Protein AF-0000000082914386 (afdb_homodimer)

Organism: Haematococcus lacustris (NCBI:txid44745)

InterPro domains:
  IPR003439 ABC transporter-like, ATP-binding domain [PF00005] (17-137)
  IPR003439 ABC transporter-like, ATP-binding domain [PS50893] (1-210)
  IPR003593 AAA+ ATPase domain [SM00382] (25-195)
  IPR013525 ABC-2 type transporter, transmembrane domain [PF01061] (303-513)
  IPR017871 ABC transporter-like, conserved site [PS00211] (109-123)
  IPR027417 P-loop containing nucleoside triphosphate hydrolase [G3DSA:3.40.50.300] (3-51)
  IPR027417 P-loop containing nucleoside triphosphate hydrolase [G3DSA:3.40.50.300] (52-200)
  IPR027417 P-loop containing nucleoside triphosphate hydrolase [SSF52540] (7-219)
  IPR043926 ABC transporter family G domain [PF19055] (167-224)
  IPR050352 ATP-binding cassette subfamily G transporters [PTHR48041] (13-537)

pLDDT: mean 77.69, std 16.59, range [28.55, 98.38]

Solvent-accessible surface area (backbone atoms only — not comparable to full-atom values): 60391 Å² total; per-residue (Å²): 114,84,72,77,80,77,82,77,78,65,83,61,80,71,49,66,54,85,63,83,65,89,76,61,71,31,31,31,31,36,38,34,49,56,83,84,15,30,64,65,62,50,39,52,71,68,23,71,66,73,78,60,75,65,37,73,36,25,46,46,55,49,31,42,50,36,20,62,28,41,30,60,77,84,55,52,66,70,57,41,47,49,50,29,50,45,43,32,52,66,57,70,36,63,89,42,29,83,35,34,43,29,49,99,86,38,88,41,51,50,73,61,53,49,52,41,47,55,48,40,40,54,53,50,47,60,52,65,64,42,64,37,79,42,80,46,57,86,35,26,57,46,58,28,37,50,48,51,50,50,51,41,47,46,9,54,75,68,47,15,21,34,40,30,36,48,58,59,56,51,57,72,45,51,64,65,33,49,26,33,37,31,31,47,85,16,28,64,47,43,75,47,46,45,84,50,49,62,59,53,41,34,75,71,71,47,74,72,63,87,64,52,42,64,61,51,38,42,36,42,52,64,75,39,64,58,59,75,73,56,60,76,59,57,66,53,62,70,54,77,49,71,70,48,54,55,52,48,52,50,49,49,49,50,50,50,51,51,52,50,51,47,35,52,50,31,69,67,29,68,66,48,49,52,53,48,44,49,64,65,71,49,67,59,65,76,60,72,67,55,72,71,75,48,78,49,51,43,54,61,69,59,43,21,53,53,46,26,50,50,50,43,49,44,55,65,69,40,49,67,56,54,52,39,49,51,49,37,42,52,52,50,24,50,50,53,13,60,59,42,48,54,52,64,48,38,66,71,31,50,51,35,51,53,25,49,50,43,48,51,41,51,48,35,24,50,51,31,18,45,41,36,31,48,55,50,37,61,46,46,58,39,45,56,33,41,45,68,64,58,48,61,57,68,68,30,49,54,53,21,55,51,57,61,49,43,59,59,46,45,51,47,33,39,53,30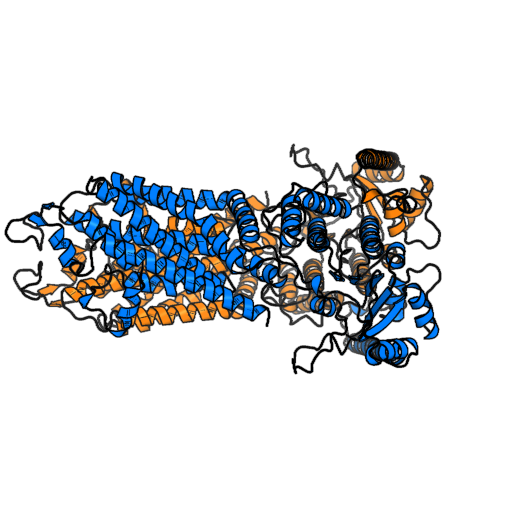,36,60,49,27,45,63,35,22,44,54,72,91,43,72,70,47,48,53,50,49,26,49,41,40,22,38,32,20,41,30,18,31,20,47,17,46,24,47,35,32,69,35,93,44,63,60,52,34,47,45,41,42,52,64,64,47,49,61,27,53,47,47,28,46,83,31,31,58,74,84,70,54,53,79,87,56,48,67,56,38,75,69,16,54,48,18,36,40,32,52,24,47,48,52,56,53,26,54,88,34,71,28,49,33,56,87,82,45,73,60,41,50,96,85,32,56,39,48,21,58,54,52,39,47,73,60,64,46,70,85,63,62,52,49,67,53,26,46,51,49,34,52,48,50,24,51,49,32,42,50,50,17,50,52,33,40,52,52,50,52,52,53,73,75,98,116,83,73,78,80,77,82,79,77,65,83,60,80,71,48,66,54,85,67,82,67,87,76,59,72,31,33,31,31,37,38,33,49,54,83,85,14,31,66,64,62,51,39,53,72,67,21,72,68,74,77,61,74,64,35,73,38,25,46,46,52,50,30,43,50,37,21,62,28,42,31,59,78,85,54,52,67,69,57,41,47,48,50,30,52,43,44,31,54,68,58,71,35,62,90,43,29,82,36,34,43,29,50,98,86,38,89,40,51,51,74,63,53,48,51,42,48,54,47,38,40,54,53,51,48,61,51,64,65,43,63,39,80,41,81,45,57,85,34,26,56,47,58,30,36,50,47,51,50,49,51,40,47,48,8,54,74,66,47,14,21,34,39,31,36,49,60,57,59,51,56,71,44,50,65,65,34,49,27,32,36,33,30,47,85,16,28,64,48,43,76,45,45,46,82,50,49,61,59,54,40,34,75,72,69,48,74,71,62,88,64,51,42,63,62,52,39,43,36,40,53,64,74,38,64,59,59,75,73,56,60,77,58,56,68,52,62,69,54,78,50,71,70,48,54,54,53,48,52,48,51,47,50,51,51,50,51,51,52,50,50,47,35,52,50,31,70,68,28,69,66,48,48,51,52,49,45,49,64,66,71,49,68,60,64,76,60,72,68,53,73,72,76,47,78,49,50,44,56,62,68,58,42,21,53,53,47,25,51,50,50,44,50,44,53,66,70,41,47,66,56,55,50,39,49,50,49,38,43,54,52,49,24,48,49,53,13,60,58,42,48,54,51,64,48,37,66,72,32,49,51,35,52,53,24,49,50,45,48,52,42,51,47,36,24,50,50,32,16,43,42,35,29,47,55,50,36,61,47,47,56,39,44,58,34,42,46,69,65,58,48,61,57,69,68,31,48,54,52,21,56,52,56,59,48,44,59,60,45,44,48,49,34,41,53,31,36,60,46,27,46,63,37,23,43,55,74,91,42,70,70,47,48,53,50,49,26,49,41,41,22,38,31,20,41,30,18,32,20,47,18,46,24,46,35,34,68,34,94,46,61,62,52,33,48,46,41,43,54,64,64,48,49,62,25,54,47,45,27,44,84,32,30,58,73,84,68,53,52,79,88,56,49,66,55,39,75,70,17,53,47,17,37,39,32,50,24,48,48,53,57,54,26,56,86,33,69,29,50,32,55,87,83,44,72,60,41,51,97,83,31,55,39,48,21,58,56,54,38,49,72,60,64,46,70,84,62,64,52,48,67,54,26,46,51,49,33,51,48,49,24,52,49,32,42,50,49,18,50,52,32,38,53,51,49,52,53,54,72,76,97

Structure (mmCIF, N/CA/C/O backbone):
data_AF-0000000082914386-model_v1
#
loop_
_entity.id
_entity.type
_entity.pdbx_description
1 polymer 'ABC transporter domain-containing protein'
#
loop_
_atom_site.group_PDB
_atom_site.id
_atom_site.type_symbol
_atom_site.label_atom_id
_atom_site.label_alt_id
_atom_site.label_comp_id
_atom_site.label_asym_id
_atom_site.label_entity_id
_atom_site.label_seq_id
_atom_site.pdbx_PDB_ins_code
_atom_site.Cartn_x
_atom_site.Cartn_y
_atom_site.Cartn_z
_atom_site.occupancy
_atom_site.B_iso_or_equiv
_atom_site.auth_seq_id
_atom_site.auth_comp_id
_atom_site.auth_asym_id
_atom_site.auth_atom_id
_atom_site.pdbx_PDB_model_num
ATOM 1 N N . MET A 1 1 ? -27.891 19.359 19.094 1 28.77 1 MET A N 1
ATOM 2 C CA . MET A 1 1 ? -27.453 17.969 19.047 1 28.77 1 MET A CA 1
ATOM 3 C C . MET A 1 1 ? -26.906 17.516 20.391 1 28.77 1 MET A C 1
ATOM 5 O O . MET A 1 1 ? -25.969 18.125 20.922 1 28.77 1 MET A O 1
ATOM 9 N N . VAL A 1 2 ? -27.875 16.953 21.188 1 31.83 2 VAL A N 1
ATOM 10 C CA . VAL A 1 2 ? -27.516 16.344 22.469 1 31.83 2 VAL A CA 1
ATOM 11 C C . VAL A 1 2 ? -27.031 14.922 22.234 1 31.83 2 VAL A C 1
ATOM 13 O O . VAL A 1 2 ? -27.781 14.07 21.75 1 31.83 2 VAL A O 1
ATOM 16 N N . LYS A 1 3 ? -25.812 14.648 21.812 1 35.03 3 LYS A N 1
ATOM 17 C CA . LYS A 1 3 ? -25.422 13.234 21.844 1 35.03 3 LYS A CA 1
ATOM 18 C C . LYS A 1 3 ? -25.078 12.797 23.266 1 35.03 3 LYS A C 1
ATOM 20 O O . LYS A 1 3 ? -24.172 13.352 23.891 1 35.03 3 LYS A O 1
ATOM 25 N N . GLU A 1 4 ? -26.047 12.211 24.031 1 33.31 4 GLU A N 1
ATOM 26 C CA . GLU A 1 4 ? -25.797 11.586 25.328 1 33.31 4 GLU A CA 1
ATOM 27 C C . GLU A 1 4 ? -24.969 10.312 25.172 1 33.31 4 GLU A C 1
ATOM 29 O O . GLU A 1 4 ? -25.297 9.445 24.344 1 33.31 4 GLU A O 1
ATOM 34 N N . LYS A 1 5 ? -23.688 10.289 25.484 1 35.47 5 LYS A N 1
ATOM 35 C CA . LYS A 1 5 ? -22.844 9.094 25.516 1 35.47 5 LYS A CA 1
ATOM 36 C C . LYS A 1 5 ? -23.406 8.047 26.469 1 35.47 5 LYS A C 1
ATOM 38 O O . LYS A 1 5 ? -23.594 8.305 27.656 1 35.47 5 LYS A O 1
ATOM 43 N N . GLY A 1 6 ? -24.125 6.988 26.062 1 30.95 6 GLY A N 1
ATOM 44 C CA . GLY A 1 6 ? -24.25 5.797 26.891 1 30.95 6 GLY A CA 1
ATOM 45 C C . GLY A 1 6 ? -22.922 5.285 27.422 1 30.95 6 GLY A C 1
ATOM 46 O O . GLY A 1 6 ? -21.875 5.602 26.859 1 30.95 6 GLY A O 1
ATOM 47 N N . SER A 1 7 ? -22.781 4.617 28.766 1 31.14 7 SER A N 1
ATOM 48 C CA . SER A 1 7 ? -21.781 4.078 29.672 1 31.14 7 SER A CA 1
ATOM 49 C C . SER A 1 7 ? -20.859 3.1 28.953 1 31.14 7 SER A C 1
ATOM 51 O O . SER A 1 7 ? -20.703 1.952 29.375 1 31.14 7 SER A O 1
ATOM 53 N N . LYS A 1 8 ? -20.75 2.744 27.797 1 30.36 8 LYS A N 1
ATOM 54 C CA . LYS A 1 8 ? -19.969 1.549 27.5 1 30.36 8 LYS A CA 1
ATOM 55 C C . LYS A 1 8 ? -18.547 1.675 28.047 1 30.36 8 LYS A C 1
ATOM 57 O O . LYS A 1 8 ? -17.938 2.748 27.984 1 30.36 8 LYS A O 1
ATOM 62 N N . SER A 1 9 ? -18.062 0.615 28.938 1 31.48 9 SER A N 1
ATOM 63 C CA . SER A 1 9 ? -16.859 0.272 29.703 1 31.48 9 SER A CA 1
ATOM 64 C C . SER A 1 9 ? -15.602 0.466 28.859 1 31.48 9 SER A C 1
ATOM 66 O O . SER A 1 9 ? -14.531 -0.014 29.219 1 31.48 9 SER A O 1
ATOM 68 N N . LEU A 1 10 ? -15.562 1.048 27.828 1 29.44 10 LEU A N 1
ATOM 69 C CA . LEU A 1 10 ? -14.32 0.945 27.062 1 29.44 10 LEU A CA 1
ATOM 70 C C . LEU A 1 10 ? -13.125 1.352 27.922 1 29.44 10 LEU A C 1
ATOM 72 O O . LEU A 1 10 ? -13.141 2.408 28.547 1 29.44 10 LEU A O 1
ATOM 76 N N . THR A 1 11 ? -12.406 0.432 28.469 1 32.06 11 THR A N 1
ATOM 77 C CA . THR A 1 11 ? -11.086 0.618 29.047 1 32.06 11 THR A CA 1
ATOM 78 C C . THR A 1 11 ? -10.312 1.713 28.312 1 32.06 11 THR A C 1
ATOM 80 O O . THR A 1 11 ? -9.164 1.997 28.641 1 32.06 11 THR A O 1
ATOM 83 N N . LYS A 1 12 ? -10.547 1.866 27.031 1 34.22 12 LYS A N 1
ATOM 84 C CA . LYS A 1 12 ? -9.781 2.877 26.312 1 34.22 12 LYS A CA 1
ATOM 85 C C . LYS A 1 12 ? -9.961 4.254 26.938 1 34.22 12 LYS A C 1
ATOM 87 O O . LYS A 1 12 ? -11.031 4.57 27.469 1 34.22 12 LYS A O 1
ATOM 92 N N . ARG A 1 13 ? -8.898 5.016 27.281 1 38.97 13 ARG A N 1
ATOM 93 C CA . ARG A 1 13 ? -8.82 6.355 27.859 1 38.97 13 ARG A CA 1
ATOM 94 C C . ARG A 1 13 ? -9.984 7.223 27.406 1 38.97 13 ARG A C 1
ATOM 96 O O . ARG A 1 13 ? -10.203 7.398 26.203 1 38.97 13 ARG A O 1
ATOM 103 N N . ASP A 1 14 ? -10.969 7.254 28.078 1 43.19 14 ASP A N 1
ATOM 104 C CA . ASP A 1 14 ? -12.133 8.117 27.906 1 43.19 14 ASP A CA 1
ATOM 105 C C . ASP A 1 14 ? -11.711 9.555 27.594 1 43.19 14 ASP A C 1
ATOM 107 O O . ASP A 1 14 ? -11.266 10.281 28.469 1 43.19 14 ASP A O 1
ATOM 111 N N . ILE A 1 15 ? -11.18 9.789 26.453 1 47.94 15 ILE A N 1
ATOM 112 C CA . ILE A 1 15 ? -10.68 11.102 26.062 1 47.94 15 ILE A CA 1
ATOM 113 C C . ILE A 1 15 ? -11.766 12.148 26.266 1 47.94 15 ILE A C 1
ATOM 115 O O . ILE A 1 15 ? -11.484 13.281 26.688 1 47.94 15 ILE A O 1
ATOM 119 N N . ILE A 1 16 ? -13.133 11.773 26.047 1 53 16 ILE A N 1
ATOM 120 C CA . ILE A 1 16 ? -14.172 12.789 26.156 1 53 16 ILE A CA 1
ATOM 121 C C . ILE A 1 16 ? -15.117 12.43 27.312 1 53 16 ILE A C 1
ATOM 123 O O . ILE A 1 16 ? -15.609 11.305 27.375 1 53 16 ILE A O 1
ATOM 127 N N . LYS A 1 17 ? -15.109 13.078 28.375 1 54.31 17 LYS A N 1
ATOM 128 C CA . LYS A 1 17 ? -15.961 12.875 29.547 1 54.31 17 LYS A CA 1
ATOM 129 C C . LYS A 1 17 ? -17.203 13.742 29.469 1 54.31 17 LYS A C 1
ATOM 131 O O . LYS A 1 17 ? -17.141 14.953 29.703 1 54.31 17 LYS A O 1
ATOM 136 N N . GLY A 1 18 ? -18.359 13.242 29.125 1 53.09 18 GLY A N 1
ATOM 137 C CA . GLY A 1 18 ? -19.688 13.836 29.219 1 53.09 18 GLY A CA 1
ATOM 138 C C . GLY A 1 18 ? -19.75 15.258 28.703 1 53.09 18 GLY A C 1
ATOM 139 O O . GLY A 1 18 ? -20.125 16.172 29.422 1 53.09 18 GLY A O 1
ATOM 140 N N . VAL A 1 19 ? -19.297 15.578 27.531 1 57.41 19 VAL A N 1
ATOM 141 C CA . VAL A 1 19 ? -19.266 16.938 26.984 1 57.41 19 VAL A CA 1
ATOM 142 C C . VAL A 1 19 ? -20.641 17.312 26.453 1 57.41 19 VAL A C 1
ATOM 144 O O . VAL A 1 19 ? -21.25 16.562 25.688 1 57.41 19 VAL A O 1
ATOM 147 N N . THR A 1 20 ? -21.375 18.219 27.312 1 56.41 20 THR A N 1
ATOM 148 C CA . THR A 1 20 ? -22.641 18.766 26.844 1 56.41 20 THR A CA 1
ATOM 149 C C . THR A 1 20 ? -22.422 20.156 26.25 1 56.41 20 THR A C 1
ATOM 151 O O . THR A 1 20 ? -21.609 20.938 26.734 1 56.41 20 THR A O 1
ATOM 154 N N . GLY A 1 21 ? -22.641 20.359 25.047 1 61.62 21 GLY A N 1
ATOM 155 C CA . GLY A 1 21 ? -22.578 21.672 24.453 1 61.62 21 GLY A CA 1
ATOM 156 C C . GLY A 1 21 ? -23.766 22 23.578 1 61.62 21 GLY A C 1
ATOM 157 O O . GLY A 1 21 ? -24.547 21.109 23.219 1 61.62 21 GLY A O 1
ATOM 158 N N . LEU A 1 22 ? -24.219 23.312 23.641 1 63.5 22 LEU A N 1
ATOM 159 C CA . LEU A 1 22 ? -25.297 23.781 22.781 1 63.5 22 LEU A CA 1
ATOM 160 C C . LEU A 1 22 ? -24.734 24.594 21.609 1 63.5 22 LEU A C 1
ATOM 162 O O . LEU A 1 22 ? -23.953 25.531 21.812 1 63.5 22 LEU A O 1
ATOM 166 N N . ILE A 1 23 ? -24.891 24.047 20.438 1 72.19 23 ILE A N 1
ATOM 167 C CA . ILE A 1 23 ? -24.469 24.797 19.25 1 72.19 23 ILE A CA 1
ATOM 168 C C . ILE A 1 23 ? -25.703 25.297 18.5 1 72.19 23 ILE A C 1
ATOM 170 O O . ILE A 1 23 ? -26.594 24.516 18.156 1 72.19 23 ILE A O 1
ATOM 174 N N . GLU A 1 24 ? -25.797 26.625 18.344 1 70.75 24 GLU A N 1
ATOM 175 C CA . GLU A 1 24 ? -26.922 27.234 17.656 1 70.75 24 GLU A CA 1
ATOM 176 C C . GLU A 1 24 ? -26.719 27.219 16.141 1 70.75 24 GLU A C 1
ATOM 178 O O . GLU A 1 24 ? -25.594 27.297 15.664 1 70.75 24 GLU A O 1
ATOM 183 N N . PRO A 1 25 ? -27.828 27.094 15.484 1 78.06 25 PRO A N 1
ATOM 184 C CA . PRO A 1 25 ? -27.734 27.125 14.023 1 78.06 25 PRO A CA 1
ATOM 185 C C . PRO A 1 25 ? -27.297 28.484 13.484 1 78.06 25 PRO A C 1
ATOM 187 O O . PRO A 1 25 ? -27.594 29.516 14.086 1 78.06 25 PRO A O 1
ATOM 190 N N . GLY A 1 26 ? -26.656 28.516 12.414 1 79.75 26 GLY A N 1
ATOM 191 C CA . GLY A 1 26 ? -26.266 29.734 11.727 1 79.75 26 GLY A CA 1
ATOM 192 C C . GLY A 1 26 ? -25.094 30.438 12.367 1 79.75 26 GLY A C 1
ATOM 193 O O . GLY A 1 26 ? -24.922 31.641 12.219 1 79.75 26 GLY A O 1
ATOM 194 N N . ARG A 1 27 ? -24.422 29.672 13.188 1 87.25 27 ARG A N 1
ATOM 195 C CA . ARG A 1 27 ? -23.281 30.266 13.883 1 87.25 27 ARG A CA 1
ATOM 196 C C . ARG A 1 27 ? -22.016 29.469 13.625 1 87.25 27 ARG A C 1
ATOM 198 O O . ARG A 1 27 ? -22.062 28.281 13.328 1 87.25 27 ARG A O 1
ATOM 205 N N . LEU A 1 28 ? -20.953 30.156 13.609 1 91.31 28 LEU A N 1
ATOM 206 C CA . LEU A 1 28 ? -19.625 29.578 13.461 1 91.31 28 LEU A CA 1
ATOM 207 C C . LEU A 1 28 ? -18.938 29.438 14.82 1 91.31 28 LEU A C 1
ATOM 209 O O . LEU A 1 28 ? -18.703 30.422 15.516 1 91.31 28 LEU A O 1
ATOM 213 N N . THR A 1 29 ? -18.75 28.141 15.195 1 90.81 29 THR A N 1
ATOM 214 C CA . THR A 1 29 ? -18.188 27.875 16.516 1 90.81 29 THR A CA 1
ATOM 215 C C . THR A 1 29 ? -16.766 27.328 16.406 1 90.81 29 THR A C 1
ATOM 217 O O . THR A 1 29 ? -16.5 26.422 15.617 1 90.81 29 THR A O 1
ATOM 220 N N . ALA A 1 30 ? -15.82 27.859 17.172 1 91.31 30 ALA A N 1
ATOM 221 C CA . ALA A 1 30 ? -14.43 27.406 17.219 1 91.31 30 ALA A CA 1
ATOM 222 C C . ALA A 1 30 ? -14.219 26.453 18.391 1 91.31 30 ALA A C 1
ATOM 224 O O . ALA A 1 30 ? -14.555 26.781 19.531 1 91.31 30 ALA A O 1
ATOM 225 N N . LEU A 1 31 ? -13.812 25.297 18.109 1 88.81 31 LEU A N 1
ATOM 226 C CA . LEU A 1 31 ? -13.406 24.344 19.141 1 88.81 31 LEU A CA 1
ATOM 227 C C . LEU A 1 31 ? -11.906 24.438 19.406 1 88.81 31 LEU A C 1
ATOM 229 O O . LEU A 1 31 ? -11.102 24.188 18.516 1 88.81 31 LEU A O 1
ATOM 233 N N . MET A 1 32 ? -11.547 24.844 20.578 1 89.06 32 MET A N 1
ATOM 234 C CA . MET A 1 32 ? -10.141 25.062 20.922 1 89.06 32 MET A CA 1
ATOM 235 C C . MET A 1 32 ? -9.758 24.281 22.172 1 89.06 32 MET A C 1
ATOM 237 O O . MET A 1 32 ? -10.633 23.859 22.938 1 89.06 32 MET A O 1
ATOM 241 N N . GLY A 1 33 ? -8.555 24.047 22.375 1 84.19 33 GLY A N 1
ATOM 242 C CA . GLY A 1 33 ? -7.996 23.328 23.5 1 84.19 33 GLY A CA 1
ATOM 243 C C . GLY A 1 33 ? -6.543 22.938 23.297 1 84.19 33 GLY A C 1
ATOM 244 O O . GLY A 1 33 ? -6.031 22.984 22.188 1 84.19 33 GLY A O 1
ATOM 245 N N . ALA A 1 34 ? -5.957 22.641 24.406 1 75.75 34 ALA A N 1
ATOM 246 C CA . ALA A 1 34 ? -4.559 22.219 24.344 1 75.75 34 ALA A CA 1
ATOM 247 C C . ALA A 1 34 ? -4.402 20.906 23.578 1 75.75 34 ALA A C 1
ATOM 249 O O . ALA A 1 34 ? -5.391 20.234 23.281 1 75.75 34 ALA A O 1
ATOM 250 N N . SER A 1 35 ? -3.166 20.734 23.109 1 67.56 35 SER A N 1
ATOM 251 C CA . SER A 1 35 ? -2.893 19.484 22.391 1 67.56 35 SER A CA 1
ATOM 252 C C . SER A 1 35 ? -3.277 18.266 23.25 1 67.56 35 SER A C 1
ATOM 254 O O . SER A 1 35 ? -2.928 18.188 24.422 1 67.56 35 SER A O 1
ATOM 256 N N . GLY A 1 36 ? -4.074 17.344 22.75 1 64.62 36 GLY A N 1
ATOM 257 C CA . GLY A 1 36 ? -4.5 16.141 23.469 1 64.62 36 GLY A CA 1
ATOM 258 C C . GLY A 1 36 ? -5.758 16.359 24.281 1 64.62 36 GLY A C 1
ATOM 259 O O . GLY A 1 36 ? -6.172 15.469 25.031 1 64.62 36 GLY A O 1
ATOM 260 N N . ALA A 1 37 ? -6.293 17.547 24.141 1 67.19 37 ALA A N 1
ATOM 261 C CA . ALA A 1 37 ? -7.461 17.875 24.969 1 67.19 37 ALA A CA 1
ATOM 262 C C . ALA A 1 37 ? -8.68 17.062 24.516 1 67.19 37 ALA A C 1
ATOM 264 O O . ALA A 1 37 ? -9.688 17.016 25.234 1 67.19 37 ALA A O 1
ATOM 265 N N . GLY A 1 38 ? -8.617 16.359 23.328 1 65.12 38 GLY A N 1
ATOM 266 C CA . GLY A 1 38 ? -9.734 15.562 22.859 1 65.12 38 GLY A CA 1
ATOM 267 C C . GLY A 1 38 ? -10.5 16.219 21.719 1 65.12 38 GLY A C 1
ATOM 268 O O . GLY A 1 38 ? -11.617 15.82 21.406 1 65.12 38 GLY A O 1
ATOM 269 N N . LYS A 1 39 ? -9.883 17.234 21.109 1 69.88 39 LYS A N 1
ATOM 270 C CA . LYS A 1 39 ? -10.57 18 20.062 1 69.88 39 LYS A CA 1
ATOM 271 C C . LYS A 1 39 ? -10.977 17.094 18.906 1 69.88 39 LYS A C 1
ATOM 273 O O . LYS A 1 39 ? -12.156 17.062 18.531 1 69.88 39 LYS A O 1
ATOM 278 N N . THR A 1 40 ? -9.953 16.375 18.391 1 64.5 40 THR A N 1
ATOM 279 C CA . THR A 1 40 ? -10.18 15.508 17.25 1 64.5 40 THR A CA 1
ATOM 280 C C . THR A 1 40 ? -11.125 14.367 17.609 1 64.5 40 THR A C 1
ATOM 282 O O . THR A 1 40 ? -11.969 13.977 16.797 1 64.5 40 THR A O 1
ATOM 285 N N . SER A 1 41 ? -10.945 13.836 18.797 1 62.62 41 SER A N 1
ATOM 286 C CA . SER A 1 41 ? -11.844 12.781 19.266 1 62.62 41 SER A CA 1
ATOM 287 C C . SER A 1 41 ? -13.281 13.273 19.328 1 62.62 41 SER A C 1
ATOM 289 O O . SER A 1 41 ? -14.211 12.547 18.969 1 62.62 41 SER A O 1
ATOM 291 N N . MET A 1 42 ? -13.398 14.492 19.734 1 64.56 42 MET A N 1
ATOM 292 C CA . MET A 1 42 ? -14.727 15.078 19.812 1 64.56 42 MET A CA 1
ATOM 293 C C . MET A 1 42 ? -15.305 15.305 18.422 1 64.56 42 MET A C 1
ATOM 295 O O . MET A 1 42 ? -16.469 15.016 18.172 1 64.56 42 MET A O 1
ATOM 299 N N . LEU A 1 43 ? -14.414 15.797 17.547 1 64.69 43 LEU A N 1
ATOM 300 C CA . LEU A 1 43 ? -14.875 16.062 16.188 1 64.69 43 LEU A CA 1
ATOM 301 C C . LEU A 1 43 ? -15.211 14.773 15.461 1 64.69 43 LEU A C 1
ATOM 303 O O . LEU A 1 43 ? -16.188 14.719 14.695 1 64.69 43 LEU A O 1
ATOM 307 N N . ASN A 1 44 ? -14.328 13.82 15.656 1 59.09 44 ASN A N 1
ATOM 308 C CA . ASN A 1 44 ? -14.594 12.523 15.031 1 59.09 44 ASN A CA 1
ATOM 309 C C . ASN A 1 44 ? -15.93 11.945 15.508 1 59.09 44 ASN A C 1
ATOM 311 O O . ASN A 1 44 ? -16.609 11.266 14.742 1 59.09 44 ASN A O 1
ATOM 315 N N . LEU A 1 45 ? -16.078 12.188 16.703 1 51.09 45 LEU A N 1
ATOM 316 C CA . LEU A 1 45 ? -17.359 11.734 17.25 1 51.09 45 LEU A CA 1
ATOM 317 C C . LEU A 1 45 ? -18.516 12.461 16.578 1 51.09 45 LEU A C 1
ATOM 319 O O . LEU A 1 45 ? -19.594 11.891 16.406 1 51.09 45 LEU A O 1
ATOM 323 N N . LEU A 1 46 ? -18.062 13.656 16.266 1 53.31 46 LEU A N 1
ATOM 324 C CA . LEU A 1 46 ? -19.125 14.484 15.711 1 53.31 46 LEU A CA 1
ATOM 325 C C . LEU A 1 46 ? -19.172 14.367 14.195 1 53.31 46 LEU A C 1
ATOM 327 O O . LEU A 1 46 ? -20.234 14.445 13.586 1 53.31 46 LEU A O 1
ATOM 331 N N . ALA A 1 47 ? -17.766 14.57 13.68 1 52.34 47 ALA A N 1
ATOM 332 C CA . ALA A 1 47 ? -17.641 14.602 12.227 1 52.34 47 ALA A CA 1
ATOM 333 C C . ALA A 1 47 ? -17.5 13.195 11.656 1 52.34 47 ALA A C 1
ATOM 335 O O . ALA A 1 47 ? -16.984 12.297 12.32 1 52.34 47 ALA A O 1
ATOM 336 N N . GLY A 1 48 ? -18.312 12.719 10.961 1 45.69 48 GLY A N 1
ATOM 337 C CA . GLY A 1 48 ? -18.031 11.5 10.211 1 45.69 48 GLY A CA 1
ATOM 338 C C . GLY A 1 48 ? -16.625 11.453 9.664 1 45.69 48 GLY A C 1
ATOM 339 O O . GLY A 1 48 ? -15.836 12.391 9.867 1 45.69 48 GLY A O 1
ATOM 340 N N . ASN A 1 49 ? -16.109 10.422 9.008 1 47.06 49 ASN A N 1
ATOM 341 C CA . ASN A 1 49 ? -14.828 9.859 8.594 1 47.06 49 ASN A CA 1
ATOM 342 C C . ASN A 1 49 ? -14.133 10.75 7.562 1 47.06 49 ASN A C 1
ATOM 344 O O . ASN A 1 49 ? -14.797 11.484 6.824 1 47.06 49 ASN A O 1
ATOM 348 N N . GLU A 1 50 ? -12.852 11.156 7.832 1 49.78 50 GLU A N 1
ATOM 349 C CA . GLU A 1 50 ? -11.922 11.766 6.895 1 49.78 50 GLU A CA 1
ATOM 350 C C . GLU A 1 50 ? -12.102 11.203 5.488 1 49.78 50 GLU A C 1
ATOM 352 O O . GLU A 1 50 ? -12.234 9.984 5.312 1 49.78 50 GLU A O 1
ATOM 357 N N . ASP A 1 51 ? -12.453 12.086 4.516 1 54.12 51 ASP A N 1
ATOM 358 C CA . ASP A 1 51 ? -12.68 11.703 3.127 1 54.12 51 ASP A CA 1
ATOM 359 C C . ASP A 1 51 ? -11.383 11.258 2.461 1 54.12 51 ASP A C 1
ATOM 361 O O . ASP A 1 51 ? -10.328 11.859 2.688 1 54.12 51 ASP A O 1
ATOM 365 N N . VAL A 1 52 ? -11.289 10.039 2.172 1 59.34 52 VAL A N 1
ATOM 366 C CA . VAL A 1 52 ? -10.211 9.594 1.296 1 59.34 52 VAL A CA 1
ATOM 367 C C . VAL A 1 52 ? -10.594 9.836 -0.162 1 59.34 52 VAL A C 1
ATOM 369 O O . VAL A 1 52 ? -11.703 9.508 -0.58 1 59.34 52 VAL A O 1
ATOM 372 N N . ILE A 1 53 ? -9.898 10.797 -0.935 1 73 53 ILE A N 1
ATOM 373 C CA . ILE A 1 53 ? -10.109 11.141 -2.336 1 73 53 ILE A CA 1
ATOM 374 C C . ILE A 1 53 ? -9.227 10.266 -3.225 1 73 53 ILE A C 1
ATOM 376 O O . ILE A 1 53 ? -8.078 9.977 -2.873 1 73 53 ILE A O 1
ATOM 380 N N . LEU A 1 54 ? -9.805 9.773 -4.23 1 75.12 54 LEU A N 1
ATOM 381 C CA . LEU A 1 54 ? -9.008 9.016 -5.188 1 75.12 54 LEU A CA 1
ATOM 382 C C . LEU A 1 54 ? -7.902 9.875 -5.785 1 75.12 54 LEU A C 1
ATOM 384 O O . LEU A 1 54 ? -8.148 11 -6.219 1 75.12 54 LEU A O 1
ATOM 388 N N . ASP A 1 55 ? -6.746 9.359 -5.895 1 77 55 ASP A N 1
ATOM 389 C CA . ASP A 1 55 ? -5.547 10.094 -6.289 1 77 55 ASP A CA 1
ATOM 390 C C . ASP A 1 55 ? -5.629 10.531 -7.75 1 77 55 ASP A C 1
ATOM 392 O O . ASP A 1 55 ? -5.039 11.547 -8.133 1 77 55 ASP A O 1
ATOM 396 N N . THR A 1 56 ? -6.449 9.82 -8.523 1 79.75 56 THR A N 1
ATOM 397 C CA . THR A 1 56 ? -6.41 10.07 -9.961 1 79.75 56 THR A CA 1
ATOM 398 C C . THR A 1 56 ? -7.492 11.07 -10.359 1 79.75 56 THR A C 1
ATOM 400 O O . THR A 1 56 ? -7.512 11.539 -11.5 1 79.75 56 THR A O 1
ATOM 403 N N . MET A 1 57 ? -8.289 11.453 -9.461 1 85.38 57 MET A N 1
ATOM 404 C CA . MET A 1 57 ? -9.352 12.398 -9.773 1 85.38 57 MET A CA 1
ATOM 405 C C . MET A 1 57 ? -8.828 13.828 -9.75 1 85.38 57 MET A C 1
ATOM 407 O O . MET A 1 57 ? -7.934 14.156 -8.969 1 85.38 57 MET A O 1
ATOM 411 N N . THR A 1 58 ? -9.422 14.555 -10.672 1 90.94 58 THR A N 1
ATOM 412 C CA . THR A 1 58 ? -9.133 15.977 -10.617 1 90.94 58 THR A CA 1
ATOM 413 C C . THR A 1 58 ? -9.969 16.672 -9.547 1 90.94 58 THR A C 1
ATOM 415 O O . THR A 1 58 ? -10.977 16.109 -9.094 1 90.94 58 THR A O 1
ATOM 418 N N . VAL A 1 59 ? -9.492 17.828 -9.234 1 91.88 59 VAL A N 1
ATOM 419 C CA . VAL A 1 59 ? -10.227 18.625 -8.258 1 91.88 59 VAL A CA 1
ATOM 420 C C . VAL A 1 59 ? -11.656 18.859 -8.742 1 91.88 59 VAL A C 1
ATOM 422 O O . VAL A 1 59 ? -12.617 18.703 -7.98 1 91.88 59 VAL A O 1
ATOM 425 N N . ARG A 1 60 ? -11.805 19.109 -9.969 1 91.62 60 ARG A N 1
ATOM 426 C CA . ARG A 1 60 ? -13.109 19.344 -10.578 1 91.62 60 ARG A CA 1
ATOM 427 C C . ARG A 1 60 ? -13.992 18.109 -10.492 1 91.62 60 ARG A C 1
ATOM 429 O O . ARG A 1 60 ? -15.148 18.188 -10.086 1 91.62 60 ARG A O 1
ATOM 436 N N . GLU A 1 61 ? -13.469 17.062 -10.875 1 90.38 61 GLU A N 1
ATOM 437 C CA . GLU A 1 61 ? -14.219 15.812 -10.891 1 90.38 61 GLU A CA 1
ATOM 438 C C . GLU A 1 61 ? -14.656 15.414 -9.484 1 90.38 61 GLU A C 1
ATOM 440 O O . GLU A 1 61 ? -15.773 14.922 -9.297 1 90.38 61 GLU A O 1
ATOM 445 N N . ALA A 1 62 ? -13.734 15.555 -8.57 1 88.25 62 ALA A N 1
ATOM 446 C CA . ALA A 1 62 ? -14.039 15.188 -7.188 1 88.25 62 ALA A CA 1
ATOM 447 C C . ALA A 1 62 ? -15.195 16.031 -6.648 1 88.25 62 ALA A C 1
ATOM 449 O O . ALA A 1 62 ? -16.109 15.492 -6.008 1 88.25 62 ALA A O 1
ATOM 450 N N . LEU A 1 63 ? -15.195 17.297 -6.949 1 88.69 63 LEU A N 1
ATOM 451 C CA . LEU A 1 63 ? -16.25 18.188 -6.473 1 88.69 63 LEU A CA 1
ATOM 452 C C . LEU A 1 63 ? -17.578 17.891 -7.16 1 88.69 63 LEU A C 1
ATOM 454 O O . LEU A 1 63 ? -18.625 17.891 -6.52 1 88.69 63 LEU A O 1
ATOM 458 N N . LEU A 1 64 ? -17.516 17.672 -8.43 1 89.12 64 LEU A N 1
ATOM 459 C CA . LEU A 1 64 ? -18.719 17.375 -9.188 1 89.12 64 LEU A CA 1
ATOM 460 C C . LEU A 1 64 ? -19.328 16.047 -8.758 1 89.12 64 LEU A C 1
ATOM 462 O O . LEU A 1 64 ? -20.547 15.891 -8.727 1 89.12 64 LEU A O 1
ATOM 466 N N . PHE A 1 65 ? -18.438 15.117 -8.484 1 87.38 65 PHE A N 1
ATOM 467 C CA . PHE A 1 65 ? -18.859 13.812 -7.996 1 87.38 65 PHE A CA 1
ATOM 468 C C . PHE A 1 65 ? -19.625 13.945 -6.684 1 87.38 65 PHE A C 1
ATOM 470 O O . PHE A 1 65 ? -20.703 13.375 -6.527 1 87.38 65 PHE A O 1
ATOM 477 N N . ALA A 1 66 ? -19.016 14.664 -5.836 1 81.75 66 ALA A N 1
ATOM 478 C CA . ALA A 1 66 ? -19.672 14.891 -4.543 1 81.75 66 ALA A CA 1
ATOM 479 C C . ALA A 1 66 ? -21 15.625 -4.711 1 81.75 66 ALA A C 1
ATOM 481 O O . ALA A 1 66 ? -21.984 15.281 -4.066 1 81.75 66 ALA A O 1
ATOM 482 N N . ALA A 1 67 ? -21.047 16.578 -5.602 1 83.69 67 ALA A N 1
ATOM 483 C CA . ALA A 1 67 ? -22.25 17.359 -5.844 1 83.69 67 ALA A CA 1
ATOM 484 C C . ALA A 1 67 ? -23.359 16.5 -6.418 1 83.69 67 ALA A C 1
ATOM 486 O O . ALA A 1 67 ? -24.531 16.625 -6.02 1 83.69 67 ALA A O 1
ATOM 487 N N . GLN A 1 68 ? -23 15.672 -7.34 1 85.44 68 GLN A N 1
ATOM 488 C CA . GLN A 1 68 ? -23.984 14.844 -8.023 1 85.44 68 GLN A CA 1
ATOM 489 C C . GLN A 1 68 ? -24.547 13.766 -7.094 1 85.44 68 GLN A C 1
ATOM 491 O O . GLN A 1 68 ? -25.703 13.375 -7.215 1 85.44 68 GLN A O 1
ATOM 496 N N . LEU A 1 69 ? -23.781 13.359 -6.164 1 81.69 69 LEU A N 1
ATOM 497 C CA . LEU A 1 69 ? -24.188 12.266 -5.289 1 81.69 69 LEU A CA 1
ATOM 498 C C . LEU A 1 69 ? -24.969 12.789 -4.09 1 81.69 69 LEU A C 1
ATOM 500 O O . LEU A 1 69 ? -25.891 12.133 -3.611 1 81.69 69 LEU A O 1
ATOM 504 N N . LYS A 1 70 ? -24.547 13.914 -3.633 1 76.06 70 LYS A N 1
ATOM 505 C CA . LYS A 1 70 ? -25.062 14.352 -2.338 1 76.06 70 LYS A CA 1
ATOM 506 C C . LYS A 1 70 ? -26.203 15.352 -2.508 1 76.06 70 LYS A C 1
ATOM 508 O O . LYS A 1 70 ? -27.016 15.523 -1.603 1 76.06 70 LYS A O 1
ATOM 513 N N . LEU A 1 71 ? -26.266 15.992 -3.633 1 77.38 71 LEU A N 1
ATOM 514 C CA . LEU A 1 71 ? -27.328 16.953 -3.867 1 77.38 71 LEU A CA 1
ATOM 515 C C . LEU A 1 71 ? -28.578 16.25 -4.402 1 77.38 71 LEU A C 1
ATOM 517 O O . LEU A 1 71 ? -28.484 15.164 -4.98 1 77.38 71 LEU A O 1
ATOM 521 N N . PRO A 1 72 ? -29.703 16.844 -4.117 1 75.38 72 PRO A N 1
ATOM 522 C CA . PRO A 1 72 ? -30.953 16.203 -4.516 1 75.38 72 PRO A CA 1
ATOM 523 C C . PRO A 1 72 ? -31 15.898 -6.012 1 75.38 72 PRO A C 1
ATOM 525 O O . PRO A 1 72 ? -30.5 16.672 -6.824 1 75.38 72 PRO A O 1
ATOM 528 N N . ASN A 1 73 ? -31.641 14.844 -6.293 1 77.19 73 ASN A N 1
ATOM 529 C CA . ASN A 1 73 ? -31.734 14.367 -7.668 1 77.19 73 ASN A CA 1
ATOM 530 C C . ASN A 1 73 ? -32.562 15.32 -8.539 1 77.19 73 ASN A C 1
ATOM 532 O O . ASN A 1 73 ? -32.438 15.305 -9.766 1 77.19 73 ASN A O 1
ATOM 536 N N . ASP A 1 74 ? -33.344 16.062 -7.863 1 79.44 74 ASP A N 1
ATOM 537 C CA . ASP A 1 74 ? -34.25 16.953 -8.602 1 79.44 74 ASP A CA 1
ATOM 538 C C . ASP A 1 74 ? -33.5 18.203 -9.062 1 79.44 74 ASP A C 1
ATOM 540 O O . ASP A 1 74 ? -33.969 18.922 -9.953 1 79.44 74 ASP A O 1
ATOM 544 N N . MET A 1 75 ? -32.406 18.344 -8.555 1 81.62 75 MET A N 1
ATOM 545 C CA . MET A 1 75 ? -31.578 19.5 -8.945 1 81.62 75 MET A CA 1
ATOM 546 C C . MET A 1 75 ? -30.922 19.25 -10.297 1 81.62 75 MET A C 1
ATOM 548 O O . MET A 1 75 ? -30.328 18.188 -10.523 1 81.62 75 MET A O 1
ATOM 552 N N . PRO A 1 76 ? -31.141 20.188 -11.219 1 87.75 76 PRO A N 1
ATOM 553 C CA . PRO A 1 76 ? -30.5 20.031 -12.531 1 87.75 76 PRO A CA 1
ATOM 554 C C . PRO A 1 76 ? -28.984 20 -12.438 1 87.75 76 PRO A C 1
ATOM 556 O O . PRO A 1 76 ? -28.406 20.609 -11.539 1 87.75 76 PRO A O 1
ATOM 559 N N . TYR A 1 77 ? -28.391 19.344 -13.375 1 87.81 77 TYR A N 1
ATOM 560 C CA . TYR A 1 77 ? -26.953 19.156 -13.414 1 87.81 77 TYR A CA 1
ATOM 561 C C . TYR A 1 77 ? -26.234 20.5 -13.469 1 87.81 77 TYR A C 1
ATOM 563 O O . TYR A 1 77 ? -25.203 20.688 -12.82 1 87.81 77 TYR A O 1
ATOM 571 N N . ALA A 1 78 ? -26.812 21.406 -14.211 1 89.5 78 ALA A N 1
ATOM 572 C CA . ALA A 1 78 ? -26.172 22.703 -14.383 1 89.5 78 ALA A CA 1
ATOM 573 C C . ALA A 1 78 ? -26.094 23.453 -13.047 1 89.5 78 ALA A C 1
ATOM 575 O O . ALA A 1 78 ? -25.109 24.141 -12.781 1 89.5 78 ALA A O 1
ATOM 576 N N . GLU A 1 79 ? -27.078 23.25 -12.289 1 84.81 79 GLU A N 1
ATOM 577 C CA . GLU A 1 79 ? -27.078 23.891 -10.977 1 84.81 79 GLU A CA 1
ATOM 578 C C . GLU A 1 79 ? -26.078 23.234 -10.031 1 84.81 79 GLU A C 1
ATOM 580 O O . GLU A 1 79 ? -25.438 23.922 -9.234 1 84.81 79 GLU A O 1
ATOM 585 N N . LYS A 1 80 ? -26.016 21.984 -10.117 1 86 80 LYS A N 1
ATOM 586 C CA . LYS A 1 80 ? -25.047 21.266 -9.297 1 86 80 LYS A CA 1
ATOM 587 C C . LYS A 1 80 ? -23.625 21.656 -9.641 1 86 80 LYS A C 1
ATOM 589 O O . LYS A 1 80 ? -22.781 21.828 -8.758 1 86 80 LYS A O 1
ATOM 594 N N . GLU A 1 81 ? -23.422 21.797 -10.945 1 89.44 81 GLU A N 1
ATOM 595 C CA . GLU A 1 81 ? -22.094 22.188 -11.414 1 89.44 81 GLU A CA 1
ATOM 596 C C . GLU A 1 81 ? -21.75 23.609 -10.953 1 89.44 81 GLU A C 1
ATOM 598 O O . GLU A 1 81 ? -20.609 23.859 -10.539 1 89.44 81 GLU A O 1
ATOM 603 N N . ARG A 1 82 ? -22.672 24.391 -11.023 1 83.44 82 ARG A N 1
ATOM 604 C CA . ARG A 1 82 ? -22.469 25.766 -10.578 1 83.44 82 ARG A CA 1
ATOM 605 C C . ARG A 1 82 ? -22.125 25.812 -9.094 1 83.44 82 ARG A C 1
ATOM 607 O O . ARG A 1 82 ? -21.234 26.547 -8.68 1 83.44 82 ARG A O 1
ATOM 614 N N . ARG A 1 83 ? -22.828 25.078 -8.375 1 79.25 83 ARG A N 1
ATOM 615 C CA . ARG A 1 83 ? -22.594 25.047 -6.938 1 79.25 83 ARG A CA 1
ATOM 616 C C . ARG A 1 83 ? -21.188 24.531 -6.633 1 79.25 83 ARG A C 1
ATOM 618 O O . ARG A 1 83 ? -20.5 25.062 -5.766 1 79.25 83 ARG A O 1
ATOM 625 N N . ALA A 1 84 ? -20.828 23.484 -7.305 1 86.75 84 ALA A N 1
ATOM 626 C CA . ALA A 1 84 ? -19.5 22.906 -7.117 1 86.75 84 ALA A CA 1
ATOM 627 C C . ALA A 1 84 ? -18.406 23.906 -7.473 1 86.75 84 ALA A C 1
ATOM 629 O O . ALA A 1 84 ? -17.406 24.031 -6.758 1 86.75 84 ALA A O 1
ATOM 630 N N . MET A 1 85 ? -18.609 24.641 -8.547 1 84.38 85 MET A N 1
ATOM 631 C CA . MET A 1 85 ? -17.609 25.609 -8.992 1 84.38 85 MET A CA 1
ATOM 632 C C . MET A 1 85 ? -17.547 26.797 -8.055 1 84.38 85 MET A C 1
ATOM 634 O O . MET A 1 85 ? -16.469 27.359 -7.82 1 84.38 85 MET A O 1
ATOM 638 N N . ASP A 1 86 ? -18.672 27.047 -7.535 1 75.06 86 ASP A N 1
ATOM 639 C CA . ASP A 1 86 ? -18.734 28.141 -6.559 1 75.06 86 ASP A CA 1
ATOM 640 C C . ASP A 1 86 ? -17.906 27.797 -5.316 1 75.06 86 ASP A C 1
ATOM 642 O O . ASP A 1 86 ? -17.188 28.656 -4.793 1 75.06 86 ASP A O 1
ATOM 646 N N . ILE A 1 87 ? -18.047 26.672 -4.91 1 76.06 87 ILE A N 1
ATOM 647 C CA . ILE A 1 87 ? -17.312 26.219 -3.732 1 76.06 87 ILE A CA 1
ATOM 648 C C . ILE A 1 87 ? -15.82 26.172 -4.039 1 76.06 87 ILE A C 1
ATOM 650 O O . ILE A 1 87 ? -15 26.531 -3.195 1 76.06 87 ILE A O 1
ATOM 654 N N . ALA A 1 88 ? -15.477 25.734 -5.227 1 83.19 88 ALA A N 1
ATOM 655 C CA . ALA A 1 88 ? -14.078 25.703 -5.641 1 83.19 88 ALA A CA 1
ATOM 656 C C . ALA A 1 88 ? -13.469 27.094 -5.613 1 83.19 88 ALA A C 1
ATOM 658 O O . ALA A 1 88 ? -12.32 27.266 -5.199 1 83.19 88 ALA A O 1
ATOM 659 N N . HIS A 1 89 ? -14.234 27.938 -6.035 1 70.75 89 HIS A N 1
ATOM 660 C CA . HIS A 1 89 ? -13.789 29.328 -6.055 1 70.75 89 HIS A CA 1
ATOM 661 C C . HIS A 1 89 ? -13.625 29.875 -4.641 1 70.75 89 HIS A C 1
ATOM 663 O O . HIS A 1 89 ? -12.656 30.594 -4.355 1 70.75 89 HIS A O 1
ATOM 669 N N . LEU A 1 90 ? -14.555 29.438 -3.904 1 64.94 90 LEU A N 1
ATOM 670 C CA . LEU A 1 90 ? -14.547 29.875 -2.516 1 64.94 90 LEU A CA 1
ATOM 671 C C . LEU A 1 90 ? -13.305 29.375 -1.792 1 64.94 90 LEU A C 1
ATOM 673 O O . LEU A 1 90 ? -12.742 30.078 -0.946 1 64.94 90 LEU A O 1
ATOM 677 N N . LEU A 1 91 ? -12.875 28.234 -2.141 1 71.5 91 LEU A N 1
ATOM 678 C CA . LEU A 1 91 ? -11.766 27.578 -1.449 1 71.5 91 LEU A CA 1
ATOM 679 C C . LEU A 1 91 ? -10.461 27.781 -2.213 1 71.5 91 LEU A C 1
ATOM 681 O O . LEU A 1 91 ? -9.477 27.094 -1.953 1 71.5 91 LEU A O 1
ATOM 685 N N . ASN A 1 92 ? -10.414 28.672 -3.176 1 68.88 92 ASN A N 1
ATOM 686 C CA . ASN A 1 92 ? -9.234 29 -3.961 1 68.88 92 ASN A CA 1
ATOM 687 C C . ASN A 1 92 ? -8.648 27.781 -4.645 1 68.88 92 ASN A C 1
ATOM 689 O O . ASN A 1 92 ? -7.445 27.531 -4.574 1 68.88 92 ASN A O 1
ATOM 693 N N . LEU A 1 93 ? -9.516 27 -5.164 1 78.94 93 LEU A N 1
ATOM 694 C CA . LEU A 1 93 ? -9.094 25.797 -5.879 1 78.94 93 LEU A CA 1
ATOM 695 C C . LEU A 1 93 ? -9.258 25.984 -7.387 1 78.94 93 LEU A C 1
ATOM 697 O O . LEU A 1 93 ? -9.141 25.016 -8.148 1 78.94 93 LEU A O 1
ATOM 701 N N . ARG A 1 94 ? -9.422 27.156 -7.809 1 75.81 94 ARG A N 1
ATOM 702 C CA . ARG A 1 94 ? -9.711 27.422 -9.211 1 75.81 94 ARG A CA 1
ATOM 703 C C . ARG A 1 94 ? -8.523 27.062 -10.102 1 75.81 94 ARG A C 1
ATOM 705 O O . ARG A 1 94 ? -8.703 26.484 -11.18 1 75.81 94 ARG A O 1
ATOM 712 N N . LYS A 1 95 ? -7.348 27.359 -9.609 1 75.06 95 LYS A N 1
ATOM 713 C CA . LYS A 1 95 ? -6.148 27.109 -10.414 1 75.06 95 LYS A CA 1
ATOM 714 C C . LYS A 1 95 ? -5.836 25.625 -10.492 1 75.06 95 LYS A C 1
ATOM 716 O O . LYS A 1 95 ? -5.164 25.172 -11.422 1 75.06 95 LYS A O 1
ATOM 721 N N . SER A 1 96 ? -6.379 24.922 -9.531 1 83.69 96 SER A N 1
ATOM 722 C CA . SER A 1 96 ? -6.023 23.516 -9.445 1 83.69 96 SER A CA 1
ATOM 723 C C . SER A 1 96 ? -7.184 22.625 -9.883 1 83.69 96 SER A C 1
ATOM 725 O O . SER A 1 96 ? -7.172 21.422 -9.633 1 83.69 96 SER A O 1
ATOM 727 N N . LEU A 1 97 ? -8.117 23.188 -10.57 1 89.5 97 LEU A N 1
ATOM 728 C CA . LEU A 1 97 ? -9.336 22.453 -10.906 1 89.5 97 LEU A CA 1
ATOM 729 C C . LEU A 1 97 ? -9.016 21.25 -11.789 1 89.5 97 LEU A C 1
ATOM 731 O O . LEU A 1 97 ? -9.641 20.203 -11.672 1 89.5 97 LEU A O 1
ATOM 735 N N . ASP A 1 98 ? -8.047 21.422 -12.602 1 89.94 98 ASP A N 1
ATOM 736 C CA . ASP A 1 98 ? -7.762 20.359 -13.562 1 89.94 98 ASP A CA 1
ATOM 737 C C . ASP A 1 98 ? -6.523 19.562 -13.148 1 89.94 98 ASP A C 1
ATOM 739 O O . ASP A 1 98 ? -6.023 18.734 -13.922 1 89.94 98 ASP A O 1
ATOM 743 N N . SER A 1 99 ? -6.102 19.859 -11.977 1 88 99 SER A N 1
ATOM 744 C CA . SER A 1 99 ? -4.977 19.094 -11.445 1 88 99 SER A CA 1
ATOM 745 C C . SER A 1 99 ? -5.449 17.844 -10.711 1 88 99 SER A C 1
ATOM 747 O O . SER A 1 99 ? -6.508 17.859 -10.078 1 88 99 SER A O 1
ATOM 749 N N . ILE A 1 100 ? -4.715 16.797 -10.844 1 88.19 100 ILE A N 1
ATOM 750 C CA . ILE A 1 100 ? -5.051 15.57 -10.148 1 88.19 100 ILE A CA 1
ATOM 751 C C . ILE A 1 100 ? -4.711 15.703 -8.664 1 88.19 100 ILE A C 1
ATOM 753 O O . ILE A 1 100 ? -3.857 16.5 -8.289 1 88.19 100 ILE A O 1
ATOM 757 N N . VAL A 1 101 ? -5.426 14.977 -7.852 1 84.31 101 VAL A N 1
ATOM 758 C CA . VAL A 1 101 ? -5.199 14.984 -6.41 1 84.31 101 VAL A CA 1
ATOM 759 C C . VAL A 1 101 ? -3.807 14.445 -6.102 1 84.31 101 VAL A C 1
ATOM 761 O O . VAL A 1 101 ? -3.061 15.039 -5.32 1 84.31 101 VAL A O 1
ATOM 764 N N . GLY A 1 102 ? -3.404 13.414 -6.766 1 75.88 102 GLY A N 1
ATOM 765 C CA . GLY A 1 102 ? -2.045 12.914 -6.648 1 75.88 102 GLY A CA 1
ATOM 766 C C . GLY A 1 102 ? -1.878 11.898 -5.531 1 75.88 102 GLY A C 1
ATOM 767 O O . GLY A 1 102 ? -2.766 11.734 -4.691 1 75.88 102 GLY A O 1
ATOM 768 N N . SER A 1 103 ? -0.798 11.117 -5.633 1 67.44 103 SER A N 1
ATOM 769 C CA . SER A 1 103 ? -0.4 10.109 -4.652 1 67.44 103 SER A CA 1
ATOM 770 C C . SER A 1 103 ? 1.045 10.305 -4.211 1 67.44 103 SER A C 1
ATOM 772 O O . SER A 1 103 ? 1.666 11.32 -4.535 1 67.44 103 SER A O 1
ATOM 774 N N . ALA A 1 104 ? 1.488 9.453 -3.361 1 56.75 104 ALA A N 1
ATOM 775 C CA . ALA A 1 104 ? 2.883 9.484 -2.928 1 56.75 104 ALA A CA 1
ATOM 776 C C . ALA A 1 104 ? 3.83 9.328 -4.117 1 56.75 104 ALA A C 1
ATOM 778 O O . ALA A 1 104 ? 4.941 9.859 -4.102 1 56.75 104 ALA A O 1
ATOM 779 N N . LEU A 1 105 ? 3.316 8.75 -5.105 1 57.59 105 LEU A N 1
ATOM 780 C CA . LEU A 1 105 ? 4.164 8.438 -6.25 1 57.59 105 LEU A CA 1
ATOM 781 C C . LEU A 1 105 ? 4.02 9.5 -7.336 1 57.59 105 LEU A C 1
ATOM 783 O O . LEU A 1 105 ? 4.945 9.734 -8.117 1 57.59 105 LEU A O 1
ATOM 787 N N . GLU A 1 106 ? 2.803 10.078 -7.359 1 65.19 106 GLU A N 1
ATOM 788 C CA . GLU A 1 106 ? 2.525 11.094 -8.367 1 65.19 106 GLU A CA 1
ATOM 789 C C . GLU A 1 106 ? 2.125 12.422 -7.719 1 65.19 106 GLU A C 1
ATOM 791 O O . GLU A 1 106 ? 1.142 12.477 -6.977 1 65.19 106 GLU A O 1
ATOM 796 N N . LYS A 1 107 ? 2.988 13.352 -8.023 1 68.88 107 LYS A N 1
ATOM 797 C CA . LYS A 1 107 ? 2.752 14.664 -7.422 1 68.88 107 LYS A CA 1
ATOM 798 C C . LYS A 1 107 ? 1.457 15.281 -7.941 1 68.88 107 LYS A C 1
ATOM 800 O O . LYS A 1 107 ? 1.17 15.219 -9.141 1 68.88 107 LYS A O 1
ATOM 805 N N . GLY A 1 108 ? 0.505 15.562 -7.152 1 77.62 108 GLY A N 1
ATOM 806 C CA . GLY A 1 108 ? -0.709 16.312 -7.461 1 77.62 108 GLY A CA 1
ATOM 807 C C . GLY A 1 108 ? -0.812 17.625 -6.711 1 77.62 108 GLY A C 1
ATOM 808 O O . GLY A 1 108 ? 0.162 18.375 -6.625 1 77.62 108 GLY A O 1
ATOM 809 N N . ILE A 1 109 ? -1.931 17.891 -6.324 1 77.5 109 ILE A N 1
ATOM 810 C CA . ILE A 1 109 ? -2.174 19.141 -5.613 1 77.5 109 ILE A CA 1
ATOM 811 C C . ILE A 1 109 ? -1.464 19.109 -4.262 1 77.5 109 ILE A C 1
ATOM 813 O O . ILE A 1 109 ? -1.073 18.047 -3.783 1 77.5 109 ILE A O 1
ATOM 817 N N . SER A 1 110 ? -1.173 20.25 -3.822 1 62.66 110 SER A N 1
ATOM 818 C CA . SER A 1 110 ? -0.467 20.375 -2.551 1 62.66 110 SER A CA 1
ATOM 819 C C . SER A 1 110 ? -1.313 19.859 -1.396 1 62.66 110 SER A C 1
ATOM 821 O O . SER A 1 110 ? -2.514 19.625 -1.553 1 62.66 110 SER A O 1
ATOM 823 N N . GLY A 1 111 ? -0.67 19.531 -0.292 1 64.06 111 GLY A N 1
ATOM 824 C CA . GLY A 1 111 ? -1.388 19.094 0.895 1 64.06 111 GLY A CA 1
ATOM 825 C C . GLY A 1 111 ? -2.469 20.062 1.331 1 64.06 111 GLY A C 1
ATOM 826 O O . GLY A 1 111 ? -3.566 19.656 1.708 1 64.06 111 GLY A O 1
ATOM 827 N N . GLY A 1 112 ? -2.146 21.312 1.214 1 62.25 112 GLY A N 1
ATOM 828 C CA . GLY A 1 112 ? -3.133 22.328 1.547 1 62.25 112 GLY A CA 1
ATOM 829 C C . GLY A 1 112 ? -4.332 22.328 0.619 1 62.25 112 GLY A C 1
ATOM 830 O O . GLY A 1 112 ? -5.473 22.453 1.068 1 62.25 112 GLY A O 1
ATOM 831 N N . GLU A 1 113 ? -4.016 22.172 -0.607 1 70.25 113 GLU A N 1
ATOM 832 C CA . GLU A 1 113 ? -5.098 22.109 -1.586 1 70.25 113 GLU A CA 1
ATOM 833 C C . GLU A 1 113 ? -5.965 20.875 -1.365 1 70.25 113 GLU A C 1
ATOM 835 O O . GLU A 1 113 ? -7.184 20.922 -1.55 1 70.25 113 GLU A O 1
ATOM 840 N N . LYS A 1 114 ? -5.297 19.875 -0.938 1 76.94 114 LYS A N 1
ATOM 841 C CA . LYS A 1 114 ? -6.031 18.641 -0.665 1 76.94 114 LYS A CA 1
ATOM 842 C C . LYS A 1 114 ? -6.988 18.812 0.51 1 76.94 114 LYS A C 1
ATOM 844 O O . LYS A 1 114 ? -8.109 18.297 0.494 1 76.94 114 LYS A O 1
ATOM 849 N N . ARG A 1 115 ? -6.562 19.469 1.413 1 69.19 115 ARG A N 1
ATOM 850 C CA . ARG A 1 115 ? -7.414 19.734 2.568 1 69.19 115 ARG A CA 1
ATOM 851 C C . ARG A 1 115 ? -8.609 20.609 2.18 1 69.19 115 ARG A C 1
ATOM 853 O O . ARG A 1 115 ? -9.727 20.359 2.623 1 69.19 115 ARG A O 1
ATOM 860 N N . ARG A 1 116 ? -8.336 21.609 1.406 1 71.25 116 ARG A N 1
ATOM 861 C CA . ARG A 1 116 ? -9.414 22.484 0.953 1 71.25 116 ARG A CA 1
ATOM 862 C C . ARG A 1 116 ? -10.391 21.719 0.063 1 71.25 116 ARG A C 1
ATOM 864 O O . ARG A 1 116 ? -11.594 21.984 0.095 1 71.25 116 ARG A O 1
ATOM 871 N N . LEU A 1 117 ? -9.859 20.844 -0.689 1 82.06 117 LEU A N 1
ATOM 872 C CA . LEU A 1 117 ? -10.711 20.016 -1.539 1 82.06 117 LEU A CA 1
ATOM 873 C C . LEU A 1 117 ? -11.625 19.141 -0.698 1 82.06 117 LEU A C 1
ATOM 875 O O . LEU A 1 117 ? -12.812 19.016 -1 1 82.06 117 LEU A O 1
ATOM 879 N N . SER A 1 118 ? -11.008 18.516 0.281 1 77.06 118 SER A N 1
ATOM 880 C CA . SER A 1 118 ? -11.812 17.688 1.181 1 77.06 118 SER A CA 1
ATOM 881 C C . SER A 1 118 ? -12.93 18.5 1.824 1 77.06 118 SER A C 1
ATOM 883 O O . SER A 1 118 ? -14.055 18.016 1.951 1 77.06 118 SER A O 1
ATOM 885 N N . LEU A 1 119 ? -12.617 19.672 2.164 1 72.25 119 LEU A N 1
ATOM 886 C CA . LEU A 1 119 ? -13.609 20.578 2.73 1 72.25 119 LEU A CA 1
ATOM 887 C C . LEU A 1 119 ? -14.68 20.922 1.705 1 72.25 119 LEU A C 1
ATOM 889 O O . LEU A 1 119 ? -15.867 21 2.043 1 72.25 119 LEU A O 1
ATOM 893 N N . GLY A 1 120 ? -14.219 21.203 0.576 1 77.62 120 GLY A N 1
ATOM 894 C CA . GLY A 1 120 ? -15.148 21.531 -0.496 1 77.62 120 GLY A CA 1
ATOM 895 C C . GLY A 1 120 ? -16.141 20.422 -0.782 1 77.62 120 GLY A C 1
ATOM 896 O O . GLY A 1 120 ? -17.312 20.688 -1.047 1 77.62 120 GLY A O 1
ATOM 897 N N . MET A 1 121 ? -15.68 19.25 -0.711 1 79.81 121 MET A N 1
ATOM 898 C CA . MET A 1 121 ? -16.547 18.094 -0.967 1 79.81 121 MET A CA 1
ATOM 899 C C . MET A 1 121 ? -17.625 17.984 0.103 1 79.81 121 MET A C 1
ATOM 901 O O . MET A 1 121 ? -18.75 17.578 -0.185 1 79.81 121 MET A O 1
ATOM 905 N N . GLU A 1 122 ? -17.312 18.422 1.23 1 73.38 122 GLU A N 1
ATOM 906 C CA . GLU A 1 122 ? -18.281 18.422 2.32 1 73.38 122 GLU A CA 1
ATOM 907 C C . GLU A 1 122 ? -19.25 19.594 2.203 1 73.38 122 GLU A C 1
ATOM 909 O O . GLU A 1 122 ? -20.438 19.453 2.51 1 73.38 122 GLU A O 1
ATOM 914 N N . MET A 1 123 ? -18.672 20.594 1.715 1 72.19 123 MET A N 1
ATOM 915 C CA . MET A 1 123 ? -19.453 21.828 1.668 1 72.19 123 MET A CA 1
ATOM 916 C C . MET A 1 123 ? -20.453 21.797 0.517 1 72.19 123 MET A C 1
ATOM 918 O O . MET A 1 123 ? -21.438 22.531 0.532 1 72.19 123 MET A O 1
ATOM 922 N N . VAL A 1 124 ? -20.141 21.016 -0.359 1 73.88 124 VAL A N 1
ATOM 923 C CA . VAL A 1 124 ? -21 21 -1.54 1 73.88 124 VAL A CA 1
ATOM 924 C C . VAL A 1 124 ? -22.406 20.516 -1.155 1 73.88 124 VAL A C 1
ATOM 926 O O . VAL A 1 124 ? -23.391 20.922 -1.762 1 73.88 124 VAL A O 1
ATOM 929 N N . THR A 1 125 ? -22.531 19.531 -0.171 1 64.62 125 THR A N 1
ATOM 930 C CA . THR A 1 125 ? -23.812 18.938 0.214 1 64.62 125 THR A CA 1
ATOM 931 C C . THR A 1 125 ? -24.625 19.906 1.062 1 64.62 125 THR A C 1
ATOM 933 O O . THR A 1 125 ? -25.828 19.688 1.285 1 64.62 125 THR A O 1
ATOM 936 N N . ASN A 1 126 ? -24.188 21.031 1.188 1 58.72 126 ASN A N 1
ATOM 937 C CA . ASN A 1 126 ? -24.844 22.031 2.02 1 58.72 126 ASN A CA 1
ATOM 938 C C . ASN A 1 126 ? -25.359 21.422 3.322 1 58.72 126 ASN A C 1
ATOM 940 O O . ASN A 1 126 ? -26.562 21.5 3.621 1 58.72 126 ASN A O 1
ATOM 944 N N . PRO A 1 127 ? -24.531 20.719 4.086 1 62.94 127 PRO A N 1
ATOM 945 C CA . PRO A 1 127 ? -25.016 20.125 5.332 1 62.94 127 PRO A CA 1
ATOM 946 C C . PRO A 1 127 ? -25.484 21.156 6.348 1 62.94 127 PRO A C 1
ATOM 948 O O . PRO A 1 127 ? -25.094 22.328 6.273 1 62.94 127 PRO A O 1
ATOM 951 N N . SER A 1 128 ? -26.562 20.672 7.168 1 67 128 SER A N 1
ATOM 952 C CA . SER A 1 128 ? -27.031 21.562 8.211 1 67 128 SER A CA 1
ATOM 953 C C . SER A 1 128 ? -25.953 21.828 9.258 1 67 128 SER A C 1
ATOM 955 O O . SER A 1 128 ? -25.891 22.922 9.82 1 67 128 SER A O 1
ATOM 957 N N . ILE A 1 129 ? -25.094 20.75 9.477 1 72.62 129 ILE A N 1
ATOM 958 C CA . ILE A 1 129 ? -24.016 20.891 10.438 1 72.62 129 ILE A CA 1
ATOM 959 C C . ILE A 1 129 ? -22.688 20.469 9.789 1 72.62 129 ILE A C 1
ATOM 961 O O . ILE A 1 129 ? -22.625 19.406 9.141 1 72.62 129 ILE A O 1
ATOM 965 N N . LEU A 1 130 ? -21.781 21.281 9.797 1 75.19 130 LEU A N 1
ATOM 966 C CA . LEU A 1 130 ? -20.469 21.016 9.211 1 75.19 130 LEU A CA 1
ATOM 967 C C . LEU A 1 130 ? -19.406 20.969 10.289 1 75.19 130 LEU A C 1
ATOM 969 O O . LEU A 1 130 ? -19.25 21.906 11.062 1 75.19 130 LEU A O 1
ATOM 973 N N . PHE A 1 131 ? -18.828 19.781 10.492 1 76.25 131 PHE A N 1
ATOM 974 C CA . PHE A 1 131 ? -17.688 19.641 11.383 1 76.25 131 PHE A CA 1
ATOM 975 C C . PHE A 1 131 ? -16.375 19.656 10.594 1 76.25 131 PHE A C 1
ATOM 977 O O . PHE A 1 131 ? -16.188 18.859 9.68 1 76.25 131 PHE A O 1
ATOM 984 N N . LEU A 1 132 ? -15.578 20.609 10.867 1 76.69 132 LEU A N 1
ATOM 985 C CA . LEU A 1 132 ? -14.305 20.734 10.156 1 76.69 132 LEU A CA 1
ATOM 986 C C . LEU A 1 132 ? -13.133 20.594 11.109 1 76.69 132 LEU A C 1
ATOM 988 O O . LEU A 1 132 ? -13.078 21.266 12.148 1 76.69 132 LEU A O 1
ATOM 992 N N . ASP A 1 133 ? -12.219 19.672 10.797 1 74.19 133 ASP A N 1
ATOM 993 C CA . ASP A 1 133 ? -11.023 19.484 11.609 1 74.19 133 ASP A CA 1
ATOM 994 C C . ASP A 1 133 ? -9.859 20.312 11.062 1 74.19 133 ASP A C 1
ATOM 996 O O . ASP A 1 133 ? -9.32 20 9.992 1 74.19 133 ASP A O 1
ATOM 1000 N N . GLU A 1 134 ? -9.531 21.266 11.789 1 76.94 134 GLU A N 1
ATOM 1001 C CA . GLU A 1 134 ? -8.375 22.125 11.531 1 76.94 134 GLU A CA 1
ATOM 1002 C C . GLU A 1 134 ? -8.344 22.594 10.078 1 76.94 134 GLU A C 1
ATOM 1004 O O . GLU A 1 134 ? -7.352 22.391 9.383 1 76.94 134 GLU A O 1
ATOM 1009 N N . PRO A 1 135 ? -9.391 23.297 9.688 1 75.88 135 PRO A N 1
ATOM 1010 C CA . PRO A 1 135 ? -9.469 23.734 8.297 1 75.88 135 PRO A CA 1
ATOM 1011 C C . PRO A 1 135 ? -8.391 24.766 7.934 1 75.88 135 PRO A C 1
ATOM 1013 O O . PRO A 1 135 ? -8.125 24.984 6.754 1 75.88 135 PRO A O 1
ATOM 1016 N N . THR A 1 136 ? -7.781 25.422 8.969 1 77 136 THR A N 1
ATOM 1017 C CA . THR A 1 136 ? -6.816 26.469 8.68 1 77 136 THR A CA 1
ATOM 1018 C C . THR A 1 136 ? -5.391 25.969 8.883 1 77 136 THR A C 1
ATOM 1020 O O . THR A 1 136 ? -4.434 26.75 8.773 1 77 136 THR A O 1
ATOM 1023 N N . SER A 1 137 ? -5.254 24.766 9.234 1 71.31 137 SER A N 1
ATOM 1024 C CA . SER A 1 137 ? -3.922 24.234 9.477 1 71.31 137 SER A CA 1
ATOM 1025 C C . SER A 1 137 ? -3.072 24.266 8.211 1 71.31 137 SER A C 1
ATOM 1027 O O . SER A 1 137 ? -3.553 23.938 7.129 1 71.31 137 SER A O 1
ATOM 1029 N N . GLY A 1 138 ? -1.849 24.766 8.328 1 66.06 138 GLY A N 1
ATOM 1030 C CA . GLY A 1 138 ? -0.924 24.797 7.211 1 66.06 138 GLY A CA 1
ATOM 1031 C C . GLY A 1 138 ? -1.169 25.969 6.27 1 66.06 138 GLY A C 1
ATOM 1032 O O . GLY A 1 138 ? -0.543 26.062 5.211 1 66.06 138 GLY A O 1
ATOM 1033 N N . LEU A 1 139 ? -2.168 26.812 6.625 1 70.94 139 LEU A N 1
ATOM 1034 C CA . LEU A 1 139 ? -2.471 27.984 5.805 1 70.94 139 LEU A CA 1
ATOM 1035 C C . LEU A 1 139 ? -1.847 29.25 6.398 1 70.94 139 LEU A C 1
ATOM 1037 O O . LEU A 1 139 ? -1.618 29.312 7.609 1 70.94 139 LEU A O 1
ATOM 1041 N N . ASP A 1 140 ? -1.486 30.125 5.496 1 73.56 140 ASP A N 1
ATOM 1042 C CA . ASP A 1 140 ? -1.026 31.406 6.004 1 73.56 140 ASP A CA 1
ATOM 1043 C C . ASP A 1 140 ? -2.188 32.219 6.578 1 73.56 140 ASP A C 1
ATOM 1045 O O . ASP A 1 140 ? -3.354 31.859 6.379 1 73.56 140 ASP A O 1
ATOM 1049 N N . SER A 1 141 ? -1.898 33.219 7.285 1 76.06 141 SER A N 1
ATOM 1050 C CA . SER A 1 141 ? -2.883 34 8.031 1 76.06 141 SER A CA 1
ATOM 1051 C C . SER A 1 141 ? -3.951 34.562 7.109 1 76.06 141 SER A C 1
ATOM 1053 O O . SER A 1 141 ? -5.125 34.625 7.48 1 76.06 141 SER A O 1
ATOM 1055 N N . PHE A 1 142 ? -3.502 34.938 5.934 1 75.19 142 PHE A N 1
ATOM 1056 C CA . PHE A 1 142 ? -4.457 35.562 5.016 1 75.19 142 PHE A CA 1
ATOM 1057 C C . PHE A 1 142 ? -5.414 34.5 4.457 1 75.19 142 PHE A C 1
ATOM 1059 O O . PHE A 1 142 ? -6.625 34.719 4.418 1 75.19 142 PHE A O 1
ATOM 1066 N N . THR A 1 143 ? -4.871 33.5 4.02 1 74.19 143 THR A N 1
ATOM 1067 C CA . THR A 1 143 ? -5.699 32.438 3.482 1 74.19 143 THR A CA 1
ATOM 1068 C C . THR A 1 143 ? -6.617 31.859 4.562 1 74.19 143 THR A C 1
ATOM 1070 O O . THR A 1 143 ? -7.766 31.5 4.285 1 74.19 143 THR A O 1
ATOM 1073 N N . ALA A 1 144 ? -6.027 31.672 5.75 1 80 144 ALA A N 1
ATOM 1074 C CA . ALA A 1 144 ? -6.852 31.219 6.867 1 80 144 ALA A CA 1
ATOM 1075 C C . ALA A 1 144 ? -8.016 32.156 7.113 1 80 144 ALA A C 1
ATOM 1077 O O . ALA A 1 144 ? -9.148 31.734 7.355 1 80 144 ALA A O 1
ATOM 1078 N N . TYR A 1 145 ? -7.719 33.438 7.105 1 80.62 145 TYR A N 1
ATOM 1079 C CA . TYR A 1 145 ? -8.75 34.469 7.285 1 80.62 145 TYR A CA 1
ATOM 1080 C C . TYR A 1 145 ? -9.828 34.344 6.223 1 80.62 145 TYR A C 1
ATOM 1082 O O . TYR A 1 145 ? -11.023 34.406 6.535 1 80.62 145 TYR A O 1
ATOM 1090 N N . LYS A 1 146 ? -9.414 34.156 5.012 1 73.69 146 LYS A N 1
ATOM 1091 C CA . LYS A 1 146 ? -10.352 34.031 3.9 1 73.69 146 LYS A CA 1
ATOM 1092 C C . LYS A 1 146 ? -11.234 32.781 4.07 1 73.69 146 LYS A C 1
ATOM 1094 O O . LYS A 1 146 ? -12.445 32.844 3.828 1 73.69 146 LYS A O 1
ATOM 1099 N N . VAL A 1 147 ? -10.656 31.766 4.449 1 77.06 147 VAL A N 1
ATOM 1100 C CA . VAL A 1 147 ? -11.383 30.516 4.617 1 77.06 147 VAL A CA 1
ATOM 1101 C C . VAL A 1 147 ? -12.414 30.656 5.73 1 77.06 147 VAL A C 1
ATOM 1103 O O . VAL A 1 147 ? -13.57 30.25 5.57 1 77.06 147 VAL A O 1
ATOM 1106 N N . VAL A 1 148 ? -12.023 31.203 6.84 1 85.25 148 VAL A N 1
ATOM 1107 C CA . VAL A 1 148 ? -12.93 31.328 7.977 1 85.25 148 VAL A CA 1
ATOM 1108 C C . VAL A 1 148 ? -14.039 32.312 7.652 1 85.25 148 VAL A C 1
ATOM 1110 O O . VAL A 1 148 ? -15.18 32.156 8.086 1 85.25 148 VAL A O 1
ATOM 1113 N N . ARG A 1 149 ? -13.688 33.312 6.91 1 81.56 149 ARG A N 1
ATOM 1114 C CA . ARG A 1 149 ? -14.711 34.25 6.488 1 81.56 149 ARG A CA 1
ATOM 1115 C C . ARG A 1 149 ? -15.75 33.594 5.594 1 81.56 149 ARG A C 1
ATOM 1117 O O . ARG A 1 149 ? -16.938 33.906 5.668 1 81.56 149 ARG A O 1
ATOM 1124 N N . ILE A 1 150 ? -15.234 32.812 4.75 1 73.81 150 ILE A N 1
ATOM 1125 C CA . ILE A 1 150 ? -16.125 32.062 3.879 1 73.81 150 ILE A CA 1
ATOM 1126 C C . ILE A 1 150 ? -17.016 31.141 4.719 1 73.81 150 ILE A C 1
ATOM 1128 O O . ILE A 1 150 ? -18.234 31.062 4.477 1 73.81 150 ILE A O 1
ATOM 1132 N N . LEU A 1 151 ? -16.469 30.516 5.645 1 80.81 151 LEU A N 1
ATOM 1133 C CA . LEU A 1 151 ? -17.234 29.641 6.523 1 80.81 151 LEU A CA 1
ATOM 1134 C C . LEU A 1 151 ? -18.297 30.422 7.281 1 80.81 151 LEU A C 1
ATOM 1136 O O . LEU A 1 151 ? -19.422 29.953 7.461 1 80.81 151 LEU A O 1
ATOM 1140 N N . SER A 1 152 ? -17.891 31.594 7.738 1 85.44 152 SER A N 1
ATOM 1141 C CA . SER A 1 152 ? -18.828 32.469 8.453 1 85.44 152 SER A CA 1
ATOM 1142 C C . SER A 1 152 ? -19.984 32.875 7.551 1 85.44 152 SER A C 1
ATOM 1144 O O . SER A 1 152 ? -21.141 32.875 7.984 1 85.44 152 SER A O 1
ATOM 1146 N N . SER A 1 153 ? -19.625 33.188 6.387 1 75.25 153 SER A N 1
ATOM 1147 C CA . SER A 1 153 ? -20.656 33.562 5.43 1 75.25 153 SER A CA 1
ATOM 1148 C C . SER A 1 153 ? -21.609 32.438 5.133 1 75.25 153 SER A C 1
ATOM 1150 O O . SER A 1 153 ? -22.812 32.625 5 1 75.25 153 SER A O 1
ATOM 1152 N N . VAL A 1 154 ? -21.094 31.344 4.973 1 71.31 154 VAL A N 1
ATOM 1153 C CA . VAL A 1 154 ? -21.906 30.156 4.707 1 71.31 154 VAL A CA 1
ATOM 1154 C C . VAL A 1 154 ? -22.812 29.875 5.898 1 71.31 154 VAL A C 1
ATOM 1156 O O . VAL A 1 154 ? -23.984 29.516 5.727 1 71.31 154 VAL A O 1
ATOM 1159 N N . ALA A 1 155 ? -22.281 29.984 7.004 1 79.44 155 ALA A N 1
ATOM 1160 C CA . ALA A 1 155 ? -23.078 29.766 8.211 1 79.44 155 ALA A CA 1
ATOM 1161 C C . ALA A 1 155 ? -24.234 30.75 8.289 1 79.44 155 ALA A C 1
ATOM 1163 O O . ALA A 1 155 ? -25.375 30.359 8.562 1 79.44 155 ALA A O 1
ATOM 1164 N N . TYR A 1 156 ? -24.016 31.984 8.008 1 77.69 156 TYR A N 1
ATOM 1165 C CA . TYR A 1 156 ? -25 33.031 8.164 1 77.69 156 TYR A CA 1
ATOM 1166 C C . TYR A 1 156 ? -26.016 33 7.031 1 77.69 156 TYR A C 1
ATOM 1168 O O . TYR A 1 156 ? -27.219 33.125 7.27 1 77.69 156 TYR A O 1
ATOM 1176 N N . LYS A 1 157 ? -25.484 32.875 5.891 1 70.06 157 LYS A N 1
ATOM 1177 C CA . LYS A 1 157 ? -26.359 32.969 4.723 1 70.06 157 LYS A CA 1
ATOM 1178 C C . LYS A 1 157 ? -27.266 31.75 4.605 1 70.06 157 LYS A C 1
ATOM 1180 O O . LYS A 1 157 ? -28.422 31.875 4.223 1 70.06 157 LYS A O 1
ATOM 1185 N N . TYR A 1 158 ? -26.719 30.703 4.898 1 67.62 158 TYR A N 1
ATOM 1186 C CA . TYR A 1 158 ? -27.484 29.484 4.691 1 67.62 158 TYR A CA 1
ATOM 1187 C C . TYR A 1 158 ? -27.984 28.922 6.016 1 67.62 158 TYR A C 1
ATOM 1189 O O . TYR A 1 158 ? -28.641 27.875 6.047 1 67.62 158 TYR A O 1
ATOM 1197 N N . GLY A 1 159 ? -27.703 29.578 7.035 1 73.25 159 GLY A N 1
ATOM 1198 C CA . GLY A 1 159 ? -28.156 29.141 8.344 1 73.25 159 GLY A CA 1
ATOM 1199 C C . GLY A 1 159 ? -27.547 27.828 8.781 1 73.25 159 GLY A C 1
ATOM 1200 O O . GLY A 1 159 ? -28.234 26.984 9.359 1 73.25 159 GLY A O 1
ATOM 1201 N N . ARG A 1 160 ? -26.328 27.672 8.414 1 75 160 ARG A N 1
ATOM 1202 C CA . ARG A 1 160 ? -25.656 26.406 8.734 1 75 160 ARG A CA 1
ATOM 1203 C C . ARG A 1 160 ? -24.875 26.531 10.039 1 75 160 ARG A C 1
ATOM 1205 O O . ARG A 1 160 ? -24.391 27.609 10.383 1 75 160 ARG A O 1
ATOM 1212 N N . THR A 1 161 ? -24.859 25.312 10.727 1 81.25 161 THR A N 1
ATOM 1213 C CA . THR A 1 161 ? -24.047 25.234 11.938 1 81.25 161 THR A CA 1
ATOM 1214 C C . THR A 1 161 ? -22.656 24.688 11.617 1 81.25 161 THR A C 1
ATOM 1216 O O . THR A 1 161 ? -22.516 23.578 11.102 1 81.25 161 THR A O 1
ATOM 1219 N N . ILE A 1 162 ? -21.688 25.516 11.844 1 83.06 162 ILE A N 1
ATOM 1220 C CA . ILE A 1 162 ? -20.328 25.094 11.508 1 83.06 162 ILE A CA 1
ATOM 1221 C C . ILE A 1 162 ? -19.469 25.062 12.773 1 83.06 162 ILE A C 1
ATOM 1223 O O . ILE A 1 162 ? -19.453 26.031 13.539 1 83.06 162 ILE A O 1
ATOM 1227 N N . ILE A 1 163 ? -18.844 23.953 13.062 1 84.81 163 ILE A N 1
ATOM 1228 C CA . ILE A 1 163 ? -17.891 23.797 14.156 1 84.81 163 ILE A CA 1
ATOM 1229 C C . ILE A 1 163 ? -16.516 23.422 13.602 1 84.81 163 ILE A C 1
ATOM 1231 O O . ILE A 1 163 ? -16.406 22.5 12.805 1 84.81 163 ILE A O 1
ATOM 1235 N N . CYS A 1 164 ? -15.555 24.141 13.914 1 85 164 CYS A N 1
ATOM 1236 C CA . CYS A 1 164 ? -14.219 23.797 13.43 1 85 164 CYS A CA 1
ATOM 1237 C C . CYS A 1 164 ? -13.203 23.859 14.555 1 85 164 CYS A C 1
ATOM 1239 O O . CYS A 1 164 ? -13.328 24.672 15.477 1 85 164 CYS A O 1
ATOM 1241 N N . THR A 1 165 ? -12.281 22.922 14.57 1 83.81 165 THR A N 1
ATOM 1242 C CA . THR A 1 165 ? -11.156 22.984 15.492 1 83.81 165 THR A CA 1
ATOM 1243 C C . THR A 1 165 ? -10.086 23.953 14.984 1 83.81 165 THR A C 1
ATOM 1245 O O . THR A 1 165 ? -9.812 24 13.781 1 83.81 165 THR A O 1
ATOM 1248 N N . ILE A 1 166 ? -9.602 24.781 15.812 1 83 166 ILE A N 1
ATOM 1249 C CA . ILE A 1 166 ? -8.547 25.734 15.453 1 83 166 ILE A CA 1
ATOM 1250 C C . ILE A 1 166 ? -7.445 25.703 16.516 1 83 166 ILE A C 1
ATOM 1252 O O . ILE A 1 166 ? -7.734 25.703 17.719 1 83 166 ILE A O 1
ATOM 1256 N N . HIS A 1 167 ? -6.293 25.641 16.109 1 75.25 167 HIS A N 1
ATOM 1257 C CA . HIS A 1 167 ? -5.184 25.578 17.047 1 75.25 167 HIS A CA 1
ATOM 1258 C C . HIS A 1 167 ? -4.633 26.969 17.344 1 75.25 167 HIS A C 1
ATOM 1260 O O . HIS A 1 167 ? -4.535 27.375 18.5 1 75.25 167 HIS A O 1
ATOM 1266 N N . GLN A 1 168 ? -4.129 27.609 16.234 1 76.69 168 GLN A N 1
ATOM 1267 C CA . GLN A 1 168 ? -3.457 28.906 16.406 1 76.69 168 GLN A CA 1
ATOM 1268 C C . GLN A 1 168 ? -4.07 29.953 15.484 1 76.69 168 GLN A C 1
ATOM 1270 O O . GLN A 1 168 ? -3.408 30.469 14.578 1 76.69 168 GLN A O 1
ATOM 1275 N N . PRO A 1 169 ? -5.297 30.438 16 1 79.81 169 PRO A N 1
ATOM 1276 C CA . PRO A 1 169 ? -5.867 31.469 15.133 1 79.81 169 PRO A CA 1
ATOM 1277 C C . PRO A 1 169 ? -5.273 32.844 15.383 1 79.81 169 PRO A C 1
ATOM 1279 O O . PRO A 1 169 ? -4.906 33.188 16.516 1 79.81 169 PRO A O 1
ATOM 1282 N N . SER A 1 170 ? -5.113 33.562 14.273 1 80.69 170 SER A N 1
ATOM 1283 C CA . SER A 1 170 ? -4.797 35 14.445 1 80.69 170 SER A CA 1
ATOM 1284 C C . SER A 1 170 ? -5.945 35.75 15.109 1 80.69 170 SER A C 1
ATOM 1286 O O . SER A 1 170 ? -7.051 35.219 15.234 1 80.69 170 SER A O 1
ATOM 1288 N N . SER A 1 171 ? -5.695 36.906 15.609 1 78.38 171 SER A N 1
ATOM 1289 C CA . SER A 1 171 ? -6.73 37.688 16.266 1 78.38 171 SER A CA 1
ATOM 1290 C C . SER A 1 171 ? -7.891 37.969 15.312 1 78.38 171 SER A C 1
ATOM 1292 O O . SER A 1 171 ? -9.055 37.969 15.727 1 78.38 171 SER A O 1
ATOM 1294 N N . GLU A 1 172 ? -7.5 38.188 14.055 1 79.75 172 GLU A N 1
ATOM 1295 C CA . GLU A 1 172 ? -8.523 38.469 13.062 1 79.75 172 GLU A CA 1
ATOM 1296 C C . GLU A 1 172 ? -9.414 37.25 12.805 1 79.75 172 GLU A C 1
ATOM 1298 O O . GLU A 1 172 ? -10.633 37.406 12.688 1 79.75 172 GLU A O 1
ATOM 1303 N N . VAL A 1 173 ? -8.789 36.219 12.75 1 86 173 VAL A N 1
ATOM 1304 C CA . VAL A 1 173 ? -9.516 34.969 12.492 1 86 173 VAL A CA 1
ATOM 1305 C C . VAL A 1 173 ? -10.375 34.625 13.703 1 86 173 VAL A C 1
ATOM 1307 O O . VAL A 1 173 ? -11.531 34.188 13.547 1 86 173 VAL A O 1
ATOM 1310 N N . PHE A 1 174 ? -9.812 34.781 14.859 1 87.81 174 PHE A N 1
ATOM 1311 C CA . PHE A 1 174 ? -10.516 34.438 16.094 1 87.81 174 PHE A CA 1
ATOM 1312 C C . PHE A 1 174 ? -11.789 35.25 16.234 1 87.81 174 PHE A C 1
ATOM 1314 O O . PHE A 1 174 ? -12.812 34.781 16.703 1 87.81 174 PHE A O 1
ATOM 1321 N N . ASN A 1 175 ? -11.758 3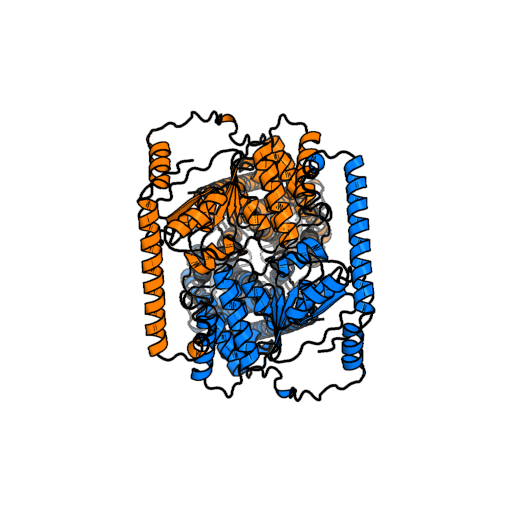6.469 15.797 1 86.94 175 ASN A N 1
ATOM 1322 C CA . ASN A 1 175 ? -12.867 37.406 15.977 1 86.94 175 ASN A CA 1
ATOM 1323 C C . ASN A 1 175 ? -13.992 37.125 14.984 1 86.94 175 ASN A C 1
ATOM 1325 O O . ASN A 1 175 ? -15.109 37.625 15.148 1 86.94 175 ASN A O 1
ATOM 1329 N N . ILE A 1 176 ? -13.672 36.344 14.016 1 89.69 176 ILE A N 1
ATOM 1330 C CA . ILE A 1 176 ? -14.711 36 13.047 1 89.69 176 ILE A CA 1
ATOM 1331 C C . ILE A 1 176 ? -15.664 34.969 13.656 1 89.69 176 ILE A C 1
ATOM 1333 O O . ILE A 1 176 ? -16.844 34.938 13.297 1 89.69 176 ILE A O 1
ATOM 1337 N N . PHE A 1 177 ? -15.234 34.219 14.555 1 93.06 177 PHE A N 1
ATOM 1338 C CA . PHE A 1 177 ? -16.062 33.188 15.164 1 93.06 177 PHE A CA 1
ATOM 1339 C C . PHE A 1 177 ? -17.125 33.781 16.062 1 93.06 177 PHE A C 1
ATOM 1341 O O . PHE A 1 177 ? -16.875 34.812 16.734 1 93.06 177 PHE A O 1
ATOM 1348 N N . ASP A 1 178 ? -18.25 33.156 16.078 1 92.62 178 ASP A N 1
ATOM 1349 C CA . ASP A 1 178 ? -19.344 33.625 16.938 1 92.62 178 ASP A CA 1
ATOM 1350 C C . ASP A 1 178 ? -19.172 33.062 18.359 1 92.62 178 ASP A C 1
ATOM 1352 O O . ASP A 1 178 ? -19.328 33.781 19.328 1 92.62 178 ASP A O 1
ATOM 1356 N N . ASP A 1 179 ? -18.953 31.812 18.359 1 91.62 179 ASP A N 1
ATOM 1357 C CA . ASP A 1 179 ? -18.844 31.094 19.641 1 91.62 179 ASP A CA 1
ATOM 1358 C C . ASP A 1 179 ? -17.547 30.297 19.719 1 91.62 179 ASP A C 1
ATOM 1360 O O . ASP A 1 179 ? -16.922 30.031 18.688 1 91.62 179 ASP A O 1
ATOM 1364 N N . THR A 1 180 ? -17.156 30.016 20.938 1 91.62 180 THR A N 1
ATOM 1365 C CA . THR A 1 180 ? -15.969 29.188 21.141 1 91.62 180 THR A CA 1
ATOM 1366 C C . THR A 1 180 ? -16.203 28.172 22.266 1 91.62 180 THR A C 1
ATOM 1368 O O . THR A 1 180 ? -16.922 28.453 23.219 1 91.62 180 THR A O 1
ATOM 1371 N N . ILE A 1 181 ? -15.766 27 22.016 1 89.56 181 ILE A N 1
ATOM 1372 C CA . ILE A 1 181 ? -15.75 25.938 23.016 1 89.56 181 ILE A CA 1
ATOM 1373 C C . ILE A 1 181 ? -14.305 25.578 23.375 1 89.56 181 ILE A C 1
ATOM 1375 O O . ILE A 1 181 ? -13.508 25.266 22.5 1 89.56 181 ILE A O 1
ATOM 1379 N N . ILE A 1 182 ? -14.008 25.734 24.594 1 90.62 182 ILE A N 1
ATOM 1380 C CA . ILE A 1 182 ? -12.664 25.422 25.062 1 90.62 182 ILE A CA 1
ATOM 1381 C C . ILE A 1 182 ? -12.68 24.094 25.828 1 90.62 182 ILE A C 1
ATOM 1383 O O . ILE A 1 182 ? -13.438 23.953 26.797 1 90.62 182 ILE A O 1
ATOM 1387 N N . LEU A 1 183 ? -11.828 23.234 25.359 1 87.31 183 LEU A N 1
ATOM 1388 C CA . LEU A 1 183 ? -11.734 21.922 25.984 1 87.31 183 LEU A CA 1
ATOM 1389 C C . LEU A 1 183 ? -10.43 21.781 26.766 1 87.31 183 LEU A C 1
ATOM 1391 O O . LEU A 1 183 ? -9.391 22.281 26.328 1 87.31 183 LEU A O 1
ATOM 1395 N N . ALA A 1 184 ? -10.523 21.219 27.859 1 84.12 184 ALA A N 1
ATOM 1396 C CA . ALA A 1 184 ? -9.359 20.859 28.656 1 84.12 184 ALA A CA 1
ATOM 1397 C C . ALA A 1 184 ? -9.555 19.5 29.328 1 84.12 184 ALA A C 1
ATOM 1399 O O . ALA A 1 184 ? -10.562 19.281 29.984 1 84.12 184 ALA A O 1
ATOM 1400 N N . GLU A 1 185 ? -8.617 18.656 29.156 1 78.06 185 GLU A N 1
ATOM 1401 C CA . GLU A 1 185 ? -8.641 17.328 29.734 1 78.06 185 GLU A CA 1
ATOM 1402 C C . GLU A 1 185 ? -9.953 16.609 29.422 1 78.06 185 GLU A C 1
ATOM 1404 O O . GLU A 1 185 ? -10.586 16.047 30.328 1 78.06 185 GLU A O 1
ATOM 1409 N N . GLY A 1 186 ? -10.461 16.859 28.281 1 77 186 GLY A N 1
ATOM 1410 C CA . GLY A 1 186 ? -11.648 16.156 27.812 1 77 186 GLY A CA 1
ATOM 1411 C C . GLY A 1 186 ? -12.938 16.797 28.281 1 77 186 GLY A C 1
ATOM 1412 O O . GLY A 1 186 ? -14.023 16.25 28.078 1 77 186 GLY A O 1
ATOM 1413 N N . GLN A 1 187 ? -12.867 17.906 29.031 1 82.69 187 GLN A N 1
ATOM 1414 C CA . GLN A 1 187 ? -14.039 18.594 29.547 1 82.69 187 GLN A CA 1
ATOM 1415 C C . GLN A 1 187 ? -14.125 20.016 29.016 1 82.69 187 GLN A C 1
ATOM 1417 O O . GLN A 1 187 ? -13.117 20.578 28.594 1 82.69 187 GLN A O 1
ATOM 1422 N N . VAL A 1 188 ? -15.359 20.484 29.078 1 86.94 188 VAL A N 1
ATOM 1423 C CA . VAL A 1 188 ? -15.562 21.844 28.594 1 86.94 188 VAL A CA 1
ATOM 1424 C C . VAL A 1 188 ? -15.148 22.844 29.656 1 86.94 188 VAL A C 1
ATOM 1426 O O . VAL A 1 188 ? -15.617 22.781 30.797 1 86.94 188 VAL A O 1
ATOM 1429 N N . LEU A 1 189 ? -14.281 23.672 29.297 1 89.31 189 LEU A N 1
ATOM 1430 C CA . LEU A 1 189 ? -13.773 24.719 30.188 1 89.31 189 LEU A CA 1
ATOM 1431 C C . LEU A 1 189 ? -14.555 26.016 30 1 89.31 189 LEU A C 1
ATOM 1433 O O . LEU A 1 189 ? -14.641 26.828 30.938 1 89.31 189 LEU A O 1
ATOM 1437 N N . PHE A 1 190 ? -15.016 26.219 28.859 1 89.81 190 PHE A N 1
ATOM 1438 C CA . PHE A 1 190 ? -15.766 27.422 28.516 1 89.81 190 PHE A CA 1
ATOM 1439 C C . PHE A 1 190 ? -16.578 27.188 27.25 1 89.81 190 PHE A C 1
ATOM 1441 O O . PHE A 1 190 ? -16.125 26.516 26.328 1 89.81 190 PHE A O 1
ATOM 1448 N N . HIS A 1 191 ? -17.75 27.578 27.266 1 89.94 191 HIS A N 1
ATOM 1449 C CA . HIS A 1 191 ? -18.625 27.578 26.078 1 89.94 191 HIS A CA 1
ATOM 1450 C C . HIS A 1 191 ? -19.453 28.844 26 1 89.94 191 HIS A C 1
ATOM 1452 O O . HIS A 1 191 ? -20.266 29.125 26.891 1 89.94 191 HIS A O 1
ATOM 1458 N N . GLY A 1 192 ? -19.281 29.625 24.984 1 88.25 192 GLY A N 1
ATOM 1459 C CA . GLY A 1 192 ? -20.047 30.859 24.828 1 88.25 192 GLY A CA 1
ATOM 1460 C C . GLY A 1 192 ? -19.531 31.734 23.703 1 88.25 192 GLY A C 1
ATOM 1461 O O . GLY A 1 192 ? -18.703 31.297 22.891 1 88.25 192 GLY A O 1
ATOM 1462 N N . PRO A 1 193 ? -20.062 32.906 23.609 1 91.06 193 PRO A N 1
ATOM 1463 C CA . PRO A 1 193 ? -19.578 33.844 22.594 1 91.06 193 PRO A CA 1
ATOM 1464 C C . PRO A 1 193 ? -18.094 34.188 22.75 1 91.06 193 PRO A C 1
ATOM 1466 O O . PRO A 1 193 ? -17.609 34.312 23.875 1 91.06 193 PRO A O 1
ATOM 1469 N N . VAL A 1 194 ? -17.406 34.344 21.641 1 92.44 194 VAL A N 1
ATOM 1470 C CA . VAL A 1 194 ? -15.969 34.625 21.609 1 92.44 194 VAL A CA 1
ATOM 1471 C C . VAL A 1 194 ? -15.672 35.875 22.453 1 92.44 194 VAL A C 1
ATOM 1473 O O . VAL A 1 194 ? -14.672 35.906 23.172 1 92.44 194 VAL A O 1
ATOM 1476 N N . GLN A 1 195 ? -16.562 36.875 22.438 1 89.06 195 GLN A N 1
ATOM 1477 C CA . GLN A 1 195 ? -16.344 38.125 23.125 1 89.06 195 GLN A CA 1
ATOM 1478 C C . GLN A 1 195 ? -16.422 37.969 24.641 1 89.06 195 GLN A C 1
ATOM 1480 O O . GLN A 1 195 ? -15.859 38.781 25.391 1 89.06 195 GLN A O 1
ATOM 1485 N N . SER A 1 196 ? -17.094 36.906 25.062 1 90.62 196 SER A N 1
ATOM 1486 C CA . SER A 1 196 ? -17.297 36.688 26.484 1 90.62 196 SER A CA 1
ATOM 1487 C C . SER A 1 196 ? -16.172 35.875 27.109 1 90.62 196 SER A C 1
ATOM 1489 O O . SER A 1 196 ? -16.094 35.719 28.328 1 90.62 196 SER A O 1
ATOM 1491 N N . MET A 1 197 ? -15.305 35.406 26.328 1 91.06 197 MET A N 1
ATOM 1492 C CA . MET A 1 197 ? -14.266 34.5 26.797 1 91.06 197 MET A CA 1
ATOM 1493 C C . MET A 1 197 ? -13.281 35.25 27.703 1 91.06 197 MET A C 1
ATOM 1495 O O . MET A 1 197 ? -12.984 34.781 28.812 1 91.06 197 MET A O 1
ATOM 1499 N N . VAL A 1 198 ? -12.773 36.406 27.219 1 90.06 198 VAL A N 1
ATOM 1500 C CA . VAL A 1 198 ? -11.75 37.156 27.938 1 90.06 198 VAL A CA 1
ATOM 1501 C C . VAL A 1 198 ? -12.32 37.656 29.266 1 90.06 198 VAL A C 1
ATOM 1503 O O . VAL A 1 198 ? -11.695 37.5 30.312 1 90.06 198 VAL A O 1
ATOM 1506 N N . PRO A 1 199 ? -13.562 38.219 29.266 1 90.06 199 PRO A N 1
ATOM 1507 C CA . PRO A 1 199 ? -14.148 38.625 30.547 1 90.06 199 PRO A CA 1
ATOM 1508 C C . PRO A 1 199 ? -14.391 37.469 31.5 1 90.06 199 PRO A C 1
ATOM 1510 O O . PRO A 1 199 ? -14.266 37.625 32.719 1 90.06 199 PRO A O 1
ATOM 1513 N N . TYR A 1 200 ? -14.742 36.406 31 1 91.19 200 TYR A N 1
ATOM 1514 C CA . TYR A 1 200 ? -15.008 35.25 31.844 1 91.19 200 TYR A CA 1
ATOM 1515 C C . TYR A 1 200 ? -13.75 34.812 32.594 1 91.19 200 TYR A C 1
ATOM 1517 O O . TYR A 1 200 ? -13.773 34.656 33.812 1 91.19 200 TYR A O 1
ATOM 1525 N N . PHE A 1 201 ? -12.703 34.625 31.922 1 91.62 201 PHE A N 1
ATOM 1526 C CA . PHE A 1 201 ? -11.469 34.219 32.562 1 91.62 201 PHE A CA 1
ATOM 1527 C C . PHE A 1 201 ? -10.859 35.344 33.375 1 91.62 201 PHE A C 1
ATOM 1529 O O . PHE A 1 201 ? -10.156 35.094 34.375 1 91.62 201 PHE A O 1
ATOM 1536 N N . GLY A 1 202 ? -11.102 36.531 32.875 1 89.38 202 GLY A N 1
ATOM 1537 C CA . GLY A 1 202 ? -10.703 37.688 33.688 1 89.38 202 GLY A CA 1
ATOM 1538 C C . GLY A 1 202 ? -11.328 37.688 35.062 1 89.38 202 GLY A C 1
ATOM 1539 O O . GLY A 1 202 ? -10.672 38.031 36.031 1 89.38 202 GLY A O 1
ATOM 1540 N N . ALA A 1 203 ? -12.594 37.281 35.125 1 89.81 203 ALA A N 1
ATOM 1541 C CA . ALA A 1 203 ? -13.32 37.219 36.406 1 89.81 203 ALA A CA 1
ATOM 1542 C C . ALA A 1 203 ? -12.75 36.125 37.281 1 89.81 203 ALA A C 1
ATOM 1544 O O . ALA A 1 203 ? -12.898 36.188 38.531 1 89.81 203 ALA A O 1
ATOM 1545 N N . LEU A 1 204 ? -12.055 35.25 36.688 1 90.31 204 LEU A N 1
ATOM 1546 C CA . LEU A 1 204 ? -11.477 34.156 37.438 1 90.31 204 LEU A CA 1
ATOM 1547 C C . LEU A 1 204 ? -10.031 34.469 37.844 1 90.31 204 LEU A C 1
ATOM 1549 O O . LEU A 1 204 ? -9.359 33.625 38.438 1 90.31 204 LEU A O 1
ATOM 1553 N N . GLY A 1 205 ? -9.5 35.625 37.406 1 87.25 205 GLY A N 1
ATOM 1554 C CA . GLY A 1 205 ? -8.18 36.031 37.875 1 87.25 205 GLY A CA 1
ATOM 1555 C C . GLY A 1 205 ? -7.141 36 36.75 1 87.25 205 GLY A C 1
ATOM 1556 O O . GLY A 1 205 ? -5.977 36.344 36.969 1 87.25 205 GLY A O 1
ATOM 1557 N N . TYR A 1 206 ? -7.594 35.625 35.594 1 88.44 206 TYR A N 1
ATOM 1558 C CA . TYR A 1 206 ? -6.664 35.594 34.469 1 88.44 206 TYR A CA 1
ATOM 1559 C C . TYR A 1 206 ? -6.871 36.781 33.562 1 88.44 206 TYR A C 1
ATOM 1561 O O . TYR A 1 206 ? -7.824 36.844 32.781 1 88.44 206 TYR A O 1
ATOM 1569 N N . HIS A 1 207 ? -5.945 37.688 33.625 1 85.62 207 HIS A N 1
ATOM 1570 C CA . HIS A 1 207 ? -6.117 38.938 32.875 1 85.62 207 HIS A CA 1
ATOM 1571 C C . HIS A 1 207 ? -5.352 38.875 31.562 1 85.62 207 HIS A C 1
ATOM 1573 O O . HIS A 1 207 ? -4.199 38.438 31.531 1 85.62 207 HIS A O 1
ATOM 1579 N N . CYS A 1 208 ? -6.039 39.156 30.547 1 82.81 208 CYS A N 1
ATOM 1580 C CA . CYS A 1 208 ? -5.445 39.219 29.203 1 82.81 208 CYS A CA 1
ATOM 1581 C C . CYS A 1 208 ? -4.727 40.562 29.016 1 82.81 208 CYS A C 1
ATOM 1583 O O . CYS A 1 208 ? -5.32 41.625 29.203 1 82.81 208 CYS A O 1
ATOM 1585 N N . PRO A 1 209 ? -3.445 40.469 28.797 1 73.94 209 PRO A N 1
ATOM 1586 C CA . PRO A 1 209 ? -2.758 41.719 28.547 1 73.94 209 PRO A CA 1
ATOM 1587 C C . PRO A 1 209 ? -3.369 42.5 27.375 1 73.94 209 PRO A C 1
ATOM 1589 O O . PRO A 1 209 ? -4.043 41.938 26.531 1 73.94 209 PRO A O 1
ATOM 1592 N N . THR A 1 210 ? -3.221 43.781 27.422 1 66.06 210 THR A N 1
ATOM 1593 C CA . THR A 1 210 ? -3.76 44.656 26.375 1 66.06 210 THR A CA 1
ATOM 1594 C C . THR A 1 210 ? -3.08 44.375 25.031 1 66.06 210 THR A C 1
ATOM 1596 O O . THR A 1 210 ? -1.868 44.156 24.984 1 66.06 210 THR A O 1
ATOM 1599 N N . HIS A 1 211 ? -3.85 44.156 23.844 1 62.44 211 HIS A N 1
ATOM 1600 C CA . HIS A 1 211 ? -3.383 44 22.484 1 62.44 211 HIS A CA 1
ATOM 1601 C C . HIS A 1 211 ? -2.809 42.625 22.25 1 62.44 211 HIS A C 1
ATOM 1603 O O . HIS A 1 211 ? -1.846 42.438 21.484 1 62.44 211 HIS A O 1
ATOM 1609 N N . PHE A 1 212 ? -3.238 41.719 23.125 1 72.12 212 PHE A N 1
ATOM 1610 C CA . PHE A 1 212 ? -2.83 40.344 22.984 1 72.12 212 PHE A CA 1
ATOM 1611 C C . PHE A 1 212 ? -3.916 39.531 22.281 1 72.12 212 PHE A C 1
ATOM 1613 O O . PHE A 1 212 ? -5.105 39.812 22.453 1 72.12 212 PHE A O 1
ATOM 1620 N N . ASN A 1 213 ? -3.449 38.719 21.406 1 80.5 213 ASN A N 1
ATOM 1621 C CA . ASN A 1 213 ? -4.398 37.812 20.781 1 80.5 213 ASN A CA 1
ATOM 1622 C C . ASN A 1 213 ? -5.113 36.938 21.828 1 80.5 213 ASN A C 1
ATOM 1624 O O . ASN A 1 213 ? -4.477 36.219 22.578 1 80.5 213 ASN A O 1
ATOM 1628 N N . PRO A 1 214 ? -6.445 37.125 21.938 1 83.88 214 PRO A N 1
ATOM 1629 C CA . PRO A 1 214 ? -7.199 36.375 22.938 1 83.88 214 PRO A CA 1
ATOM 1630 C C . PRO A 1 214 ? -6.938 34.875 22.875 1 83.88 214 PRO A C 1
ATOM 1632 O O . PRO A 1 214 ? -6.914 34.188 23.906 1 83.88 214 PRO A O 1
ATOM 1635 N N . ALA A 1 215 ? -6.793 34.406 21.672 1 86.06 215 ALA A N 1
ATOM 1636 C CA . ALA A 1 215 ? -6.527 33 21.531 1 86.06 215 ALA A CA 1
ATOM 1637 C C . ALA A 1 215 ? -5.184 32.625 22.156 1 86.06 215 ALA A C 1
ATOM 1639 O O . ALA A 1 215 ? -5.055 31.578 22.797 1 86.06 215 ALA A O 1
ATOM 1640 N N . ASP A 1 216 ? -4.227 33.438 21.875 1 82.06 216 ASP A N 1
ATOM 1641 C CA . ASP A 1 216 ? -2.912 33.188 22.453 1 82.06 216 ASP A CA 1
ATOM 1642 C C . ASP A 1 216 ? -2.959 33.312 23.969 1 82.06 216 ASP A C 1
ATOM 1644 O O . ASP A 1 216 ? -2.285 32.562 24.688 1 82.06 216 ASP A O 1
ATOM 1648 N N . TYR A 1 217 ? -3.709 34.281 24.375 1 82.25 217 TYR A N 1
ATOM 1649 C CA . TYR A 1 217 ? -3.928 34.469 25.812 1 82.25 217 TYR A CA 1
ATOM 1650 C C . TYR A 1 217 ? -4.484 33.219 26.453 1 82.25 217 TYR A C 1
ATOM 1652 O O . TYR A 1 217 ? -4.035 32.812 27.531 1 82.25 217 TYR A O 1
ATOM 1660 N N . LEU A 1 218 ? -5.395 32.625 25.891 1 86.75 218 LEU A N 1
ATOM 1661 C CA . LEU A 1 218 ? -6.023 31.406 26.375 1 86.75 218 LEU A CA 1
ATOM 1662 C C . LEU A 1 218 ? -4.988 30.312 26.562 1 86.75 218 LEU A C 1
ATOM 1664 O O . LEU A 1 218 ? -4.949 29.672 27.625 1 86.75 218 LEU A O 1
ATOM 1668 N N . PHE A 1 219 ? -4.117 30.156 25.625 1 84.06 219 PHE A N 1
ATOM 1669 C CA . PHE A 1 219 ? -3.168 29.047 25.656 1 84.06 219 PHE A CA 1
ATOM 1670 C C . PHE A 1 219 ? -1.991 29.359 26.578 1 84.06 219 PHE A C 1
ATOM 1672 O O . PHE A 1 219 ? -1.526 28.5 27.312 1 84.06 219 PHE A O 1
ATOM 1679 N N . MET A 1 220 ? -1.596 30.562 26.516 1 79.12 220 MET A N 1
ATOM 1680 C CA . MET A 1 220 ? -0.358 30.922 27.203 1 79.12 220 MET A CA 1
ATOM 1681 C C . MET A 1 220 ? -0.616 31.219 28.672 1 79.12 220 MET A C 1
ATOM 1683 O O . MET A 1 220 ? 0.243 30.969 29.531 1 79.12 220 MET A O 1
ATOM 1687 N N . GLU A 1 221 ? -1.769 31.734 28.938 1 80.25 221 GLU A N 1
ATOM 1688 C CA . GLU A 1 221 ? -1.998 32.219 30.297 1 80.25 221 GLU A CA 1
ATOM 1689 C C . GLU A 1 221 ? -3.031 31.375 31.031 1 80.25 221 GLU A C 1
ATOM 1691 O O . GLU A 1 221 ? -2.99 31.25 32.25 1 80.25 221 GLU A O 1
ATOM 1696 N N . VAL A 1 222 ? -4.008 30.938 30.328 1 85.5 222 VAL A N 1
ATOM 1697 C CA . VAL A 1 222 ? -5.117 30.25 30.984 1 85.5 222 VAL A CA 1
ATOM 1698 C C . VAL A 1 222 ? -4.832 28.75 31.031 1 85.5 222 VAL A C 1
ATOM 1700 O O . VAL A 1 222 ? -4.805 28.156 32.125 1 85.5 222 VAL A O 1
ATOM 1703 N N . LEU A 1 223 ? -4.562 28.172 29.906 1 82.62 223 LEU A N 1
ATOM 1704 C CA . LEU A 1 223 ? -4.418 26.719 29.844 1 82.62 223 LEU A CA 1
ATOM 1705 C C . LEU A 1 223 ? -3.045 26.297 30.344 1 82.62 223 LEU A C 1
ATOM 1707 O O . LEU A 1 223 ? -2.898 25.203 30.891 1 82.62 223 LEU A O 1
ATOM 1711 N N . HIS A 1 224 ? -1.993 27.094 30.016 1 75.06 224 HIS A N 1
ATOM 1712 C CA . HIS A 1 224 ? -0.643 26.75 30.438 1 75.06 224 HIS A CA 1
ATOM 1713 C C . HIS A 1 224 ? -0.033 27.844 31.312 1 75.06 224 HIS A C 1
ATOM 1715 O O . HIS A 1 224 ? 0.309 28.922 30.812 1 75.06 224 HIS A O 1
ATOM 1721 N N . GLN A 1 225 ? -0.558 28.156 32.531 1 61 225 GLN A N 1
ATOM 1722 C CA . GLN A 1 225 ? -0.122 29.25 33.406 1 61 225 GLN A CA 1
ATOM 1723 C C . GLN A 1 225 ? 1.399 29.281 33.531 1 61 225 GLN A C 1
ATOM 1725 O O . GLN A 1 225 ? 2.033 28.234 33.719 1 61 225 GLN A O 1
ATOM 1730 N N . GLY A 1 226 ? 2.141 30.453 33.438 1 53.34 226 GLY A N 1
ATOM 1731 C CA . GLY A 1 226 ? 3.512 30.75 33.812 1 53.34 226 GLY A CA 1
ATOM 1732 C C . GLY A 1 226 ? 4.523 30.391 32.75 1 53.34 226 GLY A C 1
ATOM 1733 O O . GLY A 1 226 ? 5.719 30.266 33.031 1 53.34 226 GLY A O 1
ATOM 1734 N N . ALA A 1 227 ? 4.148 29.938 31.672 1 48.41 227 ALA A N 1
ATOM 1735 C CA . ALA A 1 227 ? 5.082 29.5 30.641 1 48.41 227 ALA A CA 1
ATOM 1736 C C . ALA A 1 227 ? 6.09 30.594 30.297 1 48.41 227 ALA A C 1
ATOM 1738 O O . ALA A 1 227 ? 7.25 30.312 30 1 48.41 227 ALA A O 1
ATOM 1739 N N . THR A 1 228 ? 5.617 31.875 30.203 1 44.44 228 THR A N 1
ATOM 1740 C CA . THR A 1 228 ? 6.559 32.938 29.906 1 44.44 228 THR A CA 1
ATOM 1741 C C . THR A 1 228 ? 7.516 33.156 31.062 1 44.44 228 THR A C 1
ATOM 1743 O O . THR A 1 228 ? 8.578 33.781 30.906 1 44.44 228 THR A O 1
ATOM 1746 N N . SER A 1 229 ? 7.086 33.156 32.219 1 40.34 229 SER A N 1
ATOM 1747 C CA . SER A 1 229 ? 7.992 33.438 33.344 1 40.34 229 SER A CA 1
ATOM 1748 C C . SER A 1 229 ? 9.07 32.375 33.469 1 40.34 229 SER A C 1
ATOM 1750 O O . SER A 1 229 ? 10.031 32.531 34.219 1 40.34 229 SER A O 1
ATOM 1752 N N . ALA A 1 230 ? 8.805 31.203 33.312 1 40.81 230 ALA A N 1
ATOM 1753 C CA . ALA A 1 230 ? 9.805 30.141 33.469 1 40.81 230 ALA A CA 1
ATOM 1754 C C . ALA A 1 230 ? 10.844 30.188 32.344 1 40.81 230 ALA A C 1
ATOM 1756 O O . ALA A 1 230 ? 10.984 29.234 31.594 1 40.81 230 ALA A O 1
ATOM 1757 N N . THR A 1 231 ? 10.945 31.156 31.688 1 40.09 231 THR A N 1
ATOM 1758 C CA . THR A 1 231 ? 11.93 31.484 30.656 1 40.09 231 THR A CA 1
ATOM 1759 C C . THR A 1 231 ? 13.297 30.922 31.016 1 40.09 231 THR A C 1
ATOM 1761 O O . THR A 1 231 ? 14.086 30.578 30.141 1 40.09 231 THR A O 1
ATOM 1764 N N . GLU A 1 232 ? 13.75 31.328 32.25 1 37.06 232 GLU A N 1
ATOM 1765 C CA . GLU A 1 232 ? 15.156 31.172 32.656 1 37.06 232 GLU A CA 1
ATOM 1766 C C . GLU A 1 232 ? 15.562 29.703 32.688 1 37.06 232 GLU A C 1
ATOM 1768 O O . GLU A 1 232 ? 16.734 29.375 32.5 1 37.06 232 GLU A O 1
ATOM 1773 N N . ASP A 1 233 ? 14.766 28.828 33.281 1 35.88 233 ASP A N 1
ATOM 1774 C CA . ASP A 1 233 ? 15.273 27.531 33.688 1 35.88 233 ASP A CA 1
ATOM 1775 C C . ASP A 1 233 ? 15.125 26.5 32.531 1 35.88 233 ASP A C 1
ATOM 1777 O O . ASP A 1 233 ? 15.188 25.297 32.781 1 35.88 233 ASP A O 1
ATOM 1781 N N . THR A 1 234 ? 14.57 26.812 31.578 1 40.91 234 THR A N 1
ATOM 1782 C CA . THR A 1 234 ? 14.406 25.891 30.453 1 40.91 234 THR A CA 1
ATOM 1783 C C . THR A 1 234 ? 15.75 25.312 30.016 1 40.91 234 THR A C 1
ATOM 1785 O O . THR A 1 234 ? 15.805 24.375 29.234 1 40.91 234 THR A O 1
ATOM 1788 N N . PHE A 1 235 ? 16.75 26.125 30.172 1 37.88 235 PHE A N 1
ATOM 1789 C CA . PHE A 1 235 ? 18.125 25.656 29.938 1 37.88 235 PHE A CA 1
ATOM 1790 C C . PHE A 1 235 ? 18.391 24.391 30.734 1 37.88 235 PHE A C 1
ATOM 1792 O O . PHE A 1 235 ? 19.203 23.562 30.328 1 37.88 235 PHE A O 1
ATOM 1799 N N . ASP A 1 236 ? 18 24.391 32 1 37.56 236 ASP A N 1
ATOM 1800 C CA . ASP A 1 236 ? 18.25 23.234 32.875 1 37.56 236 ASP A CA 1
ATOM 1801 C C . ASP A 1 236 ? 17.5 22 32.375 1 37.56 236 ASP A C 1
ATOM 1803 O O . ASP A 1 236 ? 17.531 20.953 33 1 37.56 236 ASP A O 1
ATOM 1807 N N . PHE A 1 237 ? 16.641 22.156 31.609 1 38.84 237 PHE A N 1
ATOM 1808 C CA . PHE A 1 237 ? 15.852 21.094 31.016 1 38.84 237 PHE A CA 1
ATOM 1809 C C . PHE A 1 237 ? 16.734 20.141 30.234 1 38.84 237 PHE A C 1
ATOM 1811 O O . PHE A 1 237 ? 16.406 18.953 30.078 1 38.84 237 PHE A O 1
ATOM 1818 N N . ILE A 1 238 ? 17.656 20.703 29.547 1 39.69 238 ILE A N 1
ATOM 1819 C CA . ILE A 1 238 ? 18.578 19.797 28.891 1 39.69 238 ILE A CA 1
ATOM 1820 C C . ILE A 1 238 ? 19.328 18.969 29.938 1 39.69 238 ILE A C 1
ATOM 1822 O O . ILE A 1 238 ? 20 18 29.609 1 39.69 238 ILE A O 1
ATOM 1826 N N . ALA A 1 239 ? 19.672 19.594 31.156 1 36.88 239 ALA A N 1
ATOM 1827 C CA . ALA A 1 239 ? 20.5 18.844 32.094 1 36.88 239 ALA A CA 1
ATOM 1828 C C . ALA A 1 239 ? 19.656 17.859 32.906 1 36.88 239 ALA A C 1
ATOM 1830 O O . ALA A 1 239 ? 18.672 18.234 33.531 1 36.88 239 ALA A O 1
ATOM 1831 N N . GLY A 1 240 ? 19.188 16.797 32.438 1 42.66 240 GLY A N 1
ATOM 1832 C CA . GLY A 1 240 ? 18.672 15.508 32.844 1 42.66 240 GLY A CA 1
ATOM 1833 C C . GLY A 1 240 ? 18.812 15.25 34.344 1 42.66 240 GLY A C 1
ATOM 1834 O O . GLY A 1 240 ? 18.922 14.102 34.781 1 42.66 240 GLY A O 1
ATOM 1835 N N . SER A 1 241 ? 19.047 16.203 35.312 1 43.22 241 SER A N 1
ATOM 1836 C CA . SER A 1 241 ? 19.25 15.727 36.688 1 43.22 241 SER A CA 1
ATOM 1837 C C . SER A 1 241 ? 17.938 15.297 37.312 1 43.22 241 SER A C 1
ATOM 1839 O O . SER A 1 241 ? 16.859 15.703 36.875 1 43.22 241 SER A O 1
ATOM 1841 N N . LYS A 1 242 ? 17.828 14.258 38.094 1 50.53 242 LYS A N 1
ATOM 1842 C CA . LYS A 1 242 ? 16.75 13.734 38.938 1 50.53 242 LYS A CA 1
ATOM 1843 C C . LYS A 1 242 ? 15.938 14.859 39.562 1 50.53 242 LYS A C 1
ATOM 1845 O O . LYS A 1 242 ? 14.719 14.742 39.75 1 50.53 242 LYS A O 1
ATOM 1850 N N . GLU A 1 243 ? 16.578 15.82 40.031 1 50.06 243 GLU A N 1
ATOM 1851 C CA . GLU A 1 243 ? 15.922 16.953 40.656 1 50.06 243 GLU A CA 1
ATOM 1852 C C . GLU A 1 243 ? 15.008 17.688 39.688 1 50.06 243 GLU A C 1
ATOM 1854 O O . GLU A 1 243 ? 13.93 18.156 40.062 1 50.06 243 GLU A O 1
ATOM 1859 N N . ASP A 1 244 ? 15.281 17.547 38.406 1 53.16 244 ASP A N 1
ATOM 1860 C CA . ASP A 1 244 ? 14.523 18.219 37.375 1 53.16 244 ASP A CA 1
ATOM 1861 C C . ASP A 1 244 ? 13.242 17.469 37.031 1 53.16 244 ASP A C 1
ATOM 1863 O O . ASP A 1 244 ? 12.203 18.078 36.781 1 53.16 244 ASP A O 1
ATOM 1867 N N . GLU A 1 245 ? 13.336 16.203 37.156 1 55.81 245 GLU A N 1
ATOM 1868 C CA . GLU A 1 245 ? 12.125 15.43 36.938 1 55.81 245 GLU A CA 1
ATOM 1869 C C . GLU A 1 245 ? 11.078 15.719 38 1 55.81 245 GLU A C 1
ATOM 1871 O O . GLU A 1 245 ? 9.883 15.797 37.719 1 55.81 245 GLU A O 1
ATOM 1876 N N . LYS A 1 246 ? 11.586 15.812 39.281 1 62.09 246 LYS A N 1
ATOM 1877 C CA . LYS A 1 246 ? 10.672 16.109 40.375 1 62.09 246 LYS A CA 1
ATOM 1878 C C . LYS A 1 246 ? 10.047 17.484 40.219 1 62.09 246 LYS A C 1
ATOM 1880 O O . LYS A 1 246 ? 8.859 17.672 40.5 1 62.09 246 LYS A O 1
ATOM 1885 N N . SER A 1 247 ? 10.836 18.438 39.781 1 61.41 247 SER A N 1
ATOM 1886 C CA . SER A 1 247 ? 10.336 19.781 39.562 1 61.41 247 SER A CA 1
ATOM 1887 C C . SER A 1 247 ? 9.328 19.828 38.438 1 61.41 247 SER A C 1
ATOM 1889 O O . SER A 1 247 ? 8.312 20.516 38.5 1 61.41 247 SER A O 1
ATOM 1891 N N . ARG A 1 248 ? 9.539 19.016 37.5 1 63.28 248 ARG A N 1
ATOM 1892 C CA . ARG A 1 248 ? 8.625 18.969 36.375 1 63.28 248 ARG A CA 1
ATOM 1893 C C . ARG A 1 248 ? 7.32 18.266 36.75 1 63.28 248 ARG A C 1
ATOM 1895 O O . ARG A 1 248 ? 6.238 18.688 36.312 1 63.28 248 ARG A O 1
ATOM 1902 N N . ALA A 1 249 ? 7.496 17.219 37.406 1 65.94 249 ALA A N 1
ATOM 1903 C CA . ALA A 1 249 ? 6.305 16.516 37.875 1 65.94 249 ALA A CA 1
ATOM 1904 C C . ALA A 1 249 ? 5.445 17.422 38.75 1 65.94 249 ALA A C 1
ATOM 1906 O O . ALA A 1 249 ? 4.215 17.406 38.656 1 65.94 249 ALA A O 1
ATOM 1907 N N . LYS A 1 250 ? 6.098 18.188 39.594 1 69.56 250 LYS A N 1
ATOM 1908 C CA . LYS A 1 250 ? 5.375 19.141 40.438 1 69.56 250 LYS A CA 1
ATOM 1909 C C . LYS A 1 250 ? 4.68 20.203 39.594 1 69.56 250 LYS A C 1
ATOM 1911 O O . LYS A 1 250 ? 3.541 20.578 39.875 1 69.56 250 LYS A O 1
ATOM 1916 N N . ALA A 1 251 ? 5.328 20.656 38.562 1 69.75 251 ALA A N 1
ATOM 1917 C CA . ALA A 1 251 ? 4.754 21.656 37.688 1 69.75 251 ALA A CA 1
ATOM 1918 C C . ALA A 1 251 ? 3.537 21.094 36.938 1 69.75 251 ALA A C 1
ATOM 1920 O O . ALA A 1 251 ? 2.537 21.797 36.75 1 69.75 251 ALA A O 1
ATOM 1921 N N . ARG A 1 252 ? 3.621 19.938 36.625 1 71.62 252 ARG A N 1
ATOM 1922 C CA . ARG A 1 252 ? 2.502 19.297 35.938 1 71.62 252 ARG A CA 1
ATOM 1923 C C . ARG A 1 252 ? 1.312 19.109 36.875 1 71.62 252 ARG A C 1
ATOM 1925 O O . ARG A 1 252 ? 0.162 19.281 36.469 1 71.62 252 ARG A O 1
ATOM 1932 N N . GLU A 1 253 ? 1.644 18.734 38.062 1 75.12 253 GLU A N 1
ATOM 1933 C CA . GLU A 1 253 ? 0.583 18.562 39.062 1 75.12 253 GLU A CA 1
ATOM 1934 C C . GLU A 1 253 ? -0.095 19.891 39.375 1 75.12 253 GLU A C 1
ATOM 1936 O O . GLU A 1 253 ? -1.312 19.938 39.562 1 75.12 253 GLU A O 1
ATOM 1941 N N . GLU A 1 254 ? 0.729 20.891 39.438 1 76.69 254 GLU A N 1
ATOM 1942 C CA . GLU A 1 254 ? 0.17 22.219 39.688 1 76.69 254 GLU A CA 1
ATOM 1943 C C . GLU A 1 254 ? -0.712 22.672 38.5 1 76.69 254 GLU A C 1
ATOM 1945 O O . GLU A 1 254 ? -1.751 23.297 38.719 1 76.69 254 GLU A O 1
ATOM 1950 N N . GLU A 1 255 ? -0.262 22.391 37.344 1 78.44 255 GLU A N 1
ATOM 1951 C CA . GLU A 1 255 ? -1.051 22.734 36.156 1 78.44 255 GLU A CA 1
ATOM 1952 C C . GLU A 1 255 ? -2.363 21.953 36.125 1 78.44 255 GLU A C 1
ATOM 1954 O O . GLU A 1 255 ? -3.41 22.516 35.781 1 78.44 255 GLU A O 1
ATOM 1959 N N . SER A 1 256 ? -2.254 20.75 36.469 1 79.81 256 SER A N 1
ATOM 1960 C CA . SER A 1 256 ? -3.457 19.922 36.531 1 79.81 256 SER A CA 1
ATOM 1961 C C . SER A 1 256 ? -4.434 20.406 37.594 1 79.81 256 SER A C 1
ATOM 1963 O O . SER A 1 256 ? -5.648 20.375 37.375 1 79.81 256 SER A O 1
ATOM 1965 N N . GLY A 1 257 ? -3.857 20.766 38.719 1 80.75 257 GLY A N 1
ATOM 1966 C CA . GLY A 1 257 ? -4.695 21.328 39.75 1 80.75 257 GLY A CA 1
ATOM 1967 C C . GLY A 1 257 ? -5.387 22.609 39.344 1 80.75 257 GLY A C 1
ATOM 1968 O O . GLY A 1 257 ? -6.566 22.812 39.656 1 80.75 257 GLY A O 1
ATOM 1969 N N . ARG A 1 258 ? -4.676 23.422 38.656 1 85.25 258 ARG A N 1
ATOM 1970 C CA . ARG A 1 258 ? -5.238 24.688 38.188 1 85.25 258 ARG A CA 1
ATOM 1971 C C . ARG A 1 258 ? -6.359 24.438 37.188 1 85.25 258 ARG A C 1
ATOM 1973 O O . ARG A 1 258 ? -7.406 25.094 37.25 1 85.25 258 ARG A O 1
ATOM 1980 N N . ILE A 1 259 ? -6.176 23.562 36.281 1 87.62 259 ILE A N 1
ATOM 1981 C CA . ILE A 1 259 ? -7.168 23.25 35.281 1 87.62 259 ILE A CA 1
ATOM 1982 C C . ILE A 1 259 ? -8.414 22.656 35.938 1 87.62 259 ILE A C 1
ATOM 1984 O O . ILE A 1 259 ? -9.539 22.969 35.531 1 87.62 259 ILE A O 1
ATOM 1988 N N . LYS A 1 260 ? -8.188 21.859 36.938 1 87.31 260 LYS A N 1
ATOM 1989 C CA . LYS A 1 260 ? -9.328 21.297 37.656 1 87.31 260 LYS A CA 1
ATOM 1990 C C . LYS A 1 260 ? -10.125 22.406 38.344 1 87.31 260 LYS A C 1
ATOM 1992 O O . LYS A 1 260 ? -11.352 22.328 38.438 1 87.31 260 LYS A O 1
ATOM 1997 N N . GLY A 1 261 ? -9.422 23.297 38.875 1 87.75 261 GLY A N 1
ATOM 1998 C CA . GLY A 1 261 ? -10.086 24.453 39.469 1 87.75 261 GLY A CA 1
ATOM 1999 C C . GLY A 1 261 ? -10.922 25.234 38.469 1 87.75 261 GLY A C 1
ATOM 2000 O O . GLY A 1 261 ? -12.031 25.656 38.781 1 87.75 261 GLY A O 1
ATOM 2001 N N . LEU A 1 262 ? -10.383 25.391 37.312 1 90.25 262 LEU A N 1
ATOM 2002 C CA . LEU A 1 262 ? -11.094 26.109 36.281 1 90.25 262 LEU A CA 1
ATOM 2003 C C . LEU A 1 262 ? -12.312 25.328 35.812 1 90.25 262 LEU A C 1
ATOM 2005 O O . LEU A 1 262 ? -13.352 25.906 35.5 1 90.25 262 LEU A O 1
ATOM 2009 N N . LEU A 1 263 ? -12.188 24.047 35.75 1 88.88 263 LEU A N 1
ATOM 2010 C CA . LEU A 1 263 ? -13.297 23.172 35.375 1 88.88 263 LEU A CA 1
ATOM 2011 C C . LEU A 1 263 ? -14.43 23.25 36.406 1 88.88 263 LEU A C 1
ATOM 2013 O O . LEU A 1 263 ? -15.602 23.281 36.031 1 88.88 263 LEU A O 1
ATOM 2017 N N . SER A 1 264 ? -13.992 23.234 37.656 1 87.88 264 SER A N 1
ATOM 2018 C CA . SER A 1 264 ? -14.977 23.344 38.719 1 87.88 264 SER A CA 1
ATOM 2019 C C . SER A 1 264 ? -15.695 24.688 38.656 1 87.88 264 SER A C 1
ATOM 2021 O O . SER A 1 264 ? -16.891 24.766 38.938 1 87.88 264 SER A O 1
ATOM 2023 N N . ALA A 1 265 ? -14.938 25.688 38.344 1 89.25 265 ALA A N 1
ATOM 2024 C CA . ALA A 1 265 ? -15.523 27.016 38.219 1 89.25 265 ALA A CA 1
ATOM 2025 C C . ALA A 1 265 ? -16.547 27.062 37.094 1 89.25 265 ALA A C 1
ATOM 2027 O O . ALA A 1 265 ? -17.594 27.703 37.219 1 89.25 265 ALA A O 1
ATOM 2028 N N . TRP A 1 266 ? -16.281 26.453 36.031 1 88.94 266 TRP A N 1
ATOM 2029 C CA . TRP A 1 266 ? -17.203 26.422 34.906 1 88.94 266 TRP A CA 1
ATOM 2030 C C . TRP A 1 266 ? -18.453 25.625 35.25 1 88.94 266 TRP A C 1
ATOM 2032 O O . TRP A 1 266 ? -19.562 26.047 34.938 1 88.94 266 TRP A O 1
ATOM 2042 N N . ASN A 1 267 ? -18.203 24.469 35.812 1 84.19 267 ASN A N 1
ATOM 2043 C CA . ASN A 1 267 ? -19.344 23.625 36.188 1 84.19 267 ASN A CA 1
ATOM 2044 C C . ASN A 1 267 ? -20.281 24.344 37.156 1 84.19 267 ASN A C 1
ATOM 2046 O O . ASN A 1 267 ? -21.484 24.078 37.156 1 84.19 267 ASN A O 1
ATOM 2050 N N . GLY A 1 268 ? -19.75 25.219 37.938 1 79.5 268 GLY A N 1
ATOM 2051 C CA . GLY A 1 268 ? -20.547 25.953 38.906 1 79.5 268 GLY A CA 1
ATOM 2052 C C . GLY A 1 268 ? -21 27.312 38.406 1 79.5 268 GLY A C 1
ATOM 2053 O O . GLY A 1 268 ? -21.75 28.016 39.062 1 79.5 268 GLY A O 1
ATOM 2054 N N . SER A 1 269 ? -20.656 27.641 37.219 1 84.81 269 SER A N 1
ATOM 2055 C CA . SER A 1 269 ? -20.953 28.969 36.688 1 84.81 269 SER A CA 1
ATOM 2056 C C . SER A 1 269 ? -22.422 29.078 36.25 1 84.81 269 SER A C 1
ATOM 2058 O O . SER A 1 269 ? -23.062 28.062 35.938 1 84.81 269 SER A O 1
ATOM 2060 N N . ALA A 1 270 ? -22.938 30.234 36.25 1 77.81 270 ALA A N 1
ATOM 2061 C CA . ALA A 1 270 ? -24.328 30.516 35.875 1 77.81 270 ALA A CA 1
ATOM 2062 C C . ALA A 1 270 ? -24.562 30.203 34.406 1 77.81 270 ALA A C 1
ATOM 2064 O O . ALA A 1 270 ? -25.641 29.75 34.031 1 77.81 270 ALA A O 1
ATOM 2065 N N . ILE A 1 271 ? -23.531 30.422 33.625 1 78.62 271 ILE A N 1
ATOM 2066 C CA . ILE A 1 271 ? -23.656 30.219 32.188 1 78.62 271 ILE A CA 1
ATOM 2067 C C . ILE A 1 271 ? -23.891 28.75 31.891 1 78.62 271 ILE A C 1
ATOM 2069 O O . ILE A 1 271 ? -24.766 28.391 31.094 1 78.62 271 ILE A O 1
ATOM 2073 N N . ASN A 1 272 ? -23.109 27.891 32.469 1 80.75 272 ASN A N 1
ATOM 2074 C CA . ASN A 1 272 ? -23.25 26.453 32.281 1 80.75 272 ASN A CA 1
ATOM 2075 C C . ASN A 1 272 ? -24.594 25.953 32.781 1 80.75 272 ASN A C 1
ATOM 2077 O O . ASN A 1 272 ? -25.188 25.062 32.188 1 80.75 272 ASN A O 1
ATOM 2081 N N . GLN A 1 273 ? -25.062 26.422 33.938 1 77.5 273 GLN A N 1
ATOM 2082 C CA . GLN A 1 273 ? -26.328 26 34.5 1 77.5 273 GLN A CA 1
ATOM 2083 C C . GLN A 1 273 ? -27.5 26.391 33.594 1 77.5 273 GLN A C 1
ATOM 2085 O O . GLN A 1 273 ? -28.438 25.625 33.406 1 77.5 273 GLN A O 1
ATOM 2090 N N . LYS A 1 274 ? -27.344 27.562 33.062 1 74.38 274 LYS A N 1
ATOM 2091 C CA . LYS A 1 274 ? -28.375 28.016 32.125 1 74.38 274 LYS A CA 1
ATOM 2092 C C . LYS A 1 274 ? -28.406 27.141 30.875 1 74.38 274 LYS A C 1
ATOM 2094 O O . LYS A 1 274 ? -29.469 26.812 30.359 1 74.38 274 LYS A O 1
ATOM 2099 N N . MET A 1 275 ? -27.25 26.828 30.391 1 74.5 275 MET A N 1
ATOM 2100 C CA . MET A 1 275 ? -27.141 25.984 29.203 1 74.5 275 MET A CA 1
ATOM 2101 C C . MET A 1 275 ? -27.672 24.594 29.469 1 74.5 275 MET A C 1
ATOM 2103 O O . MET A 1 275 ? -28.375 24.016 28.641 1 74.5 275 MET A O 1
ATOM 2107 N N . THR A 1 276 ? -27.344 24 30.641 1 69.38 276 THR A N 1
ATOM 2108 C CA . THR A 1 276 ? -27.797 22.656 31.016 1 69.38 276 THR A CA 1
ATOM 2109 C C . THR A 1 276 ? -29.297 22.641 31.203 1 69.38 276 THR A C 1
ATOM 2111 O O . THR A 1 276 ? -29.969 21.672 30.828 1 69.38 276 THR A O 1
ATOM 2114 N N . TYR A 1 277 ? -29.781 23.656 31.828 1 64.06 277 TYR A N 1
ATOM 2115 C CA . TYR A 1 277 ? -31.219 23.766 32 1 64.06 277 TYR A CA 1
ATOM 2116 C C . TYR A 1 277 ? -31.938 23.859 30.656 1 64.06 277 TYR A C 1
ATOM 2118 O O . TYR A 1 277 ? -32.969 23.234 30.469 1 64.06 277 TYR A O 1
ATOM 2126 N N . ALA A 1 278 ? -31.312 24.609 29.828 1 61.84 278 ALA A N 1
ATOM 2127 C CA . ALA A 1 278 ? -31.891 24.75 28.5 1 61.84 278 ALA A CA 1
ATOM 2128 C C . ALA A 1 278 ? -31.906 23.422 27.766 1 61.84 278 ALA A C 1
ATOM 2130 O O . ALA A 1 278 ? -32.844 23.109 27.031 1 61.84 278 ALA A O 1
ATOM 2131 N N . ILE A 1 279 ? -30.828 22.672 27.969 1 60.84 279 ILE A N 1
ATOM 2132 C CA . ILE A 1 279 ? -30.703 21.375 27.328 1 60.84 279 ILE A CA 1
ATOM 2133 C C . ILE A 1 279 ? -31.703 20.391 27.938 1 60.84 279 ILE A C 1
ATOM 2135 O O . ILE A 1 279 ? -32.344 19.609 27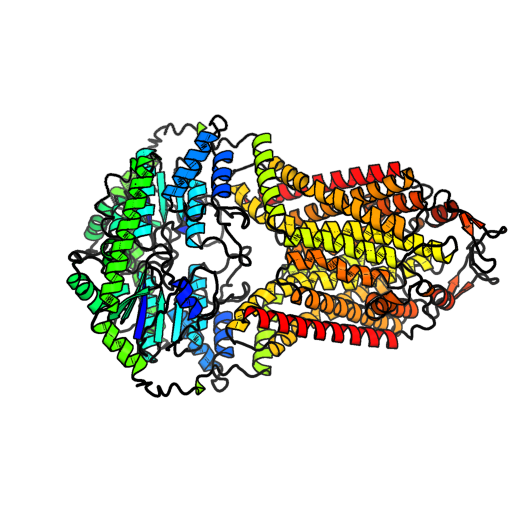.219 1 60.84 279 ILE A O 1
ATOM 2139 N N . THR A 1 280 ? -31.828 20.391 29.344 1 56.12 280 THR A N 1
ATOM 2140 C CA . THR A 1 280 ? -32.688 19.438 30.047 1 56.12 280 THR A CA 1
ATOM 2141 C C . THR A 1 280 ? -34.156 19.844 29.938 1 56.12 280 THR A C 1
ATOM 2143 O O . THR A 1 280 ? -35.031 18.984 29.938 1 56.12 280 THR A O 1
ATOM 2146 N N . SER A 1 281 ? -34.5 21.141 30.266 1 51.47 281 SER A N 1
ATOM 2147 C CA . SER A 1 281 ? -35.875 21.562 30.219 1 51.47 281 SER A CA 1
ATOM 2148 C C . SER A 1 281 ? -36.5 21.344 28.844 1 51.47 281 SER A C 1
ATOM 2150 O O . SER A 1 281 ? -37.719 21.484 28.656 1 51.47 281 SER A O 1
ATOM 2152 N N . GLY A 1 282 ? -36.031 20.5 28.031 1 45.78 282 GLY A N 1
ATOM 2153 C CA . GLY A 1 282 ? -36.656 20 26.812 1 45.78 282 GLY A CA 1
ATOM 2154 C C . GLY A 1 282 ? -36.875 21.078 25.781 1 45.78 282 GLY A C 1
ATOM 2155 O O . GLY A 1 282 ? -37.75 20.938 24.906 1 45.78 282 GLY A O 1
ATOM 2156 N N . ALA A 1 283 ? -36.906 22.344 26.094 1 39.25 283 ALA A N 1
ATOM 2157 C CA . ALA A 1 283 ? -37.219 23.172 24.922 1 39.25 283 ALA A CA 1
ATOM 2158 C C . ALA A 1 283 ? -36.531 22.625 23.672 1 39.25 283 ALA A C 1
ATOM 2160 O O . ALA A 1 283 ? -35.375 22.906 23.406 1 39.25 283 ALA A O 1
ATOM 2161 N N . THR A 1 284 ? -36.469 21.391 23.641 1 38.31 284 THR A N 1
ATOM 2162 C CA . THR A 1 284 ? -36.219 20.766 22.344 1 38.31 284 THR A CA 1
ATOM 2163 C C . THR A 1 284 ? -36.906 21.562 21.234 1 38.31 284 THR A C 1
ATOM 2165 O O . THR A 1 284 ? -38.125 21.578 21.125 1 38.31 284 THR A O 1
ATOM 2168 N N . ILE A 1 285 ? -36.719 22.828 21.156 1 34.31 285 ILE A N 1
ATOM 2169 C CA . ILE A 1 285 ? -37.281 23.438 19.953 1 34.31 285 ILE A CA 1
ATOM 2170 C C . ILE A 1 285 ? -37.375 22.391 18.844 1 34.31 285 ILE A C 1
ATOM 2172 O O . ILE A 1 285 ? -36.406 21.656 18.594 1 34.31 285 ILE A O 1
ATOM 2176 N N . ASN A 1 286 ? -38.562 21.797 18.719 1 32.5 286 ASN A N 1
ATOM 2177 C CA . ASN A 1 286 ? -38.906 21.141 17.453 1 32.5 286 ASN A CA 1
ATOM 2178 C C . ASN A 1 286 ? -38.062 21.688 16.312 1 32.5 286 ASN A C 1
ATOM 2180 O O . ASN A 1 286 ? -38.375 22.719 15.727 1 32.5 286 ASN A O 1
ATOM 2184 N N . THR A 1 287 ? -36.906 21.984 16.594 1 32.66 287 THR A N 1
ATOM 2185 C CA . THR A 1 287 ? -36.156 22.422 15.422 1 32.66 287 THR A CA 1
ATOM 2186 C C . THR A 1 287 ? -36.594 21.656 14.18 1 32.66 287 THR A C 1
ATOM 2188 O O . THR A 1 287 ? -36.781 20.438 14.219 1 32.66 287 THR A O 1
ATOM 2191 N N . GLY A 1 288 ? -37.688 22.125 13.586 1 31.09 288 GLY A N 1
ATOM 2192 C CA . GLY A 1 288 ? -38.062 21.75 12.234 1 31.09 288 GLY A CA 1
ATOM 2193 C C . GLY A 1 288 ? -36.906 21.141 11.445 1 31.09 288 GLY A C 1
ATOM 2194 O O . GLY A 1 288 ? -36.688 21.484 10.281 1 31.09 288 GLY A O 1
ATOM 2195 N N . VAL A 1 289 ? -35.875 21 12.117 1 33.84 289 VAL A N 1
ATOM 2196 C CA . VAL A 1 289 ? -34.969 20.266 11.242 1 33.84 289 VAL A CA 1
ATOM 2197 C C . VAL A 1 289 ? -35.688 19.062 10.633 1 33.84 289 VAL A C 1
ATOM 2199 O O . VAL A 1 289 ? -36.062 18.141 11.352 1 33.84 289 VAL A O 1
ATOM 2202 N N . HIS A 1 290 ? -36.719 19.359 9.852 1 31.2 290 HIS A N 1
ATOM 2203 C CA . HIS A 1 290 ? -37.281 18.328 8.984 1 31.2 290 HIS A CA 1
ATOM 2204 C C . HIS A 1 290 ? -36.25 17.203 8.734 1 31.2 290 HIS A C 1
ATOM 2206 O O . HIS A 1 290 ? -35.094 17.484 8.414 1 31.2 290 HIS A O 1
ATOM 2212 N N . GLU A 1 291 ? -36.344 16.141 9.445 1 36.06 291 GLU A N 1
ATOM 2213 C CA . GLU A 1 291 ? -35.781 14.836 9.094 1 36.06 291 GLU A CA 1
ATOM 2214 C C . GLU A 1 291 ? -35.469 14.758 7.598 1 36.06 291 GLU A C 1
ATOM 2216 O O . GLU A 1 291 ? -34.844 13.812 7.141 1 36.06 291 GLU A O 1
ATOM 2221 N N . SER A 1 292 ? -36.25 15.547 6.887 1 35.75 292 SER A N 1
ATOM 2222 C CA . SER A 1 292 ? -36.188 15.391 5.438 1 35.75 292 SER A CA 1
ATOM 2223 C C . SER A 1 292 ? -34.781 15.648 4.91 1 35.75 292 SER A C 1
ATOM 2225 O O . SER A 1 292 ? -34.5 15.461 3.723 1 35.75 292 SER A O 1
ATOM 2227 N N . ALA A 1 293 ? -34.125 16.547 5.602 1 37.84 293 ALA A N 1
ATOM 2228 C CA . ALA A 1 293 ? -32.812 16.781 5.012 1 37.84 293 ALA A CA 1
ATOM 2229 C C . ALA A 1 293 ? -31.953 15.523 5.09 1 37.84 293 ALA A C 1
ATOM 2231 O O . ALA A 1 293 ? -30.859 15.555 5.656 1 37.84 293 ALA A O 1
ATOM 2232 N N . ILE A 1 294 ? -32.594 14.508 5.555 1 40.78 294 ILE A N 1
ATOM 2233 C CA . ILE A 1 294 ? -31.953 13.203 5.438 1 40.78 294 ILE A CA 1
ATOM 2234 C C . ILE A 1 294 ? -31.297 13.07 4.062 1 40.78 294 ILE A C 1
ATOM 2236 O O . ILE A 1 294 ? -31.906 13.383 3.041 1 40.78 294 ILE A O 1
ATOM 2240 N N . GLN A 1 295 ? -30.062 12.969 4.059 1 48.22 295 GLN A N 1
ATOM 2241 C CA . GLN A 1 295 ? -29.109 12.789 2.973 1 48.22 295 GLN A CA 1
ATOM 2242 C C . GLN A 1 295 ? -29.719 12.008 1.814 1 48.22 295 GLN A C 1
ATOM 2244 O O . GLN A 1 295 ? -30.031 10.828 1.955 1 48.22 295 GLN A O 1
ATOM 2249 N N . GLN A 1 296 ? -30.75 12.539 1.195 1 54.28 296 GLN A N 1
ATOM 2250 C CA . GLN A 1 296 ? -31.219 11.852 -0.002 1 54.28 296 GLN A CA 1
ATOM 2251 C C . GLN A 1 296 ? -30.062 11.391 -0.873 1 54.28 296 GLN A C 1
ATOM 2253 O O . GLN A 1 296 ? -29.203 12.195 -1.238 1 54.28 296 GLN A O 1
ATOM 2258 N N . THR A 1 297 ? -29.703 10.102 -0.686 1 63.56 297 THR A N 1
ATOM 2259 C CA . THR A 1 297 ? -28.703 9.523 -1.56 1 63.56 297 THR A CA 1
ATOM 2260 C C . THR A 1 297 ? -29.25 9.32 -2.969 1 63.56 297 THR A C 1
ATOM 2262 O O . THR A 1 297 ? -30.453 9.172 -3.152 1 63.56 297 THR A O 1
ATOM 2265 N N . ALA A 1 298 ? -28.594 9.727 -3.979 1 75.56 298 ALA A N 1
ATOM 2266 C CA . ALA A 1 298 ? -28.938 9.508 -5.383 1 75.56 298 ALA A CA 1
ATOM 2267 C C . ALA A 1 298 ? -29.438 8.086 -5.609 1 75.56 298 ALA A C 1
ATOM 2269 O O . ALA A 1 298 ? -29.141 7.184 -4.82 1 75.56 298 ALA A O 1
ATOM 2270 N N . GLY A 1 299 ? -30.375 7.879 -6.551 1 80.44 299 GLY A N 1
ATOM 2271 C CA . GLY A 1 299 ? -30.844 6.555 -6.918 1 80.44 299 GLY A CA 1
ATOM 2272 C C . GLY A 1 299 ? -29.734 5.633 -7.387 1 80.44 299 GLY A C 1
ATOM 2273 O O . GLY A 1 299 ? -28.625 6.078 -7.641 1 80.44 299 GLY A O 1
ATOM 2274 N N . PHE A 1 300 ? -30.047 4.383 -7.508 1 87.38 300 PHE A N 1
ATOM 2275 C CA . PHE A 1 300 ? -29.078 3.348 -7.844 1 87.38 300 PHE A CA 1
ATOM 2276 C C . PHE A 1 300 ? -28.422 3.635 -9.188 1 87.38 300 PHE A C 1
ATOM 2278 O O . PHE A 1 300 ? -27.188 3.57 -9.312 1 87.38 300 PHE A O 1
ATOM 2285 N N . TRP A 1 301 ? -29.203 3.959 -10.172 1 88.31 301 TRP A N 1
ATOM 2286 C CA . TRP A 1 301 ? -28.688 4.082 -11.523 1 88.31 301 TRP A CA 1
ATOM 2287 C C . TRP A 1 301 ? -27.797 5.312 -11.656 1 88.31 301 TRP A C 1
ATOM 2289 O O . TRP A 1 301 ? -26.828 5.305 -12.422 1 88.31 301 TRP A O 1
ATOM 2299 N N . ILE A 1 302 ? -28.109 6.34 -10.922 1 85.12 302 ILE A N 1
ATOM 2300 C CA . ILE A 1 302 ? -27.266 7.535 -10.938 1 85.12 302 ILE A CA 1
ATOM 2301 C C . ILE A 1 302 ? -25.938 7.246 -10.227 1 85.12 302 ILE A C 1
ATOM 2303 O O . ILE A 1 302 ? -24.875 7.602 -10.719 1 85.12 302 ILE A O 1
ATOM 2307 N N . GLN A 1 303 ? -26.125 6.562 -9.164 1 87.56 303 GLN A N 1
ATOM 2308 C CA . GLN A 1 303 ? -24.922 6.168 -8.438 1 87.56 303 GLN A CA 1
ATOM 2309 C C . GLN A 1 303 ? -24.031 5.281 -9.297 1 87.56 303 GLN A C 1
ATOM 2311 O O . GLN A 1 303 ? -22.828 5.5 -9.375 1 87.56 303 GLN A O 1
ATOM 2316 N N . PHE A 1 304 ? -24.734 4.387 -9.922 1 90.5 304 PHE A N 1
ATOM 2317 C CA . PHE A 1 304 ? -24.031 3.428 -10.758 1 90.5 304 PHE A CA 1
ATOM 2318 C C . PHE A 1 304 ? -23.266 4.137 -11.867 1 90.5 304 PHE A C 1
ATOM 2320 O O . PHE A 1 304 ? -22.078 3.863 -12.094 1 90.5 304 PHE A O 1
ATOM 2327 N N . ALA A 1 305 ? -23.875 4.98 -12.5 1 90.19 305 ALA A N 1
ATOM 2328 C CA . ALA A 1 305 ? -23.266 5.668 -13.633 1 90.19 305 ALA A CA 1
ATOM 2329 C C . ALA A 1 305 ? -22.094 6.531 -13.18 1 90.19 305 ALA A C 1
ATOM 2331 O O . ALA A 1 305 ? -21.062 6.59 -13.859 1 90.19 305 ALA A O 1
ATOM 2332 N N . LEU A 1 306 ? -22.25 7.199 -12.086 1 87.12 306 LEU A N 1
ATOM 2333 C CA . LEU A 1 306 ? -21.219 8.086 -11.578 1 87.12 306 LEU A CA 1
ATOM 2334 C C . LEU A 1 306 ? -20 7.285 -11.094 1 87.12 306 LEU A C 1
ATOM 2336 O O . LEU A 1 306 ? -18.859 7.668 -11.344 1 87.12 306 LEU A O 1
ATOM 2340 N N . LEU A 1 307 ? -20.328 6.23 -10.438 1 88.69 307 LEU A N 1
ATOM 2341 C CA . LEU A 1 307 ? -19.25 5.383 -9.93 1 88.69 307 LEU A CA 1
ATOM 2342 C C . LEU A 1 307 ? -18.516 4.684 -11.07 1 88.69 307 LEU A C 1
ATOM 2344 O O . LEU A 1 307 ? -17.297 4.52 -11.023 1 88.69 307 LEU A O 1
ATOM 2348 N N . ALA A 1 308 ? -19.281 4.285 -12.023 1 90.88 308 ALA A N 1
ATOM 2349 C CA . ALA A 1 308 ? -18.672 3.66 -13.195 1 90.88 308 ALA A CA 1
ATOM 2350 C C . ALA A 1 308 ? -17.766 4.641 -13.938 1 90.88 308 ALA A C 1
ATOM 2352 O O . ALA A 1 308 ? -16.688 4.273 -14.391 1 90.88 308 ALA A O 1
ATOM 2353 N N . LYS A 1 309 ? -18.266 5.793 -14.039 1 88.62 309 LYS A N 1
ATOM 2354 C CA . LYS A 1 309 ? -17.469 6.824 -14.695 1 88.62 309 LYS A CA 1
ATOM 2355 C C . LYS A 1 309 ? -16.188 7.102 -13.922 1 88.62 309 LYS A C 1
ATOM 2357 O O . LYS A 1 309 ? -15.109 7.219 -14.516 1 88.62 309 LYS A O 1
ATOM 2362 N N . ARG A 1 310 ? -16.297 7.18 -12.672 1 85.56 310 ARG A N 1
ATOM 2363 C CA . ARG A 1 310 ? -15.148 7.418 -11.805 1 85.56 310 ARG A CA 1
ATOM 2364 C C . ARG A 1 310 ? -14.141 6.273 -11.898 1 85.56 310 ARG A C 1
ATOM 2366 O O . ARG A 1 310 ? -12.938 6.504 -12.008 1 85.56 310 ARG A O 1
ATOM 2373 N N . ALA A 1 311 ? -14.68 5.129 -11.844 1 86 311 ALA A N 1
ATOM 2374 C CA . ALA A 1 311 ? -13.828 3.949 -11.938 1 86 311 ALA A CA 1
ATOM 2375 C C . ALA A 1 311 ? -13.164 3.857 -13.305 1 86 311 ALA A C 1
ATOM 2377 O O . ALA A 1 311 ? -12 3.455 -13.422 1 86 311 ALA A O 1
ATOM 2378 N N . GLY A 1 312 ? -13.922 4.184 -14.312 1 86.19 312 GLY A N 1
ATOM 2379 C CA . GLY A 1 312 ? -13.367 4.199 -15.656 1 86.19 312 GLY A CA 1
ATOM 2380 C C . GLY A 1 312 ? -12.234 5.191 -15.828 1 86.19 312 GLY A C 1
ATOM 2381 O O . GLY A 1 312 ? -11.203 4.875 -16.422 1 86.19 312 GLY A O 1
ATOM 2382 N N . TYR A 1 313 ? -12.383 6.387 -15.242 1 84.62 313 TYR A N 1
ATOM 2383 C CA . TYR A 1 313 ? -11.336 7.402 -15.281 1 84.62 313 TYR A CA 1
ATOM 2384 C C . TYR A 1 313 ? -10.094 6.934 -14.539 1 84.62 313 TYR A C 1
ATOM 2386 O O . TYR A 1 313 ? -8.969 7.145 -15 1 84.62 313 TYR A O 1
ATOM 2394 N N . ASN A 1 314 ? -10.367 6.363 -13.453 1 81.56 314 ASN A N 1
ATOM 2395 C CA . ASN A 1 314 ? -9.258 5.844 -12.656 1 81.56 314 ASN A CA 1
ATOM 2396 C C . ASN A 1 314 ? -8.461 4.789 -13.422 1 81.56 314 ASN A C 1
ATOM 2398 O O . ASN A 1 314 ? -7.23 4.789 -13.398 1 81.56 314 ASN A O 1
ATOM 2402 N N . ALA A 1 315 ? -9.18 3.945 -14.062 1 80.75 315 ALA A N 1
ATOM 2403 C CA . ALA A 1 315 ? -8.547 2.871 -14.828 1 80.75 315 ALA A CA 1
ATOM 2404 C C . ALA A 1 315 ? -7.77 3.426 -16.016 1 80.75 315 ALA A C 1
ATOM 2406 O O . ALA A 1 315 ? -6.68 2.941 -16.328 1 80.75 315 ALA A O 1
ATOM 2407 N N . MET A 1 316 ? -8.25 4.449 -16.656 1 82.75 316 MET A N 1
ATOM 2408 C CA . MET A 1 316 ? -7.637 5.008 -17.859 1 82.75 316 MET A CA 1
ATOM 2409 C C . MET A 1 316 ? -6.438 5.883 -17.516 1 82.75 316 MET A C 1
ATOM 2411 O O . MET A 1 316 ? -5.516 6.035 -18.312 1 82.75 316 MET A O 1
ATOM 2415 N N . ARG A 1 317 ? -6.5 6.469 -16.328 1 78.94 317 ARG A N 1
ATOM 2416 C CA . ARG A 1 317 ? -5.434 7.379 -15.93 1 78.94 317 ARG A CA 1
ATOM 2417 C C . ARG A 1 317 ? -4.266 6.617 -15.312 1 78.94 317 ARG A C 1
ATOM 2419 O O . ARG A 1 317 ? -3.148 7.129 -15.242 1 78.94 317 ARG A O 1
ATOM 2426 N N . ASN A 1 318 ? -4.578 5.465 -14.789 1 74.81 318 ASN A N 1
ATOM 2427 C CA . ASN A 1 318 ? -3.492 4.582 -14.367 1 74.81 318 ASN A CA 1
ATOM 2428 C C . ASN A 1 318 ? -2.955 3.76 -15.531 1 74.81 318 ASN A C 1
ATOM 2430 O O . ASN A 1 318 ? -3.146 2.545 -15.578 1 74.81 318 ASN A O 1
ATOM 2434 N N . LYS A 1 319 ? -2.24 4.332 -16.391 1 76.06 319 LYS A N 1
ATOM 2435 C CA . LYS A 1 319 ? -1.803 3.76 -17.656 1 76.06 319 LYS A CA 1
ATOM 2436 C C . LYS A 1 319 ? -0.775 2.652 -17.438 1 76.06 319 LYS A C 1
ATOM 2438 O O . LYS A 1 319 ? -0.718 1.691 -18.219 1 76.06 319 LYS A O 1
ATOM 2443 N N . LEU A 1 320 ? -0.087 2.789 -16.391 1 74.38 320 LEU A N 1
ATOM 2444 C CA . LEU A 1 320 ? 0.989 1.828 -16.172 1 74.38 320 LEU A CA 1
ATOM 2445 C C . LEU A 1 320 ? 0.428 0.442 -15.867 1 74.38 320 LEU A C 1
ATOM 2447 O O . LEU A 1 320 ? 0.971 -0.564 -16.328 1 74.38 320 LEU A O 1
ATOM 2451 N N . ILE A 1 321 ? -0.718 0.407 -15.203 1 74.25 321 ILE A N 1
ATOM 2452 C CA . ILE A 1 321 ? -1.304 -0.882 -14.852 1 74.25 321 ILE A CA 1
ATOM 2453 C C . ILE A 1 321 ? -1.9 -1.534 -16.094 1 74.25 321 ILE A C 1
ATOM 2455 O O . ILE A 1 321 ? -1.702 -2.729 -16.344 1 74.25 321 ILE A O 1
ATOM 2459 N N . LEU A 1 322 ? -2.553 -0.785 -16.922 1 78.25 322 LEU A N 1
ATOM 2460 C CA . LEU A 1 322 ? -3.164 -1.303 -18.141 1 78.25 322 LEU A CA 1
ATOM 2461 C C . LEU A 1 322 ? -2.098 -1.759 -19.125 1 78.25 322 LEU A C 1
ATOM 2463 O O . LEU A 1 322 ? -2.232 -2.814 -19.75 1 78.25 322 LEU A O 1
ATOM 2467 N N . LYS A 1 323 ? -1.098 -0.982 -19.234 1 83.44 323 LYS A N 1
ATOM 2468 C CA . LYS A 1 323 ? 0.006 -1.352 -20.109 1 83.44 323 LYS A CA 1
ATOM 2469 C C . LYS A 1 323 ? 0.726 -2.596 -19.594 1 83.44 323 LYS A C 1
ATOM 2471 O O . LYS A 1 323 ? 1.176 -3.428 -20.391 1 83.44 323 LYS A O 1
ATOM 2476 N N . GLY A 1 324 ? 0.792 -2.568 -18.328 1 80.44 324 GLY A N 1
ATOM 2477 C CA . GLY A 1 324 ? 1.41 -3.744 -17.734 1 80.44 324 GLY A CA 1
ATOM 2478 C C . GLY A 1 324 ? 0.631 -5.02 -17.984 1 80.44 324 GLY A C 1
ATOM 2479 O O . GLY A 1 324 ? 1.215 -6.051 -18.328 1 80.44 324 GLY A O 1
ATOM 2480 N N . LYS A 1 325 ? -0.637 -4.969 -17.922 1 82.25 325 LYS A N 1
ATOM 2481 C CA . LYS A 1 325 ? -1.494 -6.125 -18.172 1 82.25 325 LYS A CA 1
ATOM 2482 C C . LYS A 1 325 ? -1.423 -6.551 -19.641 1 82.25 325 LYS A C 1
ATOM 2484 O O . LYS A 1 325 ? -1.388 -7.746 -19.938 1 82.25 325 LYS A O 1
ATOM 2489 N N . LEU A 1 326 ? -1.447 -5.574 -20.5 1 88.44 326 LEU A N 1
ATOM 2490 C CA . LEU A 1 326 ? -1.357 -5.855 -21.938 1 88.44 326 LEU A CA 1
ATOM 2491 C C . LEU A 1 326 ? -0.011 -6.484 -22.281 1 88.44 326 LEU A C 1
ATOM 2493 O O . LEU A 1 326 ? 0.051 -7.449 -23.047 1 88.44 326 LEU A O 1
ATOM 2497 N N . ALA A 1 327 ? 1.01 -5.898 -21.719 1 88.31 327 ALA A N 1
ATOM 2498 C CA . ALA A 1 327 ? 2.35 -6.434 -21.938 1 88.31 327 ALA A CA 1
ATOM 2499 C C . ALA A 1 327 ? 2.463 -7.863 -21.422 1 88.31 327 ALA A C 1
ATOM 2501 O O . ALA A 1 327 ? 3.061 -8.719 -22.078 1 88.31 327 ALA A O 1
ATOM 2502 N N . GLN A 1 328 ? 1.904 -8.062 -20.344 1 85.81 328 GLN A N 1
ATOM 2503 C CA . GLN A 1 328 ? 1.933 -9.398 -19.75 1 85.81 328 GLN A CA 1
ATOM 2504 C C . GLN A 1 328 ? 1.173 -10.391 -20.625 1 85.81 328 GLN A C 1
ATOM 2506 O O . GLN A 1 328 ? 1.648 -11.508 -20.859 1 85.81 328 GLN A O 1
ATOM 2511 N N . THR A 1 329 ? 0.012 -9.977 -21.109 1 90.25 329 THR A N 1
ATOM 2512 C CA . THR A 1 329 ? -0.824 -10.859 -21.922 1 90.25 329 THR A CA 1
ATOM 2513 C C . THR A 1 329 ? -0.124 -11.219 -23.234 1 90.25 329 THR A C 1
ATOM 2515 O O . THR A 1 329 ? -0.046 -12.391 -23.594 1 90.25 329 THR A O 1
ATOM 2518 N N . VAL A 1 330 ? 0.415 -10.258 -23.844 1 92.94 330 VAL A N 1
ATOM 2519 C CA . VAL A 1 330 ? 1.068 -10.477 -25.125 1 92.94 330 VAL A CA 1
ATOM 2520 C C . VAL A 1 330 ? 2.367 -11.258 -24.922 1 92.94 330 VAL A C 1
ATOM 2522 O O . VAL A 1 330 ? 2.639 -12.227 -25.641 1 92.94 330 VAL A O 1
ATOM 2525 N N . PHE A 1 331 ? 3.113 -10.914 -23.984 1 90.81 331 PHE A N 1
ATOM 2526 C CA . PHE A 1 331 ? 4.402 -11.539 -23.719 1 90.81 331 PHE A CA 1
ATOM 2527 C C . PHE A 1 331 ? 4.227 -13.008 -23.344 1 90.81 331 PHE A C 1
ATOM 2529 O O . PHE A 1 331 ? 4.883 -13.883 -23.922 1 90.81 331 PHE A O 1
ATOM 2536 N N . LEU A 1 332 ? 3.355 -13.266 -22.453 1 89.94 332 LEU A N 1
ATOM 2537 C CA . LEU A 1 332 ? 3.166 -14.641 -22 1 89.94 332 LEU A CA 1
ATOM 2538 C C . LEU A 1 332 ? 2.535 -15.492 -23.094 1 89.94 332 LEU A C 1
ATOM 2540 O O . LEU A 1 332 ? 2.85 -16.672 -23.234 1 89.94 332 LEU A O 1
ATOM 2544 N N . SER A 1 333 ? 1.618 -14.852 -23.859 1 94.31 333 SER A N 1
ATOM 2545 C CA . SER A 1 333 ? 1.007 -15.578 -24.969 1 94.31 333 SER A CA 1
ATOM 2546 C C . SER A 1 333 ? 2.039 -15.938 -26.031 1 94.31 333 SER A C 1
ATOM 2548 O O . SER A 1 333 ? 2.012 -17.031 -26.578 1 94.31 333 SER A O 1
ATOM 2550 N N . LEU A 1 334 ? 2.949 -15.047 -26.25 1 91.81 334 LEU A N 1
ATOM 2551 C CA . LEU A 1 334 ? 4 -15.305 -27.234 1 91.81 334 LEU A CA 1
ATOM 2552 C C . LEU A 1 334 ? 4.957 -16.375 -26.734 1 91.81 334 LEU A C 1
ATOM 2554 O O . LEU A 1 334 ? 5.414 -17.219 -27.5 1 91.81 334 LEU A O 1
ATOM 2558 N N . ILE A 1 335 ? 5.18 -16.328 -25.516 1 87.5 335 ILE A N 1
ATOM 2559 C CA . ILE A 1 335 ? 6.09 -17.312 -24.938 1 87.5 335 ILE A CA 1
ATOM 2560 C C . ILE A 1 335 ? 5.465 -18.703 -25.031 1 87.5 335 ILE A C 1
ATOM 2562 O O . ILE A 1 335 ? 6.129 -19.656 -25.438 1 87.5 335 ILE A O 1
ATOM 2566 N N . VAL A 1 336 ? 4.234 -18.828 -24.688 1 89.56 336 VAL A N 1
ATOM 2567 C CA . VAL A 1 336 ? 3.539 -20.109 -24.781 1 89.56 336 VAL A CA 1
ATOM 2568 C C . VAL A 1 336 ? 3.465 -20.547 -26.234 1 89.56 336 VAL A C 1
ATOM 2570 O O . VAL A 1 336 ? 3.703 -21.719 -26.547 1 89.56 336 VAL A O 1
ATOM 2573 N N . GLY A 1 337 ? 3.172 -19.625 -27.094 1 90.56 337 GLY A N 1
ATOM 2574 C CA . GLY A 1 337 ? 3.096 -19.922 -28.516 1 90.56 337 GLY A CA 1
ATOM 2575 C C . GLY A 1 337 ? 4.414 -20.391 -29.094 1 90.56 337 GLY A C 1
ATOM 2576 O O . GLY A 1 337 ? 4.441 -21.297 -29.922 1 90.56 337 GLY A O 1
ATOM 2577 N N . LEU A 1 338 ? 5.445 -19.859 -28.578 1 87.5 338 LEU A N 1
ATOM 2578 C CA . LEU A 1 338 ? 6.762 -20.203 -29.109 1 87.5 338 LEU A CA 1
ATOM 2579 C C . LEU A 1 338 ? 7.262 -21.516 -28.531 1 87.5 338 LEU A C 1
ATOM 2581 O O . LEU A 1 338 ? 7.934 -22.281 -29.219 1 87.5 338 LEU A O 1
ATOM 2585 N N . ILE A 1 339 ? 6.93 -21.797 -27.344 1 84.62 339 ILE A N 1
ATOM 2586 C CA . ILE A 1 339 ? 7.359 -23.031 -26.703 1 84.62 339 ILE A CA 1
ATOM 2587 C C . ILE A 1 339 ? 6.656 -24.219 -27.344 1 84.62 339 ILE A C 1
ATOM 2589 O O . ILE A 1 339 ? 7.277 -25.266 -27.578 1 84.62 339 ILE A O 1
ATOM 2593 N N . TYR A 1 340 ? 5.41 -24.031 -27.594 1 89.19 340 TYR A N 1
ATOM 2594 C CA . TYR A 1 340 ? 4.613 -25.109 -28.156 1 89.19 340 TYR A CA 1
ATOM 2595 C C . TYR A 1 340 ? 4.305 -24.844 -29.625 1 89.19 340 TYR A C 1
ATOM 2597 O O . TYR A 1 340 ? 3.193 -25.109 -30.094 1 89.19 340 TYR A O 1
ATOM 2605 N N . LEU A 1 341 ? 5.297 -24.344 -30.281 1 89.75 341 LEU A N 1
ATOM 2606 C CA . LEU A 1 341 ? 5.078 -23.906 -31.656 1 89.75 341 LEU A CA 1
ATOM 2607 C C . LEU A 1 341 ? 4.754 -25.094 -32.562 1 89.75 341 LEU A C 1
ATOM 2609 O O . LEU A 1 341 ? 5.562 -26.016 -32.719 1 89.75 341 LEU A O 1
ATOM 2613 N N . GLN A 1 342 ? 3.617 -25.094 -33.094 1 90.38 342 GLN A N 1
ATOM 2614 C CA . GLN A 1 342 ? 3.156 -26.047 -34.125 1 90.38 342 GLN A CA 1
ATOM 2615 C C . GLN A 1 342 ? 3.375 -27.484 -33.656 1 90.38 342 GLN A C 1
ATOM 2617 O O . GLN A 1 342 ? 4.152 -28.219 -34.25 1 90.38 342 GLN A O 1
ATOM 2622 N N . LEU A 1 343 ? 2.525 -27.875 -32.75 1 87.06 343 LEU A N 1
ATOM 2623 C CA . LEU A 1 343 ? 2.6 -29.219 -32.188 1 87.06 343 LEU A CA 1
ATOM 2624 C C . LEU A 1 343 ? 2.23 -30.281 -33.219 1 87.06 343 LEU A C 1
ATOM 2626 O O . LEU A 1 343 ? 1.326 -30.062 -34.031 1 87.06 343 LEU A O 1
ATOM 2630 N N . GLY A 1 344 ? 2.973 -31.344 -33.156 1 82.38 344 GLY A N 1
ATOM 2631 C CA . GLY A 1 344 ? 2.693 -32.438 -34.062 1 82.38 344 GLY A CA 1
ATOM 2632 C C . GLY A 1 344 ? 1.597 -33.375 -33.562 1 82.38 344 GLY A C 1
ATOM 2633 O O . GLY A 1 344 ? 0.768 -32.969 -32.75 1 82.38 344 GLY A O 1
ATOM 2634 N N . ASN A 1 345 ? 1.404 -34.531 -34.188 1 79.5 345 ASN A N 1
ATOM 2635 C CA . ASN A 1 345 ? 0.378 -35.5 -33.812 1 79.5 345 ASN A CA 1
ATOM 2636 C C . ASN A 1 345 ? 0.992 -36.812 -33.312 1 79.5 345 ASN A C 1
ATOM 2638 O O . ASN A 1 345 ? 0.422 -37.875 -33.531 1 79.5 345 ASN A O 1
ATOM 2642 N N . ASP A 1 346 ? 2.174 -36.625 -32.656 1 77.81 346 ASP A N 1
ATOM 2643 C CA . ASP A 1 346 ? 2.816 -37.812 -32.094 1 77.81 346 ASP A CA 1
ATOM 2644 C C . ASP A 1 346 ? 2.568 -37.938 -30.594 1 77.81 346 ASP A C 1
ATOM 2646 O O . ASP A 1 346 ? 1.895 -37.062 -30 1 77.81 346 ASP A O 1
ATOM 2650 N N . ALA A 1 347 ? 3.029 -39 -30.016 1 71.12 347 ALA A N 1
ATOM 2651 C CA . ALA A 1 347 ? 2.783 -39.281 -28.594 1 71.12 347 ALA A CA 1
ATOM 2652 C C . ALA A 1 347 ? 3.402 -38.188 -27.719 1 71.12 347 ALA A C 1
ATOM 2654 O O . ALA A 1 347 ? 2.807 -37.781 -26.719 1 71.12 347 ALA A O 1
ATOM 2655 N N . LYS A 1 348 ? 4.602 -37.719 -28.031 1 72.38 348 LYS A N 1
ATOM 2656 C CA . LYS A 1 348 ? 5.258 -36.656 -27.281 1 72.38 348 LYS A CA 1
ATOM 2657 C C . LYS A 1 348 ? 4.477 -35.375 -27.375 1 72.38 348 LYS A C 1
ATOM 2659 O O . LYS A 1 348 ? 4.414 -34.594 -26.406 1 72.38 348 LYS A O 1
ATOM 2664 N N . SER A 1 349 ? 3.809 -35.25 -28.484 1 82.12 349 SER A N 1
ATOM 2665 C CA . SER A 1 349 ? 3.039 -34.031 -28.703 1 82.12 349 SER A CA 1
ATOM 2666 C C . SER A 1 349 ? 1.755 -34.031 -27.875 1 82.12 349 SER A C 1
ATOM 2668 O O . SER A 1 349 ? 1.17 -32.969 -27.625 1 82.12 349 SER A O 1
ATOM 2670 N N . VAL A 1 350 ? 1.319 -35.25 -27.484 1 83.06 350 VAL A N 1
ATOM 2671 C CA . VAL A 1 350 ? 0.125 -35.344 -26.656 1 83.06 350 VAL A CA 1
ATOM 2672 C C . VAL A 1 350 ? 0.409 -34.719 -25.281 1 83.06 350 VAL A C 1
ATOM 2674 O O . VAL A 1 350 ? -0.411 -33.969 -24.734 1 83.06 350 VAL A O 1
ATOM 2677 N N . GLN A 1 351 ? 1.546 -35.031 -24.766 1 77.56 351 GLN A N 1
ATOM 2678 C CA . GLN A 1 351 ? 1.925 -34.438 -23.484 1 77.56 351 GLN A CA 1
ATOM 2679 C C . GLN A 1 351 ? 2.039 -32.906 -23.594 1 77.56 351 GLN A C 1
ATOM 2681 O O . GLN A 1 351 ? 1.59 -32.188 -22.703 1 77.56 351 GLN A O 1
ATOM 2686 N N . ASP A 1 352 ? 2.652 -32.469 -24.672 1 85.44 352 ASP A N 1
ATOM 2687 C CA . ASP A 1 352 ? 2.822 -31.031 -24.875 1 85.44 352 ASP A CA 1
ATOM 2688 C C . ASP A 1 352 ? 1.472 -30.328 -25.016 1 85.44 352 ASP A C 1
ATOM 2690 O O . ASP A 1 352 ? 1.29 -29.219 -24.531 1 85.44 352 ASP A O 1
ATOM 2694 N N . ARG A 1 353 ? 0.562 -31.078 -25.703 1 90.75 353 ARG A N 1
ATOM 2695 C CA . ARG A 1 353 ? -0.771 -30.5 -25.875 1 90.75 353 ARG A CA 1
ATOM 2696 C C . ARG A 1 353 ? -1.497 -30.391 -24.547 1 90.75 353 ARG A C 1
ATOM 2698 O O . ARG A 1 353 ? -2.119 -29.375 -24.25 1 90.75 353 ARG A O 1
ATOM 2705 N N . GLN A 1 354 ? -1.368 -31.453 -23.75 1 88.75 354 GLN A N 1
ATOM 2706 C CA . GLN A 1 354 ? -1.987 -31.438 -22.438 1 88.75 354 GLN A CA 1
ATOM 2707 C C . GLN A 1 354 ? -1.359 -30.375 -21.531 1 88.75 354 GLN A C 1
ATOM 2709 O O . GLN A 1 354 ? -2.07 -29.609 -20.875 1 88.75 354 GLN A O 1
ATOM 2714 N N . GLY A 1 355 ? -0.053 -30.312 -21.594 1 88.25 355 GLY A N 1
ATOM 2715 C CA . GLY A 1 355 ? 0.668 -29.344 -20.781 1 88.25 355 GLY A CA 1
ATOM 2716 C C . GLY A 1 355 ? 0.371 -27.906 -21.156 1 88.25 355 GLY A C 1
ATOM 2717 O O . GLY A 1 355 ? 0.22 -27.047 -20.297 1 88.25 355 GLY A O 1
ATOM 2718 N N . SER A 1 356 ? 0.27 -27.656 -22.438 1 92.69 356 SER A N 1
ATOM 2719 C CA . SER A 1 356 ? -0.012 -26.297 -22.891 1 92.69 356 SER A CA 1
ATOM 2720 C C . SER A 1 356 ? -1.406 -25.844 -22.453 1 92.69 356 SER A C 1
ATOM 2722 O O . SER A 1 356 ? -1.596 -24.703 -22.031 1 92.69 356 SER A O 1
ATOM 2724 N N . LEU A 1 357 ? -2.398 -26.766 -22.562 1 95.25 357 LEU A N 1
ATOM 2725 C CA . LEU A 1 357 ? -3.773 -26.422 -22.203 1 95.25 357 LEU A CA 1
ATOM 2726 C C . LEU A 1 357 ? -3.889 -26.125 -20.719 1 95.25 357 LEU A C 1
ATOM 2728 O O . LEU A 1 357 ? -4.543 -25.156 -20.328 1 95.25 357 LEU A O 1
ATOM 2732 N N . PHE A 1 358 ? -3.246 -26.922 -19.938 1 92.44 358 PHE A N 1
ATOM 2733 C CA . PHE A 1 358 ? -3.316 -26.688 -18.5 1 92.44 358 PHE A CA 1
ATOM 2734 C C . PHE A 1 358 ? -2.58 -25.406 -18.125 1 92.44 358 PHE A C 1
ATOM 2736 O O . PHE A 1 358 ? -3.053 -24.641 -17.281 1 92.44 358 PHE A O 1
ATOM 2743 N N . PHE A 1 359 ? -1.506 -25.234 -18.703 1 91.62 359 PHE A N 1
ATOM 2744 C CA . PHE A 1 359 ? -0.717 -24.031 -18.406 1 91.62 359 PHE A CA 1
ATOM 2745 C C . PHE A 1 359 ? -1.502 -22.781 -18.734 1 91.62 359 PHE A C 1
ATOM 2747 O O . PHE A 1 359 ? -1.449 -21.797 -17.984 1 91.62 359 PHE A O 1
ATOM 2754 N N . ILE A 1 360 ? -2.146 -22.797 -19.844 1 94.81 360 ILE A N 1
ATOM 2755 C CA . ILE A 1 360 ? -2.914 -21.641 -20.281 1 94.81 360 ILE A CA 1
ATOM 2756 C C . ILE A 1 360 ? -4.031 -21.359 -19.281 1 94.81 360 ILE A C 1
ATOM 2758 O O . ILE A 1 360 ? -4.336 -20.188 -18.984 1 94.81 360 ILE A O 1
ATOM 2762 N N . VAL A 1 361 ? -4.629 -22.375 -18.75 1 95.25 361 VAL A N 1
ATOM 2763 C CA . VAL A 1 361 ? -5.688 -22.234 -17.766 1 95.25 361 VAL A CA 1
ATOM 2764 C C . VAL A 1 361 ? -5.117 -21.625 -16.484 1 95.25 361 VAL A C 1
ATOM 2766 O O . VAL A 1 361 ? -5.695 -20.688 -15.93 1 95.25 361 VAL A O 1
ATOM 2769 N N . VAL A 1 362 ? -3.996 -22.125 -16.062 1 91.5 362 VAL A N 1
ATOM 2770 C CA . VAL A 1 362 ? -3.352 -21.625 -14.852 1 91.5 362 VAL A CA 1
ATOM 2771 C C . VAL A 1 362 ? -2.945 -20.172 -15.039 1 91.5 362 VAL A C 1
ATOM 2773 O O . VAL A 1 362 ? -3.166 -19.344 -14.156 1 91.5 362 VAL A O 1
ATOM 2776 N N . GLN A 1 363 ? -2.41 -19.922 -16.156 1 90.5 363 GLN A N 1
ATOM 2777 C CA . GLN A 1 363 ? -1.956 -18.578 -16.453 1 90.5 363 GLN A CA 1
ATOM 2778 C C . GLN A 1 363 ? -3.125 -17.594 -16.469 1 90.5 363 GLN A C 1
ATOM 2780 O O . GLN A 1 363 ? -3.014 -16.484 -15.961 1 90.5 363 GLN A O 1
ATOM 2785 N N . ALA A 1 364 ? -4.188 -17.984 -17.125 1 92.56 364 ALA A N 1
ATOM 2786 C CA . ALA A 1 364 ? -5.359 -17.109 -17.219 1 92.56 364 ALA A CA 1
ATOM 2787 C C . ALA A 1 364 ? -5.934 -16.812 -15.836 1 92.56 364 ALA A C 1
ATOM 2789 O O . ALA A 1 364 ? -6.293 -15.672 -15.539 1 92.56 364 ALA A O 1
ATOM 2790 N N . LEU A 1 365 ? -5.973 -17.797 -15.047 1 92.69 365 LEU A N 1
ATOM 2791 C CA . LEU A 1 365 ? -6.559 -17.641 -13.719 1 92.69 365 LEU A CA 1
ATOM 2792 C C . LEU A 1 365 ? -5.629 -16.844 -12.812 1 92.69 365 LEU A C 1
ATOM 2794 O O . LEU A 1 365 ? -6.066 -15.898 -12.141 1 92.69 365 LEU A O 1
ATOM 2798 N N . PHE A 1 366 ? -4.379 -17.141 -12.812 1 87.25 366 PHE A N 1
ATOM 2799 C CA . PHE A 1 366 ? -3.41 -16.5 -11.938 1 87.25 366 PHE A CA 1
ATOM 2800 C C . PHE A 1 366 ? -3.199 -15.047 -12.344 1 87.25 366 PHE A C 1
ATOM 2802 O O . PHE A 1 366 ? -3.102 -14.164 -11.484 1 87.25 366 PHE A O 1
ATOM 2809 N N . GLY A 1 367 ? -3.092 -14.836 -13.609 1 85.56 367 GLY A N 1
ATOM 2810 C CA . GLY A 1 367 ? -2.871 -13.484 -14.102 1 85.56 367 GLY A CA 1
ATOM 2811 C C . GLY A 1 367 ? -3.988 -12.531 -13.734 1 85.56 367 GLY A C 1
ATOM 2812 O O . GLY A 1 367 ? -3.732 -11.406 -13.297 1 85.56 367 GLY A O 1
ATOM 2813 N N . SER A 1 368 ? -5.172 -13 -13.906 1 89.19 368 SER A N 1
ATOM 2814 C CA . SER A 1 368 ? -6.312 -12.133 -13.625 1 89.19 368 SER A CA 1
ATOM 2815 C C . SER A 1 368 ? -6.5 -11.93 -12.125 1 89.19 368 SER A C 1
ATOM 2817 O O . SER A 1 368 ? -6.84 -10.836 -11.68 1 89.19 368 SER A O 1
ATOM 2819 N N . LEU A 1 369 ? -6.27 -12.945 -11.391 1 89.62 369 LEU A N 1
ATOM 2820 C CA . LEU A 1 369 ? -6.43 -12.883 -9.938 1 89.62 369 LEU A CA 1
ATOM 2821 C C . LEU A 1 369 ? -5.445 -11.891 -9.328 1 89.62 369 LEU A C 1
ATOM 2823 O O . LEU A 1 369 ? -5.832 -11.039 -8.523 1 89.62 369 LEU A O 1
ATOM 2827 N N . MET A 1 370 ? -4.215 -11.977 -9.711 1 83.38 370 MET A N 1
ATOM 2828 C CA . MET A 1 370 ? -3.184 -11.102 -9.148 1 83.38 370 MET A CA 1
ATOM 2829 C C . MET A 1 370 ? -3.4 -9.656 -9.578 1 83.38 370 MET A C 1
ATOM 2831 O O . MET A 1 370 ? -3.195 -8.734 -8.789 1 83.38 370 MET A O 1
ATOM 2835 N N . GLY A 1 371 ? -3.85 -9.477 -10.766 1 80.12 371 GLY A N 1
ATOM 2836 C CA . GLY A 1 371 ? -4.102 -8.133 -11.273 1 80.12 371 GLY A CA 1
ATOM 2837 C C . GLY A 1 371 ? -5.203 -7.41 -10.531 1 80.12 371 GLY A C 1
ATOM 2838 O O . GLY A 1 371 ? -5.062 -6.23 -10.195 1 80.12 371 GLY A O 1
ATOM 2839 N N . VAL A 1 372 ? -6.219 -8.18 -10.211 1 84.94 372 VAL A N 1
ATOM 2840 C CA . VAL A 1 372 ? -7.391 -7.527 -9.625 1 84.94 372 VAL A CA 1
ATOM 2841 C C . VAL A 1 372 ? -7.184 -7.352 -8.125 1 84.94 372 VAL A C 1
ATOM 2843 O O . VAL A 1 372 ? -7.738 -6.43 -7.523 1 84.94 372 VAL A O 1
ATOM 2846 N N . LEU A 1 373 ? -6.422 -8.156 -7.523 1 82.81 373 LEU A N 1
ATOM 2847 C CA . LEU A 1 373 ? -6.184 -8.094 -6.086 1 82.81 373 LEU A CA 1
ATOM 2848 C C . LEU A 1 373 ? -5.566 -6.754 -5.695 1 82.81 373 LEU A C 1
ATOM 2850 O O . LEU A 1 373 ? -5.941 -6.168 -4.68 1 82.81 373 LEU A O 1
ATOM 2854 N N . THR A 1 374 ? -4.719 -6.195 -6.477 1 73.75 374 THR A N 1
ATOM 2855 C CA . THR A 1 374 ? -4.035 -4.949 -6.148 1 73.75 374 THR A CA 1
ATOM 2856 C C . THR A 1 374 ? -4.922 -3.748 -6.457 1 73.75 374 THR A C 1
ATOM 2858 O O . THR A 1 374 ? -4.934 -2.77 -5.707 1 73.75 374 THR A O 1
ATOM 2861 N N . VAL A 1 375 ? -5.645 -3.914 -7.531 1 75.38 375 VAL A N 1
ATOM 2862 C CA . VAL A 1 375 ? -6.469 -2.789 -7.961 1 75.38 375 VAL A CA 1
ATOM 2863 C C . VAL A 1 375 ? -7.668 -2.643 -7.027 1 75.38 375 VAL A C 1
ATOM 2865 O O . VAL A 1 375 ? -7.938 -1.552 -6.52 1 75.38 375 VAL A O 1
ATOM 2868 N N . PHE A 1 376 ? -8.297 -3.74 -6.809 1 79.38 376 PHE A N 1
ATOM 2869 C CA . PHE A 1 376 ? -9.484 -3.701 -5.969 1 79.38 376 PHE A CA 1
ATOM 2870 C C . PHE A 1 376 ? -9.109 -3.504 -4.504 1 79.38 376 PHE A C 1
ATOM 2872 O O . PHE A 1 376 ? -9.812 -2.811 -3.766 1 79.38 376 PHE A O 1
ATOM 2879 N N . GLY A 1 377 ? -8.055 -4.051 -4.109 1 75.06 377 GLY A N 1
ATOM 2880 C CA . GLY A 1 377 ? -7.605 -3.91 -2.734 1 75.06 377 GLY A CA 1
ATOM 2881 C C . GLY A 1 377 ? -7.273 -2.48 -2.355 1 75.06 377 GLY A C 1
ATOM 2882 O O . GLY A 1 377 ? -7.602 -2.029 -1.257 1 75.06 377 GLY A O 1
ATOM 2883 N N . GLY A 1 378 ? -6.672 -1.785 -3.238 1 72.94 378 GLY A N 1
ATOM 2884 C CA . GLY A 1 378 ? -6.348 -0.389 -2.994 1 72.94 378 GLY A CA 1
ATOM 2885 C C . GLY A 1 378 ? -7.566 0.515 -2.98 1 72.94 378 GLY A C 1
ATOM 2886 O O . GLY A 1 378 ? -7.645 1.45 -2.182 1 72.94 378 GLY A O 1
ATOM 2887 N N . GLU A 1 379 ? -8.492 0.128 -3.789 1 75.62 379 GLU A N 1
ATOM 2888 C CA . GLU A 1 379 ? -9.68 0.964 -3.928 1 75.62 379 GLU A CA 1
ATOM 2889 C C . GLU A 1 379 ? -10.68 0.697 -2.803 1 75.62 379 GLU A C 1
ATOM 2891 O O . GLU A 1 379 ? -11.461 1.577 -2.436 1 75.62 379 GLU A O 1
ATOM 2896 N N . LYS A 1 380 ? -10.602 -0.482 -2.363 1 78.88 380 LYS A N 1
ATOM 2897 C CA . LYS A 1 380 ? -11.562 -0.867 -1.339 1 78.88 380 LYS A CA 1
ATOM 2898 C C . LYS A 1 380 ? -11.406 -0.012 -0.084 1 78.88 380 LYS A C 1
ATOM 2900 O O . LYS A 1 380 ? -12.391 0.308 0.585 1 78.88 380 LYS A O 1
ATOM 2905 N N . VAL A 1 381 ? -10.242 0.426 0.182 1 70.69 381 VAL A N 1
ATOM 2906 C CA . VAL A 1 381 ? -9.984 1.244 1.361 1 70.69 381 VAL A CA 1
ATOM 2907 C C . VAL A 1 381 ? -10.672 2.602 1.21 1 70.69 381 VAL A C 1
ATOM 2909 O O . VAL A 1 381 ? -11.227 3.133 2.174 1 70.69 381 VAL A O 1
ATOM 2912 N N . VAL A 1 382 ? -10.625 3.107 0.009 1 71.56 382 VAL A N 1
ATOM 2913 C CA . VAL A 1 382 ? -11.297 4.371 -0.279 1 71.56 382 VAL A CA 1
ATOM 2914 C C . VAL A 1 382 ? -12.805 4.207 -0.128 1 71.56 382 VAL A C 1
ATOM 2916 O O . VAL A 1 382 ? -13.477 5.066 0.443 1 71.56 382 VAL A O 1
ATOM 2919 N N . PHE A 1 383 ? -13.305 3.086 -0.529 1 76.25 383 PHE A N 1
ATOM 2920 C CA . PHE A 1 383 ? -14.734 2.801 -0.446 1 76.25 383 PHE A CA 1
ATOM 2921 C C . PHE A 1 383 ? -15.18 2.695 1.008 1 76.25 383 PHE A C 1
ATOM 2923 O O . PHE A 1 383 ? -16.234 3.217 1.378 1 76.25 383 PHE A O 1
ATOM 2930 N N . GLN A 1 384 ? -14.438 2.018 1.732 1 73.38 384 GLN A N 1
ATOM 2931 C CA . GLN A 1 384 ? -14.805 1.816 3.129 1 73.38 384 GLN A CA 1
ATOM 2932 C C . GLN A 1 384 ? -14.906 3.146 3.871 1 73.38 384 GLN A C 1
ATOM 2934 O O . GLN A 1 384 ? -15.773 3.326 4.727 1 73.38 384 GLN A O 1
ATOM 2939 N N . ARG A 1 385 ? -14.125 4.066 3.461 1 66.56 385 ARG A N 1
ATOM 2940 C CA . ARG A 1 385 ? -14.148 5.383 4.094 1 66.56 385 ARG A CA 1
ATOM 2941 C C . ARG A 1 385 ? -15.336 6.207 3.596 1 66.56 385 ARG A C 1
ATOM 2943 O O . ARG A 1 385 ? -15.977 6.906 4.375 1 66.56 385 ARG A O 1
ATOM 2950 N N . GLU A 1 386 ? -15.562 6.008 2.311 1 70.69 386 GLU A N 1
ATOM 2951 C CA . GLU A 1 386 ? -16.656 6.762 1.704 1 70.69 386 GLU A CA 1
ATOM 2952 C C . GLU A 1 386 ? -18.016 6.207 2.135 1 70.69 386 GLU A C 1
ATOM 2954 O O . GLU A 1 386 ? -19 6.941 2.182 1 70.69 386 GLU A O 1
ATOM 2959 N N . TYR A 1 387 ? -17.984 4.934 2.346 1 71.31 387 TYR A N 1
ATOM 2960 C CA . TYR A 1 387 ? -19.234 4.289 2.74 1 71.31 387 TYR A CA 1
ATOM 2961 C C . TYR A 1 387 ? -19.734 4.84 4.07 1 71.31 387 TYR A C 1
ATOM 2963 O O . TYR A 1 387 ? -20.938 4.977 4.281 1 71.31 387 TYR A O 1
ATOM 2971 N N . GLY A 1 388 ? -18.828 5.184 4.867 1 62.72 388 GLY A N 1
ATOM 2972 C CA . GLY A 1 388 ? -19.188 5.762 6.148 1 62.72 388 GLY A CA 1
ATOM 2973 C C . GLY A 1 388 ? -19.844 7.121 6.023 1 62.72 388 GLY A C 1
ATOM 2974 O O . GLY A 1 388 ? -20.656 7.512 6.875 1 62.72 388 GLY A O 1
ATOM 2975 N N . SER A 1 389 ? -19.547 7.77 4.91 1 61.75 389 SER A N 1
ATOM 2976 C CA . SER A 1 389 ? -20.125 9.094 4.703 1 61.75 389 SER A CA 1
ATOM 2977 C C . SER A 1 389 ? -21.469 9.008 4.004 1 61.75 389 SER A C 1
ATOM 2979 O O . SER A 1 389 ? -22.094 10.031 3.701 1 61.75 389 SER A O 1
ATOM 2981 N N . TYR A 1 390 ? -21.984 7.707 3.707 1 64.06 390 TYR A N 1
ATOM 2982 C CA . TYR A 1 390 ? -23.297 7.414 3.137 1 64.06 390 TYR A CA 1
ATOM 2983 C C . TYR A 1 390 ? -23.469 8.109 1.79 1 64.06 390 TYR A C 1
ATOM 2985 O O . TYR A 1 390 ? -24.547 8.648 1.498 1 64.06 390 TYR A O 1
ATOM 2993 N N . MET A 1 391 ? -22.406 8.203 1.08 1 69.56 391 MET A N 1
ATOM 2994 C CA . MET A 1 391 ? -22.469 8.844 -0.231 1 69.56 391 MET A CA 1
ATOM 2995 C C . MET A 1 391 ? -23.188 7.949 -1.233 1 69.56 391 MET A C 1
ATOM 2997 O O . MET A 1 391 ? -24 8.43 -2.035 1 69.56 391 MET A O 1
ATOM 3001 N N . TYR A 1 392 ? -22.906 6.672 -1.253 1 78.69 392 TYR A N 1
ATOM 3002 C CA . TYR A 1 392 ? -23.516 5.719 -2.17 1 78.69 392 TYR A CA 1
ATOM 3003 C C . TYR A 1 392 ? -23.625 4.344 -1.526 1 78.69 392 TYR A C 1
ATOM 3005 O O . TYR A 1 392 ? -23.062 4.102 -0.457 1 78.69 392 TYR A O 1
ATOM 3013 N N . GLY A 1 393 ? -24.438 3.523 -2.207 1 83.62 393 GLY A N 1
ATOM 3014 C CA . GLY A 1 393 ? -24.703 2.197 -1.667 1 83.62 393 GLY A CA 1
ATOM 3015 C C . GLY A 1 393 ? -23.688 1.161 -2.133 1 83.62 393 GLY A C 1
ATOM 3016 O O . GLY A 1 393 ? -22.953 1.388 -3.1 1 83.62 393 GLY A O 1
ATOM 3017 N N . LEU A 1 394 ? -23.703 0.034 -1.394 1 88.06 394 LEU A N 1
ATOM 3018 C CA . LEU A 1 394 ? -22.781 -1.056 -1.669 1 88.06 394 LEU A CA 1
ATOM 3019 C C . LEU A 1 394 ? -23.094 -1.711 -3.01 1 88.06 394 LEU A C 1
ATOM 3021 O O . LEU A 1 394 ? -22.172 -1.997 -3.793 1 88.06 394 LEU A O 1
ATOM 3025 N N . PRO A 1 395 ? -24.359 -1.957 -3.395 1 90.19 395 PRO A N 1
ATOM 3026 C CA . PRO A 1 395 ? -24.641 -2.615 -4.672 1 90.19 395 PRO A CA 1
ATOM 3027 C C . PRO A 1 395 ? -24.203 -1.786 -5.875 1 90.19 395 PRO A C 1
ATOM 3029 O O . PRO A 1 395 ? -23.703 -2.336 -6.859 1 90.19 395 PRO A O 1
ATOM 3032 N N . SER A 1 396 ? -24.375 -0.451 -5.785 1 89.88 396 SER A N 1
ATOM 3033 C CA . SER A 1 396 ? -23.984 0.412 -6.895 1 89.88 396 SER A CA 1
ATOM 3034 C C . SER A 1 396 ? -22.469 0.427 -7.059 1 89.88 396 SER A C 1
ATOM 3036 O O . SER A 1 396 ? -21.953 0.407 -8.18 1 89.88 396 SER A O 1
ATOM 3038 N N . TYR A 1 397 ? -21.844 0.409 -5.938 1 89.81 397 TYR A N 1
ATOM 3039 C CA . TYR A 1 397 ? -20.391 0.41 -5.988 1 89.81 397 TYR A CA 1
ATOM 3040 C C . TYR A 1 397 ? -19.859 -0.904 -6.555 1 89.81 397 TYR A C 1
ATOM 3042 O O . TYR A 1 397 ? -19.047 -0.907 -7.477 1 89.81 397 TYR A O 1
ATOM 3050 N N . PHE A 1 398 ? -20.344 -2.01 -6.027 1 91.56 398 PHE A N 1
ATOM 3051 C CA . PHE A 1 398 ? -19.828 -3.326 -6.387 1 91.56 398 PHE A CA 1
ATOM 3052 C C . PHE A 1 398 ? -20.094 -3.627 -7.855 1 91.56 398 PHE A C 1
ATOM 3054 O O . PHE A 1 398 ? -19.188 -4.074 -8.578 1 91.56 398 PHE A O 1
ATOM 3061 N N . THR A 1 399 ? -21.25 -3.359 -8.305 1 91.25 399 THR A N 1
ATOM 3062 C CA . THR A 1 399 ? -21.625 -3.666 -9.68 1 91.25 399 THR A CA 1
ATOM 3063 C C . THR A 1 399 ? -20.891 -2.756 -10.656 1 91.25 399 THR A C 1
ATOM 3065 O O . THR A 1 399 ? -20.453 -3.203 -11.719 1 91.25 399 THR A O 1
ATOM 3068 N N . SER A 1 400 ? -20.734 -1.498 -10.328 1 89.88 400 SER A N 1
ATOM 3069 C CA . SER A 1 400 ? -20.031 -0.566 -11.195 1 89.88 400 SER A CA 1
ATOM 3070 C C . SER A 1 400 ? -18.562 -0.941 -11.328 1 89.88 400 SER A C 1
ATOM 3072 O O . SER A 1 400 ? -18 -0.908 -12.422 1 89.88 400 SER A O 1
ATOM 3074 N N . ARG A 1 401 ? -18.047 -1.365 -10.203 1 87.25 401 ARG A N 1
ATOM 3075 C CA . ARG A 1 401 ? -16.625 -1.691 -10.195 1 87.25 401 ARG A CA 1
ATOM 3076 C C . ARG A 1 401 ? -16.344 -2.941 -11.023 1 87.25 401 ARG A C 1
ATOM 3078 O O . ARG A 1 401 ? -15.359 -3.004 -11.758 1 87.25 401 ARG A O 1
ATOM 3085 N N . TRP A 1 402 ? -17.172 -3.891 -10.891 1 88.25 402 TRP A N 1
ATOM 3086 C CA . TRP A 1 402 ? -17.016 -5.129 -11.641 1 88.25 402 TRP A CA 1
ATOM 3087 C C . TRP A 1 402 ? -17.25 -4.898 -13.133 1 88.25 402 TRP A C 1
ATOM 3089 O O . TRP A 1 402 ? -16.516 -5.422 -13.969 1 88.25 402 TRP A O 1
ATOM 3099 N N . LEU A 1 403 ? -18.203 -4.094 -13.469 1 88.94 403 LEU A N 1
ATOM 3100 C CA . LEU A 1 403 ? -18.562 -3.885 -14.867 1 88.94 403 LEU A CA 1
ATOM 3101 C C . LEU A 1 403 ? -17.484 -3.084 -15.594 1 88.94 403 LEU A C 1
ATOM 3103 O O . LEU A 1 403 ? -17.266 -3.285 -16.797 1 88.94 403 LEU A O 1
ATOM 3107 N N . VAL A 1 404 ? -16.891 -2.197 -14.93 1 88.31 404 VAL A N 1
ATOM 3108 C CA . VAL A 1 404 ? -15.852 -1.38 -15.547 1 88.31 404 VAL A CA 1
ATOM 3109 C C . VAL A 1 404 ? -14.625 -2.24 -15.844 1 88.31 404 VAL A C 1
ATOM 3111 O O . VAL A 1 404 ? -13.898 -1.983 -16.812 1 88.31 404 VAL A O 1
ATOM 3114 N N . GLU A 1 405 ? -14.422 -3.312 -15.078 1 86.62 405 GLU A N 1
ATOM 3115 C CA . GLU A 1 405 ? -13.281 -4.207 -15.266 1 86.62 405 GLU A CA 1
ATOM 3116 C C . GLU A 1 405 ? -13.578 -5.262 -16.328 1 86.62 405 GLU A C 1
ATOM 3118 O O . GLU A 1 405 ? -12.656 -5.82 -16.938 1 86.62 405 GLU A O 1
ATOM 3123 N N . LEU A 1 406 ? -14.805 -5.516 -16.656 1 91.31 406 LEU A N 1
ATOM 3124 C CA . LEU A 1 406 ? -15.25 -6.637 -17.484 1 91.31 406 LEU A CA 1
ATOM 3125 C C . LEU A 1 406 ? -14.688 -6.535 -18.891 1 91.31 406 LEU A C 1
ATOM 3127 O O . LEU A 1 406 ? -14.234 -7.531 -19.453 1 91.31 406 LEU A O 1
ATOM 3131 N N . PRO A 1 407 ? -14.625 -5.352 -19.5 1 91.31 407 PRO A N 1
ATOM 3132 C CA . PRO A 1 407 ? -14.102 -5.273 -20.859 1 91.31 407 PRO A CA 1
ATOM 3133 C C . PRO A 1 407 ? -12.648 -5.734 -20.969 1 91.31 407 PRO A C 1
ATOM 3135 O O . PRO A 1 407 ? -12.289 -6.441 -21.922 1 91.31 407 PRO A O 1
ATOM 3138 N N . ALA A 1 408 ? -11.852 -5.359 -20.062 1 90.19 408 ALA A N 1
ATOM 3139 C CA . ALA A 1 408 ? -10.461 -5.789 -20.078 1 90.19 408 ALA A CA 1
ATOM 3140 C C . ALA A 1 408 ? -10.344 -7.301 -19.906 1 90.19 408 ALA A C 1
ATOM 3142 O O . ALA A 1 408 ? -9.477 -7.941 -20.5 1 90.19 408 ALA A O 1
ATOM 3143 N N . HIS A 1 409 ? -11.266 -7.883 -19.125 1 93.38 409 HIS A N 1
ATOM 3144 C CA . HIS A 1 409 ? -11.227 -9.312 -18.844 1 93.38 409 HIS A CA 1
ATOM 3145 C C . HIS A 1 409 ? -11.93 -10.117 -19.922 1 93.38 409 HIS A C 1
ATOM 3147 O O . HIS A 1 409 ? -12.047 -11.336 -19.828 1 93.38 409 HIS A O 1
ATOM 3153 N N . ILE A 1 410 ? -12.406 -9.438 -20.953 1 95.56 410 ILE A N 1
ATOM 3154 C CA . ILE A 1 410 ? -12.914 -10.094 -22.156 1 95.56 410 ILE A CA 1
ATOM 3155 C C . ILE A 1 410 ? -11.906 -9.945 -23.281 1 95.56 410 ILE A C 1
ATOM 3157 O O . ILE A 1 410 ? -11.531 -10.938 -23.922 1 95.56 410 ILE A O 1
ATOM 3161 N N . VAL A 1 411 ? -11.344 -8.812 -23.422 1 95.31 411 VAL A N 1
ATOM 3162 C CA . VAL A 1 411 ? -10.484 -8.484 -24.547 1 95.31 411 VAL A CA 1
ATOM 3163 C C . VAL A 1 411 ? -9.125 -9.164 -24.391 1 95.31 411 VAL A C 1
ATOM 3165 O O . VAL A 1 411 ? -8.594 -9.734 -25.344 1 95.31 411 VAL A O 1
ATOM 3168 N N . MET A 1 412 ? -8.609 -9.18 -23.25 1 94.25 412 MET A N 1
ATOM 3169 C CA . MET A 1 412 ? -7.262 -9.703 -23.031 1 94.25 412 MET A CA 1
ATOM 3170 C C . MET A 1 412 ? -7.223 -11.211 -23.25 1 94.25 412 MET A C 1
ATOM 3172 O O . MET A 1 412 ? -6.336 -11.719 -23.938 1 94.25 412 MET A O 1
ATOM 3176 N N . PRO A 1 413 ? -8.18 -11.938 -22.688 1 96.44 413 PRO A N 1
ATOM 3177 C CA . PRO A 1 413 ? -8.164 -13.375 -22.953 1 96.44 413 PRO A CA 1
ATOM 3178 C C . PRO A 1 413 ? -8.406 -13.703 -24.422 1 96.44 413 PRO A C 1
ATOM 3180 O O . PRO A 1 413 ? -7.879 -14.688 -24.938 1 96.44 413 PRO A O 1
ATOM 3183 N N . ILE A 1 414 ? -9.188 -12.922 -25.094 1 97.44 414 ILE A N 1
ATOM 3184 C CA . ILE A 1 414 ? -9.422 -13.141 -26.516 1 97.44 414 ILE A CA 1
ATOM 3185 C C . ILE A 1 414 ? -8.133 -12.875 -27.281 1 97.44 414 ILE A C 1
ATOM 3187 O O . ILE A 1 414 ? -7.773 -13.633 -28.188 1 97.44 414 ILE A O 1
ATOM 3191 N N . LEU A 1 415 ? -7.469 -11.836 -26.938 1 96.88 415 LEU A N 1
ATOM 3192 C CA . LEU A 1 415 ? -6.176 -11.547 -27.547 1 96.88 415 LEU A CA 1
ATOM 3193 C C . LEU A 1 415 ? -5.195 -12.688 -27.312 1 96.88 415 LEU A C 1
ATOM 3195 O O . LEU A 1 415 ? -4.492 -13.109 -28.234 1 96.88 415 LEU A O 1
ATOM 3199 N N . SER A 1 416 ? -5.145 -13.148 -26.141 1 96.69 416 SER A N 1
ATOM 3200 C CA . SER A 1 416 ? -4.289 -14.281 -25.812 1 96.69 416 SER A CA 1
ATOM 3201 C C . SER A 1 416 ? -4.668 -15.516 -26.641 1 96.69 416 SER A C 1
ATOM 3203 O O . SER A 1 416 ? -3.795 -16.25 -27.109 1 96.69 416 SER A O 1
ATOM 3205 N N . SER A 1 417 ? -5.98 -15.75 -26.797 1 97.69 417 SER A N 1
ATOM 3206 C CA . SER A 1 417 ? -6.473 -16.891 -27.547 1 97.69 417 SER A CA 1
ATOM 3207 C C . SER A 1 417 ? -6.035 -16.828 -29.016 1 97.69 417 SER A C 1
ATOM 3209 O O . SER A 1 417 ? -5.656 -17.844 -29.609 1 97.69 417 SER A O 1
ATOM 3211 N N . VAL A 1 418 ? -6.059 -15.656 -29.578 1 97.38 418 VAL A N 1
ATOM 3212 C CA . VAL A 1 418 ? -5.684 -15.469 -30.969 1 97.38 418 VAL A CA 1
ATOM 3213 C C . VAL A 1 418 ? -4.203 -15.789 -31.156 1 97.38 418 VAL A C 1
ATOM 3215 O O . VAL A 1 418 ? -3.824 -16.469 -32.125 1 97.38 418 VAL A O 1
ATOM 3218 N N . ILE A 1 419 ? -3.406 -15.43 -30.266 1 97.31 419 ILE A N 1
ATOM 3219 C CA . ILE A 1 419 ? -1.966 -15.641 -30.391 1 97.31 419 ILE A CA 1
ATOM 3220 C C . ILE A 1 419 ? -1.633 -17.109 -30.141 1 97.31 419 ILE A C 1
ATOM 3222 O O . ILE A 1 419 ? -0.994 -17.75 -30.984 1 97.31 419 ILE A O 1
ATOM 3226 N N . ILE A 1 420 ? -2.16 -17.688 -29.125 1 97.12 420 ILE A N 1
ATOM 3227 C CA . ILE A 1 420 ? -1.772 -19.016 -28.672 1 97.12 420 ILE A CA 1
ATOM 3228 C C . ILE A 1 420 ? -2.373 -20.062 -29.609 1 97.12 420 ILE A C 1
ATOM 3230 O O . ILE A 1 420 ? -1.685 -21 -30.031 1 97.12 420 ILE A O 1
ATOM 3234 N N . TYR A 1 421 ? -3.65 -19.891 -29.953 1 97.44 421 TYR A N 1
ATOM 3235 C CA . TYR A 1 421 ? -4.375 -20.922 -30.703 1 97.44 421 TYR A CA 1
ATOM 3236 C C . TYR A 1 421 ? -3.695 -21.203 -32.031 1 97.44 421 TYR A C 1
ATOM 3238 O O . TYR A 1 421 ? -3.49 -22.375 -32.406 1 97.44 421 TYR A O 1
ATOM 3246 N N . PHE A 1 422 ? -3.275 -20.219 -32.719 1 96 422 PHE A N 1
ATOM 3247 C CA . PHE A 1 422 ? -2.721 -20.375 -34.062 1 96 422 PHE A CA 1
ATOM 3248 C C . PHE A 1 422 ? -1.231 -20.688 -34 1 96 422 PHE A C 1
ATOM 3250 O O . PHE A 1 422 ? -0.714 -21.438 -34.812 1 96 422 PHE A O 1
ATOM 3257 N N . MET A 1 423 ? -0.563 -20.188 -33.031 1 95 423 MET A N 1
ATOM 3258 C CA . MET A 1 423 ? 0.868 -20.453 -32.906 1 95 423 MET A CA 1
ATOM 3259 C C . MET A 1 423 ? 1.118 -21.906 -32.469 1 95 423 MET A C 1
ATOM 3261 O O . MET A 1 423 ? 2.021 -22.562 -33 1 95 423 MET A O 1
ATOM 3265 N N . VAL A 1 424 ? 0.328 -22.375 -31.531 1 94.19 424 VAL A N 1
ATOM 3266 C CA . VAL A 1 424 ? 0.514 -23.734 -31.031 1 94.19 424 VAL A CA 1
ATOM 3267 C C . VAL A 1 424 ? 0.073 -24.75 -32.094 1 94.19 424 VAL A C 1
ATOM 3269 O O . VAL A 1 424 ? 0.616 -25.844 -32.156 1 94.19 424 VAL A O 1
ATOM 3272 N N . GLY A 1 425 ? -0.827 -24.391 -32.906 1 94.5 425 GLY A N 1
ATOM 3273 C CA . GLY A 1 425 ? -1.31 -25.266 -33.969 1 94.5 425 GLY A CA 1
ATOM 3274 C C . GLY A 1 425 ? -2.4 -26.219 -33.5 1 94.5 425 GLY A C 1
ATOM 3275 O O . GLY A 1 425 ? -2.371 -27.406 -33.812 1 94.5 425 GLY A O 1
ATOM 3276 N N . TYR A 1 426 ? -3.328 -25.719 -32.688 1 95.31 426 TYR A N 1
ATOM 3277 C CA . TYR A 1 426 ? -4.484 -26.531 -32.312 1 95.31 426 TYR A CA 1
ATOM 3278 C C . TYR A 1 426 ? -5.363 -26.828 -33.531 1 95.31 426 TYR A C 1
ATOM 3280 O O . TYR A 1 426 ? -5.105 -26.328 -34.625 1 95.31 426 TYR A O 1
ATOM 3288 N N . GLN A 1 427 ? -6.309 -27.734 -33.312 1 93.25 427 GLN A N 1
ATOM 3289 C CA . GLN A 1 427 ? -7.168 -28.109 -34.438 1 93.25 427 GLN A CA 1
ATOM 3290 C C . GLN A 1 427 ? -7.832 -26.875 -35.031 1 93.25 427 GLN A C 1
ATOM 3292 O O . GLN A 1 427 ? -8.555 -26.156 -34.375 1 93.25 427 GLN A O 1
ATOM 3297 N N . LEU A 1 428 ? -7.57 -26.719 -36.344 1 92.62 428 LEU A N 1
ATOM 3298 C CA . LEU A 1 428 ? -8.055 -25.516 -37.031 1 92.62 428 LEU A CA 1
ATOM 3299 C C . LEU A 1 428 ? -9.531 -25.672 -37.406 1 92.62 428 LEU A C 1
ATOM 3301 O O . LEU A 1 428 ? -9.859 -26.219 -38.438 1 92.62 428 LEU A O 1
ATOM 3305 N N . ALA A 1 429 ? -10.414 -25.234 -36.531 1 93.69 429 ALA A N 1
ATOM 3306 C CA . ALA A 1 429 ? -11.859 -25.156 -36.688 1 93.69 429 ALA A CA 1
ATOM 3307 C C . ALA A 1 429 ? -12.43 -23.922 -36 1 93.69 429 ALA A C 1
ATOM 3309 O O . ALA A 1 429 ? -12.047 -23.609 -34.875 1 93.69 429 ALA A O 1
ATOM 3310 N N . ALA A 1 430 ? -13.297 -23.219 -36.625 1 94.25 430 ALA A N 1
ATOM 3311 C CA . ALA A 1 430 ? -13.852 -21.969 -36.094 1 94.25 430 ALA A CA 1
ATOM 3312 C C . ALA A 1 430 ? -14.594 -22.219 -34.781 1 94.25 430 ALA A C 1
ATOM 3314 O O . ALA A 1 430 ? -14.492 -21.422 -33.875 1 94.25 430 ALA A O 1
ATOM 3315 N N . ASP A 1 431 ? -15.359 -23.266 -34.75 1 94.94 431 ASP A N 1
ATOM 3316 C CA . ASP A 1 431 ? -16.125 -23.562 -33.531 1 94.94 431 ASP A CA 1
ATOM 3317 C C . ASP A 1 431 ? -15.195 -23.875 -32.375 1 94.94 431 ASP A C 1
ATOM 3319 O O . ASP A 1 431 ? -15.445 -23.422 -31.234 1 94.94 431 ASP A O 1
ATOM 3323 N N . ARG A 1 432 ? -14.117 -24.562 -32.656 1 96.5 432 ARG A N 1
ATOM 3324 C CA . ARG A 1 432 ? -13.18 -24.922 -31.594 1 96.5 432 ARG A CA 1
ATOM 3325 C C . ARG A 1 432 ? -12.422 -23.703 -31.094 1 96.5 432 ARG A C 1
ATOM 3327 O O . ARG A 1 432 ? -12.125 -23.594 -29.906 1 96.5 432 ARG A O 1
ATOM 3334 N N . PHE A 1 433 ? -12.188 -22.797 -32.031 1 97.69 433 PHE A N 1
ATOM 3335 C CA . PHE A 1 433 ? -11.492 -21.578 -31.641 1 97.69 433 PHE A CA 1
ATOM 3336 C C . PHE A 1 433 ? -12.359 -20.734 -30.719 1 97.69 433 PHE A C 1
ATOM 3338 O O . PHE A 1 433 ? -11.883 -20.25 -29.688 1 97.69 433 PHE A O 1
ATOM 3345 N N . TRP A 1 434 ? -13.609 -20.547 -31.016 1 97.38 434 TRP A N 1
ATOM 3346 C CA . TRP A 1 434 ? -14.477 -19.672 -30.234 1 97.38 434 TRP A CA 1
ATOM 3347 C C . TRP A 1 434 ? -14.789 -20.297 -28.875 1 97.38 434 TRP A C 1
ATOM 3349 O O . TRP A 1 434 ? -14.953 -19.594 -27.875 1 97.38 434 TRP A O 1
ATOM 3359 N N . TRP A 1 435 ? -14.852 -21.672 -28.828 1 97.69 435 TRP A N 1
ATOM 3360 C CA . TRP A 1 435 ? -14.969 -22.328 -27.531 1 97.69 435 TRP A CA 1
ATOM 3361 C C . TRP A 1 435 ? -13.711 -22.109 -26.703 1 97.69 435 TRP A C 1
ATOM 3363 O O . TRP A 1 435 ? -13.797 -21.859 -25.5 1 97.69 435 TRP A O 1
ATOM 3373 N N . PHE A 1 436 ? -12.586 -22.234 -27.391 1 98.31 436 PHE A N 1
ATOM 3374 C CA . PHE A 1 436 ? -11.32 -22 -26.719 1 98.31 436 PHE A CA 1
ATOM 3375 C C . PHE A 1 436 ? -11.273 -20.594 -26.125 1 98.31 436 PHE A C 1
ATOM 3377 O O . PHE A 1 436 ? -10.945 -20.422 -24.953 1 98.31 436 PHE A O 1
ATOM 3384 N N . ALA A 1 437 ? -11.648 -19.625 -26.906 1 98.19 437 ALA A N 1
ATOM 3385 C CA . ALA A 1 437 ? -11.625 -18.234 -26.484 1 98.19 437 ALA A CA 1
ATOM 3386 C C . ALA A 1 437 ? -12.617 -17.984 -25.344 1 98.19 437 ALA A C 1
ATOM 3388 O O . ALA A 1 437 ? -12.305 -17.297 -24.375 1 98.19 437 ALA A O 1
ATOM 3389 N N . LEU A 1 438 ? -13.789 -18.531 -25.469 1 98.25 438 LEU A N 1
ATOM 3390 C CA . LEU A 1 438 ? -14.828 -18.328 -24.469 1 98.25 438 LEU A CA 1
ATOM 3391 C C . LEU A 1 438 ? -14.414 -18.938 -23.141 1 98.25 438 LEU A C 1
ATOM 3393 O O . LEU A 1 438 ? -14.625 -18.344 -22.078 1 98.25 438 LEU A O 1
ATOM 3397 N N . ILE A 1 439 ? -13.852 -20.141 -23.203 1 98.38 439 ILE A N 1
ATOM 3398 C CA . ILE A 1 439 ? -13.422 -20.812 -21.984 1 98.38 439 ILE A CA 1
ATOM 3399 C C . ILE A 1 439 ? -12.336 -19.984 -21.297 1 98.38 439 ILE A C 1
ATOM 3401 O O . ILE A 1 439 ? -12.336 -19.859 -20.062 1 98.38 439 ILE A O 1
ATOM 3405 N N . LEU A 1 440 ? -11.438 -19.453 -22.078 1 98.19 440 LEU A N 1
ATOM 3406 C CA . LEU A 1 440 ? -10.375 -18.641 -21.484 1 98.19 440 LEU A CA 1
ATOM 3407 C C . LEU A 1 440 ? -10.945 -17.375 -20.844 1 98.19 440 LEU A C 1
ATOM 3409 O O . LEU A 1 440 ? -10.469 -16.938 -19.797 1 98.19 440 LEU A O 1
ATOM 3413 N N . VAL A 1 441 ? -11.945 -16.781 -21.453 1 98.12 441 VAL A N 1
ATOM 3414 C CA . VAL A 1 441 ? -12.602 -15.609 -20.891 1 98.12 441 VAL A CA 1
ATOM 3415 C C . VAL A 1 441 ? -13.266 -15.977 -19.562 1 98.12 441 VAL A C 1
ATOM 3417 O O . VAL A 1 441 ? -13.156 -15.227 -18.578 1 98.12 441 VAL A O 1
ATOM 3420 N N . LEU A 1 442 ? -13.906 -17.125 -19.562 1 98.25 442 LEU A N 1
ATOM 3421 C CA . LEU A 1 442 ? -14.617 -17.547 -18.359 1 98.25 442 LEU A CA 1
ATOM 3422 C C . LEU A 1 442 ? -13.641 -17.875 -17.234 1 98.25 442 LEU A C 1
ATOM 3424 O O . LEU A 1 442 ? -13.891 -17.562 -16.078 1 98.25 442 LEU A O 1
ATOM 3428 N N . VAL A 1 443 ? -12.531 -18.516 -17.594 1 97.81 443 VAL A N 1
ATOM 3429 C CA . VAL A 1 443 ? -11.523 -18.844 -16.594 1 97.81 443 VAL A CA 1
ATOM 3430 C C . VAL A 1 443 ? -10.906 -17.562 -16.047 1 97.81 443 VAL A C 1
ATOM 3432 O O . VAL A 1 443 ? -10.695 -17.422 -14.836 1 97.81 443 VAL A O 1
ATOM 3435 N N . ASP A 1 444 ? -10.625 -16.656 -16.906 1 96.88 444 ASP A N 1
ATOM 3436 C CA . ASP A 1 444 ? -10.078 -15.367 -16.5 1 96.88 444 ASP A CA 1
ATOM 3437 C C . ASP A 1 444 ? -11.023 -14.641 -15.555 1 96.88 444 ASP A C 1
ATOM 3439 O O . ASP A 1 444 ? -10.586 -14.094 -14.539 1 96.88 444 ASP A O 1
ATOM 3443 N N . ASN A 1 445 ? -12.273 -14.688 -15.875 1 97 445 ASN A N 1
ATOM 3444 C CA . ASN A 1 445 ? -13.258 -14.008 -15.047 1 97 445 ASN A CA 1
ATOM 3445 C C . ASN A 1 445 ? -13.445 -14.719 -13.703 1 97 445 ASN A C 1
ATOM 3447 O O . ASN A 1 445 ? -13.734 -14.078 -12.695 1 97 445 ASN A O 1
ATOM 3451 N N . SER A 1 446 ? -13.312 -16.016 -13.742 1 96.75 446 SER A N 1
ATOM 3452 C CA . SER A 1 446 ? -13.344 -16.734 -12.469 1 96.75 446 SER A CA 1
ATOM 3453 C C . SER A 1 446 ? -12.18 -16.328 -11.578 1 96.75 446 SER A C 1
ATOM 3455 O O . SER A 1 446 ? -12.352 -16.172 -10.359 1 96.75 446 SER A O 1
ATOM 3457 N N . GLY A 1 447 ? -11.039 -16.172 -12.195 1 94.81 447 GLY A N 1
ATOM 3458 C CA . GLY A 1 447 ? -9.898 -15.688 -11.445 1 94.81 447 GLY A CA 1
ATOM 3459 C C . GLY A 1 447 ? -10.117 -14.305 -10.867 1 94.81 447 GLY A C 1
ATOM 3460 O O . GLY A 1 447 ? -9.766 -14.039 -9.719 1 94.81 447 GLY A O 1
ATOM 3461 N N . THR A 1 448 ? -10.695 -13.477 -11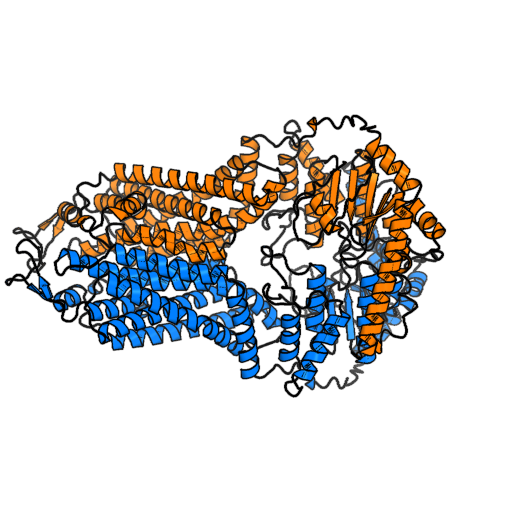.641 1 93.56 448 THR A N 1
ATOM 3462 C CA . THR A 1 448 ? -11.008 -12.125 -11.195 1 93.56 448 THR A CA 1
ATOM 3463 C C . THR A 1 448 ? -11.977 -12.156 -10.016 1 93.56 448 THR A C 1
ATOM 3465 O O . THR A 1 448 ? -11.797 -11.43 -9.039 1 93.56 448 THR A O 1
ATOM 3468 N N . ALA A 1 449 ? -12.938 -13.023 -10.109 1 95.19 449 ALA A N 1
ATOM 3469 C CA . ALA A 1 449 ? -13.93 -13.141 -9.047 1 95.19 449 ALA A CA 1
ATOM 3470 C C . ALA A 1 449 ? -13.289 -13.625 -7.754 1 95.19 449 ALA A C 1
ATOM 3472 O O . ALA A 1 449 ? -13.602 -13.125 -6.672 1 95.19 449 ALA A O 1
ATOM 3473 N N . ILE A 1 450 ? -12.406 -14.539 -7.871 1 94.44 450 ILE A N 1
ATOM 3474 C CA . ILE A 1 450 ? -11.703 -15.055 -6.699 1 94.44 450 ILE A CA 1
ATOM 3475 C C . ILE A 1 450 ? -10.82 -13.961 -6.102 1 94.44 450 ILE A C 1
ATOM 3477 O O . ILE A 1 450 ? -10.758 -13.805 -4.883 1 94.44 450 ILE A O 1
ATOM 3481 N N . GLY A 1 451 ? -10.188 -13.258 -6.941 1 91.5 451 GLY A N 1
ATOM 3482 C CA . GLY A 1 451 ? -9.367 -12.156 -6.477 1 91.5 451 GLY A CA 1
ATOM 3483 C C . GLY A 1 451 ? -10.148 -11.102 -5.711 1 91.5 451 GLY A C 1
ATOM 3484 O O . GLY A 1 451 ? -9.711 -10.641 -4.656 1 91.5 451 GLY A O 1
ATOM 3485 N N . ILE A 1 452 ? -11.297 -10.766 -6.273 1 91.88 452 ILE A N 1
ATOM 3486 C CA . ILE A 1 452 ? -12.148 -9.789 -5.605 1 91.88 452 ILE A CA 1
ATOM 3487 C C . ILE A 1 452 ? -12.625 -10.359 -4.27 1 91.88 452 ILE A C 1
ATOM 3489 O O . ILE A 1 452 ? -12.672 -9.648 -3.264 1 91.88 452 ILE A O 1
ATOM 3493 N N . PHE A 1 453 ? -12.945 -11.586 -4.238 1 93.12 453 PHE A N 1
ATOM 3494 C CA . PHE A 1 453 ? -13.422 -12.242 -3.025 1 93.12 453 PHE A CA 1
ATOM 3495 C C . PHE A 1 453 ? -12.359 -12.195 -1.933 1 93.12 453 PHE A C 1
ATOM 3497 O O . PHE A 1 453 ? -12.641 -11.781 -0.807 1 93.12 453 PHE A O 1
ATOM 3504 N N . VAL A 1 454 ? -11.188 -12.57 -2.271 1 90.94 454 VAL A N 1
ATOM 3505 C CA . VAL A 1 454 ? -10.102 -12.609 -1.3 1 90.94 454 VAL A CA 1
ATOM 3506 C C . VAL A 1 454 ? -9.781 -11.195 -0.826 1 90.94 454 VAL A C 1
ATOM 3508 O O . VAL A 1 454 ? -9.492 -10.977 0.354 1 90.94 454 VAL A O 1
ATOM 3511 N N . SER A 1 455 ? -9.805 -10.227 -1.709 1 88 455 SER A N 1
ATOM 3512 C CA . SER A 1 455 ? -9.555 -8.836 -1.358 1 88 455 SER A CA 1
ATOM 3513 C C . SER A 1 455 ? -10.578 -8.32 -0.351 1 88 455 SER A C 1
ATOM 3515 O O . SER A 1 455 ? -10.258 -7.473 0.484 1 88 455 SER A O 1
ATOM 3517 N N . CYS A 1 456 ? -11.789 -8.82 -0.469 1 88.81 456 CYS A N 1
ATOM 3518 C CA . CYS A 1 456 ? -12.859 -8.359 0.411 1 88.81 456 CYS A CA 1
ATOM 3519 C C . CYS A 1 456 ? -12.797 -9.07 1.759 1 88.81 456 CYS A C 1
ATOM 3521 O O . CYS A 1 456 ? -13.305 -8.555 2.758 1 88.81 456 CYS A O 1
ATOM 3523 N N . LEU A 1 457 ? -12.148 -10.211 1.813 1 88.69 457 LEU A N 1
ATOM 3524 C CA . LEU A 1 457 ? -12.086 -11.008 3.035 1 88.69 457 LEU A CA 1
ATOM 3525 C C . LEU A 1 457 ? -11.094 -10.406 4.023 1 88.69 457 LEU A C 1
ATOM 3527 O O . LEU A 1 457 ? -11.266 -10.531 5.238 1 88.69 457 LEU A O 1
ATOM 3531 N N . PHE A 1 458 ? -10.055 -9.781 3.488 1 83.06 458 PHE A N 1
ATOM 3532 C CA . PHE A 1 458 ? -9.008 -9.266 4.367 1 83.06 458 PHE A CA 1
ATOM 3533 C C . PHE A 1 458 ? -8.914 -7.746 4.27 1 83.06 458 PHE A C 1
ATOM 3535 O O . PHE A 1 458 ? -9.094 -7.176 3.189 1 83.06 458 PHE A O 1
ATOM 3542 N N . ALA A 1 459 ? -8.594 -7.105 5.336 1 76.94 459 ALA A N 1
ATOM 3543 C CA . ALA A 1 459 ? -8.5 -5.648 5.387 1 76.94 459 ALA A CA 1
ATOM 3544 C C . ALA A 1 459 ? -7.172 -5.16 4.82 1 76.94 459 ALA A C 1
ATOM 3546 O O . ALA A 1 459 ? -7.117 -4.113 4.164 1 76.94 459 ALA A O 1
ATOM 3547 N N . ASP A 1 460 ? -6.18 -6 5.023 1 77.19 460 ASP A N 1
ATOM 3548 C CA . ASP A 1 460 ? -4.832 -5.633 4.602 1 77.19 460 ASP A CA 1
ATOM 3549 C C . ASP A 1 460 ? -4.418 -6.406 3.35 1 77.19 460 ASP A C 1
ATOM 3551 O O . ASP A 1 460 ? -4.504 -7.637 3.316 1 77.19 460 ASP A O 1
ATOM 3555 N N . ILE A 1 461 ? -4.004 -5.684 2.322 1 77.38 461 ILE A N 1
ATOM 3556 C CA . ILE A 1 461 ? -3.621 -6.277 1.048 1 77.38 461 ILE A CA 1
ATOM 3557 C C . ILE A 1 461 ? -2.412 -7.191 1.247 1 77.38 461 ILE A C 1
ATOM 3559 O O . ILE A 1 461 ? -2.279 -8.211 0.572 1 77.38 461 ILE A O 1
ATOM 3563 N N . ASN A 1 462 ? -1.512 -6.859 2.195 1 74.94 462 ASN A N 1
ATOM 3564 C CA . ASN A 1 462 ? -0.331 -7.68 2.438 1 74.94 462 ASN A CA 1
ATOM 3565 C C . ASN A 1 462 ? -0.707 -9.055 2.982 1 74.94 462 ASN A C 1
ATOM 3567 O O . ASN A 1 462 ? -0.101 -10.062 2.609 1 74.94 462 ASN A O 1
ATOM 3571 N N . VAL A 1 463 ? -1.745 -9.031 3.781 1 78.12 463 VAL A N 1
ATOM 3572 C CA . VAL A 1 463 ? -2.225 -10.297 4.32 1 78.12 463 VAL A CA 1
ATOM 3573 C C . VAL A 1 463 ? -2.918 -11.102 3.223 1 78.12 463 VAL A C 1
ATOM 3575 O O . VAL A 1 463 ? -2.725 -12.312 3.115 1 78.12 463 VAL A O 1
ATOM 3578 N N . ALA A 1 464 ? -3.732 -10.375 2.441 1 82.06 464 ALA A N 1
ATOM 3579 C CA . ALA A 1 464 ? -4.441 -11.039 1.351 1 82.06 464 ALA A CA 1
ATOM 3580 C C . ALA A 1 464 ? -3.463 -11.719 0.396 1 82.06 464 ALA A C 1
ATOM 3582 O O . ALA A 1 464 ? -3.686 -12.859 -0.027 1 82.06 464 ALA A O 1
ATOM 3583 N N . LEU A 1 465 ? -2.344 -11.125 0.127 1 78.75 465 LEU A N 1
ATOM 3584 C CA . LEU A 1 465 ? -1.354 -11.648 -0.806 1 78.75 465 LEU A CA 1
ATOM 3585 C C . LEU A 1 465 ? -0.606 -12.828 -0.194 1 78.75 465 LEU A C 1
ATOM 3587 O O . LEU A 1 465 ? -0.268 -13.789 -0.895 1 78.75 465 LEU A O 1
ATOM 3591 N N . ALA A 1 466 ? -0.413 -12.742 1.105 1 75.19 466 ALA A N 1
ATOM 3592 C CA . ALA A 1 466 ? 0.294 -13.812 1.796 1 75.19 466 ALA A CA 1
ATOM 3593 C C . ALA A 1 466 ? -0.556 -15.078 1.854 1 75.19 466 ALA A C 1
ATOM 3595 O O . ALA A 1 466 ? -0.027 -16.188 1.79 1 75.19 466 ALA A O 1
ATOM 3596 N N . VAL A 1 467 ? -1.892 -14.906 1.877 1 80.62 467 VAL A N 1
ATOM 3597 C CA . VAL A 1 467 ? -2.764 -16.062 2.092 1 80.62 467 VAL A CA 1
ATOM 3598 C C . VAL A 1 467 ? -3.355 -16.516 0.759 1 80.62 467 VAL A C 1
ATOM 3600 O O . VAL A 1 467 ? -3.936 -17.594 0.668 1 80.62 467 VAL A O 1
ATOM 3603 N N . MET A 1 468 ? -3.125 -15.758 -0.264 1 84.5 468 MET A N 1
ATOM 3604 C CA . MET A 1 468 ? -3.73 -16.031 -1.566 1 84.5 468 MET A CA 1
ATOM 3605 C C . MET A 1 468 ? -3.395 -17.438 -2.049 1 84.5 468 MET A C 1
ATOM 3607 O O . MET A 1 468 ? -4.25 -18.125 -2.609 1 84.5 468 MET A O 1
ATOM 3611 N N . PRO A 1 469 ? -2.174 -17.891 -1.818 1 81.75 469 PRO A N 1
ATOM 3612 C CA . PRO A 1 469 ? -1.867 -19.234 -2.287 1 81.75 469 PRO A CA 1
ATOM 3613 C C . PRO A 1 469 ? -2.725 -20.312 -1.611 1 81.75 469 PRO A C 1
ATOM 3615 O O . PRO A 1 469 ? -2.998 -21.359 -2.207 1 81.75 469 PRO A O 1
ATOM 3618 N N . MET A 1 470 ? -3.205 -20.016 -0.459 1 83.38 470 MET A N 1
ATOM 3619 C CA . MET A 1 470 ? -4.051 -20.953 0.26 1 83.38 470 MET A CA 1
ATOM 3620 C C . MET A 1 470 ? -5.371 -21.172 -0.472 1 83.38 470 MET A C 1
ATOM 3622 O O . MET A 1 470 ? -5.98 -22.234 -0.357 1 83.38 470 MET A O 1
ATOM 3626 N N . PHE A 1 471 ? -5.738 -20.219 -1.232 1 85.06 471 PHE A N 1
ATOM 3627 C CA . PHE A 1 471 ? -6.992 -20.328 -1.973 1 85.06 471 PHE A CA 1
ATOM 3628 C C . PHE A 1 471 ? -6.754 -20.891 -3.365 1 85.06 471 PHE A C 1
ATOM 3630 O O . PHE A 1 471 ? -7.574 -21.656 -3.879 1 85.06 471 PHE A O 1
ATOM 3637 N N . LEU A 1 472 ? -5.621 -20.641 -3.904 1 87.81 472 LEU A N 1
ATOM 3638 C CA . LEU A 1 472 ? -5.375 -20.953 -5.309 1 87.81 472 LEU A CA 1
ATOM 3639 C C . LEU A 1 472 ? -4.785 -22.344 -5.465 1 87.81 472 LEU A C 1
ATOM 3641 O O . LEU A 1 472 ? -5.141 -23.078 -6.391 1 87.81 472 LEU A O 1
ATOM 3645 N N . MET A 1 473 ? -3.969 -22.703 -4.59 1 86.12 473 MET A N 1
ATOM 3646 C CA . MET A 1 473 ? -3.182 -23.922 -4.758 1 86.12 473 MET A CA 1
ATOM 3647 C C . MET A 1 473 ? -4.066 -25.172 -4.656 1 86.12 473 MET A C 1
ATOM 3649 O O . MET A 1 473 ? -3.975 -26.078 -5.488 1 86.12 473 MET A O 1
ATOM 3653 N N . PRO A 1 474 ? -4.996 -25.172 -3.703 1 84.31 474 PRO A N 1
ATOM 3654 C CA . PRO A 1 474 ? -5.891 -26.328 -3.691 1 84.31 474 PRO A CA 1
ATOM 3655 C C . PRO A 1 474 ? -6.723 -26.453 -4.965 1 84.31 474 PRO A C 1
ATOM 3657 O O . PRO A 1 474 ? -6.984 -27.562 -5.434 1 84.31 474 PRO A O 1
ATOM 3660 N N . LEU A 1 475 ? -7.074 -25.344 -5.508 1 88.25 475 LEU A N 1
ATOM 3661 C CA . LEU A 1 475 ? -7.852 -25.359 -6.742 1 88.25 475 LEU A CA 1
ATOM 3662 C C . LEU A 1 475 ? -7.016 -25.891 -7.902 1 88.25 475 LEU A C 1
ATOM 3664 O O . LEU A 1 475 ? -7.551 -26.5 -8.828 1 88.25 475 LEU A O 1
ATOM 3668 N N . MET A 1 476 ? -5.766 -25.719 -7.801 1 87.75 476 MET A N 1
ATOM 3669 C CA . MET A 1 476 ? -4.855 -26.172 -8.852 1 87.75 476 MET A CA 1
ATOM 3670 C C . MET A 1 476 ? -4.645 -27.672 -8.781 1 87.75 476 MET A C 1
ATOM 3672 O O . MET A 1 476 ? -4.637 -28.359 -9.812 1 87.75 476 MET A O 1
ATOM 3676 N N . ILE A 1 477 ? -4.562 -28.172 -7.602 1 84.69 477 ILE A N 1
ATOM 3677 C CA . ILE A 1 477 ? -4.266 -29.578 -7.422 1 84.69 477 ILE A CA 1
ATOM 3678 C C . ILE A 1 477 ? -5.453 -30.422 -7.895 1 84.69 477 ILE A C 1
ATOM 3680 O O . ILE A 1 477 ? -5.273 -31.484 -8.484 1 84.69 477 ILE A O 1
ATOM 3684 N N . PHE A 1 478 ? -6.617 -29.922 -7.746 1 81.88 478 PHE A N 1
ATOM 3685 C CA . PHE A 1 478 ? -7.824 -30.672 -8.047 1 81.88 478 PHE A CA 1
ATOM 3686 C C . PHE A 1 478 ? -8.25 -30.469 -9.492 1 81.88 478 PHE A C 1
ATOM 3688 O O . PHE A 1 478 ? -9.383 -30.781 -9.867 1 81.88 478 PHE A O 1
ATOM 3695 N N . SER A 1 479 ? -7.348 -29.984 -10.289 1 83.69 479 SER A N 1
ATOM 3696 C CA . SER A 1 479 ? -7.695 -29.688 -11.672 1 83.69 479 SER A CA 1
ATOM 3697 C C . SER A 1 479 ? -7.688 -30.938 -12.531 1 83.69 479 SER A C 1
ATOM 3699 O O . SER A 1 479 ? -8.211 -30.938 -13.648 1 83.69 479 SER A O 1
ATOM 3701 N N . GLY A 1 480 ? -7.145 -32.125 -12.031 1 75.94 480 GLY A N 1
ATOM 3702 C CA . GLY A 1 480 ? -7.07 -33.344 -12.797 1 75.94 480 GLY A CA 1
ATOM 3703 C C . GLY A 1 480 ? -5.727 -33.562 -13.469 1 75.94 480 GLY A C 1
ATOM 3704 O O . GLY A 1 480 ? -5.43 -34.656 -13.961 1 75.94 480 GLY A O 1
ATOM 3705 N N . PHE A 1 481 ? -4.934 -32.562 -13.484 1 80.81 481 PHE A N 1
ATOM 3706 C CA . PHE A 1 481 ? -3.621 -32.656 -14.117 1 80.81 481 PHE A CA 1
ATOM 3707 C C . PHE A 1 481 ? -2.6 -33.25 -13.156 1 80.81 481 PHE A C 1
ATOM 3709 O O . PHE A 1 481 ? -1.728 -34.031 -13.57 1 80.81 481 PHE A O 1
ATOM 3716 N N . PHE A 1 482 ? -2.756 -32.969 -11.836 1 81.5 482 PHE A N 1
ATOM 3717 C CA . PHE A 1 482 ? -1.756 -33.375 -10.852 1 81.5 482 PHE A CA 1
ATOM 3718 C C . PHE A 1 482 ? -2.18 -34.656 -10.141 1 81.5 482 PHE A C 1
ATOM 3720 O O . PHE A 1 482 ? -1.355 -35.312 -9.523 1 81.5 482 PHE A O 1
ATOM 3727 N N . VAL A 1 483 ? -3.461 -34.812 -10.102 1 78.38 483 VAL A N 1
ATOM 3728 C CA . VAL A 1 483 ? -4.004 -35.969 -9.391 1 78.38 483 VAL A CA 1
ATOM 3729 C C . VAL A 1 483 ? -5.012 -36.688 -10.281 1 78.38 483 VAL A C 1
ATOM 3731 O O . VAL A 1 483 ? -5.785 -36.062 -11.008 1 78.38 483 VAL A O 1
ATOM 3734 N N . ASN A 1 484 ? -4.863 -37.938 -10.203 1 69.94 484 ASN A N 1
ATOM 3735 C CA . ASN A 1 484 ? -5.891 -38.719 -10.883 1 69.94 484 ASN A CA 1
ATOM 3736 C C . ASN A 1 484 ? -7.223 -38.688 -10.133 1 69.94 484 ASN A C 1
ATOM 3738 O O . ASN A 1 484 ? -7.27 -38.906 -8.93 1 69.94 484 ASN A O 1
ATOM 3742 N N . SER A 1 485 ? -8.281 -38.25 -10.758 1 69.31 485 SER A N 1
ATOM 3743 C CA . SER A 1 485 ? -9.594 -38 -10.172 1 69.31 485 SER A CA 1
ATOM 3744 C C . SER A 1 485 ? -10.125 -39.281 -9.477 1 69.31 485 SER A C 1
ATOM 3746 O O . SER A 1 485 ? -10.922 -39.188 -8.547 1 69.31 485 SER A O 1
ATOM 3748 N N . SER A 1 486 ? -9.555 -40.406 -9.82 1 67.81 486 SER A N 1
ATOM 3749 C CA . SER A 1 486 ? -10.094 -41.625 -9.273 1 67.81 486 SER A CA 1
ATOM 3750 C C . SER A 1 486 ? -9.5 -41.938 -7.906 1 67.81 486 SER A C 1
ATOM 3752 O O . SER A 1 486 ? -10.062 -42.719 -7.141 1 67.81 486 SER A O 1
ATOM 3754 N N . THR A 1 487 ? -8.383 -41.312 -7.559 1 67.5 487 THR A N 1
ATOM 3755 C CA . THR A 1 487 ? -7.715 -41.625 -6.301 1 67.5 487 THR A CA 1
ATOM 3756 C C . THR A 1 487 ? -8.047 -40.562 -5.242 1 67.5 487 THR A C 1
ATOM 3758 O O . THR A 1 487 ? -7.59 -40.688 -4.102 1 67.5 487 THR A O 1
ATOM 3761 N N . LEU A 1 488 ? -8.906 -39.688 -5.617 1 70.94 488 LEU A N 1
ATOM 3762 C CA . LEU A 1 488 ? -9.211 -38.594 -4.695 1 70.94 488 LEU A CA 1
ATOM 3763 C C . LEU A 1 488 ? -10.141 -39.062 -3.586 1 70.94 488 LEU A C 1
ATOM 3765 O O . LEU A 1 488 ? -11.125 -39.75 -3.85 1 70.94 488 LEU A O 1
ATOM 3769 N N . GLY A 1 489 ? -9.703 -38.812 -2.297 1 69.81 489 GLY A N 1
ATOM 3770 C CA . GLY A 1 489 ? -10.578 -39.094 -1.174 1 69.81 489 GLY A CA 1
ATOM 3771 C C . GLY A 1 489 ? -11.875 -38.312 -1.198 1 69.81 489 GLY A C 1
ATOM 3772 O O . GLY A 1 489 ? -11.922 -37.219 -1.706 1 69.81 489 GLY A O 1
ATOM 3773 N N . TRP A 1 490 ? -12.938 -38.906 -0.751 1 71.88 490 TRP A N 1
ATOM 3774 C CA . TRP A 1 490 ? -14.281 -38.344 -0.774 1 71.88 490 TRP A CA 1
ATOM 3775 C C . TRP A 1 490 ? -14.336 -37.062 0.021 1 71.88 490 TRP A C 1
ATOM 3777 O O . TRP A 1 490 ? -15.133 -36.156 -0.291 1 71.88 490 TRP A O 1
ATOM 3787 N N . TRP A 1 491 ? -13.406 -36.781 0.948 1 71.81 491 TRP A N 1
ATOM 3788 C CA . TRP A 1 491 ? -13.453 -35.625 1.834 1 71.81 491 TRP A CA 1
ATOM 3789 C C . TRP A 1 491 ? -13.062 -34.375 1.088 1 71.81 491 TRP A C 1
ATOM 3791 O O . TRP A 1 491 ? -13.453 -33.25 1.479 1 71.81 491 TRP A O 1
ATOM 3801 N N . PHE A 1 492 ? -12.273 -34.469 -0.015 1 74.56 492 PHE A N 1
ATOM 3802 C CA . PHE A 1 492 ? -11.805 -33.281 -0.694 1 74.56 492 PHE A CA 1
ATOM 3803 C C . PHE A 1 492 ? -12.477 -33.125 -2.051 1 74.56 492 PHE A C 1
ATOM 3805 O O . PHE A 1 492 ? -12.195 -32.156 -2.787 1 74.56 492 PHE A O 1
ATOM 3812 N N . ARG A 1 493 ? -13.406 -34 -2.254 1 75.62 493 ARG A N 1
ATOM 3813 C CA . ARG A 1 493 ? -14.047 -34 -3.562 1 75.62 493 ARG A CA 1
ATOM 3814 C C . ARG A 1 493 ? -14.836 -32.688 -3.762 1 75.62 493 ARG A C 1
ATOM 3816 O O . ARG A 1 493 ? -14.93 -32.188 -4.879 1 75.62 493 ARG A O 1
ATOM 3823 N N . TRP A 1 494 ? -15.258 -32.156 -2.637 1 79.69 494 TRP A N 1
ATOM 3824 C CA . TRP A 1 494 ? -16.062 -30.938 -2.758 1 79.69 494 TRP A CA 1
ATOM 3825 C C . TRP A 1 494 ? -15.227 -29.766 -3.25 1 79.69 494 TRP A C 1
ATOM 3827 O O . TRP A 1 494 ? -15.734 -28.875 -3.938 1 79.69 494 TRP A O 1
ATOM 3837 N N . ILE A 1 495 ? -13.906 -29.719 -3.072 1 83.25 495 ILE A N 1
ATOM 3838 C CA . ILE A 1 495 ? -13.031 -28.641 -3.518 1 83.25 495 ILE A CA 1
ATOM 3839 C C . ILE A 1 495 ? -12.891 -28.688 -5.039 1 83.25 495 ILE A C 1
ATOM 3841 O O . ILE A 1 495 ? -12.789 -27.641 -5.688 1 83.25 495 ILE A O 1
ATOM 3845 N N . SER A 1 496 ? -12.953 -29.938 -5.516 1 83.81 496 SER A N 1
ATOM 3846 C CA . SER A 1 496 ? -12.812 -30.094 -6.961 1 83.81 496 SER A CA 1
ATOM 3847 C C . SER A 1 496 ? -14.016 -29.516 -7.695 1 83.81 496 SER A C 1
ATOM 3849 O O . SER A 1 496 ? -13.891 -29.062 -8.836 1 83.81 496 SER A O 1
ATOM 3851 N N . TYR A 1 497 ? -15.156 -29.375 -6.957 1 86.5 497 TYR A N 1
ATOM 3852 C CA . TYR A 1 497 ? -16.375 -28.906 -7.613 1 86.5 497 TYR A CA 1
ATOM 3853 C C . TYR A 1 497 ? -16.375 -27.391 -7.723 1 86.5 497 TYR A C 1
ATOM 3855 O O . TYR A 1 497 ? -17.109 -26.812 -8.539 1 86.5 497 TYR A O 1
ATOM 3863 N N . ILE A 1 498 ? -15.477 -26.812 -7.016 1 90.31 498 ILE A N 1
ATOM 3864 C CA . ILE A 1 498 ? -15.5 -25.359 -7.051 1 90.31 498 ILE A CA 1
ATOM 3865 C C . ILE A 1 498 ? -14.234 -24.844 -7.742 1 90.31 498 ILE A C 1
ATOM 3867 O O . ILE A 1 498 ? -13.945 -23.641 -7.711 1 90.31 498 ILE A O 1
ATOM 3871 N N . SER A 1 499 ? -13.469 -25.719 -8.383 1 92.69 499 SER A N 1
ATOM 3872 C CA . SER A 1 499 ? -12.219 -25.312 -9.023 1 92.69 499 SER A CA 1
ATOM 3873 C C . SER A 1 499 ? -12.445 -24.891 -10.469 1 92.69 499 SER A C 1
ATOM 3875 O O . SER A 1 499 ? -12.719 -25.719 -11.336 1 92.69 499 SER A O 1
ATOM 3877 N N . PRO A 1 500 ? -12.289 -23.594 -10.727 1 95.75 500 PRO A N 1
ATOM 3878 C CA . PRO A 1 500 ? -12.406 -23.156 -12.125 1 95.75 500 PRO A CA 1
ATOM 3879 C C . PRO A 1 500 ? -11.328 -23.766 -13.023 1 95.75 500 PRO A C 1
ATOM 3881 O O . PRO A 1 500 ? -11.562 -23.969 -14.211 1 95.75 500 PRO A O 1
ATOM 3884 N N . MET A 1 501 ? -10.234 -24.125 -12.477 1 94.75 501 MET A N 1
ATOM 3885 C CA . MET A 1 501 ? -9.148 -24.719 -13.258 1 94.75 501 MET A CA 1
ATOM 3886 C C . MET A 1 501 ? -9.523 -26.109 -13.766 1 94.75 501 MET A C 1
ATOM 3888 O O . MET A 1 501 ? -9.18 -26.484 -14.883 1 94.75 501 MET A O 1
ATOM 3892 N N . LYS A 1 502 ? -10.234 -26.828 -12.922 1 93.06 502 LYS A N 1
ATOM 3893 C CA . LYS A 1 502 ? -10.695 -28.156 -13.32 1 93.06 502 LYS A CA 1
ATOM 3894 C C . LYS A 1 502 ? -11.609 -28.078 -14.547 1 93.06 502 LYS A C 1
ATOM 3896 O O . LYS A 1 502 ? -11.344 -28.703 -15.562 1 93.06 502 LYS A O 1
ATOM 3901 N N . TYR A 1 503 ? -12.586 -27.234 -14.461 1 95.94 503 TYR A N 1
ATOM 3902 C CA . TYR A 1 503 ? -13.586 -27.156 -15.523 1 95.94 503 TYR A CA 1
ATOM 3903 C C . TYR A 1 503 ? -13 -26.5 -16.766 1 95.94 503 TYR A C 1
ATOM 3905 O O . TYR A 1 503 ? -13.375 -26.844 -17.891 1 95.94 503 TYR A O 1
ATOM 3913 N N . GLY A 1 504 ? -12.102 -25.531 -16.531 1 97.5 504 GLY A N 1
ATOM 3914 C CA . GLY A 1 504 ? -11.398 -24.953 -17.672 1 97.5 504 GLY A CA 1
ATOM 3915 C C . GLY A 1 504 ? -10.531 -25.953 -18.406 1 97.5 504 GLY A C 1
ATOM 3916 O O . GLY A 1 504 ? -10.562 -26.031 -19.641 1 97.5 504 GLY A O 1
ATOM 3917 N N . PHE A 1 505 ? -9.82 -26.797 -17.672 1 95.69 505 PHE A N 1
ATOM 3918 C CA . PHE A 1 505 ? -8.93 -27.781 -18.266 1 95.69 505 PHE A CA 1
ATOM 3919 C C . PHE A 1 505 ? -9.734 -28.859 -19 1 95.69 505 PHE A C 1
ATOM 3921 O O . PHE A 1 505 ? -9.398 -29.234 -20.125 1 95.69 505 PHE A O 1
ATOM 3928 N N . ILE A 1 506 ? -10.805 -29.344 -18.375 1 94.94 506 ILE A N 1
ATOM 3929 C CA . ILE A 1 506 ? -11.648 -30.359 -18.984 1 94.94 506 ILE A CA 1
ATOM 3930 C C . ILE A 1 506 ? -12.234 -29.844 -20.297 1 94.94 506 ILE A C 1
ATOM 3932 O O . ILE A 1 506 ? -12.188 -30.531 -21.328 1 94.94 506 ILE A O 1
ATOM 3936 N N . ALA A 1 507 ? -12.727 -28.609 -20.234 1 97.5 507 ALA A N 1
ATOM 3937 C CA . ALA A 1 507 ? -13.359 -28.031 -21.422 1 97.5 507 ALA A CA 1
ATOM 3938 C C . ALA A 1 507 ? -12.352 -27.875 -22.547 1 97.5 507 ALA A C 1
ATOM 3940 O O . ALA A 1 507 ? -12.641 -28.219 -23.703 1 97.5 507 ALA A O 1
ATOM 3941 N N . LEU A 1 508 ? -11.164 -27.422 -22.25 1 97.44 508 LEU A N 1
ATOM 3942 C CA . LEU A 1 508 ? -10.164 -27.188 -23.281 1 97.44 508 LEU A CA 1
ATOM 3943 C C . LEU A 1 508 ? -9.625 -28.516 -23.812 1 97.44 508 LEU A C 1
ATOM 3945 O O . LEU A 1 508 ? -9.359 -28.641 -25.016 1 97.44 508 LEU A O 1
ATOM 3949 N N . ALA A 1 509 ? -9.414 -29.469 -22.922 1 95.19 509 ALA A N 1
ATOM 3950 C CA . ALA A 1 509 ? -8.93 -30.781 -23.344 1 95.19 509 ALA A CA 1
ATOM 3951 C C . ALA A 1 509 ? -9.922 -31.469 -24.281 1 95.19 509 ALA A C 1
ATOM 3953 O O . ALA A 1 509 ? -9.539 -31.984 -25.328 1 95.19 509 ALA A O 1
ATOM 3954 N N . LYS A 1 510 ? -11.172 -31.453 -23.922 1 95.69 510 LYS A N 1
ATOM 3955 C CA . LYS A 1 510 ? -12.188 -32.062 -24.766 1 95.69 510 LYS A CA 1
ATOM 3956 C C . LYS A 1 510 ? -12.328 -31.312 -26.094 1 95.69 510 LYS A C 1
ATOM 3958 O O . LYS A 1 510 ? -12.562 -31.922 -27.141 1 95.69 510 LYS A O 1
ATOM 3963 N N . ASN A 1 511 ? -12.203 -29.969 -26.016 1 96.75 511 ASN A N 1
ATOM 3964 C CA . ASN A 1 511 ? -12.266 -29.156 -27.219 1 96.75 511 ASN A CA 1
ATOM 3965 C C . ASN A 1 511 ? -11.109 -29.469 -28.172 1 96.75 511 ASN A C 1
ATOM 3967 O O . ASN A 1 511 ? -11.281 -29.438 -29.391 1 96.75 511 ASN A O 1
ATOM 3971 N N . GLU A 1 512 ? -9.961 -29.828 -27.656 1 95.62 512 GLU A N 1
ATOM 3972 C CA . GLU A 1 512 ? -8.758 -30.016 -28.484 1 95.62 512 GLU A CA 1
ATOM 3973 C C . GLU A 1 512 ? -8.617 -31.469 -28.922 1 95.62 512 GLU A C 1
ATOM 3975 O O . GLU A 1 512 ? -8.281 -31.734 -30.078 1 95.62 512 GLU A O 1
ATOM 3980 N N . PHE A 1 513 ? -8.914 -32.406 -28.047 1 93.12 513 PHE A N 1
ATOM 3981 C CA . PHE A 1 513 ? -8.578 -33.812 -28.328 1 93.12 513 PHE A CA 1
ATOM 3982 C C . PHE A 1 513 ? -9.719 -34.5 -29.047 1 93.12 513 PHE A C 1
ATOM 3984 O O . PHE A 1 513 ? -9.508 -35.5 -29.734 1 93.12 513 PHE A O 1
ATOM 3991 N N . SER A 1 514 ? -10.883 -33.969 -28.922 1 92.56 514 SER A N 1
ATOM 3992 C CA . SER A 1 514 ? -11.992 -34.594 -29.609 1 92.56 514 SER A CA 1
ATOM 3993 C C . SER A 1 514 ? -11.773 -34.625 -31.125 1 92.56 514 SER A C 1
ATOM 3995 O O . SER A 1 514 ? -11.594 -33.562 -31.734 1 92.56 514 SER A O 1
ATOM 3997 N N . GLY A 1 515 ? -11.711 -35.75 -31.688 1 88.5 515 GLY A N 1
ATOM 3998 C CA . GLY A 1 515 ? -11.594 -35.906 -33.125 1 88.5 515 GLY A CA 1
ATOM 3999 C C . GLY A 1 515 ? -10.156 -35.875 -33.625 1 88.5 515 GLY A C 1
ATOM 4000 O O . GLY A 1 515 ? -9.891 -36.062 -34.812 1 88.5 515 GLY A O 1
ATOM 4001 N N . LEU A 1 516 ? -9.219 -35.75 -32.688 1 89.44 516 LEU A N 1
ATOM 4002 C CA . LEU A 1 516 ? -7.812 -35.688 -33.062 1 89.44 516 LEU A CA 1
ATOM 4003 C C . LEU A 1 516 ? -7.238 -37.062 -33.281 1 89.44 516 LEU A C 1
ATOM 4005 O O . LEU A 1 516 ? -7.539 -38 -32.531 1 89.44 516 LEU A O 1
ATOM 4009 N N . GLN A 1 517 ? -6.488 -37.25 -34.344 1 85.38 517 GLN A N 1
ATOM 4010 C CA . GLN A 1 517 ? -5.812 -38.5 -34.625 1 85.38 517 GLN A CA 1
ATOM 4011 C C . GLN A 1 517 ? -4.328 -38.406 -34.281 1 85.38 517 GLN A C 1
ATOM 4013 O O . GLN A 1 517 ? -3.633 -37.5 -34.688 1 85.38 517 GLN A O 1
ATOM 4018 N N . ILE A 1 518 ? -3.918 -39.312 -33.406 1 83.12 518 ILE A N 1
ATOM 4019 C CA . ILE A 1 518 ? -2.541 -39.312 -32.906 1 83.12 518 ILE A CA 1
ATOM 4020 C C . ILE A 1 518 ? -1.789 -40.5 -33.531 1 83.12 518 ILE A C 1
ATOM 4022 O O . ILE A 1 518 ? -2.268 -41.625 -33.5 1 83.12 518 ILE A O 1
ATOM 4026 N N . LEU A 1 519 ? -0.684 -40.125 -34.156 1 75.75 519 LEU A N 1
ATOM 4027 C CA . LEU A 1 519 ? 0.141 -41.156 -34.812 1 75.75 519 LEU A CA 1
ATOM 4028 C C . LEU A 1 519 ? 1.092 -41.781 -33.781 1 75.75 519 LEU A C 1
ATOM 4030 O O . LEU A 1 519 ? 1.718 -41.094 -33 1 75.75 519 LEU A O 1
ATOM 4034 N N . CYS A 1 520 ? 0.939 -43 -33.438 1 66.69 520 CYS A N 1
ATOM 4035 C CA . CYS A 1 520 ? 1.795 -43.688 -32.469 1 66.69 520 CYS A CA 1
ATOM 4036 C C . CYS A 1 520 ? 2.914 -44.438 -33.156 1 66.69 520 CYS A C 1
ATOM 4038 O O . CYS A 1 520 ? 2.715 -45 -34.25 1 66.69 520 CYS A O 1
ATOM 4040 N N . GLU A 1 521 ? 4.164 -44.094 -32.875 1 60.19 521 GLU A N 1
ATOM 4041 C CA . GLU A 1 521 ? 5.258 -44.938 -33.344 1 60.19 521 GLU A CA 1
ATOM 4042 C C . GLU A 1 521 ? 5.246 -46.312 -32.625 1 60.19 521 GLU A C 1
ATOM 4044 O O . GLU A 1 521 ? 4.754 -46.406 -31.484 1 60.19 521 GLU A O 1
ATOM 4049 N N . PRO A 1 522 ? 5.531 -47.375 -33.375 1 54.41 522 PRO A N 1
ATOM 4050 C CA . PRO A 1 522 ? 5.535 -48.719 -32.781 1 54.41 522 PRO A CA 1
ATOM 4051 C C . PRO A 1 522 ? 6.246 -48.781 -31.438 1 54.41 522 PRO A C 1
ATOM 4053 O O . PRO A 1 522 ? 5.891 -49.594 -30.578 1 54.41 522 PRO A O 1
ATOM 4056 N N . SER A 1 523 ? 7.234 -47.938 -31.234 1 51.66 523 SER A N 1
ATOM 4057 C CA . SER A 1 523 ? 8.023 -48 -30 1 51.66 523 SER A CA 1
ATOM 4058 C C . SER A 1 523 ? 7.305 -47.281 -28.859 1 51.66 523 SER A C 1
ATOM 4060 O O . SER A 1 523 ? 7.719 -47.406 -27.703 1 51.66 523 SER A O 1
ATOM 4062 N N . ASP A 1 524 ? 6.281 -46.625 -29.203 1 53.66 524 ASP A N 1
ATOM 4063 C CA . ASP A 1 524 ? 5.664 -45.812 -28.156 1 53.66 524 ASP A CA 1
ATOM 4064 C C . ASP A 1 524 ? 4.828 -46.656 -27.219 1 53.66 524 ASP A C 1
ATOM 4066 O O . ASP A 1 524 ? 4.043 -47.5 -27.656 1 53.66 524 ASP A O 1
ATOM 4070 N N . THR A 1 525 ? 5.176 -46.781 -26.078 1 43.91 525 THR A N 1
ATOM 4071 C CA . THR A 1 525 ? 4.523 -47.5 -25 1 43.91 525 THR A CA 1
ATOM 4072 C C . THR A 1 525 ? 3.141 -46.938 -24.719 1 43.91 525 THR A C 1
ATOM 4074 O O . THR A 1 525 ? 2.998 -45.719 -24.516 1 43.91 525 THR A O 1
ATOM 4077 N N . GLY A 1 526 ? 1.953 -47.781 -25.172 1 46.94 526 GLY A N 1
ATOM 4078 C CA . GLY A 1 526 ? 0.546 -47.5 -24.938 1 46.94 526 GLY A CA 1
ATOM 4079 C C . GLY A 1 526 ? -0.261 -47.438 -26.219 1 46.94 526 GLY A C 1
ATOM 4080 O O . GLY A 1 526 ? -1.427 -47.031 -26.203 1 46.94 526 GLY A O 1
ATOM 4081 N N . CYS A 1 527 ? 0.481 -47.406 -27.344 1 50.88 527 CYS A N 1
ATOM 4082 C CA . CYS A 1 527 ? -0.225 -47.375 -28.609 1 50.88 527 CYS A CA 1
ATOM 4083 C C . CYS A 1 527 ? -0.991 -48.656 -28.844 1 50.88 527 CYS A C 1
ATOM 4085 O O . CYS A 1 527 ? -0.48 -49.75 -28.578 1 50.88 527 CYS A O 1
ATOM 4087 N N . GLY A 1 528 ? -2.223 -48.719 -28.719 1 44.31 528 GLY A N 1
ATOM 4088 C CA . GLY A 1 528 ? -2.994 -49.906 -29.047 1 44.31 528 GLY A CA 1
ATOM 4089 C C . GLY A 1 528 ? -2.473 -50.625 -30.266 1 44.31 528 GLY A C 1
ATOM 4090 O O . GLY A 1 528 ? -1.521 -50.188 -30.906 1 44.31 528 GLY A O 1
ATOM 4091 N N . ALA A 1 529 ? -2.939 -51.875 -30.5 1 43.91 529 ALA A N 1
ATOM 4092 C CA . ALA A 1 529 ? -2.561 -52.844 -31.547 1 43.91 529 ALA A CA 1
ATOM 4093 C C . ALA A 1 529 ? -2.318 -52.125 -32.875 1 43.91 529 ALA A C 1
ATOM 4095 O O . ALA A 1 529 ? -1.417 -52.5 -33.625 1 43.91 529 ALA A O 1
ATOM 4096 N N . GLY A 1 530 ? -3.146 -51.25 -33.406 1 44.88 530 GLY A N 1
ATOM 4097 C CA . GLY A 1 530 ? -3.049 -50.719 -34.781 1 44.88 530 GLY A CA 1
ATOM 4098 C C . GLY A 1 530 ? -2.266 -49.438 -34.844 1 44.88 530 GLY A C 1
ATOM 4099 O O . GLY A 1 530 ? -2.213 -48.781 -35.906 1 44.88 530 GLY A O 1
ATOM 4100 N N . GLY A 1 531 ? -1.406 -49 -33.938 1 49.59 531 GLY A N 1
ATOM 4101 C CA . GLY A 1 531 ? -0.438 -47.938 -34.031 1 49.59 531 GLY A CA 1
ATOM 4102 C C . GLY A 1 531 ? -1.056 -46.562 -33.812 1 49.59 531 GLY A C 1
ATOM 4103 O O . GLY A 1 531 ? -0.406 -45.531 -34.031 1 49.59 531 GLY A O 1
ATOM 4104 N N . VAL A 1 532 ? -2.402 -46.281 -34 1 55.31 532 VAL A N 1
ATOM 4105 C CA . VAL A 1 532 ? -3.027 -44.969 -33.969 1 55.31 532 VAL A CA 1
ATOM 4106 C C . VAL A 1 532 ? -3.793 -44.781 -32.656 1 55.31 532 VAL A C 1
ATOM 4108 O O . VAL A 1 532 ? -4.492 -45.719 -32.219 1 55.31 532 VAL A O 1
ATOM 4111 N N . ARG A 1 533 ? -3.455 -43.812 -31.766 1 70.31 533 ARG A N 1
ATOM 4112 C CA . ARG A 1 533 ? -4.234 -43.375 -30.609 1 70.31 533 ARG A CA 1
ATOM 4113 C C . ARG A 1 533 ? -5.133 -42.219 -30.953 1 70.31 533 ARG A C 1
ATOM 4115 O O . ARG A 1 533 ? -4.777 -41.375 -31.797 1 70.31 533 ARG A O 1
ATOM 4122 N N . THR A 1 534 ? -6.508 -42.375 -30.656 1 81.31 534 THR A N 1
ATOM 4123 C CA . THR A 1 534 ? -7.449 -41.281 -30.922 1 81.31 534 THR A CA 1
ATOM 4124 C C . THR A 1 534 ? -7.465 -40.281 -29.766 1 81.31 534 THR A C 1
ATOM 4126 O O . THR A 1 534 ? -6.992 -40.594 -28.656 1 81.31 534 THR A O 1
ATOM 4129 N N . GLY A 1 535 ? -7.789 -39.062 -30.109 1 86.69 535 GLY A N 1
ATOM 4130 C CA . GLY A 1 535 ? -7.957 -38.062 -29.078 1 86.69 535 GLY A CA 1
ATOM 4131 C C . GLY A 1 535 ? -8.914 -38.469 -27.984 1 86.69 535 GLY A C 1
ATOM 4132 O O . GLY A 1 535 ? -8.742 -38.094 -26.812 1 86.69 535 GLY A O 1
ATOM 4133 N N . GLU A 1 536 ? -9.883 -39.312 -28.266 1 86.75 536 GLU A N 1
ATOM 4134 C CA . GLU A 1 536 ? -10.844 -39.812 -27.281 1 86.75 536 GLU A CA 1
ATOM 4135 C C . GLU A 1 536 ? -10.164 -40.719 -26.25 1 86.75 536 GLU A C 1
ATOM 4137 O O . GLU A 1 536 ? -10.555 -40.719 -25.078 1 86.75 536 GLU A O 1
ATOM 4142 N N . SER A 1 537 ? -9.156 -41.406 -26.703 1 82.44 537 SER A N 1
ATOM 4143 C CA . SER A 1 537 ? -8.406 -42.281 -25.781 1 82.44 537 SER A CA 1
ATOM 4144 C C . SER A 1 537 ? -7.641 -41.438 -24.766 1 82.44 537 SER A C 1
ATOM 4146 O O . SER A 1 537 ? -7.52 -41.844 -23.594 1 82.44 537 SER A O 1
ATOM 4148 N N . VAL A 1 538 ? -7.188 -40.312 -25.266 1 83.19 538 VAL A N 1
ATOM 4149 C CA . VAL A 1 538 ? -6.48 -39.406 -24.359 1 83.19 538 VAL A CA 1
ATOM 4150 C C . VAL A 1 538 ? -7.449 -38.844 -23.312 1 83.19 538 VAL A C 1
ATOM 4152 O O . VAL A 1 538 ? -7.121 -38.781 -22.125 1 83.19 538 VAL A O 1
ATOM 4155 N N . ILE A 1 539 ? -8.656 -38.5 -23.719 1 87.44 539 ILE A N 1
ATOM 4156 C CA . ILE A 1 539 ? -9.68 -37.969 -22.828 1 87.44 539 ILE A CA 1
ATOM 4157 C C . ILE A 1 539 ? -10.062 -39 -21.797 1 87.44 539 ILE A C 1
ATOM 4159 O O . ILE A 1 539 ? -10.25 -38.688 -20.609 1 87.44 539 ILE A O 1
ATOM 4163 N N . THR A 1 540 ? -10.055 -40.25 -22.156 1 81.75 540 THR A N 1
ATOM 4164 C CA . THR A 1 540 ? -10.383 -41.344 -21.25 1 81.75 540 THR A CA 1
ATOM 4165 C C . THR A 1 540 ? -9.242 -41.594 -20.266 1 81.75 540 THR A C 1
ATOM 4167 O O . THR A 1 540 ? -9.477 -41.875 -19.094 1 81.75 540 THR A O 1
ATOM 4170 N N . LEU A 1 541 ? -8.055 -41.438 -20.828 1 73.44 541 LEU A N 1
ATOM 4171 C CA . LEU A 1 541 ? -6.887 -41.625 -19.969 1 73.44 541 LEU A CA 1
ATOM 4172 C C . LEU A 1 541 ? -6.82 -40.531 -18.891 1 73.44 541 LEU A C 1
ATOM 4174 O O . LEU A 1 541 ? -6.363 -40.812 -17.781 1 73.44 541 LEU A O 1
ATOM 4178 N N . LEU A 1 542 ? -7.363 -39.469 -19.234 1 78.19 542 LEU A N 1
ATOM 4179 C CA . LEU A 1 542 ? -7.387 -38.344 -18.281 1 78.19 542 LEU A CA 1
ATOM 4180 C C . LEU A 1 542 ? -8.562 -38.5 -17.328 1 78.19 542 LEU A C 1
ATOM 4182 O O . LEU A 1 542 ? -8.617 -37.781 -16.297 1 78.19 542 LEU A O 1
ATOM 4186 N N . GLY A 1 543 ? -9.461 -39.344 -17.578 1 78.19 543 GLY A N 1
ATOM 4187 C CA . GLY A 1 543 ? -10.633 -39.531 -16.734 1 78.19 543 GLY A CA 1
ATOM 4188 C C . GLY A 1 543 ? -11.719 -38.5 -16.953 1 78.19 543 GLY A C 1
ATOM 4189 O O . GLY A 1 543 ? -12.484 -38.219 -16.031 1 78.19 543 GLY A O 1
ATOM 4190 N N . PHE A 1 544 ? -11.734 -37.875 -18.203 1 86.12 544 PHE A N 1
ATOM 4191 C CA . PHE A 1 544 ? -12.656 -36.781 -18.438 1 86.12 544 PHE A CA 1
ATOM 4192 C C . PHE A 1 544 ? -13.898 -37.25 -19.172 1 86.12 544 PHE A C 1
ATOM 4194 O O . PHE A 1 544 ? -14.773 -36.469 -19.516 1 86.12 544 PHE A O 1
ATOM 4201 N N . ASP A 1 545 ? -14.023 -38.531 -19.359 1 84.88 545 ASP A N 1
ATOM 4202 C CA . ASP A 1 545 ? -15.094 -39.094 -20.188 1 84.88 545 ASP A CA 1
ATOM 4203 C C . ASP A 1 545 ? -16.469 -38.75 -19.609 1 84.88 545 ASP A C 1
ATOM 4205 O O . ASP A 1 545 ? -17.359 -38.312 -20.344 1 84.88 545 ASP A O 1
ATOM 4209 N N . ASP A 1 546 ? -16.594 -38.781 -18.297 1 85.25 546 ASP A N 1
ATOM 4210 C CA . ASP A 1 546 ? -17.906 -38.594 -17.688 1 85.25 546 ASP A CA 1
ATOM 4211 C C . ASP A 1 546 ? -18.047 -37.219 -17.078 1 85.25 546 ASP A C 1
ATOM 4213 O O . ASP A 1 546 ? -18.938 -37 -16.25 1 85.25 546 ASP A O 1
ATOM 4217 N N . LEU A 1 547 ? -17.25 -36.312 -17.547 1 88 547 LEU A N 1
ATOM 4218 C CA . LEU A 1 547 ? -17.266 -35.031 -16.859 1 88 547 LEU A CA 1
ATOM 4219 C C . LEU A 1 547 ? -17.875 -33.969 -17.766 1 88 547 LEU A C 1
ATOM 4221 O O . LEU A 1 547 ? -17.391 -32.812 -17.781 1 88 547 LEU A O 1
ATOM 4225 N N . GLY A 1 548 ? -18.922 -34.312 -18.578 1 89.75 548 GLY A N 1
ATOM 4226 C CA . GLY A 1 548 ? -19.688 -33.375 -19.359 1 89.75 548 GLY A CA 1
ATOM 4227 C C . GLY A 1 548 ? -18.953 -32.875 -20.594 1 89.75 548 GLY A C 1
ATOM 4228 O O . GLY A 1 548 ? -17.75 -33.125 -20.734 1 89.75 548 GLY A O 1
ATOM 4229 N N . ASN A 1 549 ? -19.672 -32.188 -21.453 1 94.12 549 ASN A N 1
ATOM 4230 C CA . ASN A 1 549 ? -19.109 -31.641 -22.688 1 94.12 549 ASN A CA 1
ATOM 4231 C C . ASN A 1 549 ? -18.562 -30.234 -22.484 1 94.12 549 ASN A C 1
ATOM 4233 O O . ASN A 1 549 ? -18.531 -29.719 -21.375 1 94.12 549 ASN A O 1
ATOM 4237 N N . VAL A 1 550 ? -18.016 -29.672 -23.562 1 96.62 550 VAL A N 1
ATOM 4238 C CA . VAL A 1 550 ? -17.375 -28.359 -23.516 1 96.62 550 VAL A CA 1
ATOM 4239 C C . VAL A 1 550 ? -18.391 -27.312 -23.047 1 96.62 550 VAL A C 1
ATOM 4241 O O . VAL A 1 550 ? -18.078 -26.484 -22.172 1 96.62 550 VAL A O 1
ATOM 4244 N N . GLY A 1 551 ? -19.656 -27.344 -23.531 1 96.5 551 GLY A N 1
ATOM 4245 C CA . GLY A 1 551 ? -20.688 -26.391 -23.141 1 96.5 551 GLY A CA 1
ATOM 4246 C C . GLY A 1 551 ? -21.094 -26.516 -21.688 1 96.5 551 GLY A C 1
ATOM 4247 O O . GLY A 1 551 ? -21.344 -25.5 -21.016 1 96.5 551 GLY A O 1
ATOM 4248 N N . PHE A 1 552 ? -21.188 -27.75 -21.234 1 96.94 552 PHE A N 1
ATOM 4249 C CA . PHE A 1 552 ? -21.547 -28 -19.844 1 96.94 552 PHE A CA 1
ATOM 4250 C C . PHE A 1 552 ? -20.5 -27.406 -18.906 1 96.94 552 PHE A C 1
ATOM 4252 O O . PHE A 1 552 ? -20.844 -26.734 -17.922 1 96.94 552 PHE A O 1
ATOM 4259 N N . ASN A 1 553 ? -19.266 -27.672 -19.188 1 97.19 553 ASN A N 1
ATOM 4260 C CA . ASN A 1 553 ? -18.203 -27.141 -18.359 1 97.19 553 ASN A CA 1
ATOM 4261 C C . ASN A 1 553 ? -18.125 -25.609 -18.453 1 97.19 553 ASN A C 1
ATOM 4263 O O . ASN A 1 553 ? -17.781 -24.953 -17.469 1 97.19 553 ASN A O 1
ATOM 4267 N N . ALA A 1 554 ? -18.422 -25.031 -19.609 1 97.62 554 ALA A N 1
ATOM 4268 C CA . ALA A 1 554 ? -18.5 -23.578 -19.75 1 97.62 554 ALA A CA 1
ATOM 4269 C C . ALA A 1 554 ? -19.609 -23 -18.859 1 97.62 554 ALA A C 1
ATOM 4271 O O . ALA A 1 554 ? -19.422 -21.953 -18.266 1 97.62 554 ALA A O 1
ATOM 4272 N N . GLY A 1 555 ? -20.719 -23.719 -18.828 1 97.62 555 GLY A N 1
ATOM 4273 C CA . GLY A 1 555 ? -21.812 -23.297 -17.953 1 97.62 555 GLY A CA 1
ATOM 4274 C C . GLY A 1 555 ? -21.453 -23.312 -16.484 1 97.62 555 GLY A C 1
ATOM 4275 O O . GLY A 1 555 ? -21.812 -22.406 -15.742 1 97.62 555 GLY A O 1
ATOM 4276 N N . ILE A 1 556 ? -20.719 -24.328 -16.078 1 97.12 556 ILE A N 1
ATOM 4277 C CA . ILE A 1 556 ? -20.297 -24.422 -14.68 1 97.12 556 ILE A CA 1
ATOM 4278 C C . ILE A 1 556 ? -19.344 -23.281 -14.352 1 97.12 556 ILE A C 1
ATOM 4280 O O . ILE A 1 556 ? -19.406 -22.703 -13.266 1 97.12 556 ILE A O 1
ATOM 4284 N N . LEU A 1 557 ? -18.438 -23 -15.297 1 97.81 557 LEU A N 1
ATOM 4285 C CA . LEU A 1 557 ? -17.516 -21.891 -15.102 1 97.81 557 LEU A CA 1
ATOM 4286 C C . LEU A 1 557 ? -18.266 -20.578 -14.906 1 97.81 557 LEU A C 1
ATOM 4288 O O . LEU A 1 557 ? -17.875 -19.766 -14.07 1 97.81 557 LEU A O 1
ATOM 4292 N N . PHE A 1 558 ? -19.312 -20.406 -15.664 1 97.38 558 PHE A N 1
ATOM 4293 C CA . PHE A 1 558 ? -20.141 -19.219 -15.547 1 97.38 558 PHE A CA 1
ATOM 4294 C C . PHE A 1 558 ? -20.781 -19.141 -14.164 1 97.38 558 PHE A C 1
ATOM 4296 O O . PHE A 1 558 ? -20.812 -18.078 -13.547 1 97.38 558 PHE A O 1
ATOM 4303 N N . LEU A 1 559 ? -21.203 -20.25 -13.688 1 97.19 559 LEU A N 1
ATOM 4304 C CA . LEU A 1 559 ? -21.844 -20.328 -12.375 1 97.19 559 LEU A CA 1
ATOM 4305 C C . LEU A 1 559 ? -20.844 -20.094 -11.258 1 97.19 559 LEU A C 1
ATOM 4307 O O . LEU A 1 559 ? -21.141 -19.469 -10.25 1 97.19 559 LEU A O 1
ATOM 4311 N N . ILE A 1 560 ? -19.656 -20.641 -11.461 1 96.5 560 ILE A N 1
ATOM 4312 C CA . ILE A 1 560 ? -18.594 -20.469 -10.469 1 96.5 560 ILE A CA 1
ATOM 4313 C C . ILE A 1 560 ? -18.219 -18.984 -10.375 1 96.5 560 ILE A C 1
ATOM 4315 O O . ILE A 1 560 ? -18.031 -18.453 -9.273 1 96.5 560 ILE A O 1
ATOM 4319 N N . THR A 1 561 ? -18.141 -18.344 -11.516 1 96.44 561 THR A N 1
ATOM 4320 C CA . THR A 1 561 ? -17.844 -16.906 -11.539 1 96.44 561 THR A CA 1
ATOM 4321 C C . THR A 1 561 ? -18.906 -16.125 -10.789 1 96.44 561 THR A C 1
ATOM 4323 O O . THR A 1 561 ? -18.594 -15.273 -9.953 1 96.44 561 THR A O 1
ATOM 4326 N N . GLY A 1 562 ? -20.172 -16.469 -11.062 1 95.81 562 GLY A N 1
ATOM 4327 C CA . GLY A 1 562 ? -21.266 -15.82 -10.359 1 95.81 562 GLY A CA 1
ATOM 4328 C C . GLY A 1 562 ? -21.266 -16.109 -8.875 1 95.81 562 GLY A C 1
ATOM 4329 O O . GLY A 1 562 ? -21.547 -15.219 -8.062 1 95.81 562 GLY A O 1
ATOM 4330 N N . GLY A 1 563 ? -20.969 -17.328 -8.555 1 96.38 563 GLY A N 1
ATOM 4331 C CA . GLY A 1 563 ? -20.906 -17.703 -7.152 1 96.38 563 GLY A CA 1
ATOM 4332 C C . GLY A 1 563 ? -19.844 -16.969 -6.367 1 96.38 563 GLY A C 1
ATOM 4333 O O . GLY A 1 563 ? -20.109 -16.484 -5.262 1 96.38 563 GLY A O 1
ATOM 4334 N N . PHE A 1 564 ? -18.672 -16.828 -6.934 1 95.81 564 PHE A N 1
ATOM 4335 C CA . PHE A 1 564 ? -17.578 -16.141 -6.246 1 95.81 564 PHE A CA 1
ATOM 4336 C C . PHE A 1 564 ? -17.859 -14.648 -6.18 1 95.81 564 PHE A C 1
ATOM 4338 O O . PHE A 1 564 ? -17.469 -13.984 -5.211 1 95.81 564 PHE A O 1
ATOM 4345 N N . LEU A 1 565 ? -18.5 -14.086 -7.195 1 95.5 565 LEU A N 1
ATOM 4346 C CA . LEU A 1 565 ? -18.875 -12.68 -7.156 1 95.5 565 LEU A CA 1
ATOM 4347 C C . LEU A 1 565 ? -19.891 -12.414 -6.055 1 95.5 565 LEU A C 1
ATOM 4349 O O . LEU A 1 565 ? -19.812 -11.398 -5.359 1 95.5 565 LEU A O 1
ATOM 4353 N N . LEU A 1 566 ? -20.797 -13.344 -5.906 1 96.25 566 LEU A N 1
ATOM 4354 C CA . LEU A 1 566 ? -21.781 -13.219 -4.836 1 96.25 566 LEU A CA 1
ATOM 4355 C C . LEU A 1 566 ? -21.109 -13.344 -3.469 1 96.25 566 LEU A C 1
ATOM 4357 O O . LEU A 1 566 ? -21.438 -12.594 -2.545 1 96.25 566 LEU A O 1
ATOM 4361 N N . ALA A 1 567 ? -20.219 -14.258 -3.41 1 95.69 567 ALA A N 1
ATOM 4362 C CA . ALA A 1 567 ? -19.469 -14.406 -2.162 1 95.69 567 ALA A CA 1
ATOM 4363 C C . ALA A 1 567 ? -18.656 -13.148 -1.854 1 95.69 567 ALA A C 1
ATOM 4365 O O . ALA A 1 567 ? -18.547 -12.734 -0.695 1 95.69 567 ALA A O 1
ATOM 4366 N N . ALA A 1 568 ? -18.094 -12.594 -2.895 1 94.12 568 ALA A N 1
ATOM 4367 C CA . ALA A 1 568 ? -17.328 -11.359 -2.736 1 94.12 568 ALA A CA 1
ATOM 4368 C C . ALA A 1 568 ? -18.203 -10.219 -2.244 1 94.12 568 ALA A C 1
ATOM 4370 O O . ALA A 1 568 ? -17.812 -9.445 -1.373 1 94.12 568 ALA A O 1
ATOM 4371 N N . TYR A 1 569 ? -19.375 -10.141 -2.738 1 94 569 TYR A N 1
ATOM 4372 C CA . TYR A 1 569 ? -20.328 -9.125 -2.316 1 94 569 TYR A CA 1
ATOM 4373 C C . TYR A 1 569 ? -20.688 -9.281 -0.843 1 94 569 TYR A C 1
ATOM 4375 O O . TYR A 1 569 ? -20.719 -8.305 -0.098 1 94 569 TYR A O 1
ATOM 4383 N N . VAL A 1 570 ? -20.922 -10.477 -0.45 1 94.88 570 VAL A N 1
ATOM 4384 C CA . VAL A 1 570 ? -21.281 -10.758 0.933 1 94.88 570 VAL A CA 1
ATOM 4385 C C . VAL A 1 570 ? -20.109 -10.445 1.854 1 94.88 570 VAL A C 1
ATOM 4387 O O . VAL A 1 570 ? -20.281 -9.906 2.947 1 94.88 570 VAL A O 1
ATOM 4390 N N . ALA A 1 571 ? -18.969 -10.797 1.364 1 92.38 571 ALA A N 1
ATOM 4391 C CA . ALA A 1 571 ? -17.766 -10.508 2.156 1 92.38 571 ALA A CA 1
ATOM 4392 C C . ALA A 1 571 ? -17.578 -9.008 2.336 1 92.38 571 ALA A C 1
ATOM 4394 O O . ALA A 1 571 ? -17.25 -8.539 3.428 1 92.38 571 ALA A O 1
ATOM 4395 N N . LEU A 1 572 ? -17.734 -8.273 1.3 1 89.69 572 LEU A N 1
ATOM 4396 C CA . LEU A 1 572 ? -17.609 -6.824 1.363 1 89.69 572 LEU A CA 1
ATOM 4397 C C . LEU A 1 572 ? -18.688 -6.223 2.26 1 89.69 572 LEU A C 1
ATOM 4399 O O . LEU A 1 572 ? -18.422 -5.273 3 1 89.69 572 LEU A O 1
ATOM 4403 N N . TRP A 1 573 ? -19.844 -6.781 2.129 1 89.88 573 TRP A N 1
ATOM 4404 C CA . TRP A 1 573 ? -20.969 -6.352 2.969 1 89.88 573 TRP A CA 1
ATOM 4405 C C . TRP A 1 573 ? -20.641 -6.57 4.445 1 89.88 573 TRP A C 1
ATOM 4407 O O . TRP A 1 573 ? -20.906 -5.699 5.277 1 89.88 573 TRP A O 1
ATOM 4417 N N . ALA A 1 574 ? -20.078 -7.625 4.773 1 88.31 574 ALA A N 1
ATOM 4418 C CA . ALA A 1 574 ? -19.703 -7.941 6.148 1 88.31 574 ALA A CA 1
ATOM 4419 C C . ALA A 1 574 ? -18.578 -7.035 6.633 1 88.31 574 ALA A C 1
ATOM 4421 O O . ALA A 1 574 ? -18.547 -6.621 7.793 1 88.31 574 ALA A O 1
ATOM 4422 N N . ALA A 1 575 ? -17.672 -6.73 5.801 1 83.44 575 ALA A N 1
ATOM 4423 C CA . ALA A 1 575 ? -16.516 -5.895 6.145 1 83.44 575 ALA A CA 1
ATOM 4424 C C . ALA A 1 575 ? -16.953 -4.465 6.461 1 83.44 575 ALA A C 1
ATOM 4426 O O . ALA A 1 575 ? -16.438 -3.844 7.391 1 83.44 575 ALA A O 1
ATOM 4427 N N . VAL A 1 576 ? -17.844 -3.957 5.734 1 79.06 576 VAL A N 1
ATOM 4428 C CA . VAL A 1 576 ? -18.297 -2.584 5.906 1 79.06 576 VAL A CA 1
ATOM 4429 C C . VAL A 1 576 ? -19.188 -2.484 7.145 1 79.06 576 VAL A C 1
ATOM 4431 O O . VAL A 1 576 ? -19.172 -1.47 7.848 1 79.06 576 VAL A O 1
ATOM 4434 N N . ARG A 1 577 ? -19.859 -3.42 7.398 1 75.88 577 ARG A N 1
ATOM 4435 C CA . ARG A 1 577 ? -20.719 -3.398 8.57 1 75.88 577 ARG A CA 1
ATOM 4436 C C . ARG A 1 577 ? -19.906 -3.51 9.859 1 75.88 577 ARG A C 1
ATOM 4438 O O . ARG A 1 577 ? -20.297 -2.953 10.891 1 75.88 577 ARG A O 1
ATOM 4445 N N . ARG A 1 578 ? -18.875 -4.203 9.844 1 68 578 ARG A N 1
ATOM 4446 C CA . ARG A 1 578 ? -18 -4.348 11.008 1 68 578 ARG A CA 1
ATOM 4447 C C . ARG A 1 578 ? -17.281 -3.037 11.32 1 68 578 ARG A C 1
ATOM 4449 O O . ARG A 1 578 ? -17.047 -2.715 12.492 1 68 578 ARG A O 1
ATOM 4456 N N . SER A 1 579 ? -16.828 -2.33 10.344 1 60.88 579 SER A N 1
ATOM 4457 C CA . SER A 1 579 ? -16.094 -1.083 10.547 1 60.88 579 SER A CA 1
ATOM 4458 C C . SER A 1 579 ? -17 0.003 11.117 1 60.88 579 SER A C 1
ATOM 4460 O O . SER A 1 579 ? -16.516 0.926 11.789 1 60.88 579 SER A O 1
ATOM 4462 N N . HIS A 1 580 ? -18.234 -0.007 10.82 1 54.22 580 HIS A N 1
ATOM 4463 C CA . HIS A 1 580 ? -19.125 1.048 11.281 1 54.22 580 HIS A CA 1
ATOM 4464 C C . HIS A 1 580 ? -19.859 0.631 12.555 1 54.22 580 HIS A C 1
ATOM 4466 O O . HIS A 1 580 ? -20.609 1.423 13.133 1 54.22 580 HIS A O 1
ATOM 4472 N N . HIS A 1 581 ? -19.656 -0.643 13.07 1 47.06 581 HIS A N 1
ATOM 4473 C CA . HIS A 1 581 ? -20.188 -0.944 14.391 1 47.06 581 HIS A CA 1
ATOM 4474 C C . HIS A 1 581 ? -19.078 -0.922 15.445 1 47.06 581 HIS A C 1
ATOM 4476 O O . HIS A 1 581 ? -17.969 -1.369 15.195 1 47.06 581 HIS A O 1
ATOM 4482 N N . MET B 1 1 ? 26.078 29.188 2.984 1 28.55 1 MET B N 1
ATOM 4483 C CA . MET B 1 1 ? 25.766 28.203 1.951 1 28.55 1 MET B CA 1
ATOM 4484 C C . MET B 1 1 ? 25.188 28.875 0.713 1 28.55 1 MET B C 1
ATOM 4486 O O . MET B 1 1 ? 24.188 29.578 0.799 1 28.55 1 MET B O 1
ATOM 4490 N N . VAL B 1 2 ? 26.172 29.219 -0.187 1 31.14 2 VAL B N 1
ATOM 4491 C CA . VAL B 1 2 ? 25.797 29.781 -1.485 1 31.14 2 VAL B CA 1
ATOM 4492 C C . VAL B 1 2 ? 25.438 28.641 -2.443 1 31.14 2 VAL B C 1
ATOM 4494 O O . VAL B 1 2 ? 26.266 27.797 -2.76 1 31.14 2 VAL B O 1
ATOM 4497 N N . LYS B 1 3 ? 24.266 28.016 -2.395 1 34.03 3 LYS B N 1
ATOM 4498 C CA . LYS B 1 3 ? 24 27.125 -3.508 1 34.03 3 LYS B CA 1
ATOM 4499 C C . LYS B 1 3 ? 23.641 27.891 -4.773 1 34.03 3 LYS B C 1
ATOM 4501 O O . LYS B 1 3 ? 22.656 28.641 -4.793 1 34.03 3 LYS B O 1
ATOM 4506 N N . GLU B 1 4 ? 24.609 28.188 -5.676 1 32.72 4 GLU B N 1
ATOM 4507 C CA . GLU B 1 4 ? 24.359 28.75 -7 1 32.72 4 GLU B CA 1
ATOM 4508 C C . GLU B 1 4 ? 23.609 27.766 -7.887 1 32.72 4 GLU B C 1
ATOM 4510 O O . GLU B 1 4 ? 24 26.594 -8.016 1 32.72 4 GLU B O 1
ATOM 4515 N N . LYS B 1 5 ? 22.328 27.922 -8.125 1 35.47 5 LYS B N 1
ATOM 4516 C CA . LYS B 1 5 ? 21.516 27.125 -9.055 1 35.47 5 LYS B CA 1
ATOM 4517 C C . LYS B 1 5 ? 22.078 27.188 -10.469 1 35.47 5 LYS B C 1
ATOM 4519 O O . LYS B 1 5 ? 22.219 28.266 -11.047 1 35.47 5 LYS B O 1
ATOM 4524 N N . GLY B 1 6 ? 22.859 26.25 -10.992 1 30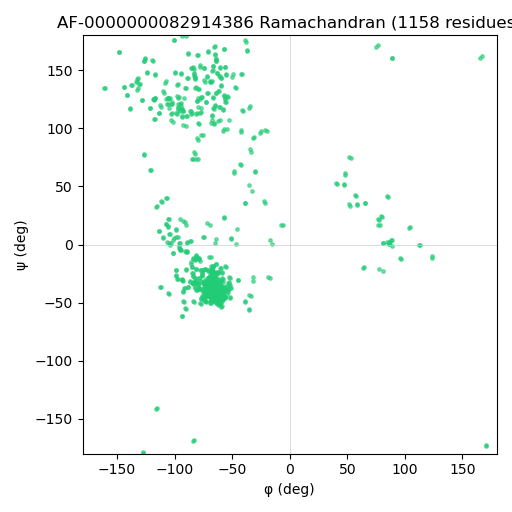.22 6 GLY B N 1
ATOM 4525 C CA . GLY B 1 6 ? 23.016 26.125 -12.438 1 30.22 6 GLY B CA 1
ATOM 4526 C C . GLY B 1 6 ? 21.703 26.094 -13.18 1 30.22 6 GLY B C 1
ATOM 4527 O O . GLY B 1 6 ? 20.656 25.797 -12.602 1 30.22 6 GLY B O 1
ATOM 4528 N N . SER B 1 7 ? 21.5 26.719 -14.539 1 30.47 7 SER B N 1
ATOM 4529 C CA . SER B 1 7 ? 20.5 27.016 -15.555 1 30.47 7 SER B CA 1
ATOM 4530 C C . SER B 1 7 ? 19.688 25.766 -15.898 1 30.47 7 SER B C 1
ATOM 4532 O O . SER B 1 7 ? 19.391 25.516 -17.062 1 30.47 7 SER B O 1
ATOM 4534 N N . LYS B 1 8 ? 19.641 24.625 -15.453 1 29.64 8 LYS B N 1
ATOM 4535 C CA . LYS B 1 8 ? 18.984 23.594 -16.25 1 29.64 8 LYS B CA 1
ATOM 4536 C C . LYS B 1 8 ? 17.531 23.984 -16.562 1 29.64 8 LYS B C 1
ATOM 4538 O O . LYS B 1 8 ? 16.859 24.578 -15.727 1 29.64 8 LYS B O 1
ATOM 4543 N N . SER B 1 9 ? 17.078 23.938 -17.969 1 30.62 9 SER B N 1
ATOM 4544 C CA . SER B 1 9 ? 15.898 24.234 -18.766 1 30.62 9 SER B CA 1
ATOM 4545 C C . SER B 1 9 ? 14.641 23.656 -18.125 1 30.62 9 SER B C 1
ATOM 4547 O O . SER B 1 9 ? 13.586 23.594 -18.766 1 30.62 9 SER B O 1
ATOM 4549 N N . LEU B 1 10 ? 14.609 23.047 -17.094 1 29.06 10 LEU B N 1
ATOM 4550 C CA . LEU B 1 10 ? 13.367 22.328 -16.844 1 29.06 10 LEU B CA 1
ATOM 4551 C C . LEU B 1 10 ? 12.164 23.266 -16.969 1 29.06 10 LEU B C 1
ATOM 4553 O O . LEU B 1 10 ? 12.195 24.375 -16.453 1 29.06 10 LEU B O 1
ATOM 4557 N N . THR B 1 11 ? 11.391 23.141 -18.031 1 31.89 11 THR B N 1
ATOM 4558 C CA . THR B 1 11 ? 10.062 23.719 -18.219 1 31.89 11 THR B CA 1
ATOM 4559 C C . THR B 1 11 ? 9.32 23.828 -16.891 1 31.89 11 THR B C 1
ATOM 4561 O O . THR B 1 11 ? 8.148 24.188 -16.859 1 31.89 11 THR B O 1
ATOM 4564 N N . LYS B 1 12 ? 9.641 22.969 -15.969 1 34.09 12 LYS B N 1
ATOM 4565 C CA . LYS B 1 12 ? 8.891 23.031 -14.719 1 34.09 12 LYS B CA 1
ATOM 4566 C C . LYS B 1 12 ? 8.961 24.422 -14.094 1 34.09 12 LYS B C 1
ATOM 4568 O O . LYS B 1 12 ? 9.977 25.109 -14.203 1 34.09 12 LYS B O 1
ATOM 4573 N N . ARG B 1 13 ? 7.836 25.078 -13.773 1 38.41 13 ARG B N 1
ATOM 4574 C CA . ARG B 1 13 ? 7.656 26.375 -13.117 1 38.41 13 ARG B CA 1
ATOM 4575 C C . ARG B 1 13 ? 8.781 26.656 -12.133 1 38.41 13 ARG B C 1
ATOM 4577 O O . ARG B 1 13 ? 9.047 25.844 -11.234 1 38.41 13 ARG B O 1
ATOM 4584 N N . ASP B 1 14 ? 9.727 27.25 -12.5 1 42.47 14 ASP B N 1
ATOM 4585 C CA . ASP B 1 14 ? 10.836 27.75 -11.695 1 42.47 14 ASP B CA 1
ATOM 4586 C C . ASP B 1 14 ? 10.336 28.375 -10.391 1 42.47 14 ASP B C 1
ATOM 4588 O O . ASP B 1 14 ? 9.797 29.484 -10.391 1 42.47 14 ASP B O 1
ATOM 4592 N N . ILE B 1 15 ? 9.828 27.609 -9.516 1 47.22 15 ILE B N 1
ATOM 4593 C CA . ILE B 1 15 ? 9.266 28.078 -8.258 1 47.22 15 ILE B CA 1
ATOM 4594 C C . ILE B 1 15 ? 10.266 28.969 -7.543 1 47.22 15 ILE B C 1
ATOM 4596 O O . ILE B 1 15 ? 9.891 29.969 -6.926 1 47.22 15 ILE B O 1
ATOM 4600 N N . ILE B 1 16 ? 11.672 28.672 -7.641 1 52.72 16 ILE B N 1
ATOM 4601 C CA . ILE B 1 16 ? 12.625 29.484 -6.895 1 52.72 16 ILE B CA 1
ATOM 4602 C C . ILE B 1 16 ? 13.562 30.203 -7.867 1 52.72 16 ILE B C 1
ATOM 4604 O O . ILE B 1 16 ? 14.141 29.562 -8.758 1 52.72 16 ILE B O 1
ATOM 4608 N N . LYS B 1 17 ? 13.461 31.438 -8.055 1 53.91 17 LYS B N 1
ATOM 4609 C CA . LYS B 1 17 ? 14.289 32.281 -8.922 1 53.91 17 LYS B CA 1
ATOM 4610 C C . LYS B 1 17 ? 15.484 32.844 -8.164 1 53.91 17 LYS B C 1
ATOM 4612 O O . LYS B 1 17 ? 15.328 33.781 -7.379 1 53.91 17 LYS B O 1
ATOM 4617 N N . GLY B 1 18 ? 16.672 32.344 -8.289 1 52.91 18 GLY B N 1
ATOM 4618 C CA . GLY B 1 18 ? 17.953 32.875 -7.848 1 52.91 18 GLY B CA 1
ATOM 4619 C C . GLY B 1 18 ? 17.922 33.375 -6.418 1 52.91 18 GLY B C 1
ATOM 4620 O O . GLY B 1 18 ? 18.219 34.562 -6.164 1 52.91 18 GLY B O 1
ATOM 4621 N N . VAL B 1 19 ? 17.484 32.656 -5.438 1 57.22 19 VAL B N 1
ATOM 4622 C CA . VAL B 1 19 ? 17.375 33.094 -4.047 1 57.22 19 VAL B CA 1
ATOM 4623 C C . VAL B 1 19 ? 18.75 33.031 -3.379 1 57.22 19 VAL B C 1
ATOM 4625 O O . VAL B 1 19 ? 19.422 32 -3.441 1 57.22 19 VAL B O 1
ATOM 4628 N N . THR B 1 20 ? 19.375 34.312 -3.215 1 56.38 20 THR B N 1
ATOM 4629 C CA . THR B 1 20 ? 20.625 34.406 -2.445 1 56.38 20 THR B CA 1
ATOM 4630 C C . THR B 1 20 ? 20.328 34.781 -1.001 1 56.38 20 THR B C 1
ATOM 4632 O O . THR B 1 20 ? 19.453 35.625 -0.742 1 56.38 20 THR B O 1
ATOM 4635 N N . GLY B 1 21 ? 20.562 34 -0.082 1 61.38 21 GLY B N 1
ATOM 4636 C CA . GLY B 1 21 ? 20.422 34.375 1.315 1 61.38 21 GLY B CA 1
ATOM 4637 C C . GLY B 1 21 ? 21.625 34 2.162 1 61.38 21 GLY B C 1
ATOM 4638 O O . GLY B 1 21 ? 22.469 33.219 1.733 1 61.38 21 GLY B O 1
ATOM 4639 N N . LEU B 1 22 ? 21.969 34.906 3.154 1 62.94 22 LEU B N 1
ATOM 4640 C CA . LEU B 1 22 ? 23.031 34.625 4.109 1 62.94 22 LEU B CA 1
ATOM 4641 C C . LEU B 1 22 ? 22.469 34.219 5.457 1 62.94 22 LEU B C 1
ATOM 4643 O O . LEU B 1 22 ? 21.609 34.906 6.02 1 62.94 22 LEU B O 1
ATOM 4647 N N . ILE B 1 23 ? 22.703 32.969 5.781 1 71.88 23 ILE B N 1
ATOM 4648 C CA . ILE B 1 23 ? 22.266 32.5 7.098 1 71.88 23 ILE B CA 1
ATOM 4649 C C . ILE B 1 23 ? 23.484 32.344 8 1 71.88 23 ILE B C 1
ATOM 4651 O O . ILE B 1 23 ? 24.438 31.641 7.641 1 71.88 23 ILE B O 1
ATOM 4655 N N . GLU B 1 24 ? 23.5 33.062 9.125 1 70.06 24 GLU B N 1
ATOM 4656 C CA . GLU B 1 24 ? 24.609 33 10.078 1 70.06 24 GLU B CA 1
ATOM 4657 C C . GLU B 1 24 ? 24.453 31.812 11.016 1 70.06 24 GLU B C 1
ATOM 4659 O O . GLU B 1 24 ? 23.344 31.422 11.352 1 70.06 24 GLU B O 1
ATOM 4664 N N . PRO B 1 25 ? 25.594 31.312 11.367 1 77.69 25 PRO B N 1
ATOM 4665 C CA . PRO B 1 25 ? 25.547 30.188 12.312 1 77.69 25 PRO B CA 1
ATOM 4666 C C . PRO B 1 25 ? 25.047 30.609 13.695 1 77.69 25 PRO B C 1
ATOM 4668 O O . PRO B 1 25 ? 25.25 31.75 14.109 1 77.69 25 PRO B O 1
ATOM 4671 N N . GLY B 1 26 ? 24.422 29.766 14.383 1 79.19 26 GLY B N 1
ATOM 4672 C CA . GLY B 1 26 ? 23.984 29.969 15.75 1 79.19 26 GLY B CA 1
ATOM 4673 C C . GLY B 1 26 ? 22.734 30.828 15.844 1 79.19 26 GLY B C 1
ATOM 4674 O O . GLY B 1 26 ? 22.484 31.469 16.875 1 79.19 26 GLY B O 1
ATOM 4675 N N . ARG B 1 27 ? 22.094 30.922 14.703 1 87 27 ARG B N 1
ATOM 4676 C CA . ARG B 1 27 ? 20.906 31.766 14.68 1 87 27 ARG B CA 1
ATOM 4677 C C . ARG B 1 27 ? 19.688 30.969 14.195 1 87 27 ARG B C 1
ATOM 4679 O O . ARG B 1 27 ? 19.828 29.984 13.461 1 87 27 ARG B O 1
ATOM 4686 N N . LEU B 1 28 ? 18.578 31.312 14.711 1 91.19 28 LEU B N 1
ATOM 4687 C CA . LEU B 1 28 ? 17.297 30.75 14.312 1 91.19 28 LEU B CA 1
ATOM 4688 C C . LEU B 1 28 ? 16.578 31.656 13.312 1 91.19 28 LEU B C 1
ATOM 4690 O O . LEU B 1 28 ? 16.266 32.781 13.633 1 91.19 28 LEU B O 1
ATOM 4694 N N . THR B 1 29 ? 16.469 31.109 12.062 1 90.69 29 THR B N 1
ATOM 4695 C CA . THR B 1 29 ? 15.898 31.906 10.992 1 90.69 29 THR B CA 1
ATOM 4696 C C . THR B 1 29 ? 14.523 31.391 10.602 1 90.69 29 THR B C 1
ATOM 4698 O O . THR B 1 29 ? 14.344 30.188 10.398 1 90.69 29 THR B O 1
ATOM 4701 N N . ALA B 1 30 ? 13.508 32.25 10.508 1 91.25 30 ALA B N 1
ATOM 4702 C CA . ALA B 1 30 ? 12.156 31.906 10.07 1 91.25 30 ALA B CA 1
ATOM 4703 C C . ALA B 1 30 ? 11.969 32.188 8.586 1 91.25 30 ALA B C 1
ATOM 4705 O O . ALA B 1 30 ? 12.242 33.312 8.125 1 91.25 30 ALA B O 1
ATOM 4706 N N . LEU B 1 31 ? 11.648 31.203 7.859 1 88.75 31 LEU B N 1
ATOM 4707 C CA . LEU B 1 31 ? 11.281 31.375 6.457 1 88.75 31 LEU B CA 1
ATOM 4708 C C . LEU B 1 31 ? 9.773 31.531 6.309 1 88.75 31 LEU B C 1
ATOM 4710 O O . LEU B 1 31 ? 9.016 30.625 6.668 1 88.75 31 LEU B O 1
ATOM 4714 N N . MET B 1 32 ? 9.336 32.656 5.875 1 89.12 32 MET B N 1
ATOM 4715 C CA . MET B 1 32 ? 7.91 32.969 5.781 1 89.12 32 MET B CA 1
ATOM 4716 C C . MET B 1 32 ? 7.539 33.406 4.371 1 89.12 32 MET B C 1
ATOM 4718 O O . MET B 1 32 ? 8.414 33.781 3.586 1 89.12 32 MET B O 1
ATOM 4722 N N . GLY B 1 33 ? 6.344 33.344 4.027 1 83.94 33 GLY B N 1
ATOM 4723 C CA . GLY B 1 33 ? 5.805 33.688 2.727 1 83.94 33 GLY B CA 1
ATOM 4724 C C . GLY B 1 33 ? 4.391 33.188 2.504 1 83.94 33 GLY B C 1
ATOM 4725 O O . GLY B 1 33 ? 3.906 32.344 3.244 1 83.94 33 GLY B O 1
ATOM 4726 N N . ALA B 1 34 ? 3.801 33.812 1.552 1 75.62 34 ALA B N 1
ATOM 4727 C CA . ALA B 1 34 ? 2.436 33.406 1.216 1 75.62 34 ALA B CA 1
ATOM 4728 C C . ALA B 1 34 ? 2.395 31.984 0.703 1 75.62 34 ALA B C 1
ATOM 4730 O O . ALA B 1 34 ? 3.436 31.391 0.402 1 75.62 34 ALA B O 1
ATOM 4731 N N . SER B 1 35 ? 1.182 31.391 0.821 1 67.69 35 SER B N 1
ATOM 4732 C CA . SER B 1 35 ? 1.018 30.047 0.303 1 67.69 35 SER B CA 1
ATOM 4733 C C . SER B 1 35 ? 1.454 29.953 -1.155 1 67.69 35 SER B C 1
ATOM 4735 O O . SER B 1 35 ? 1.063 30.781 -1.979 1 67.69 35 SER B O 1
ATOM 4737 N N . GLY B 1 36 ? 2.328 29.031 -1.53 1 64.5 36 GLY B N 1
ATOM 4738 C CA . GLY B 1 36 ? 2.811 28.844 -2.891 1 64.5 36 GLY B CA 1
ATOM 4739 C C . GLY B 1 36 ? 4.02 29.703 -3.215 1 64.5 36 GLY B C 1
ATOM 4740 O O . GLY B 1 36 ? 4.469 29.75 -4.359 1 64.5 36 GLY B O 1
ATOM 4741 N N . ALA B 1 37 ? 4.48 30.406 -2.186 1 67.12 37 ALA B N 1
ATOM 4742 C CA . ALA B 1 37 ? 5.598 31.312 -2.422 1 67.12 37 ALA B CA 1
ATOM 4743 C C . ALA B 1 37 ? 6.879 30.547 -2.721 1 67.12 37 ALA B C 1
ATOM 4745 O O . ALA B 1 37 ? 7.867 31.125 -3.178 1 67.12 37 ALA B O 1
ATOM 4746 N N . GLY B 1 38 ? 6.902 29.172 -2.516 1 65 38 GLY B N 1
ATOM 4747 C CA . GLY B 1 38 ? 8.086 28.375 -2.791 1 65 38 GLY B CA 1
ATOM 4748 C C . GLY B 1 38 ? 8.844 27.969 -1.536 1 65 38 GLY B C 1
ATOM 4749 O O . GLY B 1 38 ? 9.984 27.531 -1.609 1 65 38 GLY B O 1
ATOM 4750 N N . LYS B 1 39 ? 8.18 28.125 -0.384 1 69.75 39 LYS B N 1
ATOM 4751 C CA . LYS B 1 39 ? 8.852 27.859 0.886 1 69.75 39 LYS B CA 1
ATOM 4752 C C . LYS B 1 39 ? 9.352 26.406 0.949 1 69.75 39 LYS B C 1
ATOM 4754 O O . LYS B 1 39 ? 10.531 26.172 1.197 1 69.75 39 LYS B O 1
ATOM 4759 N N . THR B 1 40 ? 8.398 25.484 0.691 1 64.56 40 THR B N 1
ATOM 4760 C CA . THR B 1 40 ? 8.711 24.062 0.77 1 64.56 40 THR B CA 1
ATOM 4761 C C . THR B 1 40 ? 9.719 23.672 -0.311 1 64.56 40 THR B C 1
ATOM 4763 O O . THR B 1 40 ? 10.617 22.859 -0.067 1 64.56 40 THR B O 1
ATOM 4766 N N . SER B 1 41 ? 9.531 24.234 -1.484 1 62.44 41 SER B N 1
ATOM 4767 C CA . SER B 1 41 ? 10.484 23.969 -2.561 1 62.44 41 SER B CA 1
ATOM 4768 C C . SER B 1 41 ? 11.883 24.438 -2.18 1 62.44 41 SER B C 1
ATOM 4770 O O . SER B 1 41 ? 12.867 23.75 -2.479 1 62.44 41 SER B O 1
ATOM 4772 N N . MET B 1 42 ? 11.906 25.531 -1.506 1 64.5 42 MET B N 1
ATOM 4773 C CA . MET B 1 42 ? 13.195 26.047 -1.063 1 64.5 42 MET B CA 1
ATOM 4774 C C . MET B 1 42 ? 13.805 25.172 0.023 1 64.5 42 MET B C 1
ATOM 4776 O O . MET B 1 42 ? 14.992 24.859 -0.008 1 64.5 42 MET B O 1
ATOM 4780 N N . LEU B 1 43 ? 12.906 24.734 0.928 1 64.62 43 LEU B N 1
ATOM 4781 C CA . LEU B 1 43 ? 13.383 23.891 2.02 1 64.62 43 LEU B CA 1
ATOM 4782 C C . LEU B 1 43 ? 13.828 22.531 1.501 1 64.62 43 LEU B C 1
ATOM 4784 O O . LEU B 1 43 ? 14.828 21.984 1.978 1 64.62 43 LEU B O 1
ATOM 4788 N N . ASN B 1 44 ? 12.992 22.031 0.618 1 59 44 ASN B N 1
ATOM 4789 C CA . ASN B 1 44 ? 13.367 20.734 0.033 1 59 44 ASN B CA 1
ATOM 4790 C C . ASN B 1 44 ? 14.719 20.812 -0.674 1 59 44 ASN B C 1
ATOM 4792 O O . ASN B 1 44 ? 15.469 19.844 -0.688 1 59 44 ASN B O 1
ATOM 4796 N N . LEU B 1 45 ? 14.82 21.906 -1.243 1 50.88 45 LEU B N 1
ATOM 4797 C CA . LEU B 1 45 ? 16.109 22.109 -1.892 1 50.88 45 LEU B CA 1
ATOM 4798 C C . LEU B 1 45 ? 17.234 22.141 -0.866 1 50.88 45 LEU B C 1
ATOM 4800 O O . LEU B 1 45 ? 18.359 21.719 -1.161 1 50.88 45 LEU B O 1
ATOM 4804 N N . LEU B 1 46 ? 16.719 22.625 0.235 1 53.28 46 LEU B N 1
ATOM 4805 C CA . LEU B 1 46 ? 17.75 22.797 1.265 1 53.28 46 LEU B CA 1
ATOM 4806 C C . LEU B 1 46 ? 17.828 21.562 2.154 1 53.28 46 LEU B C 1
ATOM 4808 O O . LEU B 1 46 ? 18.906 21.219 2.637 1 53.28 46 LEU B O 1
ATOM 4812 N N . ALA B 1 47 ? 16.438 21.219 2.582 1 52.22 47 ALA B N 1
ATOM 4813 C CA . ALA B 1 47 ? 16.359 20.109 3.541 1 52.22 47 ALA B CA 1
ATOM 4814 C C . ALA B 1 47 ? 16.312 18.766 2.828 1 52.22 47 ALA B C 1
ATOM 4816 O O . ALA B 1 47 ? 15.828 18.672 1.701 1 52.22 47 ALA B O 1
ATOM 4817 N N . GLY B 1 48 ? 17.188 17.969 2.939 1 45.66 48 GLY B N 1
ATOM 4818 C CA . GLY B 1 48 ? 17 16.594 2.488 1 45.66 48 GLY B CA 1
ATOM 4819 C C . GLY B 1 48 ? 15.602 16.062 2.762 1 45.66 48 GLY B C 1
ATOM 4820 O O . GLY B 1 48 ? 14.766 16.766 3.34 1 45.66 48 GLY B O 1
ATOM 4821 N N . ASN B 1 49 ? 15.156 14.875 2.352 1 47.22 49 ASN B N 1
ATOM 4822 C CA . ASN B 1 49 ? 13.914 14.125 2.146 1 47.22 49 ASN B CA 1
ATOM 4823 C C . ASN B 1 49 ? 13.211 13.844 3.467 1 47.22 49 ASN B C 1
ATOM 4825 O O . ASN B 1 49 ? 13.844 13.789 4.52 1 47.22 49 ASN B O 1
ATOM 4829 N N . GLU B 1 50 ? 11.898 14.211 3.555 1 49.88 50 GLU B N 1
ATOM 4830 C CA . GLU B 1 50 ? 10.961 13.805 4.598 1 49.88 50 GLU B CA 1
ATOM 4831 C C . GLU B 1 50 ? 11.234 12.375 5.062 1 49.88 50 GLU B C 1
ATOM 4833 O O . GLU B 1 50 ? 11.461 11.484 4.246 1 49.88 50 GLU B O 1
ATOM 4838 N N . ASP B 1 51 ? 11.594 12.227 6.367 1 54.31 51 ASP B N 1
ATOM 4839 C CA . ASP B 1 51 ? 11.906 10.93 6.953 1 54.31 51 ASP B CA 1
ATOM 4840 C C . ASP B 1 51 ? 10.656 10.047 7.02 1 54.31 51 ASP B C 1
ATOM 4842 O O . ASP B 1 51 ? 9.562 10.523 7.328 1 54.31 51 ASP B O 1
ATOM 4846 N N . VAL B 1 52 ? 10.641 9.055 6.246 1 59.53 52 VAL B N 1
ATOM 4847 C CA . VAL B 1 52 ? 9.625 8.023 6.441 1 59.53 52 VAL B CA 1
ATOM 4848 C C . VAL B 1 52 ? 10.047 7.082 7.566 1 59.53 52 VAL B C 1
ATOM 4850 O O . VAL B 1 52 ? 11.195 6.637 7.613 1 59.53 52 VAL B O 1
ATOM 4853 N N . ILE B 1 53 ? 9.32 7.047 8.781 1 73.44 53 ILE B N 1
ATOM 4854 C CA . ILE B 1 53 ? 9.562 6.211 9.953 1 73.44 53 ILE B CA 1
ATOM 4855 C C . ILE B 1 53 ? 8.766 4.914 9.828 1 73.44 53 ILE B C 1
ATOM 4857 O O . ILE B 1 53 ? 7.629 4.918 9.352 1 73.44 53 ILE B O 1
ATOM 4861 N N . LEU B 1 54 ? 9.406 3.871 10.109 1 75.19 54 LEU B N 1
ATOM 4862 C CA . LEU B 1 54 ? 8.695 2.6 10.117 1 75.19 54 LEU B CA 1
ATOM 4863 C C . LEU B 1 54 ? 7.555 2.619 11.125 1 75.19 54 LEU B C 1
ATOM 4865 O O . LEU B 1 54 ? 7.746 3.023 12.281 1 75.19 54 LEU B O 1
ATOM 4869 N N . ASP B 1 55 ? 6.441 2.117 10.766 1 77.12 55 ASP B N 1
ATOM 4870 C CA . ASP B 1 55 ? 5.211 2.203 11.555 1 77.12 55 ASP B CA 1
ATOM 4871 C C . ASP B 1 55 ? 5.316 1.377 12.828 1 77.12 55 ASP B C 1
ATOM 4873 O O . ASP B 1 55 ? 4.672 1.691 13.836 1 77.12 55 ASP B O 1
ATOM 4877 N N . THR B 1 56 ? 6.199 0.388 12.797 1 79.81 56 THR B N 1
ATOM 4878 C CA . THR B 1 56 ? 6.195 -0.552 13.914 1 79.81 56 THR B CA 1
ATOM 4879 C C . THR B 1 56 ? 7.223 -0.145 14.969 1 79.81 56 THR B C 1
ATOM 4881 O O . THR B 1 56 ? 7.25 -0.71 16.062 1 79.81 56 THR B O 1
ATOM 4884 N N . MET B 1 57 ? 7.961 0.843 14.703 1 85.31 57 MET B N 1
ATOM 4885 C CA . MET B 1 57 ? 8.977 1.287 15.656 1 85.31 57 MET B CA 1
ATOM 4886 C C . MET B 1 57 ? 8.352 2.176 16.734 1 85.31 57 MET B C 1
ATOM 4888 O O . MET B 1 57 ? 7.41 2.918 16.453 1 85.31 57 MET B O 1
ATOM 4892 N N . THR B 1 58 ? 8.93 1.975 17.891 1 91 58 THR B N 1
ATOM 4893 C CA . THR B 1 58 ? 8.539 2.906 18.938 1 91 58 THR B CA 1
ATOM 4894 C C . THR B 1 58 ? 9.297 4.227 18.812 1 91 58 THR B C 1
ATOM 4896 O O . THR B 1 58 ? 10.32 4.293 18.125 1 91 58 THR B O 1
ATOM 4899 N N . VAL B 1 59 ? 8.734 5.168 19.484 1 91.88 59 VAL B N 1
ATOM 4900 C CA . VAL B 1 59 ? 9.383 6.477 19.484 1 91.88 59 VAL B CA 1
ATOM 4901 C C . VAL B 1 59 ? 10.812 6.352 20.016 1 91.88 59 VAL B C 1
ATOM 4903 O O . VAL B 1 59 ? 11.75 6.895 19.438 1 91.88 59 VAL B O 1
ATOM 4906 N N . ARG B 1 60 ? 10.984 5.582 21 1 91.62 60 ARG B N 1
ATOM 4907 C CA . ARG B 1 60 ? 12.289 5.355 21.625 1 91.62 60 ARG B CA 1
ATOM 4908 C C . ARG B 1 60 ? 13.242 4.688 20.641 1 91.62 60 ARG B C 1
ATOM 4910 O O . ARG B 1 60 ? 14.383 5.129 20.484 1 91.62 60 ARG B O 1
ATOM 4917 N N . GLU B 1 61 ? 12.805 3.697 20.062 1 90.44 61 GLU B N 1
ATOM 4918 C CA . GLU B 1 61 ? 13.633 2.934 19.141 1 90.44 61 GLU B CA 1
ATOM 4919 C C . GLU B 1 61 ? 14.055 3.789 17.938 1 90.44 61 GLU B C 1
ATOM 4921 O O . GLU B 1 61 ? 15.195 3.699 17.484 1 90.44 61 GLU B O 1
ATOM 4926 N N . ALA B 1 62 ? 13.086 4.512 17.438 1 88.25 62 ALA B N 1
ATOM 4927 C CA . ALA B 1 62 ? 13.367 5.363 16.281 1 88.25 62 ALA B CA 1
ATOM 4928 C C . ALA B 1 62 ? 14.453 6.391 16.609 1 88.25 62 ALA B C 1
ATOM 4930 O O . ALA B 1 62 ? 15.375 6.602 15.82 1 88.25 62 ALA B O 1
ATOM 4931 N N . LEU B 1 63 ? 14.383 6.969 17.766 1 88.56 63 LEU B N 1
ATOM 4932 C CA . LEU B 1 63 ? 15.352 7.98 18.188 1 88.56 63 LEU B CA 1
ATOM 4933 C C . LEU B 1 63 ? 16.719 7.352 18.438 1 88.56 63 LEU B C 1
ATOM 4935 O O . LEU B 1 63 ? 17.75 7.914 18.047 1 88.56 63 LEU B O 1
ATOM 4939 N N . LEU B 1 64 ? 16.719 6.246 19.078 1 89.06 64 LEU B N 1
ATOM 4940 C CA . LEU B 1 64 ? 17.969 5.559 19.391 1 89.06 64 LEU B CA 1
ATOM 4941 C C . LEU B 1 64 ? 18.641 5.078 18.109 1 89.06 64 LEU B C 1
ATOM 4943 O O . LEU B 1 64 ? 19.875 5.086 18 1 89.06 64 LEU B O 1
ATOM 4947 N N . PHE B 1 65 ? 17.812 4.633 17.188 1 87.38 65 PHE B N 1
ATOM 4948 C CA . PHE B 1 65 ? 18.312 4.199 15.883 1 87.38 65 PHE B CA 1
ATOM 4949 C C . PHE B 1 65 ? 19.031 5.344 15.164 1 87.38 65 PHE B C 1
ATOM 4951 O O . PHE B 1 65 ? 20.141 5.172 14.664 1 87.38 65 PHE B O 1
ATOM 4958 N N . ALA B 1 66 ? 18.344 6.414 15.156 1 81.62 66 ALA B N 1
ATOM 4959 C CA . ALA B 1 66 ? 18.938 7.59 14.516 1 81.62 66 ALA B CA 1
ATOM 4960 C C . ALA B 1 66 ? 20.219 8.023 15.227 1 81.62 66 ALA B C 1
ATOM 4962 O O . ALA B 1 66 ? 21.203 8.367 14.586 1 81.62 66 ALA B O 1
ATOM 4963 N N . ALA B 1 67 ? 20.219 7.949 16.531 1 83.56 67 ALA B N 1
ATOM 4964 C CA . ALA B 1 67 ? 21.375 8.352 17.328 1 83.56 67 ALA B CA 1
ATOM 4965 C C . ALA B 1 67 ? 22.578 7.434 17.062 1 83.56 67 ALA B C 1
ATOM 4967 O O . ALA B 1 67 ? 23.703 7.898 16.938 1 83.56 67 ALA B O 1
ATOM 4968 N N . GLN B 1 68 ? 22.297 6.18 17.016 1 85.31 68 GLN B N 1
ATOM 4969 C CA . GLN B 1 68 ? 23.359 5.195 16.859 1 85.31 68 GLN B CA 1
ATOM 4970 C C . GLN B 1 68 ? 23.953 5.254 15.461 1 85.31 68 GLN B C 1
ATOM 4972 O O . GLN B 1 68 ? 25.141 4.992 15.273 1 85.31 68 GLN B O 1
ATOM 4977 N N . LEU B 1 69 ? 23.188 5.652 14.523 1 81.5 69 LEU B N 1
ATOM 4978 C CA . LEU B 1 69 ? 23.641 5.652 13.141 1 81.5 69 LEU B CA 1
ATOM 4979 C C . LEU B 1 69 ? 24.344 6.961 12.797 1 81.5 69 LEU B C 1
ATOM 4981 O O . LEU B 1 69 ? 25.297 6.969 12.016 1 81.5 69 LEU B O 1
ATOM 4985 N N . LYS B 1 70 ? 23.828 8 13.352 1 75.94 70 LYS B N 1
ATOM 4986 C CA . LYS B 1 70 ? 24.281 9.305 12.867 1 75.94 70 LYS B CA 1
ATOM 4987 C C . LYS B 1 70 ? 25.344 9.891 13.781 1 75.94 70 LYS B C 1
ATOM 4989 O O . LYS B 1 70 ? 26.125 10.758 13.359 1 75.94 70 LYS B O 1
ATOM 4994 N N . LEU B 1 71 ? 25.391 9.445 14.992 1 77.12 71 LEU B N 1
ATOM 4995 C CA . LEU B 1 71 ? 26.406 9.953 15.914 1 77.12 71 LEU B CA 1
ATOM 4996 C C . LEU B 1 71 ? 27.719 9.18 15.758 1 77.12 71 LEU B C 1
ATOM 4998 O O . LEU B 1 71 ? 27.719 8.039 15.297 1 77.12 71 LEU B O 1
ATOM 5002 N N . PRO B 1 72 ? 28.781 9.859 16.062 1 75.25 72 PRO B N 1
ATOM 5003 C CA . PRO B 1 72 ? 30.094 9.227 15.859 1 75.25 72 PRO B CA 1
ATOM 5004 C C . PRO B 1 72 ? 30.219 7.887 16.594 1 75.25 72 PRO B C 1
ATOM 5006 O O . PRO B 1 72 ? 29.688 7.73 17.688 1 75.25 72 PRO B O 1
ATOM 5009 N N . ASN B 1 73 ? 30.922 7.039 15.992 1 77.12 73 ASN B N 1
ATOM 5010 C CA . ASN B 1 73 ? 31.109 5.688 16.516 1 77.12 73 ASN B CA 1
ATOM 5011 C C . ASN B 1 73 ? 31.891 5.691 17.812 1 77.12 73 ASN B C 1
ATOM 5013 O O . ASN B 1 73 ? 31.812 4.734 18.594 1 77.12 73 ASN B O 1
ATOM 5017 N N . ASP B 1 74 ? 32.625 6.738 17.984 1 79.19 74 ASP B N 1
ATOM 5018 C CA . ASP B 1 74 ? 33.469 6.809 19.172 1 79.19 74 ASP B CA 1
ATOM 5019 C C . ASP B 1 74 ? 32.656 7.207 20.406 1 79.19 74 ASP B C 1
ATOM 5021 O O . ASP B 1 74 ? 33.094 7.012 21.547 1 79.19 74 ASP B O 1
ATOM 5025 N N . MET B 1 75 ? 31.516 7.605 20.141 1 81.44 75 MET B N 1
ATOM 5026 C CA . MET B 1 75 ? 30.656 7.98 21.25 1 81.44 75 MET B CA 1
ATOM 5027 C C . MET B 1 75 ? 30.047 6.746 21.906 1 81.44 75 MET B C 1
ATOM 5029 O O . MET B 1 75 ? 29.547 5.855 21.219 1 81.44 75 MET B O 1
ATOM 5033 N N . PRO B 1 76 ? 30.234 6.652 23.234 1 87.69 76 PRO B N 1
ATOM 5034 C CA . PRO B 1 76 ? 29.656 5.504 23.922 1 87.69 76 PRO B CA 1
ATOM 5035 C C . PRO B 1 76 ? 28.141 5.449 23.797 1 87.69 76 PRO B C 1
ATOM 5037 O O . PRO B 1 76 ? 27.484 6.492 23.672 1 87.69 76 PRO B O 1
ATOM 5040 N N . TYR B 1 77 ? 27.625 4.273 23.859 1 87.69 77 TYR B N 1
ATOM 5041 C CA . TYR B 1 77 ? 26.203 4.023 23.703 1 87.69 77 TYR B CA 1
ATOM 5042 C C . TYR B 1 77 ? 25.391 4.793 24.75 1 87.69 77 TYR B C 1
ATOM 5044 O O . TYR B 1 77 ? 24.328 5.34 24.438 1 87.69 77 TYR B O 1
ATOM 5052 N N . ALA B 1 78 ? 25.922 4.828 25.922 1 89.44 78 ALA B N 1
ATOM 5053 C CA . ALA B 1 78 ? 25.203 5.488 27.016 1 89.44 78 ALA B CA 1
ATOM 5054 C C . ALA B 1 78 ? 25.031 6.98 26.734 1 89.44 78 ALA B C 1
ATOM 5056 O O . ALA B 1 78 ? 23.984 7.559 27.062 1 89.44 78 ALA B O 1
ATOM 5057 N N . GLU B 1 79 ? 26 7.508 26.125 1 84.5 79 GLU B N 1
ATOM 5058 C CA . GLU B 1 79 ? 25.922 8.922 25.781 1 84.5 79 GLU B CA 1
ATOM 5059 C C . GLU B 1 79 ? 24.938 9.156 24.641 1 84.5 79 GLU B C 1
ATOM 5061 O O . GLU B 1 79 ? 24.219 10.164 24.625 1 84.5 79 GLU B O 1
ATOM 5066 N N . LYS B 1 80 ? 24.969 8.289 23.734 1 85.75 80 LYS B N 1
ATOM 5067 C CA . LYS B 1 80 ? 24.016 8.391 22.625 1 85.75 80 LYS B CA 1
ATOM 5068 C C . LYS B 1 80 ? 22.578 8.281 23.109 1 85.75 80 LYS B C 1
ATOM 5070 O O . LYS B 1 80 ? 21.703 9.008 22.625 1 85.75 80 LYS B O 1
ATOM 5075 N N . GLU B 1 81 ? 22.406 7.352 24.031 1 89.31 81 GLU B N 1
ATOM 5076 C CA . GLU B 1 81 ? 21.078 7.156 24.594 1 89.31 81 GLU B CA 1
ATOM 5077 C C . GLU B 1 81 ? 20.625 8.391 25.375 1 89.31 81 GLU B C 1
ATOM 5079 O O . GLU B 1 81 ? 19.453 8.797 25.266 1 89.31 81 GLU B O 1
ATOM 5084 N N . ARG B 1 82 ? 21.5 8.891 26.062 1 83.25 82 ARG B N 1
ATOM 5085 C CA . ARG B 1 82 ? 21.172 10.094 26.812 1 83.25 82 ARG B CA 1
ATOM 5086 C C . ARG B 1 82 ? 20.797 11.242 25.891 1 83.25 82 ARG B C 1
ATOM 5088 O O . ARG B 1 82 ? 19.828 11.969 26.156 1 83.25 82 ARG B O 1
ATOM 5095 N N . ARG B 1 83 ? 21.516 11.375 24.891 1 78.88 83 ARG B N 1
ATOM 5096 C CA . ARG B 1 83 ? 21.234 12.438 23.922 1 78.88 83 ARG B CA 1
ATOM 5097 C C . ARG B 1 83 ? 19.859 12.242 23.297 1 78.88 83 ARG B C 1
ATOM 5099 O O . ARG B 1 83 ? 19.094 13.203 23.141 1 78.88 83 ARG B O 1
ATOM 5106 N N . ALA B 1 84 ? 19.594 11.039 22.922 1 86.5 84 ALA B N 1
ATOM 5107 C CA . ALA B 1 84 ? 18.297 10.719 22.312 1 86.5 84 ALA B CA 1
ATOM 5108 C C . ALA B 1 84 ? 17.156 11.016 23.281 1 86.5 84 ALA B C 1
ATOM 5110 O O . ALA B 1 84 ? 16.125 11.57 22.875 1 86.5 84 ALA B O 1
ATOM 5111 N N . MET B 1 85 ? 17.344 10.664 24.531 1 84.06 85 MET B N 1
ATOM 5112 C CA . MET B 1 85 ? 16.297 10.875 25.531 1 84.06 85 MET B CA 1
ATOM 5113 C C . MET B 1 85 ? 16.125 12.352 25.844 1 84.06 85 MET B C 1
ATOM 5115 O O . MET B 1 85 ? 15.008 12.82 26.094 1 84.06 85 MET B O 1
ATOM 5119 N N . ASP B 1 86 ? 17.203 12.992 25.734 1 74.88 86 ASP B N 1
ATOM 5120 C CA . ASP B 1 86 ? 17.156 14.438 25.938 1 74.88 86 ASP B CA 1
ATOM 5121 C C . ASP B 1 86 ? 16.312 15.117 24.859 1 74.88 86 ASP B C 1
ATOM 5123 O O . ASP B 1 86 ? 15.531 16.016 25.156 1 74.88 86 ASP B O 1
ATOM 5127 N N . ILE B 1 87 ? 16.531 14.711 23.734 1 75.69 87 ILE B N 1
ATOM 5128 C CA . ILE B 1 87 ? 15.789 15.273 22.609 1 75.69 87 ILE B CA 1
ATOM 5129 C C . ILE B 1 87 ? 14.305 14.906 22.734 1 75.69 87 ILE B C 1
ATOM 5131 O O . ILE B 1 87 ? 13.438 15.734 22.438 1 75.69 87 ILE B O 1
ATOM 5135 N N . ALA B 1 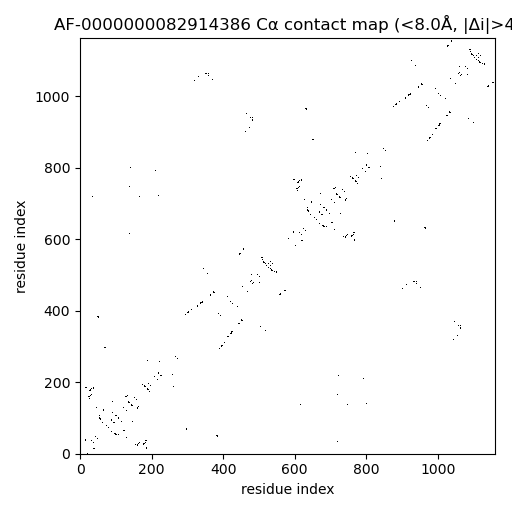88 ? 14.039 13.688 23.141 1 83 88 ALA B N 1
ATOM 5136 C CA . ALA B 1 88 ? 12.656 13.258 23.344 1 83 88 ALA B CA 1
ATOM 5137 C C . ALA B 1 88 ? 11.953 14.125 24.375 1 83 88 ALA B C 1
ATOM 5139 O O . ALA B 1 88 ? 10.781 14.484 24.219 1 83 88 ALA B O 1
ATOM 5140 N N . HIS B 1 89 ? 12.672 14.398 25.328 1 70.69 89 HIS B N 1
ATOM 5141 C CA . HIS B 1 89 ? 12.133 15.242 26.391 1 70.69 89 HIS B CA 1
ATOM 5142 C C . HIS B 1 89 ? 11.891 16.656 25.906 1 70.69 89 HIS B C 1
ATOM 5144 O O . HIS B 1 89 ? 10.867 17.266 26.234 1 70.69 89 HIS B O 1
ATOM 5150 N N . LEU B 1 90 ? 12.828 17.016 25.109 1 64.69 90 LEU B N 1
ATOM 5151 C CA . LEU B 1 90 ? 12.742 18.359 24.562 1 64.69 90 LEU B CA 1
ATOM 5152 C C . LEU B 1 90 ? 11.508 18.5 23.672 1 64.69 90 LEU B C 1
ATOM 5154 O O . LEU B 1 90 ? 10.875 19.562 23.656 1 64.69 90 LEU B O 1
ATOM 5158 N N . LEU B 1 91 ? 11.172 17.469 23.016 1 71.5 91 LEU B N 1
ATOM 5159 C CA . LEU B 1 91 ? 10.086 17.516 22.047 1 71.5 91 LEU B CA 1
ATOM 5160 C C . LEU B 1 91 ? 8.789 16.969 22.641 1 71.5 91 LEU B C 1
ATOM 5162 O O . LEU B 1 91 ? 7.844 16.672 21.922 1 71.5 91 LEU B O 1
ATOM 5166 N N . ASN B 1 92 ? 8.727 16.797 23.938 1 68.69 92 ASN B N 1
ATOM 5167 C CA . ASN B 1 92 ? 7.547 16.328 24.656 1 68.69 92 ASN B CA 1
ATOM 5168 C C . ASN B 1 92 ? 7.07 14.969 24.141 1 68.69 92 ASN B C 1
ATOM 5170 O O . ASN B 1 92 ? 5.883 14.789 23.859 1 68.69 92 ASN B O 1
ATOM 5174 N N . LEU B 1 93 ? 8.008 14.148 23.906 1 78.94 93 LEU B N 1
ATOM 5175 C CA . LEU B 1 93 ? 7.684 12.805 23.438 1 78.94 93 LEU B CA 1
ATOM 5176 C C . LEU B 1 93 ? 7.891 11.773 24.547 1 78.94 93 LEU B C 1
ATOM 5178 O O . LEU B 1 93 ? 7.867 10.57 24.281 1 78.94 93 LEU B O 1
ATOM 5182 N N . ARG B 1 94 ? 7.988 12.211 25.719 1 75.62 94 ARG B N 1
ATOM 5183 C CA . ARG B 1 94 ? 8.312 11.32 26.828 1 75.62 94 ARG B CA 1
ATOM 5184 C C . ARG B 1 94 ? 7.184 10.328 27.078 1 75.62 94 ARG B C 1
ATOM 5186 O O . ARG B 1 94 ? 7.43 9.156 27.344 1 75.62 94 ARG B O 1
ATOM 5193 N N . LYS B 1 95 ? 5.973 10.82 26.953 1 75.12 95 LYS B N 1
ATOM 5194 C CA . LYS B 1 95 ? 4.824 9.969 27.25 1 75.12 95 LYS B CA 1
ATOM 5195 C C . LYS B 1 95 ? 4.613 8.938 26.156 1 75.12 95 LYS B C 1
ATOM 5197 O O . LYS B 1 95 ? 3.992 7.895 26.391 1 75.12 95 LYS B O 1
ATOM 5202 N N . SER B 1 96 ? 5.164 9.258 25.016 1 83.69 96 SER B N 1
ATOM 5203 C CA . SER B 1 96 ? 4.902 8.398 23.875 1 83.69 96 SER B CA 1
ATOM 5204 C C . SER B 1 96 ? 6.133 7.574 23.5 1 83.69 96 SER B C 1
ATOM 5206 O O . SER B 1 96 ? 6.195 6.992 22.422 1 83.69 96 SER B O 1
ATOM 5208 N N . LEU B 1 97 ? 7.051 7.477 24.406 1 89.5 97 LEU B N 1
ATOM 5209 C CA . LEU B 1 97 ? 8.32 6.832 24.094 1 89.5 97 LEU B CA 1
ATOM 5210 C C . LEU B 1 97 ? 8.109 5.363 23.734 1 89.5 97 LEU B C 1
ATOM 5212 O O . LEU B 1 97 ? 8.797 4.828 22.859 1 89.5 97 LEU B O 1
ATOM 5216 N N . ASP B 1 98 ? 7.168 4.781 24.344 1 89.81 98 ASP B N 1
ATOM 5217 C CA . ASP B 1 98 ? 6.984 3.348 24.141 1 89.81 98 ASP B CA 1
ATOM 5218 C C . ASP B 1 98 ? 5.785 3.07 23.234 1 89.81 98 ASP B C 1
ATOM 5220 O O . ASP B 1 98 ? 5.371 1.92 23.078 1 89.81 98 ASP B O 1
ATOM 5224 N N . SER B 1 99 ? 5.312 4.125 22.688 1 88 99 SER B N 1
ATOM 5225 C CA . SER B 1 99 ? 4.223 3.965 21.734 1 88 99 SER B CA 1
ATOM 5226 C C . SER B 1 99 ? 4.754 3.768 20.312 1 88 99 SER B C 1
ATOM 5228 O O . SER B 1 99 ? 5.793 4.328 19.953 1 88 99 SER B O 1
ATOM 5230 N N . ILE B 1 100 ? 4.09 2.949 19.594 1 88.25 100 ILE B N 1
ATOM 5231 C CA . ILE B 1 100 ? 4.484 2.713 18.203 1 88.25 100 ILE B CA 1
ATOM 5232 C C . ILE B 1 100 ? 4.09 3.91 17.344 1 88.25 100 ILE B C 1
ATOM 5234 O O . ILE B 1 100 ? 3.17 4.656 17.688 1 88.25 100 ILE B O 1
ATOM 5238 N N . VAL B 1 101 ? 4.824 4.121 16.297 1 84.38 101 VAL B N 1
ATOM 5239 C CA . VAL B 1 101 ? 4.551 5.215 15.367 1 84.38 101 VAL B CA 1
ATOM 5240 C C . VAL B 1 101 ? 3.188 5.012 14.711 1 84.38 101 VAL B C 1
ATOM 5242 O O . VAL B 1 101 ? 2.375 5.938 14.648 1 84.38 101 VAL B O 1
ATOM 5245 N N . GLY B 1 102 ? 2.881 3.818 14.328 1 76.06 102 GLY B N 1
ATOM 5246 C CA . GLY B 1 102 ? 1.556 3.492 13.82 1 76.06 102 GLY B CA 1
ATOM 5247 C C . GLY B 1 102 ? 1.422 3.682 12.328 1 76.06 102 GLY B C 1
ATOM 5248 O O . GLY B 1 102 ? 2.293 4.277 11.688 1 76.06 102 GLY B O 1
ATOM 5249 N N . SER B 1 103 ? 0.398 3.039 11.766 1 67.5 103 SER B N 1
ATOM 5250 C CA . SER B 1 103 ? 0.036 3.111 10.352 1 67.5 103 SER B CA 1
ATOM 5251 C C . SER B 1 103 ? -1.434 3.479 10.18 1 67.5 103 SER B C 1
ATOM 5253 O O . SER B 1 103 ? -2.113 3.824 11.148 1 67.5 103 SER B O 1
ATOM 5255 N N . ALA B 1 104 ? -1.849 3.545 8.969 1 56.62 104 ALA B N 1
ATOM 5256 C CA . ALA B 1 104 ? -3.256 3.801 8.672 1 56.62 104 ALA B CA 1
ATOM 5257 C C . ALA B 1 104 ? -4.148 2.729 9.289 1 56.62 104 ALA B C 1
ATOM 5259 O O . ALA B 1 104 ? -5.297 3.002 9.648 1 56.62 104 ALA B O 1
ATOM 5260 N N . LEU B 1 105 ? -3.566 1.634 9.484 1 57.56 105 LEU B N 1
ATOM 5261 C CA . LEU B 1 105 ? -4.355 0.501 9.961 1 57.56 105 LEU B CA 1
ATOM 5262 C C . LEU B 1 105 ? -4.238 0.357 11.469 1 57.56 105 LEU B C 1
ATOM 5264 O O . LEU B 1 105 ? -5.156 -0.151 12.125 1 57.56 105 LEU B O 1
ATOM 5268 N N . GLU B 1 106 ? -3.064 0.79 11.961 1 65.25 106 GLU B N 1
ATOM 5269 C CA . GLU B 1 106 ? -2.82 0.688 13.398 1 65.25 106 GLU B CA 1
ATOM 5270 C C . GLU B 1 106 ? -2.535 2.057 14.008 1 65.25 106 GLU B C 1
ATOM 5272 O O . GLU B 1 106 ? -1.587 2.736 13.609 1 65.25 106 GLU B O 1
ATOM 5277 N N . LYS B 1 107 ? -3.447 2.371 14.891 1 69 107 LYS B N 1
ATOM 5278 C CA . LYS B 1 107 ? -3.324 3.684 15.516 1 69 107 LYS B CA 1
ATOM 5279 C C . LYS B 1 107 ? -2.057 3.771 16.359 1 69 107 LYS B C 1
ATOM 5281 O O . LYS B 1 107 ? -1.724 2.832 17.094 1 69 107 LYS B O 1
ATOM 5286 N N . GLY B 1 108 ? -1.161 4.621 16.109 1 77.69 108 GLY B N 1
ATOM 5287 C CA . GLY B 1 108 ? 0.011 4.941 16.906 1 77.69 108 GLY B CA 1
ATOM 5288 C C . GLY B 1 108 ? 0.002 6.363 17.438 1 77.69 108 GLY B C 1
ATOM 5289 O O . GLY B 1 108 ? -1.022 6.84 17.922 1 77.69 108 GLY B O 1
ATOM 5290 N N . ILE B 1 109 ? 1.087 6.91 17.438 1 77.5 109 ILE B N 1
ATOM 5291 C CA . ILE B 1 109 ? 1.221 8.266 17.953 1 77.5 109 ILE B CA 1
ATOM 5292 C C . ILE B 1 109 ? 0.469 9.242 17.031 1 77.5 109 ILE B C 1
ATOM 5294 O O . ILE B 1 109 ? 0.137 8.898 15.898 1 77.5 109 ILE B O 1
ATOM 5298 N N . SER B 1 110 ? 0.091 10.281 17.625 1 62.72 110 SER B N 1
ATOM 5299 C CA . SER B 1 110 ? -0.665 11.289 16.891 1 62.72 110 SER B CA 1
ATOM 5300 C C . SER B 1 110 ? 0.174 11.898 15.773 1 62.72 110 SER B C 1
ATOM 5302 O O . SER B 1 110 ? 1.393 11.719 15.734 1 62.72 110 SER B O 1
ATOM 5304 N N . GLY B 1 111 ? -0.487 12.492 14.805 1 64.31 111 GLY B N 1
ATOM 5305 C CA . GLY B 1 111 ? 0.216 13.172 13.734 1 64.31 111 GLY B CA 1
ATOM 5306 C C . GLY B 1 111 ? 1.215 14.203 14.227 1 64.31 111 GLY B C 1
ATOM 5307 O O . GLY B 1 111 ? 2.324 14.305 13.695 1 64.31 111 GLY B O 1
ATOM 5308 N N . GLY B 1 112 ? 0.826 14.883 15.25 1 62.59 112 GLY B N 1
ATOM 5309 C CA . GLY B 1 112 ? 1.731 15.852 15.844 1 62.59 112 GLY B CA 1
ATOM 5310 C C . GLY B 1 112 ? 2.961 15.219 16.469 1 62.59 112 GLY B C 1
ATOM 5311 O O . GLY B 1 112 ? 4.074 15.727 16.312 1 62.59 112 GLY B O 1
ATOM 5312 N N . GLU B 1 113 ? 2.693 14.156 17.125 1 70.44 113 GLU B N 1
ATOM 5313 C CA . GLU B 1 113 ? 3.809 13.445 17.734 1 70.44 113 GLU B CA 1
ATOM 5314 C C . GLU B 1 113 ? 4.754 12.883 16.672 1 70.44 113 GLU B C 1
ATOM 5316 O O . GLU B 1 113 ? 5.969 12.859 16.875 1 70.44 113 GLU B O 1
ATOM 5321 N N . LYS B 1 114 ? 4.137 12.523 15.617 1 76.88 114 LYS B N 1
ATOM 5322 C CA . LYS B 1 114 ? 4.938 11.992 14.516 1 76.88 114 LYS B CA 1
ATOM 5323 C C . LYS B 1 114 ? 5.84 13.078 13.922 1 76.88 114 LYS B C 1
ATOM 5325 O O . LYS B 1 114 ? 6.988 12.805 13.562 1 76.88 114 LYS B O 1
ATOM 5330 N N . ARG B 1 115 ? 5.348 14.164 13.828 1 69.19 115 ARG B N 1
ATOM 5331 C CA . ARG B 1 115 ? 6.133 15.281 13.32 1 69.19 115 ARG B CA 1
ATOM 5332 C C . ARG B 1 115 ? 7.277 15.617 14.266 1 69.19 115 ARG B C 1
ATOM 5334 O O . ARG B 1 115 ? 8.398 15.883 13.828 1 69.19 115 ARG B O 1
ATOM 5341 N N . ARG B 1 116 ? 6.973 15.633 15.523 1 71.31 116 ARG B N 1
ATOM 5342 C CA . ARG B 1 116 ? 8 15.922 16.516 1 71.31 116 ARG B CA 1
ATOM 5343 C C . ARG B 1 116 ? 9.062 14.828 16.531 1 71.31 116 ARG B C 1
ATOM 5345 O O . ARG B 1 116 ? 10.242 15.102 16.75 1 71.31 116 ARG B O 1
ATOM 5352 N N . LEU B 1 117 ? 8.609 13.656 16.328 1 82.06 117 LEU B N 1
ATOM 5353 C CA . LEU B 1 117 ? 9.539 12.539 16.266 1 82.06 117 LEU B CA 1
ATOM 5354 C C . LEU B 1 117 ? 10.484 12.688 15.078 1 82.06 117 LEU B C 1
ATOM 5356 O O . LEU B 1 117 ? 11.695 12.453 15.203 1 82.06 117 LEU B O 1
ATOM 5360 N N . SER B 1 118 ? 9.883 12.992 13.953 1 77.06 118 SER B N 1
ATOM 5361 C CA . SER B 1 118 ? 10.703 13.203 12.766 1 77.06 118 SER B CA 1
ATOM 5362 C C . SER B 1 118 ? 11.742 14.297 13 1 77.06 118 SER B C 1
ATOM 5364 O O . SER B 1 118 ? 12.891 14.164 12.578 1 77.06 118 SER B O 1
ATOM 5366 N N . LEU B 1 119 ? 11.352 15.281 13.664 1 72.25 119 LEU B N 1
ATOM 5367 C CA . LEU B 1 119 ? 12.25 16.375 14.023 1 72.25 119 LEU B CA 1
ATOM 5368 C C . LEU B 1 119 ? 13.336 15.883 14.977 1 72.25 119 LEU B C 1
ATOM 5370 O O . LEU B 1 119 ? 14.5 16.266 14.852 1 72.25 119 LEU B O 1
ATOM 5374 N N . GLY B 1 120 ? 12.898 15.156 15.906 1 77.56 120 GLY B N 1
ATOM 5375 C CA . GLY B 1 120 ? 13.844 14.617 16.875 1 77.56 120 GLY B CA 1
ATOM 5376 C C . GLY B 1 120 ? 14.922 13.758 16.234 1 77.56 120 GLY B C 1
ATOM 5377 O O . GLY B 1 120 ? 16.078 13.805 16.641 1 77.56 120 GLY B O 1
ATOM 5378 N N . MET B 1 121 ? 14.523 13.023 15.281 1 79.81 121 MET B N 1
ATOM 5379 C CA . MET B 1 121 ? 15.477 12.156 14.594 1 79.81 121 MET B CA 1
ATOM 5380 C C . MET B 1 121 ? 16.531 12.977 13.852 1 79.81 121 MET B C 1
ATOM 5382 O O . MET B 1 121 ? 17.688 12.57 13.75 1 79.81 121 MET B O 1
ATOM 5386 N N . GLU B 1 122 ? 16.141 14.102 13.453 1 73.31 122 GLU B N 1
ATOM 5387 C CA . GLU B 1 122 ? 17.062 15 12.781 1 73.31 122 GLU B CA 1
ATOM 5388 C C . GLU B 1 122 ? 17.969 15.727 13.781 1 73.31 122 GLU B C 1
ATOM 5390 O O . GLU B 1 122 ? 19.141 15.961 13.508 1 73.31 122 GLU B O 1
ATOM 5395 N N . MET B 1 123 ? 17.344 15.945 14.844 1 72 123 MET B N 1
ATOM 5396 C CA . MET B 1 123 ? 18.047 16.75 15.844 1 72 123 MET B CA 1
ATOM 5397 C C . MET B 1 123 ? 19.078 15.922 16.594 1 72 123 MET B C 1
ATOM 5399 O O . MET B 1 123 ? 20.016 16.469 17.172 1 72 123 MET B O 1
ATOM 5403 N N . VAL B 1 124 ? 18.859 14.742 16.547 1 73.88 124 VAL B N 1
ATOM 5404 C CA . VAL B 1 124 ? 19.75 13.883 17.312 1 73.88 124 VAL B CA 1
ATOM 5405 C C . VAL B 1 124 ? 21.172 13.961 16.734 1 73.88 124 VAL B C 1
ATOM 5407 O O . VAL B 1 124 ? 22.141 13.82 17.469 1 73.88 124 VAL B O 1
ATOM 5410 N N . THR B 1 125 ? 21.328 14.109 15.367 1 64.19 125 THR B N 1
ATOM 5411 C CA . THR B 1 125 ? 22.625 14.109 14.703 1 64.19 125 THR B CA 1
ATOM 5412 C C . THR B 1 125 ? 23.359 15.43 14.93 1 64.19 125 THR B C 1
ATOM 5414 O O . THR B 1 125 ? 24.547 15.547 14.656 1 64.19 125 THR B O 1
ATOM 5417 N N . ASN B 1 126 ? 22.828 16.203 15.711 1 58.75 126 ASN B N 1
ATOM 5418 C CA . ASN B 1 126 ? 23.391 17.531 15.969 1 58.75 126 ASN B CA 1
ATOM 5419 C C . ASN B 1 126 ? 23.906 18.172 14.695 1 58.75 126 ASN B C 1
ATOM 5421 O O . ASN B 1 126 ? 25.078 18.547 14.609 1 58.75 126 ASN B O 1
ATOM 5425 N N . PRO B 1 127 ? 23.109 18.266 13.648 1 62.78 127 PRO B N 1
ATOM 5426 C CA . PRO B 1 127 ? 23.578 18.859 12.398 1 62.78 127 PRO B CA 1
ATOM 5427 C C . PRO B 1 127 ? 23.953 20.344 12.562 1 62.78 127 PRO B C 1
ATOM 5429 O O . PRO B 1 127 ? 23.484 21 13.492 1 62.78 127 PRO B O 1
ATOM 5432 N N . SER B 1 128 ? 25.031 20.734 11.703 1 66.56 128 SER B N 1
ATOM 5433 C CA . SER B 1 128 ? 25.422 22.141 11.734 1 66.56 128 SER B CA 1
ATOM 5434 C C . SER B 1 128 ? 24.297 23.031 11.242 1 66.56 128 SER B C 1
ATOM 5436 O O . SER B 1 128 ? 24.125 24.156 11.719 1 66.56 128 SER B O 1
ATOM 5438 N N . ILE B 1 129 ? 23.5 22.453 10.227 1 72.38 129 ILE B N 1
ATOM 5439 C CA . ILE B 1 129 ? 22.375 23.203 9.688 1 72.38 129 ILE B CA 1
ATOM 5440 C C . ILE B 1 129 ? 21.125 22.344 9.727 1 72.38 129 ILE B C 1
ATOM 5442 O O . ILE B 1 129 ? 21.141 21.172 9.336 1 72.38 129 ILE B O 1
ATOM 5446 N N . LEU B 1 130 ? 20.156 22.812 10.328 1 75.12 130 LEU B N 1
ATOM 5447 C CA . LEU B 1 130 ? 18.891 22.109 10.445 1 75.12 130 LEU B CA 1
ATOM 5448 C C . LEU B 1 130 ? 17.781 22.828 9.688 1 75.12 130 LEU B C 1
ATOM 5450 O O . LEU B 1 130 ? 17.547 24.016 9.914 1 75.12 130 LEU B O 1
ATOM 5454 N N . PHE B 1 131 ? 17.281 22.188 8.625 1 76.12 131 PHE B N 1
ATOM 5455 C CA . PHE B 1 131 ? 16.125 22.703 7.91 1 76.12 131 PHE B CA 1
ATOM 5456 C C . PHE B 1 131 ? 14.852 22.016 8.383 1 76.12 131 PHE B C 1
ATOM 5458 O O . PHE B 1 131 ? 14.742 20.797 8.352 1 76.12 131 PHE B O 1
ATOM 5465 N N . LEU B 1 132 ? 13.977 22.781 8.93 1 76.75 132 LEU B N 1
ATOM 5466 C CA . LEU B 1 132 ? 12.727 22.219 9.43 1 76.75 132 LEU B CA 1
ATOM 5467 C C . LEU B 1 132 ? 11.531 22.781 8.672 1 76.75 132 LEU B C 1
ATOM 5469 O O . LEU B 1 132 ? 11.406 24 8.523 1 76.75 132 LEU B O 1
ATOM 5473 N N . ASP B 1 133 ? 10.695 21.891 8.133 1 74.25 133 ASP B N 1
ATOM 5474 C CA . ASP B 1 133 ? 9.484 22.312 7.438 1 74.25 133 ASP B CA 1
ATOM 5475 C C . ASP B 1 133 ? 8.289 22.328 8.383 1 74.25 133 ASP B C 1
ATOM 5477 O O . ASP B 1 133 ? 7.809 21.281 8.812 1 74.25 133 ASP B O 1
ATOM 5481 N N . GLU B 1 134 ? 7.875 23.484 8.656 1 76.94 134 GLU B N 1
ATOM 5482 C CA . GLU B 1 134 ? 6.676 23.766 9.445 1 76.94 134 GLU B CA 1
ATOM 5483 C C . GLU B 1 134 ? 6.66 22.938 10.727 1 76.94 134 GLU B C 1
ATOM 5485 O O . GLU B 1 134 ? 5.703 22.203 10.992 1 76.94 134 GLU B O 1
ATOM 5490 N N . PRO B 1 135 ? 7.656 23.156 11.555 1 75.88 135 PRO B N 1
ATOM 5491 C CA . PRO B 1 135 ? 7.754 22.375 12.781 1 75.88 135 PRO B CA 1
ATOM 5492 C C . PRO B 1 135 ? 6.621 22.672 13.766 1 75.88 135 PRO B C 1
ATOM 5494 O O . PRO B 1 135 ? 6.379 21.875 14.688 1 75.88 135 PRO B O 1
ATOM 5497 N N . THR B 1 136 ? 5.93 23.828 13.586 1 77.25 136 THR B N 1
ATOM 5498 C CA . THR B 1 136 ? 4.906 24.219 14.555 1 77.25 136 THR B CA 1
ATOM 5499 C C . THR B 1 136 ? 3.51 23.953 13.992 1 77.25 136 THR B C 1
ATOM 5501 O O . THR B 1 136 ? 2.508 24.281 14.633 1 77.25 136 THR B O 1
ATOM 5504 N N . SER B 1 137 ? 3.443 23.469 12.828 1 71.38 137 SER B N 1
ATOM 5505 C CA . SER B 1 137 ? 2.143 23.219 12.219 1 71.38 137 SER B CA 1
ATOM 5506 C C . SER B 1 137 ? 1.338 22.203 13.023 1 71.38 137 SER B C 1
ATOM 5508 O O . SER B 1 137 ? 1.88 21.188 13.477 1 71.38 137 SER B O 1
ATOM 5510 N N . GLY B 1 138 ? 0.072 22.516 13.297 1 66.19 138 GLY B N 1
ATOM 5511 C CA . GLY B 1 138 ? -0.812 21.609 14.008 1 66.19 138 GLY B CA 1
ATOM 5512 C C . GLY B 1 138 ? -0.618 21.641 15.508 1 66.19 138 GLY B C 1
ATOM 5513 O O . GLY B 1 138 ? -1.207 20.828 16.234 1 66.19 138 GLY B O 1
ATOM 5514 N N . LEU B 1 139 ? 0.305 22.516 15.969 1 71 139 LEU B N 1
ATOM 5515 C CA . LEU B 1 139 ? 0.553 22.641 17.406 1 71 139 LEU B CA 1
ATOM 5516 C C . LEU B 1 139 ? -0.175 23.859 17.969 1 71 139 LEU B C 1
ATOM 5518 O O . LEU B 1 139 ? -0.456 24.812 17.25 1 71 139 LEU B O 1
ATOM 5522 N N . ASP B 1 140 ? -0.561 23.703 19.203 1 73.5 140 ASP B N 1
ATOM 5523 C CA . ASP B 1 140 ? -1.124 24.875 19.859 1 73.5 140 ASP B CA 1
ATOM 5524 C C . ASP B 1 140 ? -0.043 25.906 20.156 1 73.5 140 ASP B C 1
ATOM 5526 O O . ASP B 1 140 ? 1.15 25.625 20.047 1 73.5 140 ASP B O 1
ATOM 5530 N N . SER B 1 141 ? -0.426 27.062 20.469 1 76.12 141 SER B N 1
ATOM 5531 C CA . SER B 1 141 ? 0.477 28.203 20.625 1 76.12 141 SER B CA 1
ATOM 5532 C C . SER B 1 141 ? 1.533 27.922 21.688 1 76.12 141 SER B C 1
ATOM 5534 O O . SER B 1 141 ? 2.686 28.344 21.547 1 76.12 141 SER B O 1
ATOM 5536 N N . PHE B 1 142 ? 1.104 27.234 22.719 1 75.12 142 PHE B N 1
ATOM 5537 C CA . PHE B 1 142 ? 2.043 26.984 23.797 1 75.12 142 PHE B CA 1
ATOM 5538 C C . PHE B 1 142 ? 3.088 25.953 23.375 1 75.12 142 PHE B C 1
ATOM 5540 O O . PHE B 1 142 ? 4.281 26.141 23.609 1 75.12 142 PHE B O 1
ATOM 5547 N N . THR B 1 143 ? 2.639 24.938 22.859 1 74.25 143 THR B N 1
ATOM 5548 C CA . THR B 1 143 ? 3.557 23.906 22.406 1 74.25 143 THR B CA 1
ATOM 5549 C C . THR B 1 143 ? 4.473 24.438 21.312 1 74.25 143 THR B C 1
ATOM 5551 O O . THR B 1 143 ? 5.652 24.078 21.25 1 74.25 143 THR B O 1
ATOM 5554 N N . ALA B 1 144 ? 3.863 25.188 20.391 1 80.12 144 ALA B N 1
ATOM 5555 C CA . ALA B 1 144 ? 4.676 25.812 19.359 1 80.12 144 ALA B CA 1
ATOM 5556 C C . ALA B 1 144 ? 5.766 26.688 19.969 1 80.12 144 ALA B C 1
ATOM 5558 O O . ALA B 1 144 ? 6.91 26.672 19.516 1 80.12 144 ALA B O 1
ATOM 5559 N N . TYR B 1 145 ? 5.387 27.484 20.953 1 80.75 145 TYR B N 1
ATOM 5560 C CA . TYR B 1 145 ? 6.336 28.344 21.656 1 80.75 145 TYR B CA 1
ATOM 5561 C C . TYR B 1 145 ? 7.461 27.516 22.266 1 80.75 145 TYR B C 1
ATOM 5563 O O . TYR B 1 145 ? 8.633 27.875 22.156 1 80.75 145 TYR B O 1
ATOM 5571 N N . LYS B 1 146 ? 7.094 26.438 22.875 1 73.62 146 LYS B N 1
ATOM 5572 C CA . LYS B 1 146 ? 8.078 25.562 23.516 1 73.62 146 LYS B CA 1
ATOM 5573 C C . LYS B 1 146 ? 9.039 24.969 22.484 1 73.62 146 LYS B C 1
ATOM 5575 O O . LYS B 1 146 ? 10.25 24.906 22.719 1 73.62 146 LYS B O 1
ATOM 5580 N N . VAL B 1 147 ? 8.516 24.578 21.453 1 77 147 VAL B N 1
ATOM 5581 C CA . VAL B 1 147 ? 9.312 23.953 20.391 1 77 147 VAL B CA 1
ATOM 5582 C C . VAL B 1 147 ? 10.297 24.984 19.828 1 77 147 VAL B C 1
ATOM 5584 O O . VAL B 1 147 ? 11.484 24.688 19.656 1 77 147 VAL B O 1
ATOM 5587 N N . VAL B 1 148 ? 9.844 26.156 19.547 1 85.38 148 VAL B N 1
ATOM 5588 C CA . VAL B 1 148 ? 10.695 27.172 18.938 1 85.38 148 VAL B CA 1
ATOM 5589 C C . VAL B 1 148 ? 11.75 27.625 19.938 1 85.38 148 VAL B C 1
ATOM 5591 O O . VAL B 1 148 ? 12.883 27.938 19.562 1 85.38 148 VAL B O 1
ATOM 5594 N N . ARG B 1 149 ? 11.352 27.672 21.156 1 81.44 149 ARG B N 1
ATOM 5595 C CA . ARG B 1 149 ? 12.32 28.016 22.188 1 81.44 149 ARG B CA 1
ATOM 5596 C C . ARG B 1 149 ? 13.43 26.969 22.281 1 81.44 149 ARG B C 1
ATOM 5598 O O . ARG B 1 149 ? 14.594 27.312 22.516 1 81.44 149 ARG B O 1
ATOM 5605 N N . ILE B 1 150 ? 13 25.797 22.188 1 73.62 150 ILE B N 1
ATOM 5606 C CA . ILE B 1 150 ? 13.977 24.703 22.203 1 73.62 150 ILE B CA 1
ATOM 5607 C C . ILE B 1 150 ? 14.898 24.828 20.984 1 73.62 150 ILE B C 1
ATOM 5609 O O . ILE B 1 150 ? 16.109 24.672 21.109 1 73.62 150 ILE B O 1
ATOM 5613 N N . LEU B 1 151 ? 14.359 25.094 19.906 1 80.75 151 LEU B N 1
ATOM 5614 C CA . LEU B 1 151 ? 15.156 25.281 18.688 1 80.75 151 LEU B CA 1
ATOM 5615 C C . LEU B 1 151 ? 16.141 26.438 18.844 1 80.75 151 LEU B C 1
ATOM 5617 O O . LEU B 1 151 ? 17.281 26.344 18.406 1 80.75 151 LEU B O 1
ATOM 5621 N N . SER B 1 152 ? 15.625 27.5 19.438 1 85.31 152 SER B N 1
ATOM 5622 C CA . SER B 1 152 ? 16.469 28.656 19.688 1 85.31 152 SER B CA 1
ATOM 5623 C C . SER B 1 152 ? 17.625 28.312 20.609 1 85.31 152 SER B C 1
ATOM 5625 O O . SER B 1 152 ? 18.766 28.734 20.391 1 85.31 152 SER B O 1
ATOM 5627 N N . SER B 1 153 ? 17.297 27.594 21.578 1 75.06 153 SER B N 1
ATOM 5628 C CA . SER B 1 153 ? 18.328 27.188 22.516 1 75.06 153 SER B CA 1
ATOM 5629 C C . SER B 1 153 ? 19.375 26.297 21.859 1 75.06 153 SER B C 1
ATOM 5631 O O . SER B 1 153 ? 20.562 26.406 22.156 1 75.06 153 SER B O 1
ATOM 5633 N N . VAL B 1 154 ? 18.938 25.438 21.109 1 71.06 154 VAL B N 1
ATOM 5634 C CA . VAL B 1 154 ? 19.844 24.531 20.391 1 71.06 154 VAL B CA 1
ATOM 5635 C C . VAL B 1 154 ? 20.734 25.344 19.438 1 71.06 154 VAL B C 1
ATOM 5637 O O . VAL B 1 154 ? 21.922 25.062 19.312 1 71.06 154 VAL B O 1
ATOM 5640 N N . ALA B 1 155 ? 20.141 26.234 18.828 1 79.19 155 ALA B N 1
ATOM 5641 C CA . ALA B 1 155 ? 20.906 27.078 17.906 1 79.19 155 ALA B CA 1
ATOM 5642 C C . ALA B 1 155 ? 22 27.844 18.656 1 79.19 155 ALA B C 1
ATOM 5644 O O . ALA B 1 155 ? 23.141 27.875 18.219 1 79.19 155 ALA B O 1
ATOM 5645 N N . TYR B 1 156 ? 21.703 28.391 19.75 1 77.69 156 TYR B N 1
ATOM 5646 C CA . TYR B 1 156 ? 22.609 29.25 20.5 1 77.69 156 TYR B CA 1
ATOM 5647 C C . TYR B 1 156 ? 23.656 28.438 21.234 1 77.69 156 TYR B C 1
ATOM 5649 O O . TYR B 1 156 ? 24.844 28.781 21.219 1 77.69 156 TYR B O 1
ATOM 5657 N N . LYS B 1 157 ? 23.172 27.453 21.859 1 70.06 157 LYS B N 1
ATOM 5658 C CA . LYS B 1 157 ? 24.078 26.688 22.703 1 70.06 157 LYS B CA 1
ATOM 5659 C C . LYS B 1 157 ? 25.062 25.875 21.875 1 70.06 157 LYS B C 1
ATOM 5661 O O . LYS B 1 157 ? 26.234 25.734 22.25 1 70.06 157 LYS B O 1
ATOM 5666 N N . TYR B 1 158 ? 24.594 25.406 20.844 1 67.44 158 TYR B N 1
ATOM 5667 C CA . TYR B 1 158 ? 25.453 24.516 20.062 1 67.44 158 TYR B CA 1
ATOM 5668 C C . TYR B 1 158 ? 25.938 25.203 18.797 1 67.44 158 TYR B C 1
ATOM 5670 O O . TYR B 1 158 ? 26.656 24.609 18 1 67.44 158 TYR B O 1
ATOM 5678 N N . GLY B 1 159 ? 25.578 26.391 18.656 1 73 159 GLY B N 1
ATOM 5679 C CA . GLY B 1 159 ? 26.016 27.141 17.5 1 73 159 GLY B CA 1
ATOM 5680 C C . GLY B 1 159 ? 25.484 26.609 16.188 1 73 159 GLY B C 1
ATOM 5681 O O . GLY B 1 159 ? 26.203 26.562 15.188 1 73 159 GLY B O 1
ATOM 5682 N N . ARG B 1 160 ? 24.297 26.141 16.266 1 74.81 160 ARG B N 1
ATOM 5683 C CA . ARG B 1 160 ? 23.703 25.531 15.07 1 74.81 160 ARG B CA 1
ATOM 5684 C C . ARG B 1 160 ? 22.859 26.547 14.305 1 74.81 160 ARG B C 1
ATOM 5686 O O . ARG B 1 160 ? 22.297 27.469 14.898 1 74.81 160 ARG B O 1
ATOM 5693 N N . THR B 1 161 ? 22.906 26.312 12.922 1 80.94 161 THR B N 1
ATOM 5694 C CA . THR B 1 161 ? 22.062 27.125 12.062 1 80.94 161 THR B CA 1
ATOM 5695 C C . THR B 1 161 ? 20.734 26.438 11.805 1 80.94 161 THR B C 1
ATOM 5697 O O . THR B 1 161 ? 20.703 25.328 11.273 1 80.94 161 THR B O 1
ATOM 5700 N N . ILE B 1 162 ? 19.703 27.078 12.266 1 82.81 162 ILE B N 1
ATOM 5701 C CA . ILE B 1 162 ? 18.391 26.453 12.117 1 82.81 162 ILE B CA 1
ATOM 5702 C C . ILE B 1 162 ? 17.484 27.344 11.258 1 82.81 162 ILE B C 1
ATOM 5704 O O . ILE B 1 162 ? 17.375 28.547 11.516 1 82.81 162 ILE B O 1
ATOM 5708 N N . ILE B 1 163 ? 16.938 26.812 10.203 1 84.5 163 ILE B N 1
ATOM 5709 C CA . ILE B 1 163 ? 15.969 27.5 9.359 1 84.5 163 ILE B CA 1
ATOM 5710 C C . ILE B 1 163 ? 14.641 26.734 9.383 1 84.5 163 ILE B C 1
ATOM 5712 O O . ILE B 1 163 ? 14.617 25.531 9.164 1 84.5 163 ILE B O 1
ATOM 5716 N N . CYS B 1 164 ? 13.609 27.375 9.703 1 85 164 CYS B N 1
ATOM 5717 C CA . CYS B 1 164 ? 12.32 26.688 9.719 1 85 164 CYS B CA 1
ATOM 5718 C C . CYS B 1 164 ? 11.258 27.531 9.008 1 85 164 CYS B C 1
ATOM 5720 O O . CYS B 1 164 ? 11.297 28.766 9.055 1 85 164 CYS B O 1
ATOM 5722 N N . THR B 1 165 ? 10.414 26.875 8.25 1 83.81 165 THR B N 1
ATOM 5723 C CA . THR B 1 165 ? 9.258 27.547 7.664 1 83.81 165 THR B CA 1
ATOM 5724 C C . THR B 1 165 ? 8.141 27.688 8.695 1 83.81 165 THR B C 1
ATOM 5726 O O . THR B 1 165 ? 7.906 26.781 9.492 1 83.81 165 THR B O 1
ATOM 5729 N N . ILE B 1 166 ? 7.566 28.828 8.797 1 83.31 166 ILE B N 1
ATOM 5730 C CA . ILE B 1 166 ? 6.461 29.062 9.719 1 83.31 166 ILE B CA 1
ATOM 5731 C C . ILE B 1 166 ? 5.332 29.781 8.984 1 83.31 166 ILE B C 1
ATOM 5733 O O . ILE B 1 166 ? 5.574 30.734 8.234 1 83.31 166 ILE B O 1
ATOM 5737 N N . HIS B 1 167 ? 4.207 29.359 9.164 1 75.56 167 HIS B N 1
ATOM 5738 C CA . HIS B 1 167 ? 3.07 29.953 8.477 1 75.56 167 HIS B CA 1
ATOM 5739 C C . HIS B 1 167 ? 2.414 31.031 9.344 1 75.56 167 HIS B C 1
ATOM 5741 O O . HIS B 1 167 ? 2.254 32.188 8.906 1 75.56 167 HIS B O 1
ATOM 5747 N N . GLN B 1 168 ? 1.913 30.562 10.523 1 77 168 GLN B N 1
ATOM 5748 C CA . GLN B 1 168 ? 1.149 31.453 11.391 1 77 168 GLN B CA 1
ATOM 5749 C C . GLN B 1 168 ? 1.72 31.469 12.805 1 77 168 GLN B C 1
ATOM 5751 O O . GLN B 1 168 ? 1.053 31.047 13.758 1 77 168 GLN B O 1
ATOM 5756 N N . PRO B 1 169 ? 2.885 32.25 12.898 1 79.81 169 PRO B N 1
ATOM 5757 C CA . PRO B 1 169 ? 3.41 32.281 14.266 1 79.81 169 PRO B CA 1
ATOM 5758 C C . PRO B 1 169 ? 2.715 33.312 15.148 1 79.81 169 PRO B C 1
ATOM 5760 O O . PRO B 1 169 ? 2.287 34.344 14.656 1 79.81 169 PRO B O 1
ATOM 5763 N N . SER B 1 170 ? 2.547 32.906 16.406 1 80.69 170 SER B N 1
ATOM 5764 C CA . SER B 1 170 ? 2.127 33.906 17.375 1 80.69 170 SER B CA 1
ATOM 5765 C C . SER B 1 170 ? 3.199 34.969 17.547 1 80.69 170 SER B C 1
ATOM 5767 O O . SER B 1 170 ? 4.336 34.812 17.109 1 80.69 170 SER B O 1
ATOM 5769 N N . SER B 1 171 ? 2.846 36.094 18.125 1 78.25 171 SER B N 1
ATOM 5770 C CA . SER B 1 171 ? 3.801 37.156 18.375 1 78.25 171 SER B CA 1
ATOM 5771 C C . SER B 1 171 ? 4.969 36.688 19.234 1 78.25 171 SER B C 1
ATOM 5773 O O . SER B 1 171 ? 6.113 37.094 19 1 78.25 171 SER B O 1
ATOM 5775 N N . GLU B 1 172 ? 4.605 35.812 20.172 1 79.75 172 GLU B N 1
ATOM 5776 C CA . GLU B 1 172 ? 5.637 35.312 21.062 1 79.75 172 GLU B CA 1
ATOM 5777 C C . GLU B 1 172 ? 6.617 34.406 20.312 1 79.75 172 GLU B C 1
ATOM 5779 O O . GLU B 1 172 ? 7.828 34.469 20.531 1 79.75 172 GLU B O 1
ATOM 5784 N N . VAL B 1 173 ? 6.074 33.656 19.516 1 86 173 VAL B N 1
ATOM 5785 C CA . VAL B 1 173 ? 6.895 32.719 18.75 1 86 173 VAL B CA 1
ATOM 5786 C C . VAL B 1 173 ? 7.734 33.469 17.734 1 86 173 VAL B C 1
ATOM 5788 O O . VAL B 1 173 ? 8.922 33.188 17.547 1 86 173 VAL B O 1
ATOM 5791 N N . PHE B 1 174 ? 7.117 34.438 17.109 1 87.81 174 PHE B N 1
ATOM 5792 C CA . PHE B 1 174 ? 7.809 35.219 16.078 1 87.81 174 PHE B CA 1
ATOM 5793 C C . PHE B 1 174 ? 9.016 35.938 16.672 1 87.81 174 PHE B C 1
ATOM 5795 O O . PHE B 1 174 ? 10.055 36.062 16.016 1 87.81 174 PHE B O 1
ATOM 5802 N N . ASN B 1 175 ? 8.922 36.375 17.875 1 87 175 ASN B N 1
ATOM 5803 C CA . ASN B 1 175 ? 9.961 37.188 18.5 1 87 175 ASN B CA 1
ATOM 5804 C C . ASN B 1 175 ? 11.133 36.312 18.969 1 87 175 ASN B C 1
ATOM 5806 O O . ASN B 1 175 ? 12.203 36.844 19.281 1 87 175 ASN B O 1
ATOM 5810 N N . ILE B 1 176 ? 10.898 35.062 18.969 1 89.75 176 ILE B N 1
ATOM 5811 C CA . ILE B 1 176 ? 11.984 34.156 19.359 1 89.75 176 ILE B CA 1
ATOM 5812 C C . ILE B 1 176 ? 12.992 34.031 18.219 1 89.75 176 ILE B C 1
ATOM 5814 O O . ILE B 1 176 ? 14.18 33.812 18.438 1 89.75 176 ILE B O 1
ATOM 5818 N N . PHE B 1 177 ? 12.578 34.219 17.047 1 93.06 177 PHE B N 1
ATOM 5819 C CA . PHE B 1 177 ? 13.453 34.094 15.891 1 93.06 177 PHE B CA 1
ATOM 5820 C C . PHE B 1 177 ? 14.438 35.25 15.812 1 93.06 177 PHE B C 1
ATOM 5822 O O . PHE B 1 177 ? 14.094 36.375 16.156 1 93.06 177 PHE B O 1
ATOM 5829 N N . ASP B 1 178 ? 15.602 34.938 15.367 1 92.56 178 ASP B N 1
ATOM 5830 C CA . ASP B 1 178 ? 16.641 35.969 15.188 1 92.56 178 ASP B CA 1
ATOM 5831 C C . ASP B 1 178 ? 16.469 36.688 13.859 1 92.56 178 ASP B C 1
ATOM 5833 O O . ASP B 1 178 ? 16.531 37.906 13.805 1 92.56 178 ASP B O 1
ATOM 5837 N N . ASP B 1 179 ? 16.328 35.875 12.867 1 91.44 179 ASP B N 1
ATOM 5838 C CA . ASP B 1 179 ? 16.234 36.406 11.508 1 91.44 179 ASP B CA 1
ATOM 5839 C C . ASP B 1 179 ? 14.992 35.875 10.805 1 91.44 179 ASP B C 1
ATOM 5841 O O . ASP B 1 179 ? 14.422 34.875 11.219 1 91.44 179 ASP B O 1
ATOM 5845 N N . THR B 1 180 ? 14.562 36.594 9.797 1 91.62 180 THR B N 1
ATOM 5846 C CA . THR B 1 180 ? 13.43 36.156 8.992 1 91.62 180 THR B CA 1
ATOM 5847 C C . THR B 1 180 ? 13.695 36.375 7.512 1 91.62 180 THR B C 1
ATOM 5849 O O . THR B 1 180 ? 14.352 37.375 7.133 1 91.62 180 THR B O 1
ATOM 5852 N N . ILE B 1 181 ? 13.352 35.438 6.75 1 89.44 181 ILE B N 1
ATOM 5853 C CA . ILE B 1 181 ? 13.375 35.5 5.297 1 89.44 181 ILE B CA 1
ATOM 5854 C C . ILE B 1 181 ? 11.953 35.469 4.75 1 89.44 181 ILE B C 1
ATOM 5856 O O . ILE B 1 181 ? 11.203 34.531 5.035 1 89.44 181 ILE B O 1
ATOM 5860 N N . ILE B 1 182 ? 11.594 36.5 4.074 1 90.62 182 ILE B N 1
ATOM 5861 C CA . ILE B 1 182 ? 10.258 36.531 3.49 1 90.62 182 ILE B CA 1
ATOM 5862 C C . ILE B 1 182 ? 10.344 36.312 1.983 1 90.62 182 ILE B C 1
ATOM 5864 O O . ILE B 1 182 ? 11.078 37 1.278 1 90.62 182 ILE B O 1
ATOM 5868 N N . LEU B 1 183 ? 9.57 35.312 1.596 1 87.25 183 LEU B N 1
ATOM 5869 C CA . LEU B 1 183 ? 9.547 34.969 0.179 1 87.25 183 LEU B CA 1
ATOM 5870 C C . LEU B 1 183 ? 8.227 35.406 -0.463 1 87.25 183 LEU B C 1
ATOM 5872 O O . LEU B 1 183 ? 7.168 35.312 0.161 1 87.25 183 LEU B O 1
ATOM 5876 N N . ALA B 1 184 ? 8.328 35.875 -1.587 1 84 184 ALA B N 1
ATOM 5877 C CA . ALA B 1 184 ? 7.164 36.188 -2.412 1 84 184 ALA B CA 1
ATOM 5878 C C . ALA B 1 184 ? 7.426 35.844 -3.877 1 84 184 ALA B C 1
ATOM 5880 O O . ALA B 1 184 ? 8.43 36.281 -4.445 1 84 184 ALA B O 1
ATOM 5881 N N . GLU B 1 185 ? 6.547 35.125 -4.449 1 77.94 185 GLU B N 1
ATOM 5882 C CA . GLU B 1 185 ? 6.645 34.75 -5.852 1 77.94 185 GLU B CA 1
ATOM 5883 C C . GLU B 1 185 ? 8.016 34.125 -6.164 1 77.94 185 GLU B C 1
ATOM 5885 O O . GLU B 1 185 ? 8.648 34.5 -7.148 1 77.94 185 GLU B O 1
ATOM 5890 N N . GLY B 1 186 ? 8.547 33.438 -5.219 1 76.81 186 GLY B N 1
ATOM 5891 C CA . GLY B 1 186 ? 9.789 32.719 -5.43 1 76.81 186 GLY B CA 1
ATOM 5892 C C . GLY B 1 186 ? 11.023 33.562 -5.195 1 76.81 186 GLY B C 1
ATOM 5893 O O . GLY B 1 186 ? 12.141 33.125 -5.457 1 76.81 186 GLY B O 1
ATOM 5894 N N . GLN B 1 187 ? 10.852 34.844 -4.812 1 82.62 187 GLN B N 1
ATOM 5895 C CA . GLN B 1 187 ? 11.961 35.75 -4.574 1 82.62 187 GLN B CA 1
ATOM 5896 C C . GLN B 1 187 ? 11.961 36.25 -3.135 1 82.62 187 GLN B C 1
ATOM 5898 O O . GLN B 1 187 ? 10.938 36.219 -2.457 1 82.62 187 GLN B O 1
ATOM 5903 N N . VAL B 1 188 ? 13.164 36.688 -2.773 1 86.81 188 VAL B N 1
ATOM 5904 C CA . VAL B 1 188 ? 13.297 37.188 -1.406 1 86.81 188 VAL B CA 1
ATOM 5905 C C . VAL B 1 188 ? 12.781 38.625 -1.326 1 86.81 188 VAL B C 1
ATOM 5907 O O . VAL B 1 188 ? 13.211 39.5 -2.094 1 86.81 188 VAL B O 1
ATOM 5910 N N . LEU B 1 189 ? 11.859 38.812 -0.481 1 89.25 189 LEU B N 1
ATOM 5911 C CA . LEU B 1 189 ? 11.258 40.125 -0.271 1 89.25 189 LEU B CA 1
ATOM 5912 C C . LEU B 1 189 ? 11.953 40.875 0.869 1 89.25 189 LEU B C 1
ATOM 5914 O O . LEU B 1 189 ? 11.953 42.094 0.904 1 89.25 189 LEU B O 1
ATOM 5918 N N . PHE B 1 190 ? 12.422 40.156 1.765 1 89.81 190 PHE B N 1
ATOM 5919 C CA . PHE B 1 190 ? 13.102 40.688 2.938 1 89.81 190 PHE B CA 1
ATOM 5920 C C . PHE B 1 190 ? 13.977 39.625 3.596 1 89.81 190 PHE B C 1
ATOM 5922 O O . PHE B 1 190 ? 13.602 38.469 3.646 1 89.81 190 PHE B O 1
ATOM 5929 N N . HIS B 1 191 ? 15.117 39.969 3.934 1 89.75 191 HIS B N 1
ATOM 5930 C CA . HIS B 1 191 ? 16.016 39.125 4.695 1 89.75 191 HIS B CA 1
ATOM 5931 C C . HIS B 1 191 ? 16.766 39.906 5.754 1 89.75 191 HIS B C 1
ATOM 5933 O O . HIS B 1 191 ? 17.531 40.844 5.426 1 89.75 191 HIS B O 1
ATOM 5939 N N . GLY B 1 192 ? 16.578 39.625 7 1 88.12 192 GLY B N 1
ATOM 5940 C CA . GLY B 1 192 ? 17.25 40.344 8.07 1 88.12 192 GLY B CA 1
ATOM 5941 C C . GLY B 1 192 ? 16.719 40 9.445 1 88.12 192 GLY B C 1
ATOM 5942 O O . GLY B 1 192 ? 15.961 39.031 9.602 1 88.12 192 GLY B O 1
ATOM 5943 N N . PRO B 1 193 ? 17.172 40.688 10.414 1 91 193 PRO B N 1
ATOM 5944 C CA . PRO B 1 193 ? 16.656 40.469 11.766 1 91 193 PRO B CA 1
ATOM 5945 C C . PRO B 1 193 ? 15.156 40.719 11.883 1 91 193 PRO B C 1
ATOM 5947 O O . PRO B 1 193 ? 14.625 41.625 11.258 1 91 193 PRO B O 1
ATOM 5950 N N . VAL B 1 194 ? 14.492 39.906 12.703 1 92.38 194 VAL B N 1
ATOM 5951 C CA . VAL B 1 194 ? 13.047 39.969 12.883 1 92.38 194 VAL B CA 1
ATOM 5952 C C . VAL B 1 194 ? 12.633 41.375 13.297 1 92.38 194 VAL B C 1
ATOM 5954 O O . VAL B 1 194 ? 11.609 41.875 12.836 1 92.38 194 VAL B O 1
ATOM 5957 N N . GLN B 1 195 ? 13.445 42.062 14.094 1 89.06 195 GLN B N 1
ATOM 5958 C CA . GLN B 1 195 ? 13.117 43.375 14.641 1 89.06 195 GLN B CA 1
ATOM 5959 C C . GLN B 1 195 ? 13.164 44.438 13.555 1 89.06 195 GLN B C 1
ATOM 5961 O O . GLN B 1 195 ? 12.516 45.469 13.672 1 89.06 195 GLN B O 1
ATOM 5966 N N . SER B 1 196 ? 13.883 44.156 12.484 1 90.62 196 SER B N 1
ATOM 5967 C CA . SER B 1 196 ? 14.062 45.125 11.422 1 90.62 196 SER B CA 1
ATOM 5968 C C . SER B 1 196 ? 12.977 45 10.359 1 90.62 196 SER B C 1
ATOM 5970 O O . SER B 1 196 ? 12.875 45.844 9.469 1 90.62 196 SER B O 1
ATOM 5972 N N . MET B 1 197 ? 12.164 44.031 10.461 1 91.06 197 MET B N 1
ATOM 5973 C CA . MET B 1 197 ? 11.172 43.75 9.43 1 91.06 197 MET B CA 1
ATOM 5974 C C . MET B 1 197 ? 10.109 44.875 9.391 1 91.06 197 MET B C 1
ATOM 5976 O O . MET B 1 197 ? 9.812 45.406 8.328 1 91.06 197 MET B O 1
ATOM 5980 N N . VAL B 1 198 ? 9.555 45.188 10.594 1 90.12 198 VAL B N 1
ATOM 5981 C CA . VAL B 1 198 ? 8.461 46.156 10.68 1 90.12 198 VAL B CA 1
ATOM 5982 C C . VAL B 1 198 ? 8.945 47.531 10.242 1 90.12 198 VAL B C 1
ATOM 5984 O O . VAL B 1 198 ? 8.305 48.188 9.422 1 90.12 198 VAL B O 1
ATOM 5987 N N . PRO B 1 199 ? 10.148 47.969 10.695 1 90.06 199 PRO B N 1
ATOM 5988 C CA . PRO B 1 199 ? 10.664 49.25 10.227 1 90.06 199 PRO B CA 1
ATOM 5989 C C . PRO B 1 199 ? 10.953 49.281 8.727 1 90.06 199 PRO B C 1
ATOM 5991 O O . PRO B 1 199 ? 10.773 50.281 8.07 1 90.06 199 PRO B O 1
ATOM 5994 N N . TYR B 1 200 ? 11.383 48.219 8.227 1 91.12 200 TYR B N 1
ATOM 5995 C CA . TYR B 1 200 ? 11.703 48.156 6.809 1 91.12 200 TYR B CA 1
ATOM 5996 C C . TYR B 1 200 ? 10.453 48.375 5.961 1 91.12 200 TYR B C 1
ATOM 5998 O O . TYR B 1 200 ? 10.445 49.219 5.062 1 91.12 200 TYR B O 1
ATOM 6006 N N . PHE B 1 201 ? 9.445 47.688 6.227 1 91.62 201 PHE B N 1
ATOM 6007 C CA . PHE B 1 201 ? 8.219 47.844 5.445 1 91.62 201 PHE B CA 1
ATOM 6008 C C . PHE B 1 201 ? 7.504 49.125 5.785 1 91.62 201 PHE B C 1
ATOM 6010 O O . PHE B 1 201 ? 6.789 49.688 4.949 1 91.62 201 PHE B O 1
ATOM 6017 N N . GLY B 1 202 ? 7.676 49.531 7.051 1 89.38 202 GLY B N 1
ATOM 6018 C CA . GLY B 1 202 ? 7.168 50.844 7.402 1 89.38 202 GLY B CA 1
ATOM 6019 C C . GLY B 1 202 ? 7.746 51.938 6.543 1 89.38 202 GLY B C 1
ATOM 6020 O O . GLY B 1 202 ? 7.031 52.875 6.168 1 89.38 202 GLY B O 1
ATOM 6021 N N . ALA B 1 203 ? 9.031 51.844 6.227 1 89.81 203 ALA B N 1
ATOM 6022 C CA . ALA B 1 203 ? 9.719 52.812 5.391 1 89.81 203 ALA B CA 1
ATOM 6023 C C . ALA B 1 203 ? 9.195 52.781 3.957 1 89.81 203 ALA B C 1
ATOM 6025 O O . ALA B 1 203 ? 9.297 53.75 3.221 1 89.81 203 ALA B O 1
ATOM 6026 N N . LEU B 1 204 ? 8.586 51.719 3.648 1 90.31 204 LEU B N 1
ATOM 6027 C CA . LEU B 1 204 ? 8.055 51.562 2.301 1 90.31 204 LEU B CA 1
ATOM 6028 C C . LEU B 1 204 ? 6.582 51.969 2.246 1 90.31 204 LEU B C 1
ATOM 6030 O O . LEU B 1 204 ? 5.945 51.844 1.195 1 90.31 204 LEU B O 1
ATOM 6034 N N . GLY B 1 205 ? 5.988 52.312 3.393 1 87.06 205 GLY B N 1
ATOM 6035 C CA . GLY B 1 205 ? 4.629 52.844 3.393 1 87.06 205 GLY B CA 1
ATOM 6036 C C . GLY B 1 205 ? 3.633 51.906 4.047 1 87.06 205 GLY B C 1
ATOM 6037 O O . GLY B 1 205 ? 2.439 52.188 4.117 1 87.06 205 GLY B O 1
ATOM 6038 N N . TYR B 1 206 ? 4.145 50.781 4.488 1 88.44 206 TYR B N 1
ATOM 6039 C CA . TYR B 1 206 ? 3.26 49.844 5.152 1 88.44 206 TYR B CA 1
ATOM 6040 C C . TYR B 1 206 ? 3.416 49.906 6.664 1 88.44 206 TYR B C 1
ATOM 6042 O O . TYR B 1 206 ? 4.383 49.375 7.227 1 88.44 206 TYR B O 1
ATOM 6050 N N . HIS B 1 207 ? 2.436 50.5 7.273 1 85.56 207 HIS B N 1
ATOM 6051 C CA . HIS B 1 207 ? 2.549 50.719 8.711 1 85.56 207 HIS B CA 1
ATOM 6052 C C . HIS B 1 207 ? 1.834 49.625 9.492 1 85.56 207 HIS B C 1
ATOM 6054 O O . HIS B 1 207 ? 0.719 49.219 9.141 1 85.56 207 HIS B O 1
ATOM 6060 N N . CYS B 1 208 ? 2.531 49.031 10.375 1 82.81 208 CYS B N 1
ATOM 6061 C CA . CYS B 1 208 ? 1.978 48.031 11.266 1 82.81 208 CYS B CA 1
ATOM 6062 C C . CYS B 1 208 ? 1.17 48.656 12.383 1 82.81 208 CYS B C 1
ATOM 6064 O O . CYS B 1 208 ? 1.677 49.531 13.102 1 82.81 208 CYS B O 1
ATOM 6066 N N . PRO B 1 209 ? -0.089 48.344 12.406 1 74 209 PRO B N 1
ATOM 6067 C CA . PRO B 1 209 ? -0.859 48.906 13.523 1 74 209 PRO B CA 1
ATOM 6068 C C . PRO B 1 209 ? -0.269 48.531 14.883 1 74 209 PRO B C 1
ATOM 6070 O O . PRO B 1 209 ? 0.468 47.562 15.008 1 74 209 PRO B O 1
ATOM 6073 N N . THR B 1 210 ? -0.507 49.375 15.828 1 66.25 210 THR B N 1
ATOM 6074 C CA . THR B 1 210 ? 0.004 49.156 17.172 1 66.25 210 THR B CA 1
ATOM 6075 C C . THR B 1 210 ? -0.609 47.906 17.797 1 66.25 210 THR B C 1
ATOM 6077 O O . THR B 1 210 ? -1.8 47.625 17.625 1 66.25 210 THR B O 1
ATOM 6080 N N . HIS B 1 211 ? 0.215 46.938 18.406 1 62.72 211 HIS B N 1
ATOM 6081 C CA . HIS B 1 211 ? -0.195 45.75 19.156 1 62.72 211 HIS B CA 1
ATOM 6082 C C . HIS B 1 211 ? -0.662 44.625 18.203 1 62.72 211 HIS B C 1
ATOM 6084 O O . HIS B 1 211 ? -1.583 43.875 18.531 1 62.72 211 HIS B O 1
ATOM 6090 N N . PHE B 1 212 ? -0.197 44.781 16.984 1 72.19 212 PHE B N 1
ATOM 6091 C CA . PHE B 1 212 ? -0.501 43.75 16 1 72.19 212 PHE B CA 1
ATOM 6092 C C . PHE B 1 212 ? 0.66 42.75 15.859 1 72.19 212 PHE B C 1
ATOM 6094 O O . PHE B 1 212 ? 1.822 43.156 16 1 72.19 212 PHE B O 1
ATOM 6101 N N . ASN B 1 213 ? 0.278 41.531 15.781 1 80.5 213 ASN B N 1
ATOM 6102 C CA . ASN B 1 213 ? 1.307 40.562 15.5 1 80.5 213 ASN B CA 1
ATOM 6103 C C . ASN B 1 213 ? 2.049 40.844 14.203 1 80.5 213 ASN B C 1
ATOM 6105 O O . ASN B 1 213 ? 1.438 40.938 13.141 1 80.5 213 ASN B O 1
ATOM 6109 N N . PRO B 1 214 ? 3.359 41.125 14.305 1 83.75 214 PRO B N 1
ATOM 6110 C CA . PRO B 1 214 ? 4.133 41.469 13.117 1 83.75 214 PRO B CA 1
ATOM 6111 C C . PRO B 1 214 ? 3.979 40.469 11.992 1 83.75 214 PRO B C 1
ATOM 6113 O O . PRO B 1 214 ? 3.973 40.812 10.812 1 83.75 214 PRO B O 1
ATOM 6116 N N . ALA B 1 215 ? 3.904 39.25 12.391 1 86.12 215 ALA B N 1
ATOM 6117 C CA . ALA B 1 215 ? 3.742 38.219 11.375 1 86.12 215 ALA B CA 1
ATOM 6118 C C . ALA B 1 215 ? 2.404 38.344 10.656 1 86.12 215 ALA B C 1
ATOM 6120 O O . ALA B 1 215 ? 2.326 38.188 9.438 1 86.12 215 ALA B O 1
ATOM 6121 N N . ASP B 1 216 ? 1.41 38.594 11.422 1 82.06 216 ASP B N 1
ATOM 6122 C CA . ASP B 1 216 ? 0.095 38.812 10.82 1 82.06 216 ASP B CA 1
ATOM 6123 C C . ASP B 1 216 ? 0.084 40.062 9.945 1 82.06 216 ASP B C 1
ATOM 6125 O O . ASP B 1 216 ? -0.559 40.062 8.891 1 82.06 216 ASP B O 1
ATOM 6129 N N . TYR B 1 217 ? 0.755 41.031 10.469 1 82.19 217 TYR B N 1
ATOM 6130 C CA . TYR B 1 217 ? 0.913 42.281 9.719 1 82.19 217 TYR B CA 1
ATOM 6131 C C . TYR B 1 217 ? 1.533 42 8.352 1 82.19 217 TYR B C 1
ATOM 6133 O O . TYR B 1 217 ? 1.077 42.562 7.34 1 82.19 217 TYR B O 1
ATOM 6141 N N . LEU B 1 218 ? 2.498 41.25 8.289 1 86.88 218 LEU B N 1
ATOM 6142 C CA . LEU B 1 218 ? 3.191 40.906 7.055 1 86.88 218 LEU B CA 1
ATOM 6143 C C . LEU B 1 218 ? 2.227 40.281 6.047 1 86.88 218 LEU B C 1
ATOM 6145 O O . LEU B 1 218 ? 2.197 40.688 4.883 1 86.88 218 LEU B O 1
ATOM 6149 N N . PHE B 1 219 ? 1.394 39.406 6.5 1 84.12 219 PHE B N 1
ATOM 6150 C CA . PHE B 1 219 ? 0.523 38.656 5.598 1 84.12 219 PHE B CA 1
ATOM 6151 C C . PHE B 1 219 ? -0.702 39.5 5.223 1 84.12 219 PHE B C 1
ATOM 6153 O O . PHE B 1 219 ? -1.13 39.469 4.066 1 84.12 219 PHE B O 1
ATOM 6160 N N . MET B 1 220 ? -1.171 40.188 6.16 1 79.38 220 MET B N 1
ATOM 6161 C CA . MET B 1 220 ? -2.451 40.875 5.965 1 79.38 220 MET B CA 1
ATOM 6162 C C . MET B 1 220 ? -2.262 42.219 5.262 1 79.38 220 MET B C 1
ATOM 6164 O O . MET B 1 220 ? -3.129 42.656 4.508 1 79.38 220 MET B O 1
ATOM 6168 N N . GLU B 1 221 ? -1.16 42.812 5.547 1 80 221 GLU B N 1
ATOM 6169 C CA . GLU B 1 221 ? -1.007 44.188 5.07 1 80 221 GLU B CA 1
ATOM 6170 C C . GLU B 1 221 ? 0.058 44.281 3.982 1 80 221 GLU B C 1
ATOM 6172 O O . GLU B 1 221 ? -0.007 45.156 3.115 1 80 221 GLU B O 1
ATOM 6177 N N . VAL B 1 222 ? 1.076 43.531 4.109 1 85.5 222 VAL B N 1
ATOM 6178 C CA . VAL B 1 222 ? 2.207 43.656 3.197 1 85.5 222 VAL B CA 1
ATOM 6179 C C . VAL B 1 222 ? 2.023 42.75 1.996 1 85.5 222 VAL B C 1
ATOM 6181 O O . VAL B 1 222 ? 2.004 43.188 0.851 1 85.5 222 VAL B O 1
ATOM 6184 N N . LEU B 1 223 ? 1.827 41.469 2.271 1 82.75 223 LEU B N 1
ATOM 6185 C CA . LEU B 1 223 ? 1.786 40.5 1.191 1 82.75 223 LEU B CA 1
ATOM 6186 C C . LEU B 1 223 ? 0.429 40.531 0.496 1 82.75 223 LEU B C 1
ATOM 6188 O O . LEU B 1 223 ? 0.338 40.25 -0.701 1 82.75 223 LEU B O 1
ATOM 6192 N N . HIS B 1 224 ? -0.664 40.719 1.284 1 75.31 224 HIS B N 1
ATOM 6193 C CA . HIS B 1 224 ? -2 40.719 0.699 1 75.31 224 HIS B CA 1
ATOM 6194 C C . HIS B 1 224 ? -2.715 42.031 0.969 1 75.31 224 HIS B C 1
ATOM 6196 O O . HIS B 1 224 ? -3.113 42.312 2.104 1 75.31 224 HIS B O 1
ATOM 6202 N N . GLN B 1 225 ? -2.256 43.219 0.452 1 60.88 225 GLN B N 1
ATOM 6203 C CA . GLN B 1 225 ? -2.799 44.531 0.732 1 60.88 225 GLN B CA 1
ATOM 6204 C C . GLN B 1 225 ? -4.32 44.531 0.615 1 60.88 225 GLN B C 1
ATOM 6206 O O . GLN B 1 225 ? -4.879 44 -0.34 1 60.88 225 GLN B O 1
ATOM 6211 N N . GLY B 1 226 ? -5.16 45.156 1.563 1 53.28 226 GLY B N 1
ATOM 6212 C CA . GLY B 1 226 ? -6.559 45.531 1.483 1 53.28 226 GLY B CA 1
ATOM 6213 C C . GLY B 1 226 ? -7.508 44.406 1.866 1 53.28 226 GLY B C 1
ATOM 6214 O O . GLY B 1 226 ? -8.695 44.469 1.542 1 53.28 226 GLY B O 1
ATOM 6215 N N . ALA B 1 227 ? -7.066 43.344 2.23 1 48.25 227 ALA B N 1
ATOM 6216 C CA . ALA B 1 227 ? -7.934 42.219 2.533 1 48.25 227 ALA B CA 1
ATOM 6217 C C . ALA B 1 227 ? -9 42.594 3.559 1 48.25 227 ALA B C 1
ATOM 6219 O O . ALA B 1 227 ? -10.125 42.094 3.502 1 48.25 227 ALA B O 1
ATOM 6220 N N . THR B 1 228 ? -8.609 43.344 4.609 1 44.34 228 THR B N 1
ATOM 6221 C CA . THR B 1 228 ? -9.602 43.75 5.598 1 44.34 228 THR B CA 1
ATOM 6222 C C . THR B 1 228 ? -10.609 44.719 4.988 1 44.34 228 THR B C 1
ATOM 6224 O O . THR B 1 228 ? -11.695 44.906 5.535 1 44.34 228 THR B O 1
ATOM 6227 N N . SER B 1 229 ? -10.219 45.625 4.242 1 40.16 229 SER B N 1
ATOM 6228 C CA . SER B 1 229 ? -11.188 46.594 3.734 1 40.16 229 SER B CA 1
ATOM 6229 C C . SER B 1 229 ? -12.203 45.938 2.809 1 40.16 229 SER B C 1
ATOM 6231 O O . SER B 1 229 ? -13.203 46.531 2.434 1 40.16 229 SER B O 1
ATOM 6233 N N . ALA B 1 230 ? -11.852 45.062 2.027 1 40.78 230 ALA B N 1
ATOM 6234 C CA . ALA B 1 230 ? -12.781 44.469 1.077 1 40.78 230 ALA B CA 1
ATOM 6235 C C . ALA B 1 230 ? -13.789 43.562 1.789 1 40.78 230 ALA B C 1
ATOM 6237 O O . ALA B 1 230 ? -13.828 42.375 1.549 1 40.78 230 ALA B O 1
ATOM 6238 N N . THR B 1 231 ? -13.938 43.688 2.967 1 40.19 231 THR B N 1
ATOM 6239 C CA . THR B 1 231 ? -14.922 43.031 3.834 1 40.19 231 THR B CA 1
ATOM 6240 C C . THR B 1 231 ? -16.234 42.844 3.096 1 40.19 231 THR B C 1
ATOM 6242 O O . THR B 1 231 ? -16.969 41.875 3.375 1 40.19 231 THR B O 1
ATOM 6245 N N . GLU B 1 232 ? -16.781 44 2.59 1 37.12 232 GLU B N 1
ATOM 6246 C CA . GLU B 1 232 ? -18.172 44.094 2.162 1 37.12 232 GLU B CA 1
ATOM 6247 C C . GLU B 1 232 ? -18.453 43.156 0.986 1 37.12 232 GLU B C 1
ATOM 6249 O O . GLU B 1 232 ? -19.578 42.719 0.8 1 37.12 232 GLU B O 1
ATOM 6254 N N . ASP B 1 233 ? -17.578 43.094 -0.002 1 35.94 233 ASP B N 1
ATOM 6255 C CA . ASP B 1 233 ? -17.984 42.531 -1.292 1 35.94 233 ASP B CA 1
ATOM 6256 C C . ASP B 1 233 ? -17.719 41.031 -1.343 1 35.94 233 ASP B C 1
ATOM 6258 O O . ASP B 1 233 ? -17.672 40.438 -2.424 1 35.94 233 ASP B O 1
ATOM 6262 N N . THR B 1 234 ? -17.172 40.531 -0.469 1 40.97 234 THR B N 1
ATOM 6263 C CA . THR B 1 234 ? -16.891 39.094 -0.442 1 40.97 234 THR B CA 1
ATOM 6264 C C . THR B 1 234 ? -18.172 38.281 -0.671 1 40.97 234 THR B C 1
ATOM 6266 O O . THR B 1 234 ? -18.125 37.094 -0.945 1 40.97 234 THR B O 1
ATOM 6269 N N . PHE B 1 235 ? -19.25 38.844 -0.178 1 38.16 235 PHE B N 1
ATOM 6270 C CA . PHE B 1 235 ? -20.562 38.281 -0.468 1 38.16 235 PHE B CA 1
ATOM 6271 C C . PHE B 1 235 ? -20.75 38.094 -1.97 1 38.16 235 PHE B C 1
ATOM 6273 O O . PHE B 1 235 ? -21.5 37.219 -2.404 1 38.16 235 PHE B O 1
ATOM 6280 N N . ASP B 1 236 ? -20.375 39.094 -2.727 1 37.91 236 ASP B N 1
ATOM 6281 C CA . ASP B 1 236 ? -20.547 39.031 -4.176 1 37.91 236 ASP B CA 1
ATOM 6282 C C . ASP B 1 236 ? -19.703 37.938 -4.781 1 37.91 236 ASP B C 1
ATOM 6284 O O . ASP B 1 236 ? -19.656 37.75 -6 1 37.91 236 ASP B O 1
ATOM 6288 N N . PHE B 1 237 ? -18.828 37.5 -4.145 1 39.12 237 PHE B N 1
ATOM 6289 C CA . PHE B 1 237 ? -17.938 36.438 -4.551 1 39.12 237 PHE B CA 1
ATOM 6290 C C . PHE B 1 237 ? -18.719 35.156 -4.824 1 39.12 237 PHE B C 1
ATOM 6292 O O . PHE B 1 237 ? -18.297 34.312 -5.633 1 39.12 237 PHE B O 1
ATOM 6299 N N . ILE B 1 238 ? -19.656 34.938 -3.98 1 40 238 ILE B N 1
ATOM 6300 C CA . ILE B 1 238 ? -20.484 33.75 -4.293 1 40 238 ILE B CA 1
ATOM 6301 C C . ILE B 1 238 ? -21.219 34 -5.609 1 40 238 ILE B C 1
ATOM 6303 O O . ILE B 1 238 ? -21.797 33.062 -6.168 1 40 238 ILE B O 1
ATOM 6307 N N . ALA B 1 239 ? -21.641 35.312 -5.922 1 37.06 239 ALA B N 1
ATOM 6308 C CA . ALA B 1 239 ? -22.438 35.5 -7.129 1 37.06 239 ALA B CA 1
ATOM 6309 C C . ALA B 1 239 ? -21.562 35.531 -8.375 1 37.06 239 ALA B C 1
ATOM 6311 O O . ALA B 1 239 ? -20.641 36.344 -8.461 1 37.06 239 ALA B O 1
ATOM 6312 N N . GLY B 1 240 ? -21.016 34.562 -8.875 1 43.22 240 GLY B N 1
ATOM 6313 C CA . GLY B 1 240 ? -20.422 34.094 -10.125 1 43.22 240 GLY B CA 1
ATOM 6314 C C . GLY B 1 240 ? -20.625 35.062 -11.273 1 43.22 240 GLY B C 1
ATOM 6315 O O . GLY B 1 240 ? -20.672 34.625 -12.438 1 43.22 240 GLY B O 1
ATOM 6316 N N . SER B 1 241 ? -20.984 36.375 -11.203 1 43.66 241 SER B N 1
ATOM 6317 C CA . SER B 1 241 ? -21.203 37.125 -12.445 1 43.66 241 SER B CA 1
ATOM 6318 C C . SER B 1 241 ? -19.891 37.438 -13.141 1 43.66 241 SER B C 1
ATOM 6320 O O . SER B 1 241 ? -18.828 37.438 -12.508 1 43.66 241 SER B O 1
ATOM 6322 N N . LYS B 1 242 ? -19.734 37.375 -14.445 1 51.5 242 LYS B N 1
ATOM 6323 C CA . LYS B 1 242 ? -18.656 37.781 -15.344 1 51.5 242 LYS B CA 1
ATOM 6324 C C . LYS B 1 242 ? -17.953 39.031 -14.844 1 51.5 242 LYS B C 1
ATOM 6326 O O . LYS B 1 242 ? -16.734 39.156 -14.984 1 51.5 242 LYS B O 1
ATOM 6331 N N . GLU B 1 243 ? -18.672 39.938 -14.43 1 50.28 243 GLU B N 1
ATOM 6332 C CA . GLU B 1 243 ? -18.125 41.219 -13.945 1 50.28 243 GLU B CA 1
ATOM 6333 C C . GLU B 1 243 ? -17.234 41 -12.719 1 50.28 243 GLU B C 1
ATOM 6335 O O . GLU B 1 243 ? -16.203 41.656 -12.555 1 50.28 243 GLU B O 1
ATOM 6340 N N . ASP B 1 244 ? -17.469 39.906 -12.031 1 53.34 244 ASP B N 1
ATOM 6341 C CA . ASP B 1 244 ? -16.734 39.594 -10.812 1 53.34 244 ASP B CA 1
ATOM 6342 C C . ASP B 1 244 ? -15.383 38.938 -11.141 1 53.34 244 ASP B C 1
ATOM 6344 O O . ASP B 1 244 ? -14.383 39.188 -10.453 1 53.34 244 ASP B O 1
ATOM 6348 N N . GLU B 1 245 ? -15.406 38.219 -12.195 1 56.06 245 GLU B N 1
ATOM 6349 C CA . GLU B 1 245 ? -14.133 37.656 -12.602 1 56.06 245 GLU B CA 1
ATOM 6350 C C . GLU B 1 245 ? -13.141 38.719 -13.023 1 56.06 245 GLU B C 1
ATOM 6352 O O . GLU B 1 245 ? -11.945 38.625 -12.734 1 56.06 245 GLU B O 1
ATOM 6357 N N . LYS B 1 246 ? -13.711 39.781 -13.789 1 62.31 246 LYS B N 1
ATOM 6358 C CA . LYS B 1 246 ? -12.859 40.875 -14.234 1 62.31 246 LYS B CA 1
ATOM 6359 C C . LYS B 1 246 ? -12.336 41.656 -13.039 1 62.31 246 LYS B C 1
ATOM 6361 O O . LYS B 1 246 ? -11.172 42.094 -13.031 1 62.31 246 LYS B O 1
ATOM 6366 N N . SER B 1 247 ? -13.164 41.844 -12.062 1 60.75 247 SER B N 1
ATOM 6367 C CA . SER B 1 247 ? -12.758 42.562 -10.859 1 60.75 247 SER B CA 1
ATOM 6368 C C . SER B 1 247 ? -11.719 41.781 -10.07 1 60.75 247 SER B C 1
ATOM 6370 O O . SER B 1 247 ? -10.766 42.344 -9.547 1 60.75 247 SER B O 1
ATOM 6372 N N . ARG B 1 248 ? -11.828 40.562 -10.086 1 62.91 248 ARG B N 1
ATOM 6373 C CA . ARG B 1 248 ? -10.875 39.719 -9.383 1 62.91 248 ARG B CA 1
ATOM 6374 C C . ARG B 1 248 ? -9.539 39.656 -10.117 1 62.91 248 ARG B C 1
ATOM 6376 O O . ARG B 1 248 ? -8.477 39.656 -9.484 1 62.91 248 ARG B O 1
ATOM 6383 N N . ALA B 1 249 ? -9.672 39.469 -11.359 1 66.31 249 ALA B N 1
ATOM 6384 C CA . ALA B 1 249 ? -8.445 39.469 -12.164 1 66.31 249 ALA B CA 1
ATOM 6385 C C . ALA B 1 249 ? -7.68 40.781 -11.984 1 66.31 249 ALA B C 1
ATOM 6387 O O . ALA B 1 249 ? -6.453 40.781 -11.883 1 66.31 249 ALA B O 1
ATOM 6388 N N . LYS B 1 250 ? -8.422 41.875 -11.938 1 70 250 LYS B N 1
ATOM 6389 C CA . LYS B 1 250 ? -7.793 43.156 -11.727 1 70 250 LYS B CA 1
ATOM 6390 C C . LYS B 1 250 ? -7.148 43.25 -10.344 1 70 250 LYS B C 1
ATOM 6392 O O . LYS B 1 250 ? -6.047 43.781 -10.195 1 70 250 LYS B O 1
ATOM 6397 N N . ALA B 1 251 ? -7.805 42.688 -9.352 1 69.12 251 ALA B N 1
ATOM 6398 C CA . ALA B 1 251 ? -7.266 42.688 -7.996 1 69.12 251 ALA B CA 1
ATOM 6399 C C . ALA B 1 251 ? -5.992 41.844 -7.914 1 69.12 251 ALA B C 1
ATOM 6401 O O . ALA B 1 251 ? -5.039 42.219 -7.227 1 69.12 251 ALA B O 1
ATOM 6402 N N . ARG B 1 252 ? -5.988 40.844 -8.625 1 71.25 252 ARG B N 1
ATOM 6403 C CA . ARG B 1 252 ? -4.805 40 -8.648 1 71.25 252 ARG B CA 1
ATOM 6404 C C . ARG B 1 252 ? -3.639 40.688 -9.344 1 71.25 252 ARG B C 1
ATOM 6406 O O . ARG B 1 252 ? -2.488 40.562 -8.922 1 71.25 252 ARG B O 1
ATOM 6413 N N . GLU B 1 253 ? -3.977 41.344 -10.406 1 75 253 GLU B N 1
ATOM 6414 C CA . GLU B 1 253 ? -2.941 42.062 -11.125 1 75 253 GLU B CA 1
ATOM 6415 C C . GLU B 1 253 ? -2.367 43.188 -10.281 1 75 253 GLU B C 1
ATOM 6417 O O . GLU B 1 253 ? -1.164 43.469 -10.328 1 75 253 GLU B O 1
ATOM 6422 N N . GLU B 1 254 ? -3.264 43.812 -9.578 1 76.69 254 GLU B N 1
ATOM 6423 C CA . GLU B 1 254 ? -2.807 44.875 -8.695 1 76.69 254 GLU B CA 1
ATOM 6424 C C . GLU B 1 254 ? -1.921 44.344 -7.582 1 76.69 254 GLU B C 1
ATOM 6426 O O . GLU B 1 254 ? -0.936 44.969 -7.199 1 76.69 254 GLU B O 1
ATOM 6431 N N . GLU B 1 255 ? -2.305 43.25 -7.074 1 78.44 255 GLU B N 1
ATOM 6432 C CA . GLU B 1 255 ? -1.504 42.594 -6.031 1 78.44 255 GLU B CA 1
ATOM 6433 C C . GLU B 1 255 ? -0.141 42.188 -6.57 1 78.44 255 GLU B C 1
ATOM 6435 O O . GLU B 1 255 ? 0.877 42.344 -5.891 1 78.44 255 GLU B O 1
ATOM 6440 N N . SER B 1 256 ? -0.189 41.656 -7.723 1 79.81 256 SER B N 1
ATOM 6441 C CA . SER B 1 256 ? 1.065 41.25 -8.344 1 79.81 256 SER B CA 1
ATOM 6442 C C . SER B 1 256 ? 1.971 42.438 -8.609 1 79.81 256 SER B C 1
ATOM 6444 O O . SER B 1 256 ? 3.191 42.344 -8.469 1 79.81 256 SER B O 1
ATOM 6446 N N . GLY B 1 257 ? 1.339 43.5 -9.055 1 80.81 257 GLY B N 1
ATOM 6447 C CA . GLY B 1 257 ? 2.102 44.719 -9.273 1 80.81 257 GLY B CA 1
ATOM 6448 C C . GLY B 1 257 ? 2.719 45.281 -7.996 1 80.81 257 GLY B C 1
ATOM 6449 O O . GLY B 1 257 ? 3.871 45.719 -7.996 1 80.81 257 GLY B O 1
ATOM 6450 N N . ARG B 1 258 ? 1.989 45.219 -6.965 1 85.19 258 ARG B N 1
ATOM 6451 C CA . ARG B 1 258 ? 2.477 45.656 -5.668 1 85.19 258 ARG B CA 1
ATOM 6452 C C . ARG B 1 258 ? 3.645 44.812 -5.188 1 85.19 258 ARG B C 1
ATOM 6454 O O . ARG B 1 258 ? 4.641 45.344 -4.684 1 85.19 258 ARG B O 1
ATOM 6461 N N . ILE B 1 259 ? 3.545 43.562 -5.305 1 87.62 259 ILE B N 1
ATOM 6462 C CA . ILE B 1 259 ? 4.59 42.656 -4.863 1 87.62 259 ILE B CA 1
ATOM 6463 C C . ILE B 1 259 ? 5.852 42.875 -5.695 1 87.62 259 ILE B C 1
ATOM 6465 O O . ILE B 1 259 ? 6.965 42.844 -5.168 1 87.62 259 ILE B O 1
ATOM 6469 N N . LYS B 1 260 ? 5.652 43.125 -6.957 1 87.25 260 LYS B N 1
ATOM 6470 C CA . LYS B 1 260 ? 6.801 43.406 -7.809 1 87.25 260 LYS B CA 1
ATOM 6471 C C . LYS B 1 260 ? 7.496 44.688 -7.379 1 87.25 260 LYS B C 1
ATOM 6473 O O . LYS B 1 260 ? 8.727 44.812 -7.449 1 87.25 260 LYS B O 1
ATOM 6478 N N . GLY B 1 261 ? 6.723 45.594 -7.035 1 87.88 261 GLY B N 1
ATOM 6479 C CA . GLY B 1 261 ? 7.285 46.844 -6.5 1 87.88 261 GLY B CA 1
ATOM 6480 C C . GLY B 1 261 ? 8.094 46.625 -5.238 1 87.88 261 GLY B C 1
ATOM 6481 O O . GLY B 1 261 ? 9.164 47.219 -5.07 1 87.88 261 GLY B O 1
ATOM 6482 N N . LEU B 1 262 ? 7.59 45.812 -4.398 1 90.12 262 LEU B N 1
ATOM 6483 C CA . LEU B 1 262 ? 8.281 45.5 -3.154 1 90.12 262 LEU B CA 1
ATOM 6484 C C . LEU B 1 262 ? 9.57 44.75 -3.424 1 90.12 262 LEU B C 1
ATOM 6486 O O . LEU B 1 262 ? 10.578 44.938 -2.742 1 90.12 262 LEU B O 1
ATOM 6490 N N . LEU B 1 263 ? 9.523 43.875 -4.383 1 88.75 263 LEU B N 1
ATOM 6491 C CA . LEU B 1 263 ? 10.703 43.125 -4.766 1 88.75 263 LEU B CA 1
ATOM 6492 C C . LEU B 1 263 ? 11.789 44.031 -5.328 1 88.75 263 LEU B C 1
ATOM 6494 O O . LEU B 1 263 ? 12.969 43.844 -5.031 1 88.75 263 LEU B O 1
ATOM 6498 N N . SER B 1 264 ? 11.32 44.938 -6.152 1 87.75 264 SER B N 1
ATOM 6499 C CA . SER B 1 264 ? 12.266 45.906 -6.711 1 87.75 264 SER B CA 1
ATOM 6500 C C . SER B 1 264 ? 12.883 46.781 -5.621 1 87.75 264 SER B C 1
ATOM 6502 O O . SER B 1 264 ? 14.07 47.125 -5.691 1 87.75 264 SER B O 1
ATOM 6504 N N . ALA B 1 265 ? 12.07 47.094 -4.68 1 89.19 265 ALA B N 1
ATOM 6505 C CA . ALA B 1 265 ? 12.562 47.906 -3.553 1 89.19 265 ALA B CA 1
ATOM 6506 C C . ALA B 1 265 ? 13.617 47.125 -2.768 1 89.19 265 ALA B C 1
ATOM 6508 O O . ALA B 1 265 ? 14.609 47.688 -2.316 1 89.19 265 ALA B O 1
ATOM 6509 N N . TRP B 1 266 ? 13.43 45.938 -2.578 1 88.81 266 TRP B N 1
ATOM 6510 C CA . TRP B 1 266 ? 14.383 45.094 -1.848 1 88.81 266 TRP B CA 1
ATOM 6511 C C . TRP B 1 266 ? 15.68 44.938 -2.633 1 88.81 266 TRP B C 1
ATOM 6513 O O . TRP B 1 266 ? 16.766 45.031 -2.068 1 88.81 266 TRP B O 1
ATOM 6523 N N . ASN B 1 267 ? 15.5 44.625 -3.898 1 84.06 267 ASN B N 1
ATOM 6524 C CA . ASN B 1 267 ? 16.672 44.438 -4.742 1 84.06 267 ASN B CA 1
ATOM 6525 C C . ASN B 1 267 ? 17.531 45.719 -4.777 1 84.06 267 ASN B C 1
ATOM 6527 O O . ASN B 1 267 ? 18.75 45.625 -4.941 1 84.06 267 ASN B O 1
ATOM 6531 N N . GLY B 1 268 ? 16.922 46.844 -4.613 1 79.38 268 GLY B N 1
ATOM 6532 C CA . GLY B 1 268 ? 17.625 48.094 -4.637 1 79.38 268 GLY B CA 1
ATOM 6533 C C . GLY B 1 268 ? 18 48.594 -3.254 1 79.38 268 GLY B C 1
ATOM 6534 O O . GLY B 1 268 ? 18.688 49.625 -3.121 1 79.38 268 GLY B O 1
ATOM 6535 N N . SER B 1 269 ? 17.688 47.875 -2.264 1 84.56 269 SER B N 1
ATOM 6536 C CA . SER B 1 269 ? 17.906 48.312 -0.89 1 84.56 269 SER B CA 1
ATOM 6537 C C . SER B 1 269 ? 19.359 48.156 -0.487 1 84.56 269 SER B C 1
ATOM 6539 O O . SER B 1 269 ? 20.078 47.344 -1.055 1 84.56 269 SER B O 1
ATOM 6541 N N . ALA B 1 270 ? 19.812 48.938 0.413 1 77.62 270 ALA B N 1
ATOM 6542 C CA . ALA B 1 270 ? 21.188 48.938 0.91 1 77.62 270 ALA B CA 1
ATOM 6543 C C . ALA B 1 270 ? 21.5 47.625 1.625 1 77.62 270 ALA B C 1
ATOM 6545 O O . ALA B 1 270 ? 22.625 47.094 1.549 1 77.62 270 ALA B O 1
ATOM 6546 N N . ILE B 1 271 ? 20.484 47.062 2.26 1 78.5 271 ILE B N 1
ATOM 6547 C CA . ILE B 1 271 ? 20.656 45.844 3.025 1 78.5 271 ILE B CA 1
ATOM 6548 C C . ILE B 1 271 ? 21.016 44.688 2.082 1 78.5 271 ILE B C 1
ATOM 6550 O O . ILE B 1 271 ? 21.922 43.906 2.352 1 78.5 271 ILE B O 1
ATOM 6554 N N . ASN B 1 272 ? 20.25 44.562 1.028 1 80.56 272 ASN B N 1
ATOM 6555 C CA . ASN B 1 272 ? 20.5 43.5 0.053 1 80.56 272 ASN B CA 1
ATOM 6556 C C . ASN B 1 272 ? 21.859 43.656 -0.626 1 80.56 272 ASN B C 1
ATOM 6558 O O . ASN B 1 272 ? 22.531 42.656 -0.906 1 80.56 272 ASN B O 1
ATOM 6562 N N . GLN B 1 273 ? 22.25 44.875 -0.962 1 77.25 273 GLN B N 1
ATOM 6563 C CA . GLN B 1 273 ? 23.531 45.125 -1.604 1 77.25 273 GLN B CA 1
ATOM 6564 C C . GLN B 1 273 ? 24.688 44.781 -0.684 1 77.25 273 GLN B C 1
ATOM 6566 O O . GLN B 1 273 ? 25.688 44.219 -1.133 1 77.25 273 GLN B O 1
ATOM 6571 N N . LYS B 1 274 ? 24.484 45.094 0.544 1 74.31 274 LYS B N 1
ATOM 6572 C CA . LYS B 1 274 ? 25.516 44.719 1.513 1 74.31 274 LYS B CA 1
ATOM 6573 C C . LYS B 1 274 ? 25.641 43.219 1.635 1 74.31 274 LYS B C 1
ATOM 6575 O O . LYS B 1 274 ? 26.75 42.688 1.739 1 74.31 274 LYS B O 1
ATOM 6580 N N . MET B 1 275 ? 24.531 42.562 1.665 1 74.44 275 MET B N 1
ATOM 6581 C CA . MET B 1 275 ? 24.516 41.094 1.776 1 74.44 275 MET B CA 1
ATOM 6582 C C . MET B 1 275 ? 25.125 40.469 0.54 1 74.44 275 MET B C 1
ATOM 6584 O O . MET B 1 275 ? 25.906 39.5 0.651 1 74.44 275 MET B O 1
ATOM 6588 N N . THR B 1 276 ? 24.797 40.969 -0.659 1 68.94 276 THR B N 1
ATOM 6589 C CA . THR B 1 276 ? 25.328 40.438 -1.911 1 68.94 276 THR B CA 1
ATOM 6590 C C . THR B 1 276 ? 26.828 40.688 -2.006 1 68.94 276 THR B C 1
ATOM 6592 O O . THR B 1 276 ? 27.562 39.812 -2.5 1 68.94 276 THR B O 1
ATOM 6595 N N . TYR B 1 277 ? 27.203 41.844 -1.606 1 63.97 277 TYR B N 1
ATOM 6596 C CA . TYR B 1 277 ? 28.625 42.156 -1.591 1 63.97 277 TYR B CA 1
ATOM 6597 C C . TYR B 1 277 ? 29.375 41.219 -0.647 1 63.97 277 TYR B C 1
ATOM 6599 O O . TYR B 1 277 ? 30.469 40.75 -0.969 1 63.97 277 TYR B O 1
ATOM 6607 N N . ALA B 1 278 ? 28.75 41 0.44 1 61.59 278 ALA B N 1
ATOM 6608 C CA . ALA B 1 278 ? 29.375 40.094 1.409 1 61.59 278 ALA B CA 1
ATOM 6609 C C . ALA B 1 278 ? 29.484 38.688 0.848 1 61.59 278 ALA B C 1
ATOM 6611 O O . ALA B 1 278 ? 30.469 37.969 1.109 1 61.59 278 ALA B O 1
ATOM 6612 N N . ILE B 1 279 ? 28.469 38.312 0.097 1 60.66 279 ILE B N 1
ATOM 6613 C CA . ILE B 1 279 ? 28.453 36.969 -0.494 1 60.66 279 ILE B CA 1
ATOM 6614 C C . ILE B 1 279 ? 29.484 36.875 -1.617 1 60.66 279 ILE B C 1
ATOM 6616 O O . ILE B 1 279 ? 30.203 35.875 -1.742 1 60.66 279 ILE B O 1
ATOM 6620 N N . THR B 1 280 ? 29.578 37.969 -2.502 1 55.78 280 THR B N 1
ATOM 6621 C CA . THR B 1 280 ? 30.469 37.969 -3.656 1 55.78 280 THR B CA 1
ATOM 6622 C C . THR B 1 280 ? 31.906 38.25 -3.229 1 55.78 280 THR B C 1
ATOM 6624 O O . THR B 1 280 ? 32.844 37.75 -3.857 1 55.78 280 THR B O 1
ATOM 6627 N N . SER B 1 281 ? 32.156 39.344 -2.422 1 51.59 281 SER B N 1
ATOM 6628 C CA . SER B 1 281 ? 33.531 39.688 -2.035 1 51.59 281 SER B CA 1
ATOM 6629 C C . SER B 1 281 ? 34.188 38.5 -1.314 1 51.59 281 SER B C 1
ATOM 6631 O O . SER B 1 281 ? 35.406 38.531 -1.06 1 51.59 281 SER B O 1
ATOM 6633 N N . GLY B 1 282 ? 33.812 37.312 -1.464 1 45.47 282 GLY B N 1
ATOM 6634 C CA . GLY B 1 282 ? 34.5 36.094 -1.087 1 45.47 282 GLY B CA 1
ATOM 6635 C C . GLY B 1 282 ? 34.688 35.938 0.412 1 45.47 282 GLY B C 1
ATOM 6636 O O . GLY B 1 282 ? 35.594 35.25 0.865 1 45.47 282 GLY B O 1
ATOM 6637 N N . ALA B 1 283 ? 34.594 37 1.229 1 39.06 283 ALA B N 1
ATOM 6638 C CA . ALA B 1 283 ? 34.875 36.625 2.605 1 39.06 283 ALA B CA 1
ATOM 6639 C C . ALA B 1 283 ? 34.281 35.25 2.949 1 39.06 283 ALA B C 1
ATOM 6641 O O . ALA B 1 283 ? 33.125 35.156 3.305 1 39.06 283 ALA B O 1
ATOM 6642 N N . THR B 1 284 ? 34.312 34.438 2.012 1 38.84 284 THR B N 1
ATOM 6643 C CA . THR B 1 284 ? 34.188 33.031 2.334 1 38.84 284 THR B CA 1
ATOM 6644 C C . THR B 1 284 ? 34.812 32.719 3.678 1 38.84 284 THR B C 1
ATOM 6646 O O . THR B 1 284 ? 36.062 32.719 3.797 1 38.84 284 THR B O 1
ATOM 6649 N N . ILE B 1 285 ? 34.562 33.469 4.68 1 34.22 285 ILE B N 1
ATOM 6650 C CA . ILE B 1 285 ? 35.125 32.969 5.938 1 34.22 285 ILE B CA 1
ATOM 6651 C C . ILE B 1 285 ? 35.312 31.453 5.84 1 34.22 285 ILE B C 1
ATOM 6653 O O . ILE B 1 285 ? 34.438 30.719 5.387 1 34.22 285 ILE B O 1
ATOM 6657 N N . ASN B 1 286 ? 36.562 31.062 5.527 1 32.38 286 ASN B N 1
ATOM 6658 C CA . ASN B 1 286 ? 36.969 29.688 5.836 1 32.38 286 ASN B CA 1
ATOM 6659 C C . ASN B 1 286 ? 36.094 29.094 6.941 1 32.38 286 ASN B C 1
ATOM 6661 O O . ASN B 1 286 ? 36.344 29.344 8.125 1 32.38 286 ASN B O 1
ATOM 6665 N N . THR B 1 287 ? 34.938 29.406 6.898 1 32.59 287 THR B N 1
ATOM 6666 C CA . THR B 1 287 ? 34.156 28.734 7.926 1 32.59 287 THR B CA 1
ATOM 6667 C C . THR B 1 287 ? 34.688 27.344 8.203 1 32.59 287 THR B C 1
ATOM 6669 O O . THR B 1 287 ? 35 26.594 7.27 1 32.59 287 THR B O 1
ATOM 6672 N N . GLY B 1 288 ? 35.75 27.281 8.977 1 31.06 288 GLY B N 1
ATOM 6673 C CA . GLY B 1 288 ? 36.188 26.047 9.609 1 31.06 288 GLY B CA 1
ATOM 6674 C C . GLY B 1 288 ? 35.125 24.969 9.594 1 31.06 288 GLY B C 1
ATOM 6675 O O . GLY B 1 288 ? 35.094 24.094 10.469 1 31.06 288 GLY B O 1
ATOM 6676 N N . VAL B 1 289 ? 34.062 25.328 9.023 1 33.66 289 VAL B N 1
ATOM 6677 C CA . VAL B 1 289 ? 33.25 24.125 8.977 1 33.66 289 VAL B CA 1
ATOM 6678 C C . VAL B 1 289 ? 34.062 22.953 8.453 1 33.66 289 VAL B C 1
ATOM 6680 O O . VAL B 1 289 ? 34.5 22.953 7.297 1 33.66 289 VAL B O 1
ATOM 6683 N N . HIS B 1 290 ? 35.125 22.625 9.188 1 31.36 290 HIS B N 1
ATOM 6684 C CA . HIS B 1 290 ? 35.781 21.344 8.961 1 31.36 290 HIS B CA 1
ATOM 6685 C C . HIS B 1 290 ? 34.875 20.359 8.242 1 31.36 290 HIS B C 1
ATOM 6687 O O . HIS B 1 290 ? 33.719 20.203 8.625 1 31.36 290 HIS B O 1
ATOM 6693 N N . GLU B 1 291 ? 35 20.219 6.953 1 36.22 291 GLU B N 1
ATOM 6694 C CA . GLU B 1 291 ? 34.562 19.062 6.191 1 36.22 291 GLU B CA 1
ATOM 6695 C C . GLU B 1 291 ? 34.312 17.859 7.098 1 36.22 291 GLU B C 1
ATOM 6697 O O . GLU B 1 291 ? 33.75 16.844 6.656 1 36.22 291 GLU B O 1
ATOM 6702 N N . SER B 1 292 ? 35.062 17.875 8.18 1 35.81 292 SER B N 1
ATOM 6703 C CA . SER B 1 292 ? 35.031 16.688 9.023 1 35.81 292 SER B CA 1
ATOM 6704 C C . SER B 1 292 ? 33.625 16.375 9.492 1 35.81 292 SER B C 1
ATOM 6706 O O . SER B 1 292 ? 33.375 15.336 10.125 1 35.81 292 SER B O 1
ATOM 6708 N N . ALA B 1 293 ? 32.875 17.406 9.664 1 37.78 293 ALA B N 1
ATOM 6709 C CA . ALA B 1 293 ? 31.547 17.047 10.164 1 37.78 293 ALA B CA 1
ATOM 6710 C C . ALA B 1 293 ? 30.781 16.219 9.141 1 37.78 293 ALA B C 1
ATOM 6712 O O . ALA B 1 293 ? 29.672 16.594 8.742 1 37.78 293 ALA B O 1
ATOM 6713 N N . ILE B 1 294 ? 31.469 15.992 8.086 1 40.72 294 ILE B N 1
ATOM 6714 C CA . ILE B 1 294 ? 30.922 15.016 7.156 1 40.72 294 ILE B CA 1
ATOM 6715 C C . ILE B 1 294 ? 30.328 13.836 7.934 1 40.72 294 ILE B C 1
ATOM 6717 O O . ILE B 1 294 ? 30.969 13.305 8.844 1 40.72 294 ILE B O 1
ATOM 6721 N N . GLN B 1 295 ? 29.109 13.688 7.844 1 48.31 295 GLN B N 1
ATOM 6722 C CA . GLN B 1 295 ? 28.219 12.672 8.391 1 48.31 295 GLN B CA 1
ATOM 6723 C C . GLN B 1 295 ? 28.922 11.336 8.547 1 48.31 295 GLN B C 1
ATOM 6725 O O . GLN B 1 295 ? 29.297 10.711 7.551 1 48.31 295 GLN B O 1
ATOM 6730 N N . GLN B 1 296 ? 29.922 11.258 9.375 1 54.31 296 GLN B N 1
ATOM 6731 C CA . GLN B 1 296 ? 30.484 9.938 9.625 1 54.31 296 GLN B CA 1
ATOM 6732 C C . GLN B 1 296 ? 29.391 8.891 9.789 1 54.31 296 GLN B C 1
ATOM 6734 O O . GLN B 1 296 ? 28.484 9.07 10.602 1 54.31 296 GLN B O 1
ATOM 6739 N N . THR B 1 297 ? 29.141 8.172 8.68 1 63.28 297 THR B N 1
ATOM 6740 C CA . THR B 1 297 ? 28.203 7.055 8.758 1 63.28 297 THR B CA 1
ATOM 6741 C C . THR B 1 297 ? 28.812 5.891 9.531 1 63.28 297 THR B C 1
ATOM 6743 O O . THR B 1 297 ? 30.031 5.734 9.57 1 63.28 297 THR B O 1
ATOM 6746 N N . ALA B 1 298 ? 28.156 5.328 10.477 1 75.38 298 ALA B N 1
ATOM 6747 C CA . ALA B 1 298 ? 28.562 4.141 11.227 1 75.38 298 ALA B CA 1
ATOM 6748 C C . ALA B 1 298 ? 29.156 3.084 10.297 1 75.38 298 ALA B C 1
ATOM 6750 O O . ALA B 1 298 ? 28.891 3.092 9.094 1 75.38 298 ALA B O 1
ATOM 6751 N N . GLY B 1 299 ? 30.141 2.297 10.781 1 80.25 299 GLY B N 1
ATOM 6752 C CA . GLY B 1 299 ? 30.719 1.197 10.023 1 80.25 299 GLY B CA 1
ATOM 6753 C C . GLY B 1 299 ? 29.688 0.174 9.586 1 80.25 299 GLY B C 1
ATOM 6754 O O . GLY B 1 299 ? 28.547 0.191 10.055 1 80.25 299 GLY B O 1
ATOM 6755 N N . PHE B 1 300 ? 30.078 -0.697 8.719 1 87.31 300 PHE B N 1
ATOM 6756 C CA . PHE B 1 300 ? 29.188 -1.685 8.117 1 87.31 300 PHE B CA 1
ATOM 6757 C C . PHE B 1 300 ? 28.562 -2.572 9.18 1 87.31 300 PHE B C 1
ATOM 6759 O O . PHE B 1 300 ? 27.344 -2.789 9.18 1 87.31 300 PHE B O 1
ATOM 6766 N N . TRP B 1 301 ? 29.359 -3.062 10.094 1 88.19 301 TRP B N 1
ATOM 6767 C CA . TRP B 1 301 ? 28.875 -4.055 11.039 1 88.19 301 TRP B CA 1
ATOM 6768 C C . TRP B 1 301 ? 27.906 -3.43 12.039 1 88.19 301 TRP B C 1
ATOM 6770 O O . TRP B 1 301 ? 26.969 -4.082 12.5 1 88.19 301 TRP B O 1
ATOM 6780 N N . ILE B 1 302 ? 28.125 -2.182 12.352 1 84.94 302 ILE B N 1
ATOM 6781 C CA . ILE B 1 302 ? 27.219 -1.484 13.242 1 84.94 302 ILE B CA 1
ATOM 6782 C C . ILE B 1 302 ? 25.891 -1.217 12.523 1 84.94 302 ILE B C 1
ATOM 6784 O O . ILE B 1 302 ? 24.812 -1.437 13.086 1 84.94 302 ILE B O 1
ATOM 6788 N N . GLN B 1 303 ? 26.078 -0.824 11.32 1 87.5 303 GLN B N 1
ATOM 6789 C CA . GLN B 1 303 ? 24.891 -0.604 10.516 1 87.5 303 GLN B CA 1
ATOM 6790 C C . GLN B 1 303 ? 24.078 -1.891 10.367 1 87.5 303 GLN B C 1
ATOM 6792 O O . GLN B 1 303 ? 22.859 -1.891 10.547 1 87.5 303 GLN B O 1
ATOM 6797 N N . PHE B 1 304 ? 24.859 -2.898 10.109 1 90.38 304 PHE B N 1
ATOM 6798 C CA . PHE B 1 304 ? 24.25 -4.203 9.891 1 90.38 304 PHE B CA 1
ATOM 6799 C C . PHE B 1 304 ? 23.469 -4.648 11.133 1 90.38 304 PHE B C 1
ATOM 6801 O O . PHE B 1 304 ? 22.328 -5.07 11.031 1 90.38 304 PHE B O 1
ATOM 6808 N N . ALA B 1 305 ? 24.047 -4.551 12.203 1 90.12 305 ALA B N 1
ATOM 6809 C CA . ALA B 1 305 ? 23.438 -5.02 13.438 1 90.12 305 ALA B CA 1
ATOM 6810 C C . ALA B 1 305 ? 22.188 -4.199 13.773 1 90.12 305 ALA B C 1
ATOM 6812 O O . ALA B 1 305 ? 21.172 -4.75 14.219 1 90.12 305 ALA B O 1
ATOM 6813 N N . LEU B 1 306 ? 22.281 -2.924 13.578 1 87 306 LEU B N 1
ATOM 6814 C CA . LEU B 1 306 ? 21.156 -2.041 13.898 1 87 306 LEU B CA 1
ATOM 6815 C C . LEU B 1 306 ? 20 -2.264 12.938 1 87 306 LEU B C 1
ATOM 6817 O O . LEU B 1 306 ? 18.828 -2.295 13.359 1 87 306 LEU B O 1
ATOM 6821 N N . LEU B 1 307 ? 20.359 -2.416 11.727 1 88.75 307 LEU B N 1
ATOM 6822 C CA . LEU B 1 307 ? 19.328 -2.641 10.719 1 88.75 307 LEU B CA 1
ATOM 6823 C C . LEU B 1 307 ? 18.688 -4.012 10.891 1 88.75 307 LEU B C 1
ATOM 6825 O O . LEU B 1 307 ? 17.469 -4.164 10.703 1 88.75 307 LEU B O 1
ATOM 6829 N N . ALA B 1 308 ? 19.5 -4.945 11.227 1 90.88 308 ALA B N 1
ATOM 6830 C CA . ALA B 1 308 ? 18.984 -6.285 11.484 1 90.88 308 ALA B CA 1
ATOM 6831 C C . ALA B 1 308 ? 18.031 -6.285 12.68 1 90.88 308 ALA B C 1
ATOM 6833 O O . ALA B 1 308 ? 16.984 -6.941 12.656 1 90.88 308 ALA B O 1
ATOM 6834 N N . LYS B 1 309 ? 18.453 -5.594 13.641 1 88.62 309 LYS B N 1
ATOM 6835 C CA . LYS B 1 309 ? 17.609 -5.488 14.828 1 88.62 309 LYS B CA 1
ATOM 6836 C C . LYS B 1 309 ? 16.281 -4.809 14.508 1 88.62 309 LYS B C 1
ATOM 6838 O O . LYS B 1 309 ? 15.227 -5.262 14.938 1 88.62 309 LYS B O 1
ATOM 6843 N N . ARG B 1 310 ? 16.344 -3.789 13.766 1 85.62 310 ARG B N 1
ATOM 6844 C CA . ARG B 1 310 ? 15.156 -3.051 13.352 1 85.62 310 ARG B CA 1
ATOM 6845 C C . ARG B 1 310 ? 14.234 -3.924 12.508 1 85.62 310 ARG B C 1
ATOM 6847 O O . ARG B 1 310 ? 13.023 -3.941 12.719 1 85.62 310 ARG B O 1
ATOM 6854 N N . ALA B 1 311 ? 14.844 -4.578 11.609 1 86.06 311 ALA B N 1
ATOM 6855 C CA . ALA B 1 311 ? 14.07 -5.461 10.734 1 86.06 311 ALA B CA 1
ATOM 6856 C C . ALA B 1 311 ? 13.461 -6.617 11.523 1 86.06 311 ALA B C 1
ATOM 6858 O O . ALA B 1 311 ? 12.336 -7.035 11.25 1 86.06 311 ALA B O 1
ATOM 6859 N N . GLY B 1 312 ? 14.227 -7.121 12.445 1 86.19 312 GLY B N 1
ATOM 6860 C CA . GLY B 1 312 ? 13.719 -8.18 13.305 1 86.19 312 GLY B CA 1
ATOM 6861 C C . GLY B 1 312 ? 12.523 -7.75 14.141 1 86.19 312 GLY B C 1
ATOM 6862 O O . GLY B 1 312 ? 11.539 -8.484 14.25 1 86.19 312 GLY B O 1
ATOM 6863 N N . TYR B 1 313 ? 12.578 -6.535 14.672 1 84.56 313 TYR B N 1
ATOM 6864 C CA . TYR B 1 313 ? 11.469 -5.992 15.445 1 84.56 313 TYR B CA 1
ATOM 6865 C C . TYR B 1 313 ? 10.234 -5.801 14.57 1 84.56 313 TYR B C 1
ATOM 6867 O O . TYR B 1 313 ? 9.117 -6.09 14.992 1 84.56 313 TYR B O 1
ATOM 6875 N N . ASN B 1 314 ? 10.508 -5.316 13.445 1 81.56 314 ASN B N 1
ATOM 6876 C CA . ASN B 1 314 ? 9.406 -5.117 12.5 1 81.56 314 ASN B CA 1
ATOM 6877 C C . ASN B 1 314 ? 8.719 -6.434 12.164 1 81.56 314 ASN B C 1
ATOM 6879 O O . ASN B 1 314 ? 7.488 -6.496 12.109 1 81.56 314 ASN B O 1
ATOM 6883 N N . ALA B 1 315 ? 9.508 -7.406 11.953 1 80.81 315 ALA B N 1
ATOM 6884 C CA . ALA B 1 315 ? 8.984 -8.719 11.602 1 80.81 315 ALA B CA 1
ATOM 6885 C C . ALA B 1 315 ? 8.203 -9.328 12.766 1 80.81 315 ALA B C 1
ATOM 6887 O O . ALA B 1 315 ? 7.16 -9.945 12.562 1 80.81 315 ALA B O 1
ATOM 6888 N N . MET B 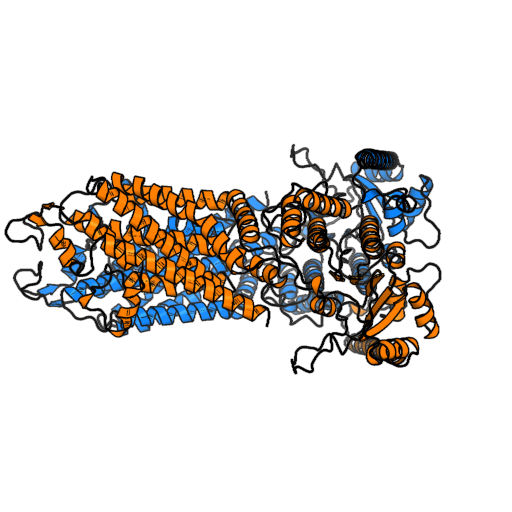1 316 ? 8.633 -9.141 13.984 1 82.69 316 MET B N 1
ATOM 6889 C CA . MET B 1 316 ? 8.016 -9.742 15.164 1 82.69 316 MET B CA 1
ATOM 6890 C C . MET B 1 316 ? 6.754 -8.992 15.57 1 82.69 316 MET B C 1
ATOM 6892 O O . MET B 1 316 ? 5.848 -9.57 16.172 1 82.69 316 MET B O 1
ATOM 6896 N N . ARG B 1 317 ? 6.742 -7.707 15.266 1 79 317 ARG B N 1
ATOM 6897 C CA . ARG B 1 317 ? 5.605 -6.887 15.664 1 79 317 ARG B CA 1
ATOM 6898 C C . ARG B 1 317 ? 4.473 -6.984 14.648 1 79 317 ARG B C 1
ATOM 6900 O O . ARG B 1 317 ? 3.32 -6.68 14.961 1 79 317 ARG B O 1
ATOM 6907 N N . ASN B 1 318 ? 4.84 -7.312 13.438 1 74.94 318 ASN B N 1
ATOM 6908 C CA . ASN B 1 318 ? 3.805 -7.629 12.461 1 74.94 318 ASN B CA 1
ATOM 6909 C C . ASN B 1 318 ? 3.365 -9.086 12.562 1 74.94 318 ASN B C 1
ATOM 6911 O O . ASN B 1 318 ? 3.643 -9.891 11.672 1 74.94 318 ASN B O 1
ATOM 6915 N N . LYS B 1 319 ? 2.65 -9.43 13.523 1 76.19 319 LYS B N 1
ATOM 6916 C CA . LYS B 1 319 ? 2.297 -10.805 13.891 1 76.19 319 LYS B CA 1
ATOM 6917 C C . LYS B 1 319 ? 1.338 -11.414 12.867 1 76.19 319 LYS B C 1
ATOM 6919 O O . LYS B 1 319 ? 1.363 -12.617 12.633 1 76.19 319 LYS B O 1
ATOM 6924 N N . LEU B 1 320 ? 0.605 -10.555 12.289 1 74.44 320 LEU B N 1
ATOM 6925 C CA . LEU B 1 320 ? -0.411 -11.07 11.383 1 74.44 320 LEU B CA 1
ATOM 6926 C C . LEU B 1 320 ? 0.23 -11.695 10.141 1 74.44 320 LEU B C 1
ATOM 6928 O O . LEU B 1 320 ? -0.228 -12.734 9.656 1 74.44 320 LEU B O 1
ATOM 6932 N N . ILE B 1 321 ? 1.351 -11.125 9.727 1 74.25 321 ILE B N 1
ATOM 6933 C CA . ILE B 1 321 ? 2.01 -11.641 8.531 1 74.25 321 ILE B CA 1
ATOM 6934 C C . ILE B 1 321 ? 2.688 -12.977 8.852 1 74.25 321 ILE B C 1
ATOM 6936 O O . ILE B 1 321 ? 2.58 -13.93 8.086 1 74.25 321 ILE B O 1
ATOM 6940 N N . LEU B 1 322 ? 3.297 -13.078 9.984 1 78.19 322 LEU B N 1
ATOM 6941 C CA . LEU B 1 322 ? 3.977 -14.305 10.391 1 78.19 322 LEU B CA 1
ATOM 6942 C C . LEU B 1 322 ? 2.975 -15.422 10.641 1 78.19 322 LEU B C 1
ATOM 6944 O O . LEU B 1 322 ? 3.201 -16.562 10.242 1 78.19 322 LEU B O 1
ATOM 6948 N N . LYS B 1 323 ? 1.931 -15.07 11.266 1 83.44 323 LYS B N 1
ATOM 6949 C CA . LYS B 1 323 ? 0.883 -16.062 11.508 1 83.44 323 LYS B CA 1
ATOM 6950 C C . LYS B 1 323 ? 0.233 -16.516 10.203 1 83.44 323 LYS B C 1
ATOM 6952 O O . LYS B 1 323 ? -0.134 -17.672 10.062 1 83.44 323 LYS B O 1
ATOM 6957 N N . GLY B 1 324 ? 0.123 -15.523 9.414 1 80.25 324 GLY B N 1
ATOM 6958 C CA . GLY B 1 324 ? -0.433 -15.867 8.109 1 80.25 324 GLY B CA 1
ATOM 6959 C C . GLY B 1 324 ? 0.438 -16.828 7.324 1 80.25 324 GLY B C 1
ATOM 6960 O O . GLY B 1 324 ? -0.062 -17.781 6.734 1 80.25 324 GLY B O 1
ATOM 6961 N N . LYS B 1 325 ? 1.704 -16.656 7.359 1 82.19 325 LYS B N 1
ATOM 6962 C CA . LYS B 1 325 ? 2.646 -17.531 6.664 1 82.19 325 LYS B CA 1
ATOM 6963 C C . LYS B 1 325 ? 2.652 -18.922 7.273 1 82.19 325 LYS B C 1
ATOM 6965 O O . LYS B 1 325 ? 2.709 -19.922 6.551 1 82.19 325 LYS B O 1
ATOM 6970 N N . LEU B 1 326 ? 2.635 -18.953 8.586 1 88.38 326 LEU B N 1
ATOM 6971 C CA . LEU B 1 326 ? 2.611 -20.234 9.281 1 88.38 326 LEU B CA 1
ATOM 6972 C C . LEU B 1 326 ? 1.323 -21 8.984 1 88.38 326 LEU B C 1
ATOM 6974 O O . LEU B 1 326 ? 1.352 -22.203 8.734 1 88.38 326 LEU B O 1
ATOM 6978 N N . ALA B 1 327 ? 0.254 -20.266 9.047 1 88.19 327 ALA B N 1
ATOM 6979 C CA . ALA B 1 327 ? -1.038 -20.875 8.742 1 88.19 327 ALA B CA 1
ATOM 6980 C C . ALA B 1 327 ? -1.073 -21.406 7.309 1 88.19 327 ALA B C 1
ATOM 6982 O O . ALA B 1 327 ? -1.587 -22.5 7.055 1 88.19 327 ALA B O 1
ATOM 6983 N N . GLN B 1 328 ? -0.553 -20.656 6.469 1 85.62 328 GLN B N 1
ATOM 6984 C CA . GLN B 1 328 ? -0.511 -21.062 5.066 1 85.62 328 GLN B CA 1
ATOM 6985 C C . GLN B 1 328 ? 0.343 -22.312 4.883 1 85.62 328 GLN B C 1
ATOM 6987 O O . GLN B 1 328 ? -0.048 -23.234 4.164 1 85.62 328 GLN B O 1
ATOM 6992 N N . THR B 1 329 ? 1.497 -22.344 5.551 1 90.12 329 THR B N 1
ATOM 6993 C CA . THR B 1 329 ? 2.416 -23.469 5.422 1 90.12 329 THR B CA 1
ATOM 6994 C C . THR B 1 329 ? 1.786 -24.75 5.969 1 90.12 329 THR B C 1
ATOM 6996 O O . THR B 1 329 ? 1.798 -25.781 5.301 1 90.12 329 THR B O 1
ATOM 6999 N N . VAL B 1 330 ? 1.206 -24.641 7.086 1 92.81 330 VAL B N 1
ATOM 7000 C CA . VAL B 1 330 ? 0.613 -25.812 7.727 1 92.81 330 VAL B CA 1
ATOM 7001 C C . VAL B 1 330 ? -0.638 -26.234 6.961 1 92.81 330 VAL B C 1
ATOM 7003 O O . VAL B 1 330 ? -0.82 -27.422 6.668 1 92.81 330 VAL B O 1
ATOM 7006 N N . PHE B 1 331 ? -1.438 -25.344 6.598 1 90.75 331 PHE B N 1
ATOM 7007 C CA . PHE B 1 331 ? -2.691 -25.641 5.91 1 90.75 331 PHE B CA 1
ATOM 7008 C C . PHE B 1 331 ? -2.432 -26.281 4.555 1 90.75 331 PHE B C 1
ATOM 7010 O O . PHE B 1 331 ? -3.006 -27.328 4.242 1 90.75 331 PHE B O 1
ATOM 7017 N N . LEU B 1 332 ? -1.574 -25.688 3.801 1 89.81 332 LEU B N 1
ATOM 7018 C CA . LEU B 1 332 ? -1.311 -26.219 2.465 1 89.81 332 LEU B CA 1
ATOM 7019 C C . LEU B 1 332 ? -0.587 -27.547 2.541 1 89.81 332 LEU B C 1
ATOM 7021 O O . LEU B 1 332 ? -0.818 -28.438 1.709 1 89.81 332 LEU B O 1
ATOM 7025 N N . SER B 1 333 ? 0.307 -27.656 3.551 1 94.25 333 SER B N 1
ATOM 7026 C CA . SER B 1 333 ? 1.001 -28.938 3.725 1 94.25 333 SER B CA 1
ATOM 7027 C C . SER B 1 333 ? 0.03 -30.047 4.109 1 94.25 333 SER B C 1
ATOM 7029 O O . SER B 1 333 ? 0.149 -31.172 3.625 1 94.25 333 SER B O 1
ATOM 7031 N N . LEU B 1 334 ? -0.927 -29.703 4.898 1 91.81 334 LEU B N 1
ATOM 7032 C CA . LEU B 1 334 ? -1.925 -30.688 5.305 1 91.81 334 LEU B CA 1
ATOM 7033 C C . LEU B 1 334 ? -2.828 -31.062 4.133 1 91.81 334 LEU B C 1
ATOM 7035 O O . LEU B 1 334 ? -3.197 -32.219 3.975 1 91.81 334 LEU B O 1
ATOM 7039 N N . ILE B 1 335 ? -3.088 -30.125 3.387 1 87.44 335 ILE B N 1
ATOM 7040 C CA . ILE B 1 335 ? -3.947 -30.375 2.236 1 87.44 335 ILE B CA 1
ATOM 7041 C C . ILE B 1 335 ? -3.232 -31.297 1.248 1 87.44 335 ILE B C 1
ATOM 7043 O O . ILE B 1 335 ? -3.814 -32.25 0.757 1 87.44 335 ILE B O 1
ATOM 7047 N N . VAL B 1 336 ? -2.01 -31.016 0.959 1 89.56 336 VAL B N 1
ATOM 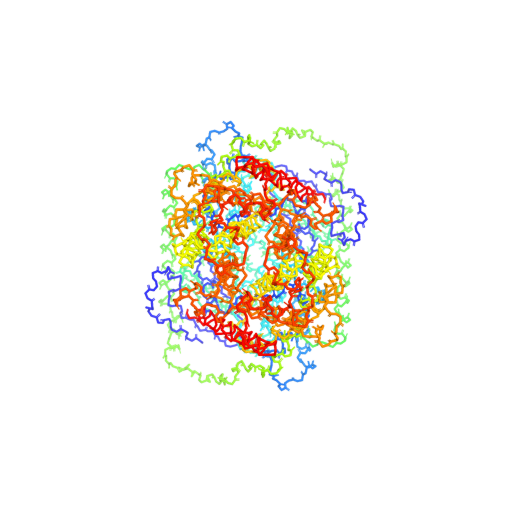7048 C CA . VAL B 1 336 ? -1.226 -31.859 0.062 1 89.56 336 VAL B CA 1
ATOM 7049 C C . VAL B 1 336 ? -1.076 -33.25 0.662 1 89.56 336 VAL B C 1
ATOM 7051 O O . VAL B 1 336 ? -1.228 -34.25 -0.039 1 89.56 336 VAL B O 1
ATOM 7054 N N . GLY B 1 337 ? -0.813 -33.312 1.944 1 90.44 337 GLY B N 1
ATOM 7055 C CA . GLY B 1 337 ? -0.674 -34.562 2.627 1 90.44 337 GLY B CA 1
ATOM 7056 C C . GLY B 1 337 ? -1.939 -35.406 2.594 1 90.44 337 GLY B C 1
ATOM 7057 O O . GLY B 1 337 ? -1.88 -36.625 2.438 1 90.44 337 GLY B O 1
ATOM 7058 N N . LEU B 1 338 ? -3.027 -34.75 2.643 1 87.38 338 LEU B N 1
ATOM 7059 C CA . LEU B 1 338 ? -4.301 -35.438 2.682 1 87.38 338 LEU B CA 1
ATOM 7060 C C . LEU B 1 338 ? -4.723 -35.875 1.284 1 87.38 338 LEU B C 1
ATOM 7062 O O . LEU B 1 338 ? -5.324 -36.969 1.117 1 87.38 338 LEU B O 1
ATOM 7066 N N . ILE B 1 339 ? -4.41 -35.125 0.324 1 84.5 339 ILE B N 1
ATOM 7067 C CA . ILE B 1 339 ? -4.773 -35.438 -1.052 1 84.5 339 ILE B CA 1
ATOM 7068 C C . ILE B 1 339 ? -3.973 -36.656 -1.527 1 84.5 339 ILE B C 1
ATOM 7070 O O . ILE B 1 339 ? -4.512 -37.562 -2.191 1 84.5 339 ILE B O 1
ATOM 7074 N N . TYR B 1 340 ? -2.732 -36.656 -1.173 1 89.12 340 TYR B N 1
ATOM 7075 C CA . TYR B 1 340 ? -1.848 -37.719 -1.606 1 89.12 340 TYR B CA 1
ATOM 7076 C C . TYR B 1 340 ? -1.516 -38.656 -0.448 1 89.12 340 TYR B C 1
ATOM 7078 O O . TYR B 1 340 ? -0.373 -39.094 -0.306 1 89.12 340 TYR B O 1
ATOM 7086 N N . LEU B 1 341 ? -2.51 -38.906 0.317 1 89.75 341 LEU B N 1
ATOM 7087 C CA . LEU B 1 341 ? -2.285 -39.656 1.546 1 89.75 341 LEU B CA 1
ATOM 7088 C C . LEU B 1 341 ? -1.854 -41.094 1.237 1 89.75 341 LEU B C 1
ATOM 7090 O O . LEU B 1 341 ? -2.594 -41.844 0.598 1 89.75 341 LEU B O 1
ATOM 7094 N N . GLN B 1 342 ? -0.705 -41.438 1.635 1 90.38 342 GLN B N 1
ATOM 7095 C CA . GLN B 1 342 ? -0.153 -42.781 1.569 1 90.38 342 GLN B CA 1
ATOM 7096 C C . GLN B 1 342 ? -0.29 -43.344 0.167 1 90.38 342 GLN B C 1
ATOM 7098 O O . GLN B 1 342 ? -0.996 -44.344 -0.033 1 90.38 342 GLN B O 1
ATOM 7103 N N . LEU B 1 343 ? 0.544 -42.875 -0.701 1 87.19 343 LEU B N 1
ATOM 7104 C CA . LEU B 1 343 ? 0.54 -43.312 -2.098 1 87.19 343 LEU B CA 1
ATOM 7105 C C . LEU B 1 343 ? 1.01 -44.75 -2.232 1 87.19 343 LEU B C 1
ATOM 7107 O O . LEU B 1 343 ? 1.921 -45.188 -1.521 1 87.19 343 LEU B O 1
ATOM 7111 N N . GLY B 1 344 ? 0.341 -45.438 -3.096 1 82.5 344 GLY B N 1
ATOM 7112 C CA . GLY B 1 344 ? 0.72 -46.812 -3.357 1 82.5 344 GLY B CA 1
ATOM 7113 C C . GLY B 1 344 ? 1.86 -46.938 -4.348 1 82.5 344 GLY B C 1
ATOM 7114 O O . GLY B 1 344 ? 2.643 -46 -4.527 1 82.5 344 GLY B O 1
ATOM 7115 N N . ASN B 1 345 ? 2.141 -48.156 -4.852 1 79.56 345 ASN B N 1
ATOM 7116 C CA . ASN B 1 345 ? 3.221 -48.438 -5.797 1 79.56 345 ASN B CA 1
ATOM 7117 C C . ASN B 1 345 ? 2.684 -48.938 -7.137 1 79.56 345 ASN B C 1
ATOM 7119 O O . ASN B 1 345 ? 3.334 -49.719 -7.812 1 79.56 345 ASN B O 1
ATOM 7123 N N . ASP B 1 346 ? 1.469 -48.406 -7.465 1 77.88 346 ASP B N 1
ATOM 7124 C CA . ASP B 1 346 ? 0.891 -48.781 -8.75 1 77.88 346 ASP B CA 1
ATOM 7125 C C . ASP B 1 346 ? 1.104 -47.688 -9.789 1 77.88 346 ASP B C 1
ATOM 7127 O O . ASP B 1 346 ? 1.704 -46.625 -9.492 1 77.88 346 ASP B O 1
ATOM 7131 N N . ALA B 1 347 ? 0.707 -47.938 -10.992 1 71.31 347 ALA B N 1
ATOM 7132 C CA . ALA B 1 347 ? 0.935 -47.031 -12.102 1 71.31 347 ALA B CA 1
ATOM 7133 C C . ALA B 1 347 ? 0.219 -45.688 -11.867 1 71.31 347 ALA B C 1
ATOM 7135 O O . ALA B 1 347 ? 0.758 -44.625 -12.18 1 71.31 347 ALA B O 1
ATOM 7136 N N . LYS B 1 348 ? -1 -45.719 -11.359 1 72.5 348 LYS B N 1
ATOM 7137 C CA . LYS B 1 348 ? -1.745 -44.5 -11.062 1 72.5 348 LYS B CA 1
ATOM 7138 C C . LYS B 1 348 ? -1.052 -43.688 -9.977 1 72.5 348 LYS B C 1
ATOM 7140 O O . LYS B 1 348 ? -1.068 -42.469 -10.016 1 72.5 348 LYS B O 1
ATOM 7145 N N . SER B 1 349 ? -0.364 -44.406 -9.141 1 82.12 349 SER B N 1
ATOM 7146 C CA . SER B 1 349 ? 0.325 -43.75 -8.039 1 82.12 349 SER B CA 1
ATOM 7147 C C . SER B 1 349 ? 1.583 -43.031 -8.531 1 82.12 349 SER B C 1
ATOM 7149 O O . SER B 1 349 ? 2.088 -42.125 -7.863 1 82.12 349 SER B O 1
ATOM 7151 N N . VAL B 1 350 ? 2.086 -43.5 -9.711 1 83.06 350 VAL B N 1
ATOM 7152 C CA . VAL B 1 350 ? 3.258 -42.812 -10.273 1 83.06 350 VAL B CA 1
ATOM 7153 C C . VAL B 1 350 ? 2.891 -41.406 -10.703 1 83.06 350 VAL B C 1
ATOM 7155 O O . VAL B 1 350 ? 3.643 -40.469 -10.453 1 83.06 350 VAL B O 1
ATOM 7158 N N . GLN B 1 351 ? 1.758 -41.281 -11.305 1 77.5 351 GLN B N 1
ATOM 7159 C CA . GLN B 1 351 ? 1.301 -39.938 -11.688 1 77.5 351 GLN B CA 1
ATOM 7160 C C . GLN B 1 351 ? 1.09 -39.062 -10.461 1 77.5 351 GLN B C 1
ATOM 7162 O O . GLN B 1 351 ? 1.464 -37.875 -10.461 1 77.5 351 GLN B O 1
ATOM 7167 N N . ASP B 1 352 ? 0.49 -39.656 -9.43 1 85.5 352 ASP B N 1
ATOM 7168 C CA . ASP B 1 352 ? 0.231 -38.906 -8.203 1 85.5 352 ASP B CA 1
ATOM 7169 C C . ASP B 1 352 ? 1.536 -38.469 -7.539 1 85.5 352 ASP B C 1
ATOM 7171 O O . ASP B 1 352 ? 1.628 -37.375 -6.988 1 85.5 352 ASP B O 1
ATOM 7175 N N . ARG B 1 353 ? 2.506 -39.406 -7.629 1 90.81 353 ARG B N 1
ATOM 7176 C CA . ARG B 1 353 ? 3.803 -39.094 -7.043 1 90.81 353 ARG B CA 1
ATOM 7177 C C . ARG B 1 353 ? 4.477 -37.938 -7.797 1 90.81 353 ARG B C 1
ATOM 7179 O O . ARG B 1 353 ? 5.02 -37.031 -7.184 1 90.81 353 ARG B O 1
ATOM 7186 N N . GLN B 1 354 ? 4.402 -38.031 -9.117 1 88.75 354 GLN B N 1
ATOM 7187 C CA . GLN B 1 354 ? 4.977 -36.969 -9.945 1 88.75 354 GLN B CA 1
ATOM 7188 C C . GLN B 1 354 ? 4.254 -35.625 -9.719 1 88.75 354 GLN B C 1
ATOM 7190 O O . GLN B 1 354 ? 4.891 -34.594 -9.547 1 88.75 354 GLN B O 1
ATOM 7195 N N . GLY B 1 355 ? 2.943 -35.719 -9.688 1 88.25 355 GLY B N 1
ATOM 7196 C CA . GLY B 1 355 ? 2.135 -34.531 -9.492 1 88.25 355 GLY B CA 1
ATOM 7197 C C . GLY B 1 355 ? 2.346 -33.906 -8.133 1 88.25 355 GLY B C 1
ATOM 7198 O O . GLY B 1 355 ? 2.41 -32.656 -8.023 1 88.25 355 GLY B O 1
ATOM 7199 N N . SER B 1 356 ? 2.473 -34.688 -7.105 1 92.69 356 SER B N 1
ATOM 7200 C CA . SER B 1 356 ? 2.68 -34.156 -5.77 1 92.69 356 SER B CA 1
ATOM 7201 C C . SER B 1 356 ? 4.027 -33.438 -5.66 1 92.69 356 SER B C 1
ATOM 7203 O O . SER B 1 356 ? 4.125 -32.375 -5.059 1 92.69 356 SER B O 1
ATOM 7205 N N . LEU B 1 357 ? 5.078 -34.031 -6.266 1 95.25 357 LEU B N 1
ATOM 7206 C CA . LEU B 1 357 ? 6.414 -33.469 -6.195 1 95.25 357 LEU B CA 1
ATOM 7207 C C . LEU B 1 357 ? 6.465 -32.125 -6.918 1 95.25 357 LEU B C 1
ATOM 7209 O O . LEU B 1 357 ? 7.039 -31.156 -6.41 1 95.25 357 LEU B O 1
ATOM 7213 N N . PHE B 1 358 ? 5.855 -32.094 -8.047 1 92.44 358 PHE B N 1
ATOM 7214 C CA . PHE B 1 358 ? 5.867 -30.828 -8.797 1 92.44 358 PHE B CA 1
ATOM 7215 C C . PHE B 1 358 ? 5.035 -29.766 -8.086 1 92.44 358 PHE B C 1
ATOM 7217 O O . PHE B 1 358 ? 5.422 -28.594 -8.031 1 92.44 358 PHE B O 1
ATOM 7224 N N . PHE B 1 359 ? 3.969 -30.172 -7.609 1 91.62 359 PHE B N 1
ATOM 7225 C CA . PHE B 1 359 ? 3.092 -29.234 -6.914 1 91.62 359 PHE B CA 1
ATOM 7226 C C . PHE B 1 359 ? 3.801 -28.625 -5.711 1 91.62 359 PHE B C 1
ATOM 7228 O O . PHE B 1 359 ? 3.658 -27.422 -5.441 1 91.62 359 PHE B O 1
ATOM 7235 N N . ILE B 1 360 ? 4.473 -29.438 -4.992 1 94.81 360 ILE B N 1
ATOM 7236 C CA . ILE B 1 360 ? 5.176 -28.984 -3.799 1 94.81 360 ILE B CA 1
ATOM 7237 C C . ILE B 1 360 ? 6.234 -27.953 -4.191 1 94.81 360 ILE B C 1
ATOM 7239 O O . ILE B 1 360 ? 6.457 -26.969 -3.479 1 94.81 360 ILE B O 1
ATOM 7243 N N . VAL B 1 361 ? 6.895 -28.172 -5.293 1 95.25 361 VAL B N 1
ATOM 7244 C CA . VAL B 1 361 ? 7.91 -27.25 -5.785 1 95.25 361 VAL B CA 1
ATOM 7245 C C . VAL B 1 361 ? 7.258 -25.922 -6.156 1 95.25 361 VAL B C 1
ATOM 7247 O O . VAL B 1 361 ? 7.758 -24.859 -5.789 1 95.25 361 VAL B O 1
ATOM 7250 N N . VAL B 1 362 ? 6.152 -26 -6.844 1 91.5 362 VAL B N 1
ATOM 7251 C CA . VAL B 1 362 ? 5.441 -24.797 -7.27 1 91.5 362 VAL B CA 1
ATOM 7252 C C . VAL B 1 362 ? 4.945 -24.031 -6.047 1 91.5 362 VAL B C 1
ATOM 7254 O O . VAL B 1 362 ? 5.078 -22.812 -5.973 1 91.5 362 VAL B O 1
ATOM 7257 N N . GLN B 1 363 ? 4.438 -24.766 -5.16 1 90.5 363 GLN B N 1
ATOM 7258 C CA . GLN B 1 363 ? 3.902 -24.156 -3.949 1 90.5 363 GLN B CA 1
ATOM 7259 C C . GLN B 1 363 ? 5.004 -23.469 -3.15 1 90.5 363 GLN B C 1
ATOM 7261 O O . GLN B 1 363 ? 4.801 -22.375 -2.629 1 90.5 363 GLN B O 1
ATOM 7266 N N . ALA B 1 364 ? 6.105 -24.141 -2.994 1 92.62 364 ALA B N 1
ATOM 7267 C CA . ALA B 1 364 ? 7.219 -23.578 -2.232 1 92.62 364 ALA B CA 1
ATOM 7268 C C . ALA B 1 364 ? 7.727 -22.297 -2.877 1 92.62 364 ALA B C 1
ATOM 7270 O O . ALA B 1 364 ? 8 -21.312 -2.184 1 92.62 364 ALA B O 1
ATOM 7271 N N . LEU B 1 365 ? 7.809 -22.312 -4.145 1 92.69 365 LEU B N 1
ATOM 7272 C CA . LEU B 1 365 ? 8.344 -21.156 -4.852 1 92.69 365 LEU B CA 1
ATOM 7273 C C . LEU B 1 365 ? 7.332 -20.016 -4.852 1 92.69 365 LEU B C 1
ATOM 7275 O O . LEU B 1 365 ? 7.684 -18.875 -4.551 1 92.69 365 LEU B O 1
ATOM 7279 N N . PHE B 1 366 ? 6.105 -20.297 -5.121 1 87.19 366 PHE B N 1
ATOM 7280 C CA . PHE B 1 366 ? 5.066 -19.281 -5.219 1 87.19 366 PHE B CA 1
ATOM 7281 C C . PHE B 1 366 ? 4.77 -18.672 -3.852 1 87.19 366 PHE B C 1
ATOM 7283 O O . PHE B 1 366 ? 4.582 -17.469 -3.73 1 87.19 366 PHE B O 1
ATOM 7290 N N . GLY B 1 367 ? 4.688 -19.516 -2.887 1 85.62 367 GLY B N 1
ATOM 7291 C CA . GLY B 1 367 ? 4.391 -19.047 -1.543 1 85.62 367 GLY B CA 1
ATOM 7292 C C . GLY B 1 367 ? 5.43 -18.078 -1.008 1 85.62 367 GLY B C 1
ATOM 7293 O O . GLY B 1 367 ? 5.082 -17.047 -0.437 1 85.62 367 GLY B O 1
ATOM 7294 N N . SER B 1 368 ? 6.645 -18.422 -1.221 1 89.25 368 SER B N 1
ATOM 7295 C CA . SER B 1 368 ? 7.715 -17.578 -0.705 1 89.25 368 SER B CA 1
ATOM 7296 C C . SER B 1 368 ? 7.836 -16.281 -1.509 1 89.25 368 SER B C 1
ATOM 7298 O O . SER B 1 368 ? 8.094 -15.219 -0.946 1 89.25 368 SER B O 1
ATOM 7300 N N . LEU B 1 369 ? 7.656 -16.391 -2.771 1 89.75 369 LEU B N 1
ATOM 7301 C CA . LEU B 1 369 ? 7.766 -15.227 -3.648 1 89.75 369 LEU B CA 1
ATOM 7302 C C . LEU B 1 369 ? 6.695 -14.195 -3.316 1 89.75 369 LEU B C 1
ATOM 7304 O O . LEU B 1 369 ? 7 -13.008 -3.168 1 89.75 369 LEU B O 1
ATOM 7308 N N . MET B 1 370 ? 5.484 -14.625 -3.172 1 83.5 370 MET B N 1
ATOM 7309 C CA . MET B 1 370 ? 4.383 -13.711 -2.9 1 83.5 370 MET B CA 1
ATOM 7310 C C . MET B 1 370 ? 4.512 -13.094 -1.51 1 83.5 370 MET B C 1
ATOM 7312 O O . MET B 1 370 ? 4.219 -11.914 -1.317 1 83.5 370 MET B O 1
ATOM 7316 N N . GLY B 1 371 ? 4.98 -13.867 -0.59 1 80.38 371 GLY B N 1
ATOM 7317 C CA . GLY B 1 371 ? 5.16 -13.383 0.769 1 80.38 371 GLY B CA 1
ATOM 7318 C C . GLY B 1 371 ? 6.188 -12.266 0.874 1 80.38 371 GLY B C 1
ATOM 7319 O O . GLY B 1 371 ? 5.961 -11.273 1.561 1 80.38 371 GLY B O 1
ATOM 7320 N N . VAL B 1 372 ? 7.242 -12.445 0.12 1 85.06 372 VAL B N 1
ATOM 7321 C CA . VAL B 1 372 ? 8.344 -11.508 0.275 1 85.06 372 VAL B CA 1
ATOM 7322 C C . VAL B 1 372 ? 8.078 -10.258 -0.563 1 85.06 372 VAL B C 1
ATOM 7324 O O . VAL B 1 372 ? 8.555 -9.164 -0.229 1 85.06 372 VAL B O 1
ATOM 7327 N N . LEU B 1 373 ? 7.359 -10.359 -1.595 1 82.94 373 LEU B N 1
ATOM 7328 C CA . LEU B 1 373 ? 7.07 -9.234 -2.479 1 82.94 373 LEU B CA 1
ATOM 7329 C C . LEU B 1 373 ? 6.355 -8.117 -1.723 1 82.94 373 LEU B C 1
ATOM 7331 O O . LEU B 1 373 ? 6.66 -6.941 -1.914 1 82.94 373 LEU B O 1
ATOM 7335 N N . THR B 1 374 ? 5.5 -8.422 -0.812 1 73.88 374 THR B N 1
ATOM 7336 C CA . THR B 1 374 ? 4.723 -7.418 -0.092 1 73.88 374 THR B CA 1
ATOM 7337 C C . THR B 1 374 ? 5.535 -6.824 1.055 1 73.88 374 THR B C 1
ATOM 7339 O O . THR B 1 374 ? 5.461 -5.621 1.318 1 73.88 374 THR B O 1
ATOM 7342 N N . VAL B 1 375 ? 6.293 -7.695 1.651 1 75.62 375 VAL B N 1
ATOM 7343 C CA . VAL B 1 375 ? 7.051 -7.246 2.812 1 75.62 375 VAL B CA 1
ATOM 7344 C C . VAL B 1 375 ? 8.211 -6.355 2.363 1 75.62 375 VAL B C 1
ATOM 7346 O O . VAL B 1 375 ? 8.383 -5.246 2.873 1 75.62 375 VAL B O 1
ATOM 7349 N N . PHE B 1 376 ? 8.898 -6.852 1.403 1 79.31 376 PHE B N 1
ATOM 7350 C CA . PHE B 1 376 ? 10.055 -6.102 0.93 1 79.31 376 PHE B CA 1
ATOM 7351 C C . PHE B 1 376 ? 9.617 -4.883 0.125 1 79.31 376 PHE B C 1
ATOM 7353 O O . PHE B 1 376 ? 10.25 -3.822 0.203 1 79.31 376 PHE B O 1
ATOM 7360 N N . GLY B 1 377 ? 8.594 -5.008 -0.588 1 75.25 377 GLY B N 1
ATOM 7361 C CA . GLY B 1 377 ? 8.094 -3.895 -1.382 1 75.25 377 GLY B CA 1
ATOM 7362 C C . GLY B 1 377 ? 7.648 -2.713 -0.541 1 75.25 377 GLY B C 1
ATOM 7363 O O . GLY B 1 377 ? 7.902 -1.561 -0.896 1 75.25 377 GLY B O 1
ATOM 7364 N N . GLY B 1 378 ? 7.039 -2.988 0.549 1 73.25 378 GLY B N 1
ATOM 7365 C CA . GLY B 1 378 ? 6.609 -1.93 1.448 1 73.25 378 GLY B CA 1
ATOM 7366 C C . GLY B 1 378 ? 7.762 -1.256 2.17 1 73.25 378 GLY B C 1
ATOM 7367 O O . GLY B 1 378 ? 7.75 -0.04 2.373 1 73.25 378 GLY B O 1
ATOM 7368 N N . GLU B 1 379 ? 8.734 -2.053 2.424 1 75.81 379 GLU B N 1
ATOM 7369 C CA . GLU B 1 379 ? 9.867 -1.541 3.189 1 75.81 379 GLU B CA 1
ATOM 7370 C C . GLU B 1 379 ? 10.844 -0.78 2.293 1 75.81 379 GLU B C 1
ATOM 7372 O O . GLU B 1 379 ? 11.547 0.121 2.756 1 75.81 379 GLU B O 1
ATOM 7377 N N . LYS B 1 380 ? 10.828 -1.205 1.104 1 79.12 380 LYS B N 1
ATOM 7378 C CA . LYS B 1 380 ? 11.789 -0.6 0.183 1 79.12 380 LYS B CA 1
ATOM 7379 C C . LYS B 1 380 ? 11.531 0.896 0.025 1 79.12 380 LYS B C 1
ATOM 7381 O O . LYS B 1 380 ? 12.469 1.68 -0.13 1 79.12 380 LYS B O 1
ATOM 7386 N N . VAL B 1 381 ? 10.336 1.296 0.156 1 70.88 381 VAL B N 1
ATOM 7387 C CA . VAL B 1 381 ? 9.984 2.705 0.015 1 70.88 381 VAL B CA 1
ATOM 7388 C C . VAL B 1 381 ? 10.578 3.506 1.17 1 70.88 381 VAL B C 1
ATOM 7390 O O . VAL B 1 381 ? 11.07 4.621 0.973 1 70.88 381 VAL B O 1
ATOM 7393 N N . VAL B 1 382 ? 10.531 2.916 2.32 1 71.88 382 VAL B N 1
ATOM 7394 C CA . VAL B 1 382 ? 11.125 3.553 3.494 1 71.88 382 VAL B CA 1
ATOM 7395 C C . VAL B 1 382 ? 12.641 3.662 3.312 1 71.88 382 VAL B C 1
ATOM 7397 O O . VAL B 1 382 ? 13.234 4.695 3.625 1 71.88 382 VAL B O 1
ATOM 7400 N N . PHE B 1 383 ? 13.227 2.676 2.721 1 76.25 383 PHE B N 1
ATOM 7401 C CA . PHE B 1 383 ? 14.664 2.654 2.488 1 76.25 383 PHE B CA 1
ATOM 7402 C C . PHE B 1 383 ? 15.07 3.732 1.489 1 76.25 383 PHE B C 1
ATOM 7404 O O . PHE B 1 383 ? 16.078 4.422 1.683 1 76.25 383 PHE B O 1
ATOM 7411 N N . GLN B 1 384 ? 14.352 3.797 0.488 1 73.5 384 GLN B N 1
ATOM 7412 C CA . GLN B 1 384 ? 14.688 4.762 -0.553 1 73.5 384 GLN B CA 1
ATOM 7413 C C . GLN B 1 384 ? 14.672 6.188 -0.009 1 73.5 384 GLN B C 1
ATOM 7415 O O . GLN B 1 384 ? 15.492 7.016 -0.397 1 73.5 384 GLN B O 1
ATOM 7420 N N . ARG B 1 385 ? 13.852 6.406 0.936 1 66.75 385 ARG B N 1
ATOM 7421 C CA . ARG B 1 385 ? 13.766 7.734 1.537 1 66.75 385 ARG B CA 1
ATOM 7422 C C . ARG B 1 385 ? 14.906 7.961 2.523 1 66.75 385 ARG B C 1
ATOM 7424 O O . ARG B 1 385 ? 15.477 9.055 2.578 1 66.75 385 ARG B O 1
ATOM 7431 N N . GLU B 1 386 ? 15.188 6.871 3.209 1 70.69 386 GLU B N 1
ATOM 7432 C CA . GLU B 1 386 ? 16.25 6.965 4.207 1 70.69 386 GLU B CA 1
ATOM 7433 C C . GLU B 1 386 ? 17.625 7.031 3.549 1 70.69 386 GLU B C 1
ATOM 7435 O O . GLU B 1 386 ? 18.562 7.605 4.109 1 70.69 386 GLU B O 1
ATOM 7440 N N . TYR B 1 387 ? 17.688 6.375 2.441 1 71.44 387 TYR B N 1
ATOM 7441 C CA . TYR B 1 387 ? 18.953 6.352 1.734 1 71.44 387 TYR B CA 1
ATOM 7442 C C . TYR B 1 387 ? 19.375 7.754 1.312 1 71.44 387 TYR B C 1
ATOM 7444 O O . TYR B 1 387 ? 20.562 8.086 1.318 1 71.44 387 TYR B O 1
ATOM 7452 N N . GLY B 1 388 ? 18.422 8.516 1.031 1 62.72 388 GLY B N 1
ATOM 7453 C CA . GLY B 1 388 ? 18.703 9.891 0.659 1 62.72 388 GLY B CA 1
ATOM 7454 C C . GLY B 1 388 ? 19.266 10.719 1.8 1 62.72 388 GLY B C 1
ATOM 7455 O O . GLY B 1 388 ? 20.016 11.672 1.572 1 62.72 388 GLY B O 1
ATOM 7456 N N . SER B 1 389 ? 18.969 10.266 3.01 1 61.84 389 SER B N 1
ATOM 7457 C CA . SER B 1 389 ? 19.453 10.992 4.176 1 61.84 389 SER B CA 1
ATOM 7458 C C . SER B 1 389 ? 20.844 10.492 4.598 1 61.84 389 SER B C 1
ATOM 7460 O O . SER B 1 389 ? 21.391 10.961 5.598 1 61.84 389 SER B O 1
ATOM 7462 N N . TYR B 1 390 ? 21.438 9.477 3.814 1 64.12 390 TYR B N 1
ATOM 7463 C CA . TYR B 1 390 ? 22.797 8.945 3.996 1 64.12 390 TYR B CA 1
ATOM 7464 C C . TYR B 1 390 ? 22.969 8.367 5.395 1 64.12 390 TYR B C 1
ATOM 7466 O O . TYR B 1 390 ? 24 8.57 6.031 1 64.12 390 TYR B O 1
ATOM 7474 N N . MET B 1 391 ? 21.906 7.809 5.895 1 69.56 391 MET B N 1
ATOM 7475 C CA . MET B 1 391 ? 21.984 7.219 7.227 1 69.56 391 MET B CA 1
ATOM 7476 C C . MET B 1 391 ? 22.797 5.93 7.207 1 69.56 391 MET B C 1
ATOM 7478 O O . MET B 1 391 ? 23.594 5.684 8.117 1 69.56 391 MET B O 1
ATOM 7482 N N . TYR B 1 392 ? 22.594 5.07 6.227 1 78.56 392 TYR B N 1
ATOM 7483 C CA . TYR B 1 392 ? 23.297 3.801 6.105 1 78.56 392 TYR B CA 1
ATOM 7484 C C . TYR B 1 392 ? 23.484 3.42 4.641 1 78.56 392 TYR B C 1
ATOM 7486 O O . TYR B 1 392 ? 22.906 4.043 3.752 1 78.56 392 TYR B O 1
ATOM 7494 N N . GLY B 1 393 ? 24.391 2.434 4.477 1 83.5 393 GLY B N 1
ATOM 7495 C CA . GLY B 1 393 ? 24.703 2.018 3.121 1 83.5 393 GLY B CA 1
ATOM 7496 C C . GLY B 1 393 ? 23.797 0.927 2.598 1 83.5 393 GLY B C 1
ATOM 7497 O O . GLY B 1 393 ? 23.078 0.284 3.371 1 83.5 393 GLY B O 1
ATOM 7498 N N . LEU B 1 394 ? 23.859 0.763 1.257 1 88 394 LEU B N 1
ATOM 7499 C CA . LEU B 1 394 ? 23.016 -0.211 0.572 1 88 394 LEU B CA 1
ATOM 7500 C C . LEU B 1 394 ? 23.406 -1.635 0.944 1 88 394 LEU B C 1
ATOM 7502 O O . LEU B 1 394 ? 22.547 -2.479 1.203 1 88 394 LEU B O 1
ATOM 7506 N N . PRO B 1 395 ? 24.703 -1.994 1.057 1 90.12 395 PRO B N 1
ATOM 7507 C CA . PRO B 1 395 ? 25.078 -3.373 1.385 1 90.12 395 PRO B CA 1
ATOM 7508 C C . PRO B 1 395 ? 24.625 -3.791 2.779 1 90.12 395 PRO B C 1
ATOM 7510 O O . PRO B 1 395 ? 24.188 -4.93 2.977 1 90.12 395 PRO B O 1
ATOM 7513 N N . SER B 1 396 ? 24.703 -2.859 3.748 1 89.75 396 SER B N 1
ATOM 7514 C CA . SER B 1 396 ? 24.266 -3.18 5.105 1 89.75 396 SER B CA 1
ATOM 7515 C C . SER B 1 396 ? 22.766 -3.4 5.176 1 89.75 396 SER B C 1
ATOM 7517 O O . SER B 1 396 ? 22.297 -4.309 5.863 1 89.75 396 SER B O 1
ATOM 7519 N N . TYR B 1 397 ? 22.109 -2.596 4.41 1 89.81 397 TYR B N 1
ATOM 7520 C CA . TYR B 1 397 ? 20.656 -2.734 4.398 1 89.81 397 TYR B CA 1
ATOM 7521 C C . TYR B 1 397 ? 20.234 -4.043 3.738 1 89.81 397 TYR B C 1
ATOM 7523 O O . TYR B 1 397 ? 19.453 -4.809 4.305 1 89.81 397 TYR B O 1
ATOM 7531 N N . PHE B 1 398 ? 20.781 -4.32 2.582 1 91.5 398 PHE B N 1
ATOM 7532 C CA . PHE B 1 398 ? 20.359 -5.473 1.791 1 91.5 398 PHE B CA 1
ATOM 7533 C C . PHE B 1 398 ? 20.703 -6.773 2.516 1 91.5 398 PHE B C 1
ATOM 7535 O O . PHE B 1 398 ? 19.859 -7.668 2.611 1 91.5 398 PHE B O 1
ATOM 7542 N N . THR B 1 399 ? 21.859 -6.871 3.043 1 91.19 399 THR B N 1
ATOM 7543 C CA . THR B 1 399 ? 22.297 -8.094 3.709 1 91.19 399 THR B CA 1
ATOM 7544 C C . THR B 1 399 ? 21.531 -8.305 5.008 1 91.19 399 THR B C 1
ATOM 7546 O O . THR B 1 399 ? 21.156 -9.438 5.336 1 91.19 399 THR B O 1
ATOM 7549 N N . SER B 1 400 ? 21.281 -7.258 5.75 1 89.81 400 SER B N 1
ATOM 7550 C CA . SER B 1 400 ? 20.547 -7.375 7 1 89.81 400 SER B CA 1
ATOM 7551 C C . SER B 1 400 ? 19.109 -7.812 6.75 1 89.81 400 SER B C 1
ATOM 7553 O O . SER B 1 400 ? 18.578 -8.664 7.465 1 89.81 400 SER B O 1
ATOM 7555 N N . ARG B 1 401 ? 18.594 -7.258 5.684 1 87.25 401 ARG B N 1
ATOM 7556 C CA . ARG B 1 401 ? 17.188 -7.559 5.391 1 87.25 401 ARG B CA 1
ATOM 7557 C C . ARG B 1 401 ? 17.031 -9.008 4.953 1 87.25 401 ARG B C 1
ATOM 7559 O O . ARG B 1 401 ? 16.062 -9.672 5.344 1 87.25 401 ARG B O 1
ATOM 7566 N N . TRP B 1 402 ? 17.891 -9.469 4.176 1 88.31 402 TRP B N 1
ATOM 7567 C CA . TRP B 1 402 ? 17.844 -10.852 3.705 1 88.31 402 TRP B CA 1
ATOM 7568 C C . TRP B 1 402 ? 18.109 -11.828 4.848 1 88.31 402 TRP B C 1
ATOM 7570 O O . TRP B 1 402 ? 17.438 -12.852 4.965 1 88.31 402 TRP B O 1
ATOM 7580 N N . LEU B 1 403 ? 19.031 -11.508 5.707 1 89 403 LEU B N 1
ATOM 7581 C CA . LEU B 1 403 ? 19.422 -12.414 6.773 1 89 403 LEU B CA 1
ATOM 7582 C C . LEU B 1 403 ? 18.328 -12.531 7.828 1 89 403 LEU B C 1
ATOM 7584 O O . LEU B 1 403 ? 18.141 -13.586 8.438 1 89 403 LEU B O 1
ATOM 7588 N N . VAL B 1 404 ? 17.641 -11.492 8.055 1 88.25 404 VAL B N 1
ATOM 7589 C CA . VAL B 1 404 ? 16.578 -11.516 9.047 1 88.25 404 VAL B CA 1
ATOM 7590 C C . VAL B 1 404 ? 15.422 -12.375 8.547 1 88.25 404 VAL B C 1
ATOM 7592 O O . VAL B 1 404 ? 14.703 -12.992 9.344 1 88.25 404 VAL B O 1
ATOM 7595 N N . GLU B 1 405 ? 15.258 -12.492 7.23 1 86.5 405 GLU B N 1
ATOM 7596 C CA . GLU B 1 405 ? 14.188 -13.289 6.633 1 86.5 405 GLU B CA 1
ATOM 7597 C C . GLU B 1 405 ? 14.594 -14.758 6.52 1 86.5 405 GLU B C 1
ATOM 7599 O O . GLU B 1 405 ? 13.734 -15.641 6.449 1 86.5 405 GLU B O 1
ATOM 7604 N N . LEU B 1 406 ? 15.852 -15.086 6.566 1 91.31 406 LEU B N 1
ATOM 7605 C CA . LEU B 1 406 ? 16.391 -16.406 6.254 1 91.31 406 LEU B CA 1
ATOM 7606 C C . LEU B 1 406 ? 15.867 -17.453 7.223 1 91.31 406 LEU B C 1
ATOM 7608 O O . LEU B 1 406 ? 15.5 -18.547 6.809 1 91.31 406 LEU B O 1
ATOM 7612 N N . PRO B 1 407 ? 15.742 -17.156 8.516 1 91.25 407 PRO B N 1
ATOM 7613 C CA . PRO B 1 407 ? 15.258 -18.188 9.438 1 91.25 407 PRO B CA 1
ATOM 7614 C C . PRO B 1 407 ? 13.844 -18.672 9.109 1 91.25 407 PRO B C 1
ATOM 7616 O O . PRO B 1 407 ? 13.562 -19.859 9.172 1 91.25 407 PRO B O 1
ATOM 7619 N N . ALA B 1 408 ? 13 -17.781 8.789 1 90.12 408 ALA B N 1
ATOM 7620 C CA . ALA B 1 408 ? 11.633 -18.172 8.43 1 90.12 408 ALA B CA 1
ATOM 7621 C C . ALA B 1 408 ? 11.617 -19 7.152 1 90.12 408 ALA B C 1
ATOM 7623 O O . ALA B 1 408 ? 10.805 -19.922 7.02 1 90.12 408 ALA B O 1
ATOM 7624 N N . HIS B 1 409 ? 12.539 -18.734 6.242 1 93.31 409 HIS B N 1
ATOM 7625 C CA . HIS B 1 409 ? 12.586 -19.422 4.961 1 93.31 409 HIS B CA 1
ATOM 7626 C C . HIS B 1 409 ? 13.383 -20.719 5.066 1 93.31 409 HIS B C 1
ATOM 7628 O O . HIS B 1 409 ? 13.57 -21.422 4.066 1 93.31 409 HIS B O 1
ATOM 7634 N N . ILE B 1 410 ? 13.844 -21.047 6.254 1 95.5 410 ILE B N 1
ATOM 7635 C CA . ILE B 1 410 ? 14.43 -22.344 6.539 1 95.5 410 ILE B CA 1
ATOM 7636 C C . ILE B 1 410 ? 13.453 -23.188 7.355 1 95.5 410 ILE B C 1
ATOM 7638 O O . ILE B 1 410 ? 13.172 -24.344 7.004 1 95.5 410 ILE B O 1
ATOM 7642 N N . VAL B 1 411 ? 12.812 -22.594 8.289 1 95.25 411 VAL B N 1
ATOM 7643 C CA . VAL B 1 411 ? 11.977 -23.297 9.242 1 95.25 411 VAL B CA 1
ATOM 7644 C C . VAL B 1 411 ? 10.664 -23.703 8.578 1 95.25 411 VAL B C 1
ATOM 7646 O O . VAL B 1 411 ? 10.195 -24.828 8.742 1 95.25 411 VAL B O 1
ATOM 7649 N N . MET B 1 412 ? 10.109 -22.875 7.812 1 94.19 412 MET B N 1
ATOM 7650 C CA . MET B 1 412 ? 8.797 -23.141 7.234 1 94.19 412 MET B CA 1
ATOM 7651 C C . MET B 1 412 ? 8.867 -24.281 6.223 1 94.19 412 MET B C 1
ATOM 7653 O O . MET B 1 412 ? 8.039 -25.188 6.242 1 94.19 412 MET B O 1
ATOM 7657 N N . PRO B 1 413 ? 9.852 -24.25 5.332 1 96.38 413 PRO B N 1
ATOM 7658 C CA . PRO B 1 413 ? 9.945 -25.375 4.406 1 96.38 413 PRO B CA 1
ATOM 7659 C C . PRO B 1 413 ? 10.258 -26.688 5.113 1 96.38 413 PRO B C 1
ATOM 7661 O O . PRO B 1 413 ? 9.812 -27.75 4.672 1 96.38 413 PRO B O 1
ATOM 7664 N N . ILE B 1 414 ? 11.008 -26.641 6.164 1 97.44 414 ILE B N 1
ATOM 7665 C CA . ILE B 1 414 ? 11.289 -27.859 6.922 1 97.44 414 ILE B CA 1
ATOM 7666 C C . ILE B 1 414 ? 10.016 -28.375 7.582 1 97.44 414 ILE B C 1
ATOM 7668 O O . ILE B 1 414 ? 9.742 -29.578 7.574 1 97.44 414 ILE B O 1
ATOM 7672 N N . LEU B 1 415 ? 9.273 -27.484 8.125 1 96.88 415 LEU B N 1
ATOM 7673 C CA . LEU B 1 415 ? 7.984 -27.844 8.695 1 96.88 415 LEU B CA 1
ATOM 7674 C C . LEU B 1 415 ? 7.074 -28.469 7.645 1 96.88 415 LEU B C 1
ATOM 7676 O O . LEU B 1 415 ? 6.434 -29.5 7.895 1 96.88 415 LEU B O 1
ATOM 7680 N N . SER B 1 416 ? 7.016 -27.859 6.539 1 96.69 416 SER B N 1
ATOM 7681 C CA . SER B 1 416 ? 6.227 -28.406 5.434 1 96.69 416 SER B CA 1
ATOM 7682 C C . SER B 1 416 ? 6.715 -29.797 5.031 1 96.69 416 SER B C 1
ATOM 7684 O O . SER B 1 416 ? 5.91 -30.672 4.742 1 96.69 416 SER B O 1
ATOM 7686 N N . SER B 1 417 ? 8.047 -29.984 4.992 1 97.75 417 SER B N 1
ATOM 7687 C CA . SER B 1 417 ? 8.641 -31.266 4.621 1 97.75 417 SER B CA 1
ATOM 7688 C C . SER B 1 417 ? 8.242 -32.344 5.602 1 97.75 417 SER B C 1
ATOM 7690 O O . SER B 1 417 ? 7.949 -33.469 5.195 1 97.75 417 SER B O 1
ATOM 7692 N N . VAL B 1 418 ? 8.203 -32.031 6.863 1 97.38 418 VAL B N 1
ATOM 7693 C CA . VAL B 1 418 ? 7.859 -33 7.895 1 97.38 418 VAL B CA 1
ATOM 7694 C C . VAL B 1 418 ? 6.41 -33.469 7.719 1 97.38 418 VAL B C 1
ATOM 7696 O O . VAL B 1 418 ? 6.109 -34.656 7.801 1 97.38 418 VAL B O 1
ATOM 7699 N N . ILE B 1 419 ? 5.562 -32.594 7.406 1 97.25 419 ILE B N 1
ATOM 7700 C CA . ILE B 1 419 ? 4.145 -32.906 7.277 1 97.25 419 ILE B CA 1
ATOM 7701 C C . ILE B 1 419 ? 3.904 -33.688 5.988 1 97.25 419 ILE B C 1
ATOM 7703 O O . ILE B 1 419 ? 3.336 -34.781 6.012 1 97.25 419 ILE B O 1
ATOM 7707 N N . ILE B 1 420 ? 4.434 -33.25 4.895 1 97.12 420 ILE B N 1
ATOM 7708 C CA . ILE B 1 420 ? 4.117 -33.781 3.576 1 97.12 420 ILE B CA 1
ATOM 7709 C C . ILE B 1 420 ? 4.816 -35.125 3.393 1 97.12 420 ILE B C 1
ATOM 7711 O O . ILE B 1 420 ? 4.203 -36.094 2.928 1 97.12 420 ILE B O 1
ATOM 7715 N N . TYR B 1 421 ? 6.094 -35.188 3.793 1 97.5 421 TYR B N 1
ATOM 7716 C CA . TYR B 1 421 ? 6.906 -36.375 3.508 1 97.5 421 TYR B CA 1
ATOM 7717 C C . TYR B 1 421 ? 6.289 -37.625 4.125 1 97.5 421 TYR B C 1
ATOM 7719 O O . TYR B 1 421 ? 6.172 -38.656 3.465 1 97.5 421 TYR B O 1
ATOM 7727 N N . PHE B 1 422 ? 5.812 -37.531 5.316 1 96 422 PHE B N 1
ATOM 7728 C CA . PHE B 1 422 ? 5.312 -38.688 6.035 1 96 422 PHE B CA 1
ATOM 7729 C C . PHE B 1 422 ? 3.844 -38.938 5.711 1 96 422 PHE B C 1
ATOM 7731 O O . PHE B 1 422 ? 3.404 -40.094 5.648 1 96 422 PHE B O 1
ATOM 7738 N N . MET B 1 423 ? 3.119 -37.969 5.453 1 95 423 MET B N 1
ATOM 7739 C CA . MET B 1 423 ? 1.707 -38.125 5.125 1 95 423 MET B CA 1
ATOM 7740 C C . MET B 1 423 ? 1.542 -38.75 3.736 1 95 423 MET B C 1
ATOM 7742 O O . MET B 1 423 ? 0.702 -39.625 3.535 1 95 423 MET B O 1
ATOM 7746 N N . VAL B 1 424 ? 2.332 -38.25 2.775 1 94.19 424 VAL B N 1
ATOM 7747 C CA . VAL B 1 424 ? 2.225 -38.75 1.41 1 94.19 424 VAL B CA 1
ATOM 7748 C C . VAL B 1 424 ? 2.764 -40.188 1.338 1 94.19 424 VAL B C 1
ATOM 7750 O O . VAL B 1 424 ? 2.299 -41 0.528 1 94.19 424 VAL B O 1
ATOM 7753 N N . GLY B 1 425 ? 3.662 -40.531 2.16 1 94.5 425 GLY B N 1
ATOM 7754 C CA . GLY B 1 425 ? 4.23 -41.875 2.195 1 94.5 425 GLY B CA 1
ATOM 7755 C C . GLY B 1 425 ? 5.371 -42.062 1.211 1 94.5 425 GLY B C 1
ATOM 7756 O O . GLY B 1 425 ? 5.434 -43.062 0.514 1 94.5 425 GLY B O 1
ATOM 7757 N N . TYR B 1 426 ? 6.238 -41.062 1.085 1 95.31 426 TYR B N 1
ATOM 7758 C CA . TYR B 1 426 ? 7.434 -41.219 0.264 1 95.31 426 TYR B CA 1
ATOM 7759 C C . TYR B 1 426 ? 8.359 -42.281 0.847 1 95.31 426 TYR B C 1
ATOM 7761 O O . TYR B 1 426 ? 8.102 -42.812 1.923 1 95.31 426 TYR B O 1
ATOM 7769 N N . GLN B 1 427 ? 9.375 -42.625 0.053 1 93.38 427 GLN B N 1
ATOM 7770 C CA . GLN B 1 427 ? 10.289 -43.656 0.515 1 93.38 427 GLN B CA 1
ATOM 7771 C C . GLN B 1 427 ? 10.891 -43.281 1.87 1 93.38 427 GLN B C 1
ATOM 7773 O O . GLN B 1 427 ? 11.539 -42.25 2.012 1 93.38 427 GLN B O 1
ATOM 7778 N N . LEU B 1 428 ? 10.656 -44.219 2.834 1 92.69 428 LEU B N 1
ATOM 7779 C CA . LEU B 1 428 ? 11.086 -43.938 4.203 1 92.69 428 LEU B CA 1
ATOM 7780 C C . LEU B 1 428 ? 12.57 -44.188 4.375 1 92.69 428 LEU B C 1
ATOM 7782 O O . LEU B 1 428 ? 12.969 -45.344 4.664 1 92.69 428 LEU B O 1
ATOM 7786 N N . ALA B 1 429 ? 13.406 -43.188 4.156 1 93.75 429 ALA B N 1
ATOM 7787 C CA . ALA B 1 429 ? 14.852 -43.188 4.371 1 93.75 429 ALA B CA 1
ATOM 7788 C C . ALA B 1 429 ? 15.312 -41.812 4.871 1 93.75 429 ALA B C 1
ATOM 7790 O O . ALA B 1 429 ? 14.875 -40.781 4.371 1 93.75 429 ALA B O 1
ATOM 7791 N N . ALA B 1 430 ? 16.141 -41.781 5.852 1 94.25 430 ALA B N 1
ATOM 7792 C CA . ALA B 1 430 ? 16.594 -40.562 6.48 1 94.25 430 ALA B CA 1
ATOM 7793 C C . ALA B 1 430 ? 17.312 -39.656 5.473 1 94.25 430 ALA B C 1
ATOM 7795 O O . ALA B 1 430 ? 17.125 -38.438 5.48 1 94.25 430 ALA B O 1
ATOM 7796 N N . ASP B 1 431 ? 18.156 -40.25 4.66 1 95 431 ASP B N 1
ATOM 7797 C CA . ASP B 1 431 ? 18.906 -39.469 3.678 1 95 431 ASP B CA 1
ATOM 7798 C C . ASP B 1 431 ? 17.953 -38.812 2.66 1 95 431 ASP B C 1
ATOM 7800 O O . ASP B 1 431 ? 18.141 -37.656 2.279 1 95 431 ASP B O 1
ATOM 7804 N N . ARG B 1 432 ? 16.938 -39.562 2.277 1 96.5 432 ARG B N 1
ATOM 7805 C CA . ARG B 1 432 ? 15.984 -39.062 1.293 1 96.5 432 ARG B CA 1
ATOM 7806 C C . ARG B 1 432 ? 15.133 -37.938 1.887 1 96.5 432 ARG B C 1
ATOM 7808 O O . ARG B 1 432 ? 14.789 -36.969 1.197 1 96.5 432 ARG B O 1
ATOM 7815 N N . PHE B 1 433 ? 14.875 -38.094 3.176 1 97.69 433 PHE B N 1
ATOM 7816 C CA . PHE B 1 433 ? 14.086 -37.062 3.832 1 97.69 433 PHE B CA 1
ATOM 7817 C C . PHE B 1 433 ? 14.867 -35.75 3.902 1 97.69 433 PHE B C 1
ATOM 7819 O O . PHE B 1 433 ? 14.328 -34.688 3.611 1 97.69 433 PHE B O 1
ATOM 7826 N N . TRP B 1 434 ? 16.109 -35.75 4.285 1 97.38 434 TRP B N 1
ATOM 7827 C CA . TRP B 1 434 ? 16.891 -34.531 4.473 1 97.38 434 TRP B CA 1
ATOM 7828 C C . TRP B 1 434 ? 17.203 -33.875 3.131 1 97.38 434 TRP B C 1
ATOM 7830 O O . TRP B 1 434 ? 17.281 -32.656 3.037 1 97.38 434 TRP B O 1
ATOM 7840 N N . TRP B 1 435 ? 17.359 -34.75 2.047 1 97.69 435 TRP B N 1
ATOM 7841 C CA . TRP B 1 435 ? 17.484 -34.156 0.713 1 97.69 435 TRP B CA 1
ATOM 7842 C C . TRP B 1 435 ? 16.188 -33.469 0.3 1 97.69 435 TRP B C 1
ATOM 7844 O O . TRP B 1 435 ? 16.219 -32.375 -0.281 1 97.69 435 TRP B O 1
ATOM 7854 N N . PHE B 1 436 ? 15.086 -34.156 0.619 1 98.31 436 PHE B N 1
ATOM 7855 C CA . PHE B 1 436 ? 13.781 -33.562 0.325 1 98.31 436 PHE B CA 1
ATOM 7856 C C . PHE B 1 436 ? 13.625 -32.219 1.018 1 98.31 436 PHE B C 1
ATOM 7858 O O . PHE B 1 436 ? 13.25 -31.234 0.384 1 98.31 436 PHE B O 1
ATOM 7865 N N . ALA B 1 437 ? 13.961 -32.156 2.27 1 98.19 437 ALA B N 1
ATOM 7866 C CA . ALA B 1 437 ? 13.836 -30.953 3.07 1 98.19 437 ALA B CA 1
ATOM 7867 C C . ALA B 1 437 ? 14.773 -29.859 2.566 1 98.19 437 ALA B C 1
ATOM 7869 O O . ALA B 1 437 ? 14.375 -28.703 2.453 1 98.19 437 ALA B O 1
ATOM 7870 N N . LEU B 1 438 ? 15.977 -30.219 2.264 1 98.25 438 LEU B N 1
ATOM 7871 C CA . LEU B 1 438 ? 16.969 -29.266 1.8 1 98.25 438 LEU B CA 1
ATOM 7872 C C . LEU B 1 438 ? 16.547 -28.656 0.458 1 98.25 438 LEU B C 1
ATOM 7874 O O . LEU B 1 438 ? 16.688 -27.453 0.242 1 98.25 438 LEU B O 1
ATOM 7878 N N . ILE B 1 439 ? 16.078 -29.516 -0.431 1 98.38 439 ILE B N 1
ATOM 7879 C CA . ILE B 1 439 ? 15.656 -29.047 -1.746 1 98.38 439 ILE B CA 1
ATOM 7880 C C . ILE B 1 439 ? 14.5 -28.062 -1.597 1 98.38 439 ILE B C 1
ATOM 7882 O O . ILE B 1 439 ? 14.453 -27.047 -2.279 1 98.38 439 ILE B O 1
ATOM 7886 N N . LEU B 1 440 ? 13.586 -28.375 -0.707 1 98.19 440 LEU B N 1
ATOM 7887 C CA . LEU B 1 440 ? 12.453 -27.469 -0.497 1 98.19 440 LEU B CA 1
ATOM 7888 C C . LEU B 1 440 ? 12.922 -26.141 0.072 1 98.19 440 LEU B C 1
ATOM 7890 O O . LEU B 1 440 ? 12.383 -25.094 -0.283 1 98.19 440 LEU B O 1
ATOM 7894 N N . VAL B 1 441 ? 13.891 -26.156 0.951 1 98.12 441 VAL B N 1
ATOM 7895 C CA . VAL B 1 441 ? 14.453 -24.922 1.508 1 98.12 441 VAL B CA 1
ATOM 7896 C C . VAL B 1 441 ? 15.094 -24.094 0.396 1 98.12 441 VAL B C 1
ATOM 7898 O O . VAL B 1 441 ? 14.906 -22.875 0.333 1 98.12 441 VAL B O 1
ATOM 7901 N N . LEU B 1 442 ? 15.812 -24.812 -0.466 1 98.25 442 LEU B N 1
ATOM 7902 C CA . LEU B 1 442 ? 16.516 -24.109 -1.537 1 98.25 442 LEU B CA 1
ATOM 7903 C C . LEU B 1 442 ? 15.523 -23.531 -2.545 1 98.25 442 LEU B C 1
ATOM 7905 O O . LEU B 1 442 ? 15.719 -22.406 -3.039 1 98.25 442 LEU B O 1
ATOM 7909 N N . VAL B 1 443 ? 14.477 -24.266 -2.852 1 97.81 443 VAL B N 1
ATOM 7910 C CA . VAL B 1 443 ? 13.461 -23.781 -3.775 1 97.81 443 VAL B CA 1
ATOM 7911 C C . VAL B 1 443 ? 12.734 -22.578 -3.162 1 97.81 443 VAL B C 1
ATOM 7913 O O . VAL B 1 443 ? 12.477 -21.594 -3.846 1 97.81 443 VAL B O 1
ATOM 7916 N N . ASP B 1 444 ? 12.43 -22.688 -1.935 1 96.88 444 ASP B N 1
ATOM 7917 C CA . ASP B 1 444 ? 11.789 -21.594 -1.214 1 96.88 444 ASP B CA 1
ATOM 7918 C C . ASP B 1 444 ? 12.648 -20.344 -1.242 1 96.88 444 ASP B C 1
ATOM 7920 O O . ASP B 1 444 ? 12.141 -19.234 -1.491 1 96.88 444 ASP B O 1
ATOM 7924 N N . ASN B 1 445 ? 13.906 -20.516 -1.024 1 97 445 ASN B N 1
ATOM 7925 C CA . ASN B 1 445 ? 14.812 -19.375 -1.01 1 97 445 ASN B CA 1
ATOM 7926 C C . ASN B 1 445 ? 15.008 -18.797 -2.408 1 97 445 ASN B C 1
ATOM 7928 O O . ASN B 1 445 ? 15.219 -17.594 -2.561 1 97 445 ASN B O 1
ATOM 7932 N N . SER B 1 446 ? 14.961 -19.672 -3.385 1 96.75 446 SER B N 1
ATOM 7933 C CA . SER B 1 446 ? 15 -19.156 -4.75 1 96.75 446 SER B CA 1
ATOM 7934 C C . SER B 1 446 ? 13.789 -18.281 -5.055 1 96.75 446 SER B C 1
ATOM 7936 O O . SER B 1 446 ? 13.906 -17.25 -5.711 1 96.75 446 SER B O 1
ATOM 7938 N N . GLY B 1 447 ? 12.664 -18.75 -4.574 1 94.81 447 GLY B N 1
ATOM 7939 C CA . GLY B 1 447 ? 11.469 -17.938 -4.715 1 94.81 447 GLY B CA 1
ATOM 7940 C C . GLY B 1 447 ? 11.57 -16.594 -4.02 1 94.81 447 GLY B C 1
ATOM 7941 O O . GLY B 1 447 ? 11.164 -15.57 -4.57 1 94.81 447 GLY B O 1
ATOM 7942 N N . THR B 1 448 ? 12.117 -16.609 -2.871 1 93.56 448 THR B N 1
ATOM 7943 C CA . THR B 1 448 ? 12.328 -15.391 -2.113 1 93.56 448 THR B CA 1
ATOM 7944 C C . THR B 1 448 ? 13.25 -14.438 -2.865 1 93.56 448 THR B C 1
ATOM 7946 O O . THR B 1 448 ? 12.992 -13.234 -2.943 1 93.56 448 THR B O 1
ATOM 7949 N N . ALA B 1 449 ? 14.273 -15 -3.438 1 95.25 449 ALA B N 1
ATOM 7950 C CA . ALA B 1 449 ? 15.234 -14.195 -4.18 1 95.25 449 ALA B CA 1
ATOM 7951 C C . ALA B 1 449 ? 14.586 -13.562 -5.41 1 95.25 449 ALA B C 1
ATOM 7953 O O . ALA B 1 449 ? 14.828 -12.391 -5.711 1 95.25 449 ALA B O 1
ATOM 7954 N N . ILE B 1 450 ? 13.773 -14.297 -6.055 1 94.38 450 ILE B N 1
ATOM 7955 C CA . ILE B 1 450 ? 13.078 -13.773 -7.227 1 94.38 450 ILE B CA 1
ATOM 7956 C C . ILE B 1 450 ? 12.102 -12.68 -6.801 1 94.38 450 ILE B C 1
ATOM 7958 O O . ILE B 1 450 ? 11.984 -11.648 -7.469 1 94.38 450 ILE B O 1
ATOM 7962 N N . GLY B 1 451 ? 11.453 -12.914 -5.742 1 91.5 451 GLY B N 1
ATOM 7963 C CA . GLY B 1 451 ? 10.539 -11.914 -5.223 1 91.5 451 GLY B CA 1
ATOM 7964 C C . GLY B 1 451 ? 11.227 -10.602 -4.883 1 91.5 451 GLY B C 1
ATOM 7965 O O . GLY B 1 451 ? 10.719 -9.523 -5.219 1 91.5 451 GLY B O 1
ATOM 7966 N N . ILE B 1 452 ? 12.359 -10.734 -4.223 1 91.94 452 ILE B N 1
ATOM 7967 C CA . ILE B 1 452 ? 13.125 -9.539 -3.885 1 91.94 452 ILE B CA 1
ATOM 7968 C C . ILE B 1 452 ? 13.594 -8.844 -5.164 1 91.94 452 ILE B C 1
ATOM 7970 O O . ILE B 1 452 ? 13.555 -7.617 -5.262 1 91.94 452 ILE B O 1
ATOM 7974 N N . PHE B 1 453 ? 14 -9.578 -6.121 1 93.19 453 PHE B N 1
ATOM 7975 C CA . PHE B 1 453 ? 14.477 -9.047 -7.391 1 93.19 453 PHE B CA 1
ATOM 7976 C C . PHE B 1 453 ? 13.375 -8.25 -8.086 1 93.19 453 PHE B C 1
ATOM 7978 O O . PHE B 1 453 ? 13.586 -7.102 -8.484 1 93.19 453 PHE B O 1
ATOM 7985 N N . VAL B 1 454 ? 12.242 -8.828 -8.188 1 90.88 454 VAL B N 1
ATOM 7986 C CA . VAL B 1 454 ? 11.125 -8.188 -8.875 1 90.88 454 VAL B CA 1
ATOM 7987 C C . VAL B 1 454 ? 10.695 -6.941 -8.109 1 90.88 454 VAL B C 1
ATOM 7989 O O . VAL B 1 454 ? 10.352 -5.918 -8.711 1 90.88 454 VAL B O 1
ATOM 7992 N N . SER B 1 455 ? 10.68 -6.992 -6.805 1 88.06 455 SER B N 1
ATOM 7993 C CA . SER B 1 455 ? 10.32 -5.852 -5.969 1 88.06 455 SER B CA 1
ATOM 7994 C C . SER B 1 455 ? 11.266 -4.68 -6.191 1 88.06 455 SER B C 1
ATOM 7996 O O . SER B 1 455 ? 10.867 -3.52 -6.086 1 88.06 455 SER B O 1
ATOM 7998 N N . CYS B 1 456 ? 12.523 -5.004 -6.461 1 88.81 456 CYS B N 1
ATOM 7999 C CA . CYS B 1 456 ? 13.531 -3.967 -6.645 1 88.81 456 CYS B CA 1
ATOM 8000 C C . CYS B 1 456 ? 13.477 -3.395 -8.055 1 88.81 456 CYS B C 1
ATOM 8002 O O . CYS B 1 456 ? 13.914 -2.266 -8.289 1 88.81 456 CYS B O 1
ATOM 8004 N N . LEU B 1 457 ? 12.914 -4.129 -8.984 1 88.62 457 LEU B N 1
ATOM 8005 C CA . LEU B 1 457 ? 12.867 -3.709 -10.383 1 88.62 457 LEU B CA 1
ATOM 8006 C C . LEU B 1 457 ? 11.812 -2.631 -10.594 1 88.62 457 LEU B C 1
ATOM 8008 O O . LEU B 1 457 ? 11.961 -1.772 -11.461 1 88.62 457 LEU B O 1
ATOM 8012 N N . PHE B 1 458 ? 10.742 -2.715 -9.805 1 83.06 458 PHE B N 1
ATOM 8013 C CA . PHE B 1 458 ? 9.641 -1.782 -10.008 1 83.06 458 PHE B CA 1
ATOM 8014 C C . PHE B 1 458 ? 9.445 -0.894 -8.789 1 83.06 458 PHE B C 1
ATOM 8016 O O . PHE B 1 458 ? 9.625 -1.344 -7.652 1 83.06 458 PHE B O 1
ATOM 8023 N N . ALA B 1 459 ? 9.039 0.317 -8.984 1 76.88 459 ALA B N 1
ATOM 8024 C CA . ALA B 1 459 ? 8.844 1.279 -7.906 1 76.88 459 ALA B CA 1
ATOM 8025 C C . ALA B 1 459 ? 7.508 1.062 -7.211 1 76.88 459 ALA B C 1
ATOM 8027 O O . ALA B 1 459 ? 7.402 1.21 -5.992 1 76.88 459 ALA B O 1
ATOM 8028 N N . ASP B 1 460 ? 6.574 0.615 -8.023 1 77.19 460 ASP B N 1
ATOM 8029 C CA . ASP B 1 460 ? 5.219 0.432 -7.516 1 77.19 460 ASP B CA 1
ATOM 8030 C C . ASP B 1 460 ? 4.902 -1.048 -7.316 1 77.19 460 ASP B C 1
ATOM 8032 O O . ASP B 1 460 ? 5.07 -1.854 -8.234 1 77.19 460 ASP B O 1
ATOM 8036 N N . ILE B 1 461 ? 4.465 -1.408 -6.113 1 77.44 461 ILE B N 1
ATOM 8037 C CA . ILE B 1 461 ? 4.164 -2.791 -5.762 1 77.44 461 ILE B CA 1
ATOM 8038 C C . ILE B 1 461 ? 3.016 -3.305 -6.625 1 77.44 461 ILE B C 1
ATOM 8040 O O . ILE B 1 461 ? 2.977 -4.484 -6.98 1 77.44 461 ILE B O 1
ATOM 8044 N N . ASN B 1 462 ? 2.072 -2.426 -7.008 1 74.94 462 ASN B N 1
ATOM 8045 C CA . ASN B 1 462 ? 0.944 -2.85 -7.832 1 74.94 462 ASN B CA 1
ATOM 8046 C C . ASN B 1 462 ? 1.398 -3.285 -9.219 1 74.94 462 ASN B C 1
ATOM 8048 O O . ASN B 1 462 ? 0.875 -4.254 -9.773 1 74.94 462 ASN B O 1
ATOM 8052 N N . VAL B 1 463 ? 2.4 -2.588 -9.688 1 78.25 463 VAL B N 1
ATOM 8053 C CA . VAL B 1 463 ? 2.951 -2.953 -10.984 1 78.25 463 VAL B CA 1
ATOM 8054 C C . VAL B 1 463 ? 3.732 -4.258 -10.867 1 78.25 463 VAL B C 1
ATOM 8056 O O . VAL B 1 463 ? 3.629 -5.133 -11.734 1 78.25 463 VAL B O 1
ATOM 8059 N N . ALA B 1 464 ? 4.52 -4.34 -9.773 1 82.25 464 ALA B N 1
ATOM 8060 C CA . ALA B 1 464 ? 5.305 -5.551 -9.555 1 82.25 464 ALA B CA 1
ATOM 8061 C C . ALA B 1 464 ? 4.406 -6.781 -9.5 1 82.25 464 ALA B C 1
ATOM 8063 O O . ALA B 1 464 ? 4.719 -7.816 -10.086 1 82.25 464 ALA B O 1
ATOM 8064 N N . LEU B 1 465 ? 3.258 -6.68 -8.914 1 78.94 465 LEU B N 1
ATOM 8065 C CA . LEU B 1 465 ? 2.336 -7.801 -8.75 1 78.94 465 LEU B CA 1
ATOM 8066 C C . LEU B 1 465 ? 1.655 -8.133 -10.078 1 78.94 465 LEU B C 1
ATOM 8068 O O . LEU B 1 465 ? 1.408 -9.305 -10.367 1 78.94 465 LEU B O 1
ATOM 8072 N N . ALA B 1 466 ? 1.419 -7.098 -10.852 1 75.31 466 ALA B N 1
ATOM 8073 C CA . ALA B 1 466 ? 0.769 -7.305 -12.141 1 75.31 466 ALA B CA 1
ATOM 8074 C C . ALA B 1 466 ? 1.702 -8.016 -13.117 1 75.31 466 ALA B C 1
ATOM 8076 O O . ALA B 1 466 ? 1.255 -8.812 -13.945 1 75.31 466 ALA B O 1
ATOM 8077 N N . VAL B 1 467 ? 3.021 -7.797 -12.961 1 80.81 467 VAL B N 1
ATOM 8078 C CA . VAL B 1 467 ? 3.965 -8.312 -13.945 1 80.81 467 VAL B CA 1
ATOM 8079 C C . VAL B 1 467 ? 4.625 -9.578 -13.422 1 80.81 467 VAL B C 1
ATOM 8081 O O . VAL B 1 467 ? 5.285 -10.305 -14.172 1 80.81 467 VAL B O 1
ATOM 8084 N N . MET B 1 468 ? 4.367 -9.906 -12.188 1 84.62 468 MET B N 1
ATOM 8085 C CA . MET B 1 468 ? 5.027 -11.031 -11.531 1 84.62 468 MET B CA 1
ATOM 8086 C C . MET B 1 468 ? 4.805 -12.32 -12.312 1 84.62 468 MET B C 1
ATOM 8088 O O . MET B 1 468 ? 5.719 -13.133 -12.445 1 84.62 468 MET B O 1
ATOM 8092 N N . PRO B 1 469 ? 3.613 -12.508 -12.852 1 81.75 469 PRO B N 1
ATOM 8093 C CA . PRO B 1 469 ? 3.414 -13.758 -13.594 1 81.75 469 PRO B CA 1
ATOM 8094 C C . PRO B 1 469 ? 4.324 -13.867 -14.812 1 81.75 469 PRO B C 1
ATOM 8096 O O . PRO B 1 469 ? 4.684 -14.969 -15.227 1 81.75 469 PRO B O 1
ATOM 8099 N N . MET B 1 470 ? 4.742 -12.758 -15.312 1 83.5 470 MET B N 1
ATOM 8100 C CA . MET B 1 470 ? 5.629 -12.758 -16.469 1 83.5 470 MET B CA 1
ATOM 8101 C C . MET B 1 470 ? 6.98 -13.375 -16.125 1 83.5 470 MET B C 1
ATOM 8103 O O . MET B 1 470 ? 7.66 -13.93 -16.984 1 83.5 470 MET B O 1
ATOM 8107 N N . PHE B 1 471 ? 7.301 -13.328 -14.891 1 85.19 471 PHE B N 1
ATOM 8108 C CA . PHE B 1 471 ? 8.578 -13.883 -14.445 1 85.19 471 PHE B CA 1
ATOM 8109 C C . PHE B 1 471 ? 8.414 -15.328 -14 1 85.19 471 PHE B C 1
ATOM 8111 O O . PHE B 1 471 ? 9.289 -16.156 -14.234 1 85.19 471 PHE B O 1
ATOM 8118 N N . LEU B 1 472 ? 7.289 -15.648 -13.484 1 87.88 472 LEU B N 1
ATOM 8119 C CA . LEU B 1 472 ? 7.102 -16.938 -12.828 1 87.88 472 LEU B CA 1
ATOM 8120 C C . LEU B 1 472 ? 6.613 -17.984 -13.82 1 87.88 472 LEU B C 1
ATOM 8122 O O . LEU B 1 472 ? 7.043 -19.141 -13.766 1 87.88 472 LEU B O 1
ATOM 8126 N N . MET B 1 473 ? 5.801 -17.609 -14.688 1 86.12 473 MET B N 1
ATOM 8127 C CA . MET B 1 473 ? 5.105 -18.562 -15.539 1 86.12 473 MET B CA 1
ATOM 8128 C C . MET B 1 473 ? 6.07 -19.219 -16.516 1 86.12 473 MET B C 1
ATOM 8130 O O . MET B 1 473 ? 6.066 -20.438 -16.688 1 86.12 473 MET B O 1
ATOM 8134 N N . PRO B 1 474 ? 6.977 -18.438 -17.109 1 84.38 474 PRO B N 1
ATOM 8135 C CA . PRO B 1 474 ? 7.945 -19.109 -17.984 1 84.38 474 PRO B CA 1
ATOM 8136 C C . PRO B 1 474 ? 8.82 -20.094 -17.219 1 84.38 474 PRO B C 1
ATOM 8138 O O . PRO B 1 474 ? 9.172 -21.156 -17.75 1 84.38 474 PRO B O 1
ATOM 8141 N N . LEU B 1 475 ? 9.117 -19.781 -16.016 1 88.44 475 LEU B N 1
ATOM 8142 C CA . LEU B 1 475 ? 9.93 -20.672 -15.203 1 88.44 475 LEU B CA 1
ATOM 8143 C C . LEU B 1 475 ? 9.164 -21.969 -14.891 1 88.44 475 LEU B C 1
ATOM 8145 O O . LEU B 1 475 ? 9.766 -23.031 -14.742 1 88.44 475 LEU B O 1
ATOM 8149 N N . MET B 1 476 ? 7.898 -21.859 -14.859 1 87.81 476 MET B N 1
ATOM 8150 C CA . MET B 1 476 ? 7.055 -23 -14.555 1 87.81 476 MET B CA 1
ATOM 8151 C C . MET B 1 476 ? 6.945 -23.938 -15.766 1 87.81 476 MET B C 1
ATOM 8153 O O . MET B 1 476 ? 7.016 -25.156 -15.625 1 87.81 476 MET B O 1
ATOM 8157 N N . ILE B 1 477 ? 6.855 -23.344 -16.906 1 84.69 477 ILE B N 1
ATOM 8158 C CA . ILE B 1 477 ? 6.648 -24.141 -18.109 1 84.69 477 ILE B CA 1
ATOM 8159 C C . ILE B 1 477 ? 7.902 -24.969 -18.406 1 84.69 477 ILE B C 1
ATOM 8161 O O . ILE B 1 477 ? 7.812 -26.109 -18.844 1 84.69 477 ILE B O 1
ATOM 8165 N N . PHE B 1 478 ? 9.031 -24.438 -18.078 1 81.81 478 PHE B N 1
ATOM 8166 C CA . PHE B 1 478 ? 10.289 -25.078 -18.438 1 81.81 478 PHE B CA 1
ATOM 8167 C C . PHE B 1 478 ? 10.75 -26.016 -17.328 1 81.81 478 PHE B C 1
ATOM 8169 O O . PHE B 1 478 ? 11.914 -26.438 -17.297 1 81.81 478 PHE B O 1
ATOM 8176 N N . SER B 1 479 ? 9.844 -26.391 -16.484 1 83.88 479 SER B N 1
ATOM 8177 C CA . SER B 1 479 ? 10.219 -27.219 -15.344 1 83.88 479 SER B CA 1
ATOM 8178 C C . SER B 1 479 ? 10.32 -28.688 -15.75 1 83.88 479 SER B C 1
ATOM 8180 O O . SER B 1 479 ? 10.875 -29.516 -15.016 1 83.88 479 SER B O 1
ATOM 8182 N N . GLY B 1 480 ? 9.859 -29.094 -16.984 1 75.81 480 GLY B N 1
ATOM 8183 C CA . GLY B 1 480 ? 9.891 -30.484 -17.438 1 75.81 480 GLY B CA 1
ATOM 8184 C C . GLY B 1 480 ? 8.578 -31.219 -17.203 1 75.81 480 GLY B C 1
ATOM 8185 O O . GLY B 1 480 ? 8.375 -32.312 -17.734 1 75.81 480 GLY B O 1
ATOM 8186 N N . PHE B 1 481 ? 7.723 -30.641 -16.469 1 80.88 481 PHE B N 1
ATOM 8187 C CA . PHE B 1 481 ? 6.441 -31.266 -16.156 1 80.88 481 PHE B CA 1
ATOM 8188 C C . PHE B 1 481 ? 5.43 -31 -17.266 1 80.88 481 PHE B C 1
ATOM 8190 O O . PHE B 1 481 ? 4.621 -31.875 -17.609 1 80.88 481 PHE B O 1
ATOM 8197 N N . PHE B 1 482 ? 5.523 -29.781 -17.906 1 81.69 482 PHE B N 1
ATOM 8198 C CA . PHE B 1 482 ? 4.52 -29.359 -18.875 1 81.69 482 PHE B CA 1
ATOM 8199 C C . PHE B 1 482 ? 5.008 -29.609 -20.297 1 81.69 482 PHE B C 1
ATOM 8201 O O . PHE B 1 482 ? 4.211 -29.625 -21.234 1 81.69 482 PHE B O 1
ATOM 8208 N N . VAL B 1 483 ? 6.293 -29.609 -20.406 1 78.44 483 VAL B N 1
ATOM 8209 C CA . VAL B 1 483 ? 6.891 -29.766 -21.734 1 78.44 483 VAL B CA 1
ATOM 8210 C C . VAL B 1 483 ? 7.973 -30.844 -21.672 1 78.44 483 VAL B C 1
ATOM 8212 O O . VAL B 1 483 ? 8.719 -30.938 -20.703 1 78.44 483 VAL B O 1
ATOM 8215 N N . ASN B 1 484 ? 7.91 -31.609 -22.703 1 69.94 484 ASN B N 1
ATOM 8216 C CA . ASN B 1 484 ? 9.008 -32.562 -22.828 1 69.94 484 ASN B CA 1
ATOM 8217 C C . ASN B 1 484 ? 10.312 -31.875 -23.234 1 69.94 484 ASN B C 1
ATOM 8219 O O . ASN B 1 484 ? 10.336 -31.094 -24.188 1 69.94 484 ASN B O 1
ATOM 8223 N N . SER B 1 485 ? 11.352 -32 -22.469 1 69.38 485 SER B N 1
ATOM 8224 C CA . SER B 1 485 ? 12.625 -31.312 -22.625 1 69.38 485 SER B CA 1
ATOM 8225 C C . SER B 1 485 ? 13.211 -31.547 -24.016 1 69.38 485 SER B C 1
ATOM 8227 O O . SER B 1 485 ? 13.977 -30.719 -24.516 1 69.38 485 SER B O 1
ATOM 8229 N N . SER B 1 486 ? 12.734 -32.594 -24.688 1 67.62 486 SER B N 1
ATOM 8230 C CA . SER B 1 486 ? 13.336 -32.906 -25.969 1 67.62 486 SER B CA 1
ATOM 8231 C C . SER B 1 486 ? 12.719 -32.125 -27.109 1 67.62 486 SER B C 1
ATOM 8233 O O . SER B 1 486 ? 13.312 -31.984 -28.172 1 67.62 486 SER B O 1
ATOM 8235 N N . THR B 1 487 ? 11.555 -31.516 -26.875 1 67.5 487 THR B N 1
ATOM 8236 C CA . THR B 1 487 ? 10.867 -30.797 -27.938 1 67.5 487 THR B CA 1
ATOM 8237 C C . THR B 1 487 ? 11.094 -29.281 -27.797 1 67.5 487 THR B C 1
ATOM 8239 O O . THR B 1 487 ? 10.602 -28.5 -28.625 1 67.5 487 THR B O 1
ATOM 8242 N N . LEU B 1 488 ? 11.898 -28.938 -26.828 1 71.12 488 LEU B N 1
ATOM 8243 C CA . LEU B 1 488 ? 12.094 -27.516 -26.578 1 71.12 488 LEU B CA 1
ATOM 8244 C C . LEU B 1 488 ? 13.031 -26.906 -27.625 1 71.12 488 LEU B C 1
ATOM 8246 O O . LEU B 1 488 ? 14.07 -27.484 -27.953 1 71.12 488 LEU B O 1
ATOM 8250 N N . GLY B 1 489 ? 12.539 -25.797 -28.281 1 69.75 489 GLY B N 1
ATOM 8251 C CA . GLY B 1 489 ? 13.391 -25.078 -29.219 1 69.75 489 GLY B CA 1
ATOM 8252 C C . GLY B 1 489 ? 14.641 -24.5 -28.562 1 69.75 489 GLY B C 1
ATOM 8253 O O . GLY B 1 489 ? 14.625 -24.172 -27.375 1 69.75 489 GLY B O 1
ATOM 8254 N N . TRP B 1 490 ? 15.711 -24.484 -29.266 1 71.69 490 TRP B N 1
ATOM 8255 C CA . TRP B 1 490 ? 17.016 -24.047 -28.781 1 71.69 490 TRP B CA 1
ATOM 8256 C C . TRP B 1 490 ? 16.969 -22.594 -28.312 1 71.69 490 TRP B C 1
ATOM 8258 O O . TRP B 1 490 ? 17.703 -22.219 -27.406 1 71.69 490 TRP B O 1
ATOM 8268 N N . TRP B 1 491 ? 15.984 -21.781 -28.734 1 71.69 491 TRP B N 1
ATOM 8269 C CA . TRP B 1 491 ? 15.93 -20.359 -28.422 1 71.69 491 TRP B CA 1
ATOM 8270 C C . TRP B 1 491 ? 15.484 -20.141 -26.984 1 71.69 491 TRP B C 1
ATOM 8272 O O . TRP B 1 491 ? 15.797 -19.109 -26.375 1 71.69 491 TRP B O 1
ATOM 8282 N N . PHE B 1 492 ? 14.734 -21.094 -26.375 1 74.56 492 PHE B N 1
ATOM 8283 C CA . PHE B 1 492 ? 14.203 -20.875 -25.031 1 74.56 492 PHE B CA 1
ATOM 8284 C C . PHE B 1 492 ? 14.906 -21.766 -24.016 1 74.56 492 PHE B C 1
ATOM 8286 O O . PHE B 1 492 ? 14.586 -21.734 -22.828 1 74.56 492 PHE B O 1
ATOM 8293 N N . ARG B 1 493 ? 15.891 -22.438 -24.547 1 75.62 493 ARG B N 1
ATOM 8294 C CA . ARG B 1 493 ? 16.578 -23.391 -23.656 1 75.62 493 ARG B CA 1
ATOM 8295 C C . ARG B 1 493 ? 17.281 -22.656 -22.516 1 75.62 493 ARG B C 1
ATOM 8297 O O . ARG B 1 493 ? 17.375 -23.172 -21.406 1 75.62 493 ARG B O 1
ATOM 8304 N N . TRP B 1 494 ? 17.625 -21.406 -22.812 1 79.56 494 TRP B N 1
ATOM 8305 C CA . TRP B 1 494 ? 18.359 -20.672 -21.781 1 79.56 494 TRP B CA 1
ATOM 8306 C C . TRP B 1 494 ? 17.453 -20.344 -20.609 1 79.56 494 TRP B C 1
ATOM 8308 O O . TRP B 1 494 ? 17.922 -20.266 -19.469 1 79.56 494 TRP B O 1
ATOM 8318 N N . ILE B 1 495 ? 16.125 -20.266 -20.719 1 83.12 495 ILE B N 1
ATOM 8319 C CA . ILE B 1 495 ? 15.203 -19.969 -19.641 1 83.12 495 ILE B CA 1
ATOM 8320 C C . ILE B 1 495 ? 15.109 -21.156 -18.688 1 83.12 495 ILE B C 1
ATOM 8322 O O . ILE B 1 495 ? 14.945 -21 -17.484 1 83.12 495 ILE B O 1
ATOM 8326 N N . SER B 1 496 ? 15.258 -22.328 -19.344 1 83.69 496 SER B N 1
ATOM 8327 C CA . SER B 1 496 ? 15.18 -23.547 -18.531 1 83.69 496 SER B CA 1
ATOM 8328 C C . SER B 1 496 ? 16.359 -23.656 -17.578 1 83.69 496 SER B C 1
ATOM 8330 O O . SER B 1 496 ? 16.25 -24.234 -16.5 1 83.69 496 SER B O 1
ATOM 8332 N N . TYR B 1 497 ? 17.469 -22.922 -17.906 1 86.44 497 TYR B N 1
ATOM 8333 C CA . TYR B 1 497 ? 18.672 -23.031 -17.094 1 86.44 497 TYR B CA 1
ATOM 8334 C C . TYR B 1 497 ? 18.578 -22.141 -15.852 1 86.44 497 TYR B C 1
ATOM 8336 O O . TYR B 1 497 ? 19.297 -22.359 -14.867 1 86.44 497 TYR B O 1
ATOM 8344 N N . ILE B 1 498 ? 17.625 -21.297 -15.898 1 90.31 498 ILE B N 1
ATOM 8345 C CA . ILE B 1 498 ? 17.547 -20.391 -14.758 1 90.31 498 ILE B CA 1
ATOM 8346 C C . ILE B 1 498 ? 16.281 -20.672 -13.961 1 90.31 498 ILE B C 1
ATOM 8348 O O . ILE B 1 498 ? 15.914 -19.906 -13.07 1 90.31 498 ILE B O 1
ATOM 8352 N N . SER B 1 499 ? 15.594 -21.781 -14.242 1 92.69 499 SER B N 1
ATOM 8353 C CA . SER B 1 499 ? 14.344 -22.094 -13.562 1 92.69 499 SER B CA 1
ATOM 8354 C C . SER B 1 499 ? 14.594 -22.906 -12.297 1 92.69 499 SER B C 1
ATOM 8356 O O . SER B 1 499 ? 14.945 -24.094 -12.367 1 92.69 499 SER B O 1
ATOM 8358 N N . PRO B 1 500 ? 14.352 -22.281 -11.141 1 95.81 500 PRO B N 1
ATOM 8359 C CA . PRO B 1 500 ? 14.484 -23.078 -9.914 1 95.81 500 PRO B CA 1
ATOM 8360 C C . PRO B 1 500 ? 13.477 -24.219 -9.828 1 95.81 500 PRO B C 1
ATOM 8362 O O . PRO B 1 500 ? 13.758 -25.25 -9.219 1 95.81 500 PRO B O 1
ATOM 8365 N N . MET B 1 501 ? 12.398 -24.125 -10.492 1 94.75 501 MET B N 1
ATOM 8366 C CA . MET B 1 501 ? 11.383 -25.172 -10.461 1 94.75 501 MET B CA 1
ATOM 8367 C C . MET B 1 501 ? 11.867 -26.422 -11.195 1 94.75 501 MET B C 1
ATOM 8369 O O . MET B 1 501 ? 11.578 -27.531 -10.766 1 94.75 501 MET B O 1
ATOM 8373 N N . LYS B 1 502 ? 12.602 -26.188 -12.266 1 93.06 502 LYS B N 1
ATOM 8374 C CA . LYS B 1 502 ? 13.164 -27.312 -13.008 1 93.06 502 LYS B CA 1
ATOM 8375 C C . LYS B 1 502 ? 14.102 -28.141 -12.133 1 93.06 502 LYS B C 1
ATOM 8377 O O . LYS B 1 502 ? 13.914 -29.344 -11.969 1 93.06 502 LYS B O 1
ATOM 8382 N N . TYR B 1 503 ? 15.023 -27.469 -11.516 1 95.94 503 TYR B N 1
ATOM 8383 C CA . TYR B 1 503 ? 16.047 -28.172 -10.742 1 95.94 503 TYR B CA 1
ATOM 8384 C C . TYR B 1 503 ? 15.453 -28.734 -9.453 1 95.94 503 TYR B C 1
ATOM 8386 O O . TYR B 1 503 ? 15.883 -29.797 -8.984 1 95.94 503 TYR B O 1
ATOM 8394 N N . GLY B 1 504 ? 14.484 -28 -8.898 1 97.5 504 GLY B N 1
ATOM 8395 C CA . GLY B 1 504 ? 13.781 -28.547 -7.746 1 97.5 504 GLY B CA 1
ATOM 8396 C C . GLY B 1 504 ? 13.008 -29.812 -8.07 1 97.5 504 GLY B C 1
ATOM 8397 O O . GLY B 1 504 ? 13.078 -30.797 -7.324 1 97.5 504 GLY B O 1
ATOM 8398 N N . PHE B 1 505 ? 12.336 -29.828 -9.195 1 95.69 505 PHE B N 1
ATOM 8399 C CA . PHE B 1 505 ? 11.539 -30.984 -9.602 1 95.69 505 PHE B CA 1
ATOM 8400 C C . PHE B 1 505 ? 12.43 -32.188 -9.938 1 95.69 505 PHE B C 1
ATOM 8402 O O . PHE B 1 505 ? 12.156 -33.281 -9.508 1 95.69 505 PHE B O 1
ATOM 8409 N N . ILE B 1 506 ? 13.5 -31.938 -10.664 1 94.94 506 ILE B N 1
ATOM 8410 C CA . ILE B 1 506 ? 14.43 -33 -11.031 1 94.94 506 ILE B CA 1
ATOM 8411 C C . ILE B 1 506 ? 15.016 -33.625 -9.766 1 94.94 506 ILE B C 1
ATOM 8413 O O . ILE B 1 506 ? 15.055 -34.844 -9.633 1 94.94 506 ILE B O 1
ATOM 8417 N N . ALA B 1 507 ? 15.438 -32.75 -8.852 1 97.5 507 ALA B N 1
ATOM 8418 C CA . ALA B 1 507 ? 16.062 -33.25 -7.621 1 97.5 507 ALA B CA 1
ATOM 8419 C C . ALA B 1 507 ? 15.086 -34.094 -6.801 1 97.5 507 ALA B C 1
ATOM 8421 O O . ALA B 1 507 ? 15.438 -35.156 -6.324 1 97.5 507 ALA B O 1
ATOM 8422 N N . LEU B 1 508 ? 13.859 -33.625 -6.688 1 97.44 508 LEU B N 1
ATOM 8423 C CA . LEU B 1 508 ? 12.875 -34.344 -5.883 1 97.44 508 LEU B CA 1
ATOM 8424 C C . LEU B 1 508 ? 12.445 -35.625 -6.57 1 97.44 508 LEU B C 1
ATOM 8426 O O . LEU B 1 508 ? 12.227 -36.656 -5.906 1 97.44 508 LEU B O 1
ATOM 8430 N N . ALA B 1 509 ? 12.273 -35.594 -7.875 1 95.19 509 ALA B N 1
ATOM 8431 C CA . ALA B 1 509 ? 11.898 -36.781 -8.625 1 95.19 509 ALA B CA 1
ATOM 8432 C C . ALA B 1 509 ? 12.961 -37.875 -8.516 1 95.19 509 ALA B C 1
ATOM 8434 O O . ALA B 1 509 ? 12.648 -39.031 -8.25 1 95.19 509 ALA B O 1
ATOM 8435 N N . LYS B 1 510 ? 14.195 -37.5 -8.711 1 95.69 510 LYS B N 1
ATOM 8436 C CA . LYS B 1 510 ? 15.281 -38.469 -8.602 1 95.69 510 LYS B CA 1
ATOM 8437 C C . LYS B 1 510 ? 15.406 -39 -7.172 1 95.69 510 LYS B C 1
ATOM 8439 O O . LYS B 1 510 ? 15.711 -40.156 -6.957 1 95.69 510 LYS B O 1
ATOM 8444 N N . ASN B 1 511 ? 15.18 -38.094 -6.184 1 96.81 511 ASN B N 1
ATOM 8445 C CA . ASN B 1 511 ? 15.227 -38.469 -4.777 1 96.81 511 ASN B CA 1
ATOM 8446 C C . ASN B 1 511 ? 14.125 -39.5 -4.441 1 96.81 511 ASN B C 1
ATOM 8448 O O . ASN B 1 511 ? 14.336 -40.375 -3.633 1 96.81 511 ASN B O 1
ATOM 8452 N N . GLU B 1 512 ? 12.984 -39.406 -5.086 1 95.62 512 GLU B N 1
ATOM 8453 C CA . GLU B 1 512 ? 11.828 -40.219 -4.742 1 95.62 512 GLU B CA 1
ATOM 8454 C C . GLU B 1 512 ? 11.797 -41.5 -5.57 1 95.62 512 GLU B C 1
ATOM 8456 O O . GLU B 1 512 ? 11.508 -42.594 -5.043 1 95.62 512 GLU B O 1
ATOM 8461 N N . PHE B 1 513 ? 12.117 -41.438 -6.848 1 93.12 513 PHE B N 1
ATOM 8462 C CA . PHE B 1 513 ? 11.883 -42.562 -7.742 1 93.12 513 PHE B CA 1
ATOM 8463 C C . PHE B 1 513 ? 13.094 -43.469 -7.777 1 93.12 513 PHE B C 1
ATOM 8465 O O . PHE B 1 513 ? 12.969 -44.656 -8.109 1 93.12 513 PHE B O 1
ATOM 8472 N N . SER B 1 514 ? 14.211 -42.938 -7.402 1 92.5 514 SER B N 1
ATOM 8473 C CA . SER B 1 514 ? 15.383 -43.812 -7.418 1 92.5 514 SER B CA 1
ATOM 8474 C C . SER B 1 514 ? 15.219 -45 -6.461 1 92.5 514 SER B C 1
ATOM 8476 O O . SER B 1 514 ? 14.984 -44.812 -5.266 1 92.5 514 SER B O 1
ATOM 8478 N N . GLY B 1 515 ? 15.242 -46.188 -6.973 1 88.5 515 GLY B N 1
ATOM 8479 C CA . GLY B 1 515 ? 15.172 -47.375 -6.164 1 88.5 515 GLY B CA 1
ATOM 8480 C C . GLY B 1 515 ? 13.758 -47.844 -5.887 1 88.5 515 GLY B C 1
ATOM 8481 O O . GLY B 1 515 ? 13.547 -48.875 -5.258 1 88.5 515 GLY B O 1
ATOM 8482 N N . LEU B 1 516 ? 12.781 -47.094 -6.395 1 89.5 516 LEU B N 1
ATOM 8483 C CA . LEU B 1 516 ? 11.383 -47.438 -6.148 1 89.5 516 LEU B CA 1
ATOM 8484 C C . LEU B 1 516 ? 10.914 -48.531 -7.098 1 89.5 516 LEU B C 1
ATOM 8486 O O . LEU B 1 516 ? 11.258 -48.531 -8.281 1 89.5 516 LEU B O 1
ATOM 8490 N N . GLN B 1 517 ? 10.211 -49.5 -6.586 1 85.38 517 GLN B N 1
ATOM 8491 C CA . GLN B 1 517 ? 9.633 -50.562 -7.391 1 85.38 517 GLN B CA 1
ATOM 8492 C C . GLN B 1 517 ? 8.133 -50.344 -7.605 1 85.38 517 GLN B C 1
ATOM 8494 O O . GLN B 1 517 ? 7.391 -50.125 -6.645 1 85.38 517 GLN B O 1
ATOM 8499 N N . ILE B 1 518 ? 7.746 -50.25 -8.852 1 83.31 518 ILE B N 1
ATOM 8500 C CA . ILE B 1 518 ? 6.359 -50 -9.219 1 83.31 518 ILE B CA 1
ATOM 8501 C C . ILE B 1 518 ? 5.703 -51.281 -9.727 1 83.31 518 ILE B C 1
ATOM 8503 O O . ILE B 1 518 ? 6.262 -51.969 -10.594 1 83.31 518 ILE B O 1
ATOM 8507 N N . LEU B 1 519 ? 4.598 -51.594 -9.102 1 75.75 519 LEU B N 1
ATOM 8508 C CA . LEU B 1 519 ? 3.861 -52.812 -9.492 1 75.75 519 LEU B CA 1
ATOM 8509 C C . LEU B 1 519 ? 2.924 -52.5 -10.656 1 75.75 519 LEU B C 1
ATOM 8511 O O . LEU B 1 519 ? 2.225 -51.469 -10.656 1 75.75 519 LEU B O 1
ATOM 8515 N N . CYS B 1 520 ? 3.145 -53 -11.812 1 66.81 520 CYS B N 1
ATOM 8516 C CA . CYS B 1 520 ? 2.305 -52.75 -12.977 1 66.81 520 CYS B CA 1
ATOM 8517 C C . CYS B 1 520 ? 1.253 -53.844 -13.141 1 66.81 520 CYS B C 1
ATOM 8519 O O . CYS B 1 520 ? 1.51 -55 -12.836 1 66.81 520 CYS B O 1
ATOM 8521 N N . GLU B 1 521 ? -0.022 -53.469 -13.141 1 60.19 521 GLU B N 1
ATOM 8522 C CA . GLU B 1 521 ? -1.051 -54.438 -13.531 1 60.19 521 GLU B CA 1
ATOM 8523 C C . GLU B 1 521 ? -0.961 -54.75 -15.016 1 60.19 521 GLU B C 1
ATOM 8525 O O . GLU B 1 521 ? -0.488 -53.938 -15.812 1 60.19 521 GLU B O 1
ATOM 8530 N N . PRO B 1 522 ? -1.167 -56.031 -15.344 1 54.41 522 PRO B N 1
ATOM 8531 C CA . PRO B 1 522 ? -1.095 -56.469 -16.734 1 54.41 522 PRO B CA 1
ATOM 8532 C C . PRO B 1 522 ? -1.818 -55.531 -17.688 1 54.41 522 PRO B C 1
ATOM 8534 O O . PRO B 1 522 ? -1.418 -55.375 -18.859 1 54.41 522 PRO B O 1
ATOM 8537 N N . SER B 1 523 ? -2.861 -54.875 -17.219 1 51.78 523 SER B N 1
ATOM 8538 C CA . SER B 1 523 ? -3.656 -54 -18.109 1 51.78 523 SER B CA 1
ATOM 8539 C C . SER B 1 523 ? -3.008 -52.656 -18.281 1 51.78 523 SER B C 1
ATOM 8541 O O . SER B 1 523 ? -3.43 -51.844 -19.125 1 51.78 523 SER B O 1
ATOM 8543 N N . ASP B 1 524 ? -2.021 -52.406 -17.516 1 53.81 524 ASP B N 1
ATOM 8544 C CA . ASP B 1 524 ? -1.478 -51.062 -17.547 1 53.81 524 ASP B CA 1
ATOM 8545 C C . ASP B 1 524 ? -0.606 -50.844 -18.781 1 53.81 524 ASP B C 1
ATOM 8547 O O . ASP B 1 524 ? 0.239 -51.688 -19.094 1 53.81 524 ASP B O 1
ATOM 8551 N N . THR B 1 525 ? -0.976 -50.062 -19.594 1 43.91 525 THR B N 1
ATOM 8552 C CA . THR B 1 525 ? -0.302 -49.656 -20.828 1 43.91 525 THR B CA 1
ATOM 8553 C C . THR B 1 525 ? 1.027 -49 -20.516 1 43.91 525 THR B C 1
ATOM 8555 O O . THR B 1 525 ? 1.079 -48.031 -19.719 1 43.91 525 THR B O 1
ATOM 8558 N N . GLY B 1 526 ? 2.279 -49.812 -20.812 1 47.06 526 GLY B N 1
ATOM 8559 C CA . GLY B 1 526 ? 3.654 -49.375 -20.703 1 47.06 526 GLY B CA 1
ATOM 8560 C C . GLY B 1 526 ? 4.496 -50.25 -19.781 1 47.06 526 GLY B C 1
ATOM 8561 O O . GLY B 1 526 ? 5.633 -49.906 -19.469 1 47.06 526 GLY B O 1
ATOM 8562 N N . CYS B 1 527 ? 3.787 -51.125 -19.078 1 50.84 527 CYS B N 1
ATOM 8563 C CA . CYS B 1 527 ? 4.535 -52 -18.203 1 50.84 527 CYS B CA 1
ATOM 8564 C C . CYS B 1 527 ? 5.383 -52.969 -19.016 1 50.84 527 CYS B C 1
ATOM 8566 O O . CYS B 1 527 ? 4.938 -53.5 -20.031 1 50.84 527 CYS B O 1
ATOM 8568 N N . GLY B 1 528 ? 6.621 -52.844 -19.094 1 44.25 528 GLY B N 1
ATOM 8569 C CA . GLY B 1 528 ? 7.477 -53.812 -19.766 1 44.25 528 GLY B CA 1
ATOM 8570 C C . GLY B 1 528 ? 7.027 -55.25 -19.578 1 44.25 528 GLY B C 1
ATOM 8571 O O . GLY B 1 528 ? 6.074 -55.5 -18.844 1 44.25 528 GLY B O 1
ATOM 8572 N N . ALA B 1 529 ? 7.578 -56.219 -20.359 1 43.16 529 ALA B N 1
ATOM 8573 C CA . ALA B 1 529 ? 7.289 -57.656 -20.438 1 43.16 529 ALA B CA 1
ATOM 8574 C C . ALA B 1 529 ? 7.023 -58.219 -19.047 1 43.16 529 ALA B C 1
ATOM 8576 O O . ALA B 1 529 ? 6.172 -59.094 -18.891 1 43.16 529 ALA B O 1
ATOM 8577 N N . GLY B 1 530 ? 7.785 -58 -18 1 44.72 530 GLY B N 1
ATOM 8578 C CA . GLY B 1 530 ? 7.676 -58.719 -16.734 1 44.72 530 GLY B CA 1
ATOM 8579 C C . GLY B 1 530 ? 6.805 -57.969 -15.727 1 44.72 530 GLY B C 1
ATOM 8580 O O . GLY B 1 530 ? 6.723 -58.375 -14.562 1 44.72 530 GLY B O 1
ATOM 8581 N N . GLY B 1 531 ? 5.898 -57.062 -16.031 1 49.56 531 GLY B N 1
ATOM 8582 C CA . GLY B 1 531 ? 4.859 -56.469 -15.195 1 49.56 531 GLY B CA 1
ATOM 8583 C C . GLY B 1 531 ? 5.383 -55.406 -14.25 1 49.56 531 GLY B C 1
ATOM 8584 O O . GLY B 1 531 ? 4.68 -55 -13.328 1 49.56 531 GLY B O 1
ATOM 8585 N N . VAL B 1 532 ? 6.703 -55.312 -13.867 1 55.12 532 VAL B N 1
ATOM 8586 C CA . VAL B 1 532 ? 7.238 -54.375 -12.867 1 55.12 532 VAL B CA 1
ATOM 8587 C C . VAL B 1 532 ? 7.961 -53.219 -13.555 1 55.12 532 VAL B C 1
ATOM 8589 O O . VAL B 1 532 ? 8.703 -53.438 -14.523 1 55.12 532 VAL B O 1
ATOM 8592 N N . ARG B 1 533 ? 7.551 -51.938 -13.359 1 70.5 533 ARG B N 1
ATOM 8593 C CA . ARG B 1 533 ? 8.273 -50.75 -13.75 1 70.5 533 ARG B CA 1
ATOM 8594 C C . ARG B 1 533 ? 9.102 -50.188 -12.594 1 70.5 533 ARG B C 1
ATOM 8596 O O . ARG B 1 533 ? 8.719 -50.344 -11.43 1 70.5 533 ARG B O 1
ATOM 8603 N N . THR B 1 534 ? 10.469 -49.969 -12.859 1 81.5 534 THR B N 1
ATOM 8604 C CA . THR B 1 534 ? 11.352 -49.406 -11.844 1 81.5 534 THR B CA 1
ATOM 8605 C C . THR B 1 534 ? 11.258 -47.875 -11.828 1 81.5 534 THR B C 1
ATOM 8607 O O . THR B 1 534 ? 10.773 -47.281 -12.789 1 81.5 534 THR B O 1
ATOM 8610 N N . GLY B 1 535 ? 11.5 -47.344 -10.664 1 86.5 535 GLY B N 1
ATOM 8611 C CA . GLY B 1 535 ? 11.57 -45.906 -10.539 1 86.5 535 GLY B CA 1
ATOM 8612 C C . GLY B 1 535 ? 12.516 -45.25 -11.531 1 86.5 535 GLY B C 1
ATOM 8613 O O . GLY B 1 535 ? 12.281 -44.125 -11.984 1 86.5 535 GLY B O 1
ATOM 8614 N N . GLU B 1 536 ? 13.555 -45.938 -11.969 1 86.69 536 GLU B N 1
ATOM 8615 C CA . GLU B 1 536 ? 14.516 -45.438 -12.945 1 86.69 536 GLU B CA 1
ATOM 8616 C C . GLU B 1 536 ? 13.867 -45.281 -14.32 1 86.69 536 GLU B C 1
ATOM 8618 O O . GLU B 1 536 ? 14.219 -44.375 -15.07 1 86.69 536 GLU B O 1
ATOM 8623 N N . SER B 1 537 ? 12.922 -46.156 -14.609 1 82.5 537 SER B N 1
ATOM 8624 C CA . SER B 1 537 ? 12.203 -46.031 -15.875 1 82.5 537 SER B CA 1
ATOM 8625 C C . SER B 1 537 ? 11.352 -44.781 -15.922 1 82.5 537 SER B C 1
ATOM 8627 O O . SER B 1 537 ? 11.227 -44.156 -16.969 1 82.5 537 SER B O 1
ATOM 8629 N N . VAL B 1 538 ? 10.844 -44.469 -14.734 1 83.19 538 VAL B N 1
ATOM 8630 C CA . VAL B 1 538 ? 10.047 -43.25 -14.648 1 83.19 538 VAL B CA 1
ATOM 8631 C C . VAL B 1 538 ? 10.945 -42.031 -14.867 1 83.19 538 VAL B C 1
ATOM 8633 O O . VAL B 1 538 ? 10.578 -41.094 -15.586 1 83.19 538 VAL B O 1
ATOM 8636 N N . ILE B 1 539 ? 12.133 -42.031 -14.305 1 87.38 539 ILE B N 1
ATOM 8637 C CA . ILE B 1 539 ? 13.086 -40.938 -14.43 1 87.38 539 ILE B CA 1
ATOM 8638 C C . ILE B 1 539 ? 13.508 -40.781 -15.891 1 87.38 539 ILE B C 1
ATOM 8640 O O . ILE B 1 539 ? 13.641 -39.656 -16.391 1 87.38 539 ILE B O 1
ATOM 8644 N N . THR B 1 540 ? 13.602 -41.875 -16.609 1 81.69 540 THR B N 1
ATOM 8645 C CA . THR B 1 540 ? 13.977 -41.844 -18.016 1 81.69 540 THR B CA 1
ATOM 8646 C C . THR B 1 540 ? 12.828 -41.344 -18.875 1 81.69 540 THR B C 1
ATOM 8648 O O . THR B 1 540 ? 13.055 -40.594 -19.844 1 81.69 540 THR B O 1
ATOM 8651 N N . LEU B 1 541 ? 11.648 -41.75 -18.438 1 73.5 541 LEU B N 1
ATOM 8652 C CA . LEU B 1 541 ? 10.477 -41.281 -19.172 1 73.5 541 LEU B CA 1
ATOM 8653 C C . LEU B 1 541 ? 10.297 -39.781 -19.031 1 73.5 541 LEU B C 1
ATOM 8655 O O . LEU B 1 541 ? 9.828 -39.125 -19.969 1 73.5 541 LEU B O 1
ATOM 8659 N N . LEU B 1 542 ? 10.781 -39.312 -17.969 1 78.19 542 LEU B N 1
ATOM 8660 C CA . LEU B 1 542 ? 10.695 -37.875 -17.734 1 78.19 542 LEU B CA 1
ATOM 8661 C C . LEU B 1 542 ? 11.852 -37.125 -18.422 1 78.19 542 LEU B C 1
ATOM 8663 O O . LEU B 1 542 ? 11.828 -35.906 -18.547 1 78.19 542 LEU B O 1
ATOM 8667 N N . GLY B 1 543 ? 12.812 -37.812 -18.875 1 78.06 543 GLY B N 1
ATOM 8668 C CA . GLY B 1 543 ? 13.961 -37.219 -19.547 1 78.06 543 GLY B CA 1
ATOM 8669 C C . GLY B 1 543 ? 14.984 -36.656 -18.578 1 78.06 543 GLY B C 1
ATOM 8670 O O . GLY B 1 543 ? 15.703 -35.719 -18.922 1 78.06 543 GLY B O 1
ATOM 8671 N N . PHE B 1 544 ? 14.984 -37.188 -17.281 1 86.06 544 PHE B N 1
ATOM 8672 C CA . PHE B 1 544 ? 15.836 -36.625 -16.25 1 86.06 544 PHE B CA 1
ATOM 8673 C C . PHE B 1 544 ? 17.125 -37.406 -16.109 1 86.06 544 PHE B C 1
ATOM 8675 O O . PHE B 1 544 ? 17.969 -37.094 -15.258 1 86.06 544 PHE B O 1
ATOM 8682 N N . ASP B 1 545 ? 17.344 -38.344 -16.969 1 84.69 545 ASP B N 1
ATOM 8683 C CA . ASP B 1 545 ? 18.469 -39.281 -16.828 1 84.69 545 ASP B CA 1
ATOM 8684 C C . ASP B 1 545 ? 19.797 -38.531 -16.891 1 84.69 545 ASP B C 1
ATOM 8686 O O . ASP B 1 545 ? 20.703 -38.781 -16.078 1 84.69 545 ASP B O 1
ATOM 8690 N N . ASP B 1 546 ? 19.891 -37.531 -17.75 1 85.25 546 ASP B N 1
ATOM 8691 C CA . ASP B 1 546 ? 21.188 -36.875 -17.969 1 85.25 546 ASP B CA 1
ATOM 8692 C C . ASP B 1 546 ? 21.219 -35.5 -17.297 1 85.25 546 ASP B C 1
ATOM 8694 O O . ASP B 1 546 ? 22.047 -34.656 -17.641 1 85.25 546 ASP B O 1
ATOM 8698 N N . LEU B 1 547 ? 20.375 -35.344 -16.344 1 88 547 LEU B N 1
ATOM 8699 C CA . LEU B 1 547 ? 20.281 -34 -15.805 1 88 547 LEU B CA 1
ATOM 8700 C C . LEU B 1 547 ? 20.844 -33.969 -14.383 1 88 547 LEU B C 1
ATOM 8702 O O . LEU B 1 547 ? 20.297 -33.281 -13.516 1 88 547 LEU B O 1
ATOM 8706 N N . GLY B 1 548 ? 21.922 -34.75 -14.109 1 89.75 548 GLY B N 1
ATOM 8707 C CA . GLY B 1 548 ? 22.656 -34.688 -12.852 1 89.75 548 GLY B CA 1
ATOM 8708 C C . GLY B 1 548 ? 21.938 -35.375 -11.703 1 89.75 548 GLY B C 1
ATOM 8709 O O . GLY B 1 548 ? 20.75 -35.719 -11.82 1 89.75 548 GLY B O 1
ATOM 8710 N N . ASN B 1 549 ? 22.625 -35.5 -10.578 1 94.06 549 ASN B N 1
ATOM 8711 C CA . ASN B 1 549 ? 22.062 -36.156 -9.391 1 94.06 549 ASN B CA 1
ATOM 8712 C C . ASN B 1 549 ? 21.422 -35.125 -8.453 1 94.06 549 ASN B C 1
ATOM 8714 O O . ASN B 1 549 ? 21.328 -33.938 -8.789 1 94.06 549 ASN B O 1
ATOM 8718 N N . VAL B 1 550 ? 20.875 -35.625 -7.352 1 96.56 550 VAL B N 1
ATOM 8719 C CA . VAL B 1 550 ? 20.156 -34.781 -6.395 1 96.56 550 VAL B CA 1
ATOM 8720 C C . VAL B 1 550 ? 21.078 -33.688 -5.871 1 96.56 550 VAL B C 1
ATOM 8722 O O . VAL B 1 550 ? 20.688 -32.531 -5.809 1 96.56 550 VAL B O 1
ATOM 8725 N N . GLY B 1 551 ? 22.344 -34 -5.543 1 96.5 551 GLY B N 1
ATOM 8726 C CA . GLY B 1 551 ? 23.312 -33.031 -5.035 1 96.5 551 GLY B CA 1
ATOM 8727 C C . GLY B 1 551 ? 23.672 -31.953 -6.051 1 96.5 551 GLY B C 1
ATOM 8728 O O . GLY B 1 551 ? 23.828 -30.781 -5.703 1 96.5 551 GLY B O 1
ATOM 8729 N N . PHE B 1 552 ? 23.844 -32.406 -7.293 1 96.94 552 PHE B N 1
ATOM 8730 C CA . PHE B 1 552 ? 24.172 -31.469 -8.367 1 96.94 552 PHE B CA 1
ATOM 8731 C C . PHE B 1 552 ? 23.062 -30.438 -8.547 1 96.94 552 PHE B C 1
ATOM 8733 O O . PHE B 1 552 ? 23.328 -29.234 -8.656 1 96.94 552 PHE B O 1
ATOM 8740 N N . ASN B 1 553 ? 21.859 -30.906 -8.602 1 97.19 553 ASN B N 1
ATOM 8741 C CA . ASN B 1 553 ? 20.719 -30 -8.766 1 97.19 553 ASN B CA 1
ATOM 8742 C C . ASN B 1 553 ? 20.547 -29.109 -7.543 1 97.19 553 ASN B C 1
ATOM 8744 O O . ASN B 1 553 ? 20.141 -27.953 -7.672 1 97.19 553 ASN B O 1
ATOM 8748 N N . ALA B 1 554 ? 20.844 -29.594 -6.344 1 97.62 554 ALA B N 1
ATOM 8749 C CA . ALA B 1 554 ? 20.828 -28.766 -5.141 1 97.62 554 ALA B CA 1
ATOM 8750 C C . ALA B 1 554 ? 21.859 -27.656 -5.234 1 97.62 554 ALA B C 1
ATOM 8752 O O . ALA B 1 554 ? 21.594 -26.516 -4.824 1 97.62 554 ALA B O 1
ATOM 8753 N N . GLY B 1 555 ? 23.031 -28 -5.773 1 97.62 555 GLY B N 1
ATOM 8754 C CA . GLY B 1 555 ? 24.062 -27 -5.969 1 97.62 555 GLY B CA 1
ATOM 8755 C C . GLY B 1 555 ? 23.656 -25.906 -6.945 1 97.62 555 GLY B C 1
ATOM 8756 O O . GLY B 1 555 ? 23.938 -24.734 -6.719 1 97.62 555 GLY B O 1
ATOM 8757 N N . ILE B 1 556 ? 22.984 -26.281 -8.008 1 97.12 556 ILE B N 1
ATOM 8758 C CA . ILE B 1 556 ? 22.531 -25.312 -8.992 1 97.12 556 ILE B CA 1
ATOM 8759 C C . ILE B 1 556 ? 21.484 -24.391 -8.359 1 97.12 556 ILE B C 1
ATOM 8761 O O . ILE B 1 556 ? 21.469 -23.188 -8.617 1 97.12 556 ILE B O 1
ATOM 8765 N N . LEU B 1 557 ? 20.594 -24.984 -7.566 1 97.75 557 LEU B N 1
ATOM 8766 C CA . LEU B 1 557 ? 19.594 -24.188 -6.875 1 97.75 557 LEU B CA 1
ATOM 8767 C C . LEU B 1 557 ? 20.234 -23.156 -5.973 1 97.75 557 LEU B C 1
ATOM 8769 O O . LEU B 1 557 ? 19.781 -22.016 -5.898 1 97.75 557 LEU B O 1
ATOM 8773 N N . PHE B 1 558 ? 21.297 -23.547 -5.316 1 97.38 558 PHE B N 1
ATOM 8774 C CA . PHE B 1 558 ? 22.031 -22.641 -4.457 1 97.38 558 PHE B CA 1
ATOM 8775 C C . PHE B 1 558 ? 22.641 -21.5 -5.27 1 97.38 558 PHE B C 1
ATOM 8777 O O . PHE B 1 558 ? 22.578 -20.344 -4.855 1 97.38 558 PHE B O 1
ATOM 8784 N N . LEU B 1 559 ? 23.125 -21.812 -6.43 1 97.19 559 LEU B N 1
ATOM 8785 C CA . LEU B 1 559 ? 23.719 -20.812 -7.301 1 97.19 559 LEU B CA 1
ATOM 8786 C C . LEU B 1 559 ? 22.656 -19.891 -7.879 1 97.19 559 LEU B C 1
ATOM 8788 O O . LEU B 1 559 ? 22.891 -18.688 -8.031 1 97.19 559 LEU B O 1
ATOM 8792 N N . ILE B 1 560 ? 21.516 -20.469 -8.195 1 96.56 560 ILE B N 1
ATOM 8793 C CA . ILE B 1 560 ? 20.422 -19.672 -8.727 1 96.56 560 ILE B CA 1
ATOM 8794 C C . ILE B 1 560 ? 19.938 -18.672 -7.676 1 96.56 560 ILE B C 1
ATOM 8796 O O . ILE B 1 560 ? 19.688 -17.5 -7.98 1 96.56 560 ILE B O 1
ATOM 8800 N N . THR B 1 561 ? 19.859 -19.125 -6.441 1 96.44 561 THR B N 1
ATOM 8801 C CA . THR B 1 561 ? 19.469 -18.25 -5.348 1 96.44 561 THR B CA 1
ATOM 8802 C C . THR B 1 561 ? 20.453 -17.109 -5.191 1 96.44 561 THR B C 1
ATOM 8804 O O . THR B 1 561 ? 20.062 -15.945 -5.09 1 96.44 561 THR B O 1
ATOM 8807 N N . GLY B 1 562 ? 21.734 -17.438 -5.238 1 95.88 562 GLY B N 1
ATOM 8808 C CA . GLY B 1 562 ? 22.766 -16.422 -5.16 1 95.88 562 GLY B CA 1
ATOM 8809 C C . GLY B 1 562 ? 22.75 -15.461 -6.34 1 95.88 562 GLY B C 1
ATOM 8810 O O . GLY B 1 562 ? 22.938 -14.258 -6.168 1 95.88 562 GLY B O 1
ATOM 8811 N N . GLY B 1 563 ? 22.516 -16.016 -7.496 1 96.38 563 GLY B N 1
ATOM 8812 C CA . GLY B 1 563 ? 22.438 -15.195 -8.695 1 96.38 563 GLY B CA 1
ATOM 8813 C C . GLY B 1 563 ? 21.297 -14.195 -8.656 1 96.38 563 GLY B C 1
ATOM 8814 O O . GLY B 1 563 ? 21.484 -13.023 -9 1 96.38 563 GLY B O 1
ATOM 8815 N N . PHE B 1 564 ? 20.141 -14.625 -8.227 1 95.81 564 PHE B N 1
ATOM 8816 C CA . PHE B 1 564 ? 18.984 -13.734 -8.172 1 95.81 564 PHE B CA 1
ATOM 8817 C C . PHE B 1 564 ? 19.156 -12.703 -7.059 1 95.81 564 PHE B C 1
ATOM 8819 O O . PHE B 1 564 ? 18.703 -11.562 -7.188 1 95.81 564 PHE B O 1
ATOM 8826 N N . LEU B 1 565 ? 19.797 -13.078 -5.953 1 95.56 565 LEU B N 1
ATOM 8827 C CA . LEU B 1 565 ? 20.062 -12.117 -4.887 1 95.56 565 LEU B CA 1
ATOM 8828 C C . LEU B 1 565 ? 21.031 -11.039 -5.363 1 95.56 565 LEU B C 1
ATOM 8830 O O . LEU B 1 565 ? 20.859 -9.859 -5.035 1 95.56 565 LEU B O 1
ATOM 8834 N N . LEU B 1 566 ? 22 -11.453 -6.152 1 96.25 566 LEU B N 1
ATOM 8835 C CA . LEU B 1 566 ? 22.938 -10.492 -6.719 1 96.25 566 LEU B CA 1
ATOM 8836 C C . LEU B 1 566 ? 22.234 -9.57 -7.707 1 96.25 566 LEU B C 1
ATOM 8838 O O . LEU B 1 566 ? 22.484 -8.359 -7.719 1 96.25 566 LEU B O 1
ATOM 8842 N N . ALA B 1 567 ? 21.391 -10.172 -8.477 1 95.62 567 ALA B N 1
ATOM 8843 C CA . ALA B 1 567 ? 20.625 -9.359 -9.414 1 95.62 567 ALA B CA 1
ATOM 8844 C C . ALA B 1 567 ? 19.719 -8.375 -8.672 1 95.62 567 ALA B C 1
ATOM 8846 O O . ALA B 1 567 ? 19.547 -7.234 -9.109 1 95.62 567 ALA B O 1
ATOM 8847 N N . ALA B 1 568 ? 19.141 -8.852 -7.594 1 94.12 568 ALA B N 1
ATOM 8848 C CA . ALA B 1 568 ? 18.297 -8 -6.773 1 94.12 568 ALA B CA 1
ATOM 8849 C C . ALA B 1 568 ? 19.078 -6.832 -6.191 1 94.12 568 ALA B C 1
ATOM 8851 O O . ALA B 1 568 ? 18.609 -5.695 -6.172 1 94.12 568 ALA B O 1
ATOM 8852 N N . TYR B 1 569 ? 20.25 -7.07 -5.773 1 94.06 569 TYR B N 1
ATOM 8853 C CA . TYR B 1 569 ? 21.125 -6.031 -5.238 1 94.06 569 TYR B CA 1
ATOM 8854 C C . TYR B 1 569 ? 21.438 -4.984 -6.301 1 94.06 569 TYR B C 1
ATOM 8856 O O . TYR B 1 569 ? 21.391 -3.783 -6.027 1 94.06 569 TYR B O 1
ATOM 8864 N N . VAL B 1 570 ? 21.734 -5.438 -7.465 1 94.81 570 VAL B N 1
ATOM 8865 C CA . VAL B 1 570 ? 22.078 -4.535 -8.562 1 94.81 570 VAL B CA 1
ATOM 8866 C C . VAL B 1 570 ? 20.844 -3.711 -8.953 1 94.81 570 VAL B C 1
ATOM 8868 O O . VAL B 1 570 ? 20.969 -2.516 -9.234 1 94.81 570 VAL B O 1
ATOM 8871 N N . ALA B 1 571 ? 19.75 -4.379 -8.938 1 92.38 571 ALA B N 1
ATOM 8872 C CA . ALA B 1 571 ? 18.516 -3.672 -9.258 1 92.38 571 ALA B CA 1
ATOM 8873 C C . ALA B 1 571 ? 18.219 -2.584 -8.227 1 92.38 571 ALA B C 1
ATOM 8875 O O . ALA B 1 571 ? 17.828 -1.474 -8.586 1 92.38 571 ALA B O 1
ATOM 8876 N N . LEU B 1 572 ? 18.359 -2.906 -7.004 1 89.69 572 LEU B N 1
ATOM 8877 C CA . LEU B 1 572 ? 18.141 -1.936 -5.941 1 89.69 572 LEU B CA 1
ATOM 8878 C C . LEU B 1 572 ? 19.141 -0.792 -6.023 1 89.69 572 LEU B C 1
ATOM 8880 O O . LEU B 1 572 ? 18.797 0.365 -5.781 1 89.69 572 LEU B O 1
ATOM 8884 N N . TRP B 1 573 ? 20.344 -1.17 -6.324 1 89.94 573 TRP B N 1
ATOM 8885 C CA . TRP B 1 573 ? 21.406 -0.178 -6.5 1 89.94 573 TRP B CA 1
ATOM 8886 C C . TRP B 1 573 ? 21.047 0.791 -7.629 1 89.94 573 TRP B C 1
ATOM 8888 O O . TRP B 1 573 ? 21.234 2.004 -7.488 1 89.94 573 TRP B O 1
ATOM 8898 N N . ALA B 1 574 ? 20.547 0.335 -8.664 1 88.19 574 ALA B N 1
ATOM 8899 C CA . ALA B 1 574 ? 20.141 1.163 -9.797 1 88.19 574 ALA B CA 1
ATOM 8900 C C . ALA B 1 574 ? 18.938 2.033 -9.453 1 88.19 574 ALA B C 1
ATOM 8902 O O . ALA B 1 574 ? 18.859 3.186 -9.875 1 88.19 574 ALA B O 1
ATOM 8903 N N . ALA B 1 575 ? 18.047 1.528 -8.703 1 83.44 575 ALA B N 1
ATOM 8904 C CA . ALA B 1 575 ? 16.828 2.248 -8.32 1 83.44 575 ALA B CA 1
ATOM 8905 C C . ALA B 1 575 ? 17.156 3.434 -7.418 1 83.44 575 ALA B C 1
ATOM 8907 O O . ALA B 1 575 ? 16.578 4.508 -7.559 1 83.44 575 ALA B O 1
ATOM 8908 N N . VAL B 1 576 ? 18.031 3.273 -6.531 1 79.12 576 VAL B N 1
ATOM 8909 C CA . VAL B 1 576 ? 18.391 4.316 -5.578 1 79.12 576 VAL B CA 1
ATOM 8910 C C . VAL B 1 576 ? 19.234 5.391 -6.277 1 79.12 576 VAL B C 1
ATOM 8912 O O . VAL B 1 576 ? 19.125 6.574 -5.949 1 79.12 576 VAL B O 1
ATOM 8915 N N . ARG B 1 577 ? 19.953 5.035 -7.148 1 76.06 577 ARG B N 1
ATOM 8916 C CA . ARG B 1 577 ? 20.766 6.008 -7.863 1 76.06 577 ARG B CA 1
ATOM 8917 C C . ARG B 1 577 ? 19.922 6.855 -8.805 1 76.06 577 ARG B C 1
ATOM 8919 O O . ARG B 1 577 ? 20.234 8.031 -9.039 1 76.06 577 ARG B O 1
ATOM 8926 N N . ARG B 1 578 ? 18.922 6.32 -9.336 1 67.75 578 ARG B N 1
ATOM 8927 C CA . ARG B 1 578 ? 18.031 7.059 -10.227 1 67.75 578 ARG B CA 1
ATOM 8928 C C . ARG B 1 578 ? 17.219 8.086 -9.453 1 67.75 578 ARG B C 1
ATOM 8930 O O . ARG B 1 578 ? 16.906 9.164 -9.969 1 67.75 578 ARG B O 1
ATOM 8937 N N . SER B 1 579 ? 16.75 7.77 -8.305 1 60.78 579 SER B N 1
ATOM 8938 C CA . SER B 1 579 ? 15.938 8.672 -7.504 1 60.78 579 SER B CA 1
ATOM 8939 C C . SER B 1 579 ? 16.75 9.867 -7.012 1 60.78 579 SER B C 1
ATOM 8941 O O . SER B 1 579 ? 16.188 10.93 -6.742 1 60.78 579 SER B O 1
ATOM 8943 N N . HIS B 1 580 ? 18 9.719 -6.785 1 54.19 580 HIS B N 1
ATOM 8944 C CA . HIS B 1 580 ? 18.797 10.805 -6.246 1 54.19 580 HIS B CA 1
ATOM 8945 C C . HIS B 1 580 ? 19.516 11.562 -7.359 1 54.19 580 HIS B C 1
ATOM 8947 O O . HIS B 1 580 ? 20.203 12.555 -7.102 1 54.19 580 HIS B O 1
ATOM 8953 N N . HIS B 1 581 ? 19.359 11.141 -8.664 1 47.38 581 HIS B N 1
ATOM 8954 C CA . HIS B 1 581 ? 19.859 12 -9.727 1 47.38 581 HIS B CA 1
ATOM 8955 C C . HIS B 1 581 ? 18.719 12.758 -10.406 1 47.38 581 HIS B C 1
ATOM 8957 O O . HIS B 1 581 ? 17.641 12.211 -10.609 1 47.38 581 HIS B O 1
#

Secondary structure (DSSP, 8-state):
-----------S--SS--------TT-EEEEEESTTSSHHHHHHHHS-------TTSBHHHHHHHHHHHHS-TTS-HHHHHHHHHHHHHHTT-STTTTSB---SSS--S-HHHHHHHHHHHHHTT--SEEEESSTTTT--HHHHHHHHHHHHHHHHHHT-EEEEE-SS--HHHHHH-SEEEEEETTEEEEEEEHHHHHHHHHHTT-PPPTT--HHHHIIIIIISTTTTTTTSGGGTTSS--HHHHHHHHHHHHHHHHHHHHHHHHHHTSHHHHHHHHHHHTT--------TT-S-----HHHHHHHHHHHHHHHHHH-HHHHHHHHHHHHHHHHHHHHHTTT--SSHHHHHHHHHHHHHHHHHHHHHHHHHHHHHHHHHHHHHHHHHHTT-S-HHHHHHHHHHHHTTHHHHHHHHHHHHHHHHHT----HHHHHHHHHHHHHHHHHHHHHHHHHHHH-S-HHHHHHHHHHHHHHHHHTTSSSS-GGG--GGGHHHHHT-HHHHHHHHHHHHHHTT-EEE--TTSTT--TTSEEEHHHHHHHTT-TTS--HHHHHHHHHHHHHHHHHHHHHHHHHHHHHHH-/-----------S--SS--------TT-EEEEEESTTSSHHHHHHHHS-------TT-BHHHHHHHHHHHHS-TTS-HHHHHHHHHHHHHHTT-GGGTTSB---SSS--S-HHHHHHHHHHHHHTT--SEEEESSTTTT--HHHHHHHHHHHHHHHHHHT-EEEEE-SS--HHHHHH-SEEEEEETTEEEEEEEHHHHHHHHHHTT-PPPTT--HHHHIIIIIISTTTTTTTSGGGTTSS--HHHHHHHHHHHHHHHHHHHHHHHHHHTSHHHHHHHHHHHTT--------TT-S-----HHHHHHHHHHHHHHHHHH-HHHHHHHHHHHHHHHHHHHHHTTT--SSHHHHHHHHHHHHHHHHHHHHHHHHHHHHHHHHHHHHHHHHHHTT-S-HHHHHHHHHHHHTTHHHHHHHHHHHHHHHHHT----HHHHHHHHHHHHHHHHHHHHHHHHHHHH-S-HHHHHHHHHHHHHHHHHTTSSSS-GGG--GGGHHHHHT-HHHHHHHHHHHHHHTT-EEE--TTSTT--TTSEEEHHHHHHHTT-TTS--HHHHHHHHHHHHHHHHHHHHHHHHHHHHHHH-

Sequence (1162 aa):
MVKEKGSKSLTKRDIIKGVTGLIEPGRLTALMGASGAGKTSMLNLLAGNEDVILDTMTVREALLFAAQLKLPNDMPYAEKERRAMDIAHLLNLRKSLDSIVGSALEKGISGGEKRRLSLGMEMVTNPSILFLDEPTSGLDSFTAYKVVRILSSVAYKYGRTIICTIHQPSSEVFNIFDDTIILAEGQVLFHGPVQSMVPYFGALGYHCPTHFNPADYLFMEVLHQGATSATEDTFDFIAGSKEDEKSRAKAREEESGRIKGLLSAWNGSAINQKMTYAITSGATINTGVHESAIQQTAGFWIQFALLAKRAGYNAMRNKLILKGKLAQTVFLSLIVGLIYLQLGNDAKSVQDRQGSLFFIVVQALFGSLMGVLTVFGGEKVVFQREYGSYMYGLPSYFTSRWLVELPAHIVMPILSSVIIYFMVGYQLAADRFWWFALILVLVDNSGTAIGIFVSCLFADINVALAVMPMFLMPLMIFSGFFVNSSTLGWWFRWISYISPMKYGFIALAKNEFSGLQILCEPSDTGCGAGGVRTGESVITLLGFDDLGNVGFNAGILFLITGGFLLAAYVALWAAVRRSHHMVKEKGSKSLTKRDIIKGVTGLIEPGRLTALMGASGAGKTSMLNLLAGNEDVILDTMTVREALLFAAQLKLPNDMPYAEKERRAMDIAHLLNLRKSLDSIVGSALEKGISGGEKRRLSLGMEMVTNPSILFLDEPTSGLDSFTAYKVVRILSSVAYKYGRTIICTIHQPSSEVFNIFDDTIILAEGQVLFHGPVQSMVPYFGALGYHCPTHFNPADYLFMEVLHQGATSATEDTFDFIAGSKEDEKSRAKAREEESGRIKGLLSAWNGSAINQKMTYAITSGATINTGVHESAIQQTAGFWIQFALLAKRAGYNAMRNKLILKGKLAQTVFLSLIVGLIYLQLGNDAKSVQDRQGSLFFIVVQALFGSLMGVLTVFGGEKVVFQREYGSYMYGLPSYFTSRWLVELPAHIVMPILSSVIIYFMVGYQLAADRFWWFALILVLVDNSGTAIGIFVSCLFADINVALAVMPMFLMPLMIFSGFFVNSSTLGWWFRWISYISPMKYGFIALAKNEFSGLQILCEPSDTGCGAGGVRTGESVITLLGFDDLGNVGFNAGILFLITGGFLLAAYVALWAAVRRSHH

Foldseek 3Di:
DAPQDDPDPPPPQCLADGADDDFFWLFEEEEEEDVSLCSVVVLCVVPAFQADDDQLDFLLLLLLLLLLFQEDPVDDSVVSSVLSVVLCVLLVVVVRRGWGNHDPVGDTDDPLSNLSSSVSSVCSNVDQEAEEEANCPPHDLVSLLSNLLSVSCSRNVVRHTYYYYHYDHDLSSLQSGQWYFYGGSNYTLDTGGSVCPQVVVVVVVQHDDPPDRVNCSCVDPPQQNCPVVVVPCVVCVVVPDPVVVVVVVVSVVVSVVSSVVSRVCCCPDPVVVVRVCVVPVCVVVVPCPPPVSVRPGDDLVSLLVSLLVVLLSVVVSPVVLLVVLLCVLVVVLQVLLVVLFAADQAPVSLVNLLVSQLVLLLCLLVSLLVSLLVVLLVVLVSVLSVVSVVSDDLVSNLVSNLVSCLVVLLVSLLVSLVSNPVRNNFDDDPVLSVLLSLLSSLSNLLSNLLSLQLSLQDNDSVVSVVCVCVLQVLLSCLLLPNDPVVPDDPVCVVSNLLRSSNLSSLLNLCSRQPARKHAADPPDPPQPPPRIDGSVNVCVVSVSPPVDYNVVSSVSSNVSSVVSSVSSSVSNVVSSVVVVD/DQPQDDPDPPPPPCLADRADDDFFWLFEEEEEEDVSLCSVVVLCVVPAFQADDDQFDFLLLLLLLLLLFQEDPPDDSVVSSVLSVVLCVLLVNVVRRGWGNHDPVGDTDDPLSNLSSSQSSVCSNVDLEAEEEANCPPHDLVSLLSNLLSVSCSRNVVRHTYYYYHYDHDLSSLQSGQWYFYGGSNYTLDTGGSVCPQVVVVVVVQHDDPPDRVSCSCVDPPQQNCPVVVVPCVVCVVVPDPVVVVVVVVSVVVSVVSSVVSRVCLCPDPVVVVSVCVVPVCVVVVPCPPPVSVRPGDDLVSLLVSLLVVLLSVVVSPVVLVVVLLCVLVVVLQVLLVVLFAADQAPVSLVNLLVSQLVLLLCLLVSLLVSLLVVLLVVLVSVLSVVSVVSDDLVSNLVSNLVSCLVVLLVSLLVSLVSNVVRNNFDDDPVLSVLLSLLSSLSNLLSNLLSLQLSLQDNDSVVSVVCVCVLQVLLSCLLLPNDPVVPDDPVCVVSNLLRSSNLSSLLNLLSRQPARKHAADPPDPPQPPVRIDGSVVVCVVSVSNPVDYNVVSSVSSNVSSVVSSVSSSVSNVVSSVVVVD

Nearest PDB structures (foldseek):
  7r8d-assembly1_B  TM=7.892E-01  e=2.357E-29  Homo sapiens
  7r8c-assembly1_A  TM=7.737E-01  e=3.054E-29  Homo sapiens
  7oz1-assembly1_B  TM=7.796E-01  e=6.093E-29  Homo sapiens
  7jr7-assembly1_B  TM=7.722E-01  e=2.644E-28  Homo sapiens
  7fdv-assembly1_D  TM=7.607E-01  e=1.792E-25  Homo sapiens

Radius of gyration: 35.15 Å; Cα contacts (8 Å, |Δi|>4): 1731; chains: 2; bounding box: 76×112×78 Å